Protein AF-A0A0V0R277-F1 (afdb_monomer_lite)

Foldseek 3Di:
DVVLVVCVVQVQPVLLLQLQLLVVLLVVLVVVCPDPDDPSVVVVSLVRLVVSLVSLVVLLVCVVVVVDFLVNSLVSLVNSLVVLVVVLVVCVVVVPVVSNVVSVVSNVRSVVLSVQCVVVPRNSSVVSNVSSVVVCVVNSPVVVCVLVVQQVVLLPDFLLSVLLLLLLLLVLLVLLLVQCCVAPCPPCVVVNVLSVVLNVVSVVQLVVCLVPVSDGCSCSDRPRSDDCDLCNLAVHDPVVVVVVLVVLLVLLVQQLVLLVVVLVVQLAFDDDPPDRSNVVSVVQNVQSVVVNVVSVCCVVQSQWDDFDKDKDQFDKDFTHWPPPVADAQKKKKDWFFKPQDQQAWKKKWKWKAAPNDIDIDMFGIDHSRRTGRDIDMDRRADPVGRGDPPQVIWMKMWMWTDDPVDTHTQFIWIGGSVQPPRYQKDWDWTWTDGDPGIMITTMMIGHTHDDDDRIDGGMDMDRPGTRDRRDSCVCSVVSSVVSSVVRDPVSSVVVVVVVVVVCVVCVVVVVVVCVVCVVPPVPPPPPLQAADDFQDPVDPLLVLLVVCQVPADPPDHNCCLNPVPQCVLQLDLQLLVRCLVNLVVCLVPDDDPVRNVVSVVSNLRSLVSNPPSVVCPVVVVQDLVNVLVSLVSLLVSLVRSLVVCVVSVSVNSNSNSVSSSVSSVVRSVVSVVVVVVVVVVVVVVVVPPPDDPDDDDDDDDDDDDDDDDDDDDDDDDDDPDDLAQPAQDAADDDQDPPDPLNVLLVPDDPVLAPPLDDSCCLRCVLQCVLQLDLQLLVVCLVRLVVQLVVCSVVVNVVSNVVSVVSNVRSVVSNVVVVVCVVVVVPDPVVVLVSLVSLLVSLVRSLVSCSVSVNSVSNSNSNNSNVSSVVVSVVSPD

Organism: Pseudocohnilembus persalinus (NCBI:txid266149)

Secondary structure (DSSP, 8-state):
-HHHHHHHHH--GGGT--HHHHHHHHHHHHHHHTS---HHHHHHHHHHHHHHHHHHHHHHHHHHTT-S-HHHHHHHHHHHHHHHHHHHHHHHHTT-HHHHHHHHHHHHHHHHHHHHHHHHHHHHHHHHHHHHHHHHHS-TTGGGGHHHHHHHHHHTS-HHHHHHHHHHHHHHHHHHHHHHHHH-TTTTHHHHHHHHHHHHHHHHHHHHHTT-TT---HHIIIIIS----HHHHHTS-HHHHHHHHHHHHHHHHHHHHHHHHHHHHHTTBPPBTTB-HHHHHHHHHHHHHHHHHHHHTTTTSTTSPPPEEEEEEEEEEEPPBS-TTS-TTEEEEEEEEEES--SS-EEEEEEEEETTEEEEEEPPPP-TT-EEEEEEEEE--BTTB--TTGGG-EEEEEEEEPPSSSPEEEEEEEEESGGGSS-SEEEEEEEEEETTEEEEEEEEEEE------SEEEEEEEEEEE--PPP-TTTTHHHHHHHHHHTS-HHHHHHHHHHHHHHHHH-HHHHHHHHHHHTTTTT---------PPP-STTSHHHHHHHHHTTSPPTT--HHHHHTTT-TTT---HHHHHHHHHHHHHHHHH---HHHHHHHHHHHHHHHHHHHHHHHHHHHTSS-HHHHHHHHHHHHHHHHHHHHHHHHTT-HHHHHHHHHHHHHHHHHHHHHHHHHHHHHHHHHHHHHH-SS----------------------------TT--S-S-----PPP-STT-HHHHHHHT--TTTS-TT--HHHHH-TT-GGG---HHHHHHHHHHHHHHHHHHHHTT-HHHHHHHHHHHHHHHHHHHHHHHHHHHT-S-HHHHHHHHHHHHHHHHHHHHHHHHTT-HHHHHHHHHHHHHHHHHHHHTT-

Structure (mmCIF, N/CA/C/O backbone):
data_AF-A0A0V0R277-F1
#
_entry.id   AF-A0A0V0R277-F1
#
loop_
_atom_site.group_PDB
_atom_site.id
_atom_site.type_symbol
_atom_site.label_atom_id
_atom_site.label_alt_id
_atom_site.label_comp_id
_atom_site.label_asym_id
_atom_site.label_entity_id
_atom_site.label_seq_id
_atom_site.pdbx_PDB_ins_code
_atom_site.Cartn_x
_atom_site.Cartn_y
_atom_site.Cartn_z
_atom_site.occupancy
_atom_site.B_iso_or_equiv
_atom_site.auth_seq_id
_atom_site.auth_comp_id
_atom_site.auth_asym_id
_atom_site.auth_atom_id
_atom_site.pdbx_PDB_model_num
ATOM 1 N N . MET A 1 1 ? -3.916 4.217 14.833 1.00 52.09 1 MET A N 1
ATOM 2 C CA . MET A 1 1 ? -2.508 4.167 15.299 1.00 52.09 1 MET A CA 1
ATOM 3 C C . MET A 1 1 ? -2.153 5.301 16.259 1.00 52.09 1 MET A C 1
ATOM 5 O O . MET A 1 1 ? -1.410 5.050 17.200 1.00 52.09 1 MET A O 1
ATOM 9 N N . GLU A 1 2 ? -2.699 6.505 16.075 1.00 72.81 2 GLU A N 1
ATOM 10 C CA . GLU A 1 2 ? -2.365 7.698 16.870 1.00 72.81 2 GLU A CA 1
ATOM 11 C C . GLU A 1 2 ? -2.653 7.562 18.380 1.00 72.81 2 GLU A C 1
ATOM 13 O O . GLU A 1 2 ? -1.766 7.798 19.193 1.00 72.81 2 GLU A O 1
ATOM 18 N N . ILE A 1 3 ? -3.818 7.027 18.780 1.00 77.12 3 ILE A N 1
ATOM 19 C CA . ILE A 1 3 ? -4.150 6.785 20.204 1.00 77.12 3 ILE A CA 1
ATOM 20 C C . ILE A 1 3 ? -3.140 5.847 20.880 1.00 77.12 3 ILE A C 1
ATOM 22 O O . ILE A 1 3 ? -2.731 6.080 22.011 1.00 77.12 3 ILE A O 1
ATOM 26 N N . LEU A 1 4 ? -2.699 4.786 20.196 1.00 81.88 4 LEU A N 1
ATOM 27 C CA . LEU A 1 4 ? -1.713 3.860 20.758 1.00 81.88 4 LEU A CA 1
ATOM 28 C C . LEU A 1 4 ? -0.348 4.536 20.941 1.00 81.88 4 LEU A C 1
ATOM 30 O O . LEU A 1 4 ? 0.362 4.217 21.892 1.00 81.88 4 LEU A O 1
ATOM 34 N N . GLN A 1 5 ? 0.037 5.444 20.041 1.00 82.88 5 GLN A N 1
ATOM 35 C CA . GLN A 1 5 ? 1.266 6.223 20.189 1.00 82.88 5 GLN A CA 1
ATOM 36 C C . GLN A 1 5 ? 1.159 7.199 21.364 1.00 82.88 5 GLN A C 1
ATOM 38 O O . GLN A 1 5 ? 2.068 7.235 22.192 1.00 82.88 5 GLN A O 1
ATOM 43 N N . LEU A 1 6 ? 0.027 7.892 21.500 1.00 82.06 6 LEU A N 1
ATOM 44 C CA . LEU A 1 6 ? -0.243 8.773 22.636 1.00 82.06 6 LEU A CA 1
ATOM 45 C C . LEU A 1 6 ? -0.270 8.003 23.967 1.00 82.06 6 LEU A C 1
ATOM 47 O O . LEU A 1 6 ? 0.362 8.430 24.928 1.00 82.06 6 LEU A O 1
ATOM 51 N N . GLU A 1 7 ? -0.894 6.823 24.028 1.00 87.56 7 GLU A N 1
ATOM 52 C CA . GLU A 1 7 ? -0.848 5.960 25.217 1.00 87.56 7 GLU A CA 1
ATOM 53 C C . GLU A 1 7 ? 0.577 5.464 25.512 1.00 87.56 7 GLU A C 1
ATOM 55 O O . GLU A 1 7 ? 1.008 5.447 26.665 1.00 87.56 7 GLU A O 1
ATOM 60 N N . LYS A 1 8 ? 1.358 5.102 24.489 1.00 85.62 8 LYS A N 1
ATOM 61 C CA . LYS A 1 8 ? 2.770 4.730 24.674 1.00 85.62 8 LYS A CA 1
ATOM 62 C C . LYS A 1 8 ? 3.621 5.889 25.181 1.00 85.62 8 LYS A C 1
ATOM 64 O O . LYS A 1 8 ? 4.604 5.630 25.871 1.00 85.62 8 LYS A O 1
ATOM 69 N N . GLN A 1 9 ? 3.275 7.123 24.832 1.00 83.81 9 GLN A N 1
ATOM 70 C CA . GLN A 1 9 ? 3.996 8.318 25.255 1.00 83.81 9 GLN A CA 1
ATOM 71 C C . GLN A 1 9 ? 3.591 8.756 26.665 1.00 83.81 9 GLN A C 1
ATOM 73 O O . GLN A 1 9 ? 4.453 8.996 27.504 1.00 83.81 9 GLN A O 1
ATOM 78 N N . TYR A 1 10 ? 2.289 8.818 26.945 1.00 84.31 10 TYR A N 1
ATOM 79 C CA . TYR A 1 10 ? 1.754 9.466 28.142 1.00 84.31 10 TYR A CA 1
ATOM 80 C C . TYR A 1 10 ? 1.233 8.498 29.206 1.00 84.31 10 TYR A C 1
ATOM 82 O O . TYR A 1 10 ? 0.910 8.937 30.308 1.00 84.31 10 TYR A O 1
ATOM 90 N N . SER A 1 11 ? 1.175 7.189 28.946 1.00 83.00 11 SER A N 1
ATOM 91 C CA . SER A 1 11 ? 0.600 6.201 29.877 1.00 83.00 11 SER A CA 1
ATOM 92 C C . SER A 1 11 ? 1.568 5.130 30.362 1.00 83.00 11 SER A C 1
ATOM 94 O O . SER A 1 11 ? 1.128 4.093 30.858 1.00 83.00 11 SER A O 1
ATOM 96 N N . GLN A 1 12 ? 2.877 5.372 30.268 1.00 84.81 12 GLN A N 1
ATOM 97 C CA . GLN A 1 12 ? 3.870 4.444 30.807 1.00 84.81 12 GLN A CA 1
ATOM 98 C C . GLN A 1 12 ? 3.827 4.407 32.338 1.00 84.81 12 GLN A C 1
ATOM 100 O O . GLN A 1 12 ? 4.074 5.404 33.018 1.00 84.81 12 GLN A O 1
ATOM 105 N N . VAL A 1 13 ? 3.552 3.227 32.895 1.00 89.12 13 VAL A N 1
ATOM 106 C CA . VAL A 1 13 ? 3.408 3.052 34.351 1.00 89.12 13 VAL A CA 1
ATOM 107 C C . VAL A 1 13 ? 4.741 2.965 35.101 1.00 89.12 13 VAL A C 1
ATOM 109 O O . VAL A 1 13 ? 4.758 3.110 36.323 1.00 89.12 13 VAL A O 1
ATOM 112 N N . THR A 1 14 ? 5.867 2.781 34.398 1.00 85.38 14 THR A N 1
ATOM 113 C CA . THR A 1 14 ? 7.220 2.775 34.995 1.00 85.38 14 THR A CA 1
ATOM 114 C C . THR A 1 14 ? 7.564 4.082 35.705 1.00 85.38 14 THR A C 1
ATOM 116 O O . THR A 1 14 ? 8.361 4.083 36.642 1.00 85.38 14 THR A O 1
ATOM 119 N N . ASP A 1 15 ? 6.940 5.181 35.284 1.00 82.88 15 ASP A N 1
ATOM 120 C CA . ASP A 1 15 ? 7.271 6.541 35.709 1.00 82.88 15 ASP A CA 1
ATOM 121 C C . ASP A 1 15 ? 6.412 7.059 36.868 1.00 82.88 15 ASP A C 1
ATOM 123 O O . ASP A 1 15 ? 6.566 8.205 37.288 1.00 82.88 15 ASP A O 1
ATOM 127 N N . ILE A 1 16 ? 5.482 6.240 37.366 1.00 86.62 16 ILE A N 1
ATOM 128 C CA . ILE A 1 16 ? 4.481 6.670 38.346 1.00 86.62 16 ILE A CA 1
ATOM 129 C C . ILE A 1 16 ? 4.984 6.492 39.781 1.00 86.62 16 ILE A C 1
ATOM 131 O O . ILE A 1 16 ? 4.776 7.390 40.587 1.00 86.62 16 ILE A O 1
ATOM 135 N N . GLN A 1 17 ? 5.627 5.358 40.097 1.00 88.25 17 GLN A N 1
ATOM 136 C CA . GLN A 1 17 ? 6.194 4.951 41.408 1.00 88.25 17 GLN A CA 1
ATOM 137 C C . GLN A 1 17 ? 5.282 5.055 42.659 1.00 88.25 17 GLN A C 1
ATOM 139 O O . GLN A 1 17 ? 5.582 4.456 43.685 1.00 88.25 17 GLN A O 1
ATOM 144 N N . SER A 1 18 ? 4.141 5.737 42.578 1.00 95.44 18 SER A N 1
ATOM 145 C CA . SER A 1 18 ? 3.111 5.893 43.603 1.00 95.44 18 SER A CA 1
ATOM 146 C C . SER A 1 18 ? 2.145 4.724 43.585 1.00 95.44 18 SER A C 1
ATOM 148 O O . SER A 1 18 ? 1.441 4.503 42.600 1.00 95.44 18 SER A O 1
ATOM 150 N N . VAL A 1 19 ? 2.058 3.990 44.692 1.00 93.38 19 VAL A N 1
ATOM 151 C CA . VAL A 1 19 ? 1.104 2.883 44.839 1.00 93.38 19 VAL A CA 1
ATOM 152 C C . VAL A 1 19 ? -0.340 3.386 44.765 1.00 93.38 19 VAL A C 1
ATOM 154 O O . VAL A 1 19 ? -1.174 2.720 44.146 1.00 93.38 19 VAL A O 1
ATOM 157 N N . MET A 1 20 ? -0.650 4.566 45.322 1.00 92.75 20 MET A N 1
ATOM 158 C CA . MET A 1 20 ? -1.994 5.149 45.226 1.00 92.75 20 MET A CA 1
ATOM 159 C C . MET A 1 20 ? -2.373 5.460 43.777 1.00 92.75 20 MET A C 1
ATOM 161 O O . MET A 1 20 ? -3.494 5.157 43.360 1.00 92.75 20 MET A O 1
ATOM 165 N N . GLN A 1 21 ? -1.453 6.020 42.989 1.00 94.81 21 GLN A N 1
ATOM 166 C CA . GLN A 1 21 ? -1.716 6.288 41.580 1.00 94.81 21 GLN A CA 1
ATOM 167 C C . GLN A 1 21 ? -1.745 5.002 40.751 1.00 94.81 21 GLN A C 1
ATOM 169 O O . GLN A 1 21 ? -2.619 4.853 39.901 1.00 94.81 21 GLN A O 1
ATOM 174 N N . LEU A 1 22 ? -0.861 4.037 41.011 1.00 93.38 22 LEU A N 1
ATOM 175 C CA . LEU A 1 22 ? -0.894 2.746 40.323 1.00 93.38 22 LEU A CA 1
ATOM 176 C C . LEU A 1 22 ? -2.225 2.009 40.566 1.00 93.38 22 LEU A C 1
ATOM 178 O O . LEU A 1 22 ? -2.752 1.392 39.645 1.00 93.38 22 LEU A O 1
ATOM 182 N N . LYS A 1 23 ? -2.831 2.134 41.758 1.00 91.38 23 LYS A N 1
ATOM 183 C CA . LYS A 1 23 ? -4.195 1.641 42.030 1.00 91.38 23 LYS A CA 1
ATOM 184 C C . LYS A 1 23 ? -5.236 2.271 41.099 1.00 91.38 23 LYS A C 1
ATOM 186 O O . LYS A 1 23 ? -6.112 1.577 40.587 1.00 91.38 23 LYS A O 1
ATOM 191 N N . GLN A 1 24 ? -5.151 3.585 40.893 1.00 89.50 24 GLN A N 1
ATOM 192 C CA . GLN A 1 24 ? -6.051 4.315 39.998 1.00 89.50 24 GLN A CA 1
ATOM 193 C C . GLN A 1 24 ? -5.841 3.901 38.537 1.00 89.50 24 GLN A C 1
ATOM 195 O O . GLN A 1 24 ? -6.821 3.715 37.818 1.00 89.50 24 GLN A O 1
ATOM 200 N N . GLU A 1 25 ? -4.592 3.685 38.112 1.00 89.81 25 GLU A N 1
ATOM 201 C CA . GLU A 1 25 ? -4.280 3.180 36.769 1.00 89.81 25 GLU A CA 1
ATOM 202 C C . GLU A 1 25 ? -4.846 1.778 36.534 1.00 89.81 25 GLU A C 1
ATOM 204 O O . GLU A 1 25 ? -5.411 1.536 35.474 1.00 89.81 25 GLU A O 1
ATOM 209 N N . VAL A 1 26 ? -4.789 0.874 37.520 1.00 87.00 26 VAL A N 1
ATOM 210 C CA . VAL A 1 26 ? -5.454 -0.439 37.418 1.00 87.00 26 VAL A CA 1
ATOM 211 C C . VAL A 1 26 ? -6.958 -0.268 37.181 1.00 87.00 26 VAL A C 1
ATOM 213 O O . VAL A 1 26 ? -7.513 -0.899 36.284 1.00 87.00 26 VAL A O 1
ATOM 216 N N . GLY A 1 27 ? -7.620 0.620 37.931 1.00 81.75 27 GLY A N 1
ATOM 217 C CA . GLY A 1 27 ? -9.045 0.912 37.743 1.00 81.75 27 GLY A CA 1
ATOM 218 C C . GLY A 1 27 ? -9.365 1.488 36.359 1.00 81.75 27 GLY A C 1
ATOM 219 O O . GLY A 1 27 ? -10.316 1.050 35.710 1.00 81.75 27 GLY A O 1
ATOM 220 N N . PHE A 1 28 ? -8.546 2.430 35.884 1.00 84.88 28 PHE A N 1
ATOM 221 C CA . PHE A 1 28 ? -8.669 3.013 34.548 1.00 84.88 28 PHE A CA 1
ATOM 222 C C . PHE A 1 28 ? -8.488 1.961 33.449 1.00 84.88 28 PHE A C 1
ATOM 224 O O . PHE A 1 28 ? -9.344 1.834 32.573 1.00 84.88 28 PHE A O 1
ATOM 231 N N . ILE A 1 29 ? -7.408 1.178 33.517 1.00 84.69 29 ILE A N 1
ATOM 232 C CA . ILE A 1 29 ? -7.090 0.151 32.524 1.00 84.69 29 ILE A CA 1
ATOM 233 C C . ILE A 1 29 ? -8.197 -0.905 32.476 1.00 84.69 29 ILE A C 1
ATOM 235 O O . ILE A 1 29 ? -8.657 -1.255 31.391 1.00 84.69 29 ILE A O 1
ATOM 239 N N . ASN A 1 30 ? -8.683 -1.367 33.629 1.00 77.12 30 ASN A N 1
ATOM 240 C CA . ASN A 1 30 ? -9.765 -2.348 33.681 1.00 77.12 30 ASN A CA 1
ATOM 241 C C . ASN A 1 30 ? -11.058 -1.807 33.059 1.00 77.12 30 ASN A C 1
ATOM 243 O O . ASN A 1 30 ? -11.704 -2.515 32.289 1.00 77.12 30 ASN A O 1
ATOM 247 N N . LYS A 1 31 ? -11.408 -0.539 33.314 1.00 75.06 31 LYS A N 1
ATOM 248 C CA . LYS A 1 31 ? -12.548 0.113 32.649 1.00 75.06 31 LYS A CA 1
ATOM 249 C C . LYS A 1 31 ? -12.344 0.189 31.131 1.00 75.06 31 LYS A C 1
ATOM 251 O O . LYS A 1 31 ? -13.284 -0.055 30.380 1.00 75.06 31 LYS A O 1
ATOM 256 N N . GLY A 1 32 ? -11.119 0.474 30.687 1.00 72.12 32 GLY A N 1
ATOM 257 C CA . GLY A 1 32 ? -10.739 0.477 29.275 1.00 72.12 32 GLY A CA 1
ATOM 258 C C . GLY A 1 32 ? -10.902 -0.898 28.618 1.00 72.12 32 GLY A C 1
ATOM 259 O O . GLY A 1 32 ? -11.546 -1.012 27.580 1.00 72.12 32 GLY A O 1
ATOM 260 N N . LEU A 1 33 ? -10.391 -1.960 29.243 1.00 67.88 33 LEU A N 1
ATOM 261 C CA . LEU A 1 33 ? -10.469 -3.335 28.727 1.00 67.88 33 LEU A CA 1
ATOM 262 C C . LEU A 1 33 ? -11.906 -3.874 28.611 1.00 67.88 33 LEU A C 1
ATOM 264 O O . LEU A 1 33 ? -12.151 -4.760 27.795 1.00 67.88 33 LEU A O 1
ATOM 268 N N . LEU A 1 34 ? -12.852 -3.331 29.384 1.00 51.47 34 LEU A N 1
ATOM 269 C CA . LEU A 1 34 ? -14.283 -3.647 29.279 1.00 51.47 34 LEU A CA 1
ATOM 270 C C . LEU A 1 34 ? -14.985 -2.938 28.107 1.00 51.47 34 LEU A C 1
ATOM 272 O O . LEU A 1 34 ? -16.117 -3.282 27.771 1.00 51.47 34 LEU A O 1
ATOM 276 N N . SER A 1 35 ? -14.338 -1.956 27.479 1.00 63.50 35 SER A N 1
ATOM 277 C CA . SER A 1 35 ? -14.875 -1.235 26.322 1.00 63.50 35 SER A CA 1
ATOM 278 C C . SER A 1 35 ? -14.398 -1.842 24.993 1.00 63.50 35 SER A C 1
ATOM 280 O O . SER A 1 35 ? -13.467 -2.651 24.951 1.00 63.50 35 SER A O 1
ATOM 282 N N . LYS A 1 36 ? -15.042 -1.474 23.876 1.00 67.88 36 LYS A N 1
ATOM 283 C CA . LYS A 1 36 ? -14.669 -1.943 22.528 1.00 67.88 36 LYS A CA 1
ATOM 284 C C . LYS A 1 36 ? -13.386 -1.252 22.042 1.00 67.88 36 LYS A C 1
ATOM 286 O O . LYS A 1 36 ? -13.434 -0.389 21.172 1.00 67.88 36 LYS A O 1
ATOM 291 N N . LEU A 1 37 ? -12.240 -1.621 22.613 1.00 75.94 37 LEU A N 1
ATOM 292 C CA . LEU A 1 37 ? -10.929 -1.132 22.179 1.00 75.94 37 LEU A CA 1
ATOM 293 C C . LEU A 1 37 ? -10.356 -1.973 21.024 1.00 75.94 37 LEU A C 1
ATOM 295 O O . LEU A 1 37 ? -10.608 -3.180 20.971 1.00 75.94 37 LEU A O 1
ATOM 299 N N . PRO A 1 38 ? -9.528 -1.382 20.145 1.00 75.00 38 PRO A N 1
ATOM 300 C CA . PRO A 1 38 ? -8.703 -2.137 19.204 1.00 75.00 38 PRO A CA 1
ATOM 301 C C . PRO A 1 38 ? -7.784 -3.138 19.925 1.00 75.00 38 PRO A C 1
ATOM 303 O O . PRO A 1 38 ? -7.270 -2.842 21.006 1.00 75.00 38 PRO A O 1
ATOM 306 N N . GLU A 1 39 ? -7.524 -4.300 19.317 1.00 70.94 39 GLU A N 1
ATOM 307 C CA . GLU A 1 39 ? -6.701 -5.369 19.919 1.00 70.94 39 GLU A CA 1
ATOM 308 C C . GLU A 1 39 ? -5.289 -4.907 20.306 1.00 70.94 39 GLU A C 1
ATOM 310 O O . GLU A 1 39 ? -4.777 -5.265 21.363 1.00 70.94 39 GLU A O 1
ATOM 315 N N . GLU A 1 40 ? -4.675 -4.036 19.506 1.00 72.75 40 GLU A N 1
ATOM 316 C CA . GLU A 1 40 ? -3.347 -3.476 19.789 1.00 72.75 40 GLU A CA 1
ATOM 317 C C . GLU A 1 40 ? -3.329 -2.650 21.084 1.00 72.75 40 GLU A C 1
ATOM 319 O O . GLU A 1 40 ? -2.364 -2.681 21.851 1.00 72.75 40 GLU A O 1
ATOM 324 N N . LEU A 1 41 ? -4.423 -1.934 21.351 1.00 76.75 41 LEU A N 1
ATOM 325 C CA . LEU A 1 41 ? -4.586 -1.109 22.541 1.00 76.75 41 LEU A CA 1
ATOM 326 C C . LEU A 1 41 ? -4.905 -1.969 23.768 1.00 76.75 41 LEU A C 1
ATOM 328 O O . LEU A 1 41 ? -4.366 -1.724 24.847 1.00 76.75 41 LEU A O 1
ATOM 332 N N . LYS A 1 42 ? -5.699 -3.037 23.594 1.00 77.69 42 LYS A N 1
ATOM 333 C CA . LYS A 1 42 ? -5.902 -4.056 24.636 1.00 77.69 42 LYS A CA 1
ATOM 334 C C . LYS A 1 42 ? -4.584 -4.724 25.018 1.00 77.69 42 LYS A C 1
ATOM 336 O O . LYS A 1 42 ? -4.275 -4.820 26.203 1.00 77.69 42 LYS A O 1
ATOM 341 N N . ALA A 1 43 ? -3.783 -5.134 24.034 1.00 72.38 43 ALA A N 1
ATOM 342 C CA . ALA A 1 43 ? -2.475 -5.739 24.264 1.00 72.38 43 ALA A CA 1
ATOM 343 C C . ALA A 1 43 ? -1.535 -4.784 25.016 1.00 72.38 43 ALA A C 1
ATOM 345 O O . ALA A 1 43 ? -0.873 -5.191 25.975 1.00 72.38 43 ALA A O 1
ATOM 346 N N . PHE A 1 44 ? -1.523 -3.500 24.641 1.00 83.31 44 PHE A N 1
ATOM 347 C CA . PHE A 1 44 ? -0.790 -2.472 25.378 1.00 83.31 44 PHE A CA 1
ATOM 348 C C . PHE A 1 44 ? -1.261 -2.371 26.835 1.00 83.31 44 PHE A C 1
ATOM 350 O O . PHE A 1 44 ? -0.440 -2.464 27.746 1.00 83.31 44 PHE A O 1
ATOM 357 N N . PHE A 1 45 ? -2.563 -2.270 27.087 1.00 84.31 45 PHE A N 1
ATOM 358 C CA . PHE A 1 45 ? -3.107 -2.179 28.442 1.00 84.31 45 PHE A CA 1
ATOM 359 C C . PHE A 1 45 ? -2.850 -3.422 29.304 1.00 84.31 45 PHE A C 1
ATOM 361 O O . PHE A 1 45 ? -2.478 -3.288 30.471 1.00 84.31 45 PHE A O 1
ATOM 368 N N . ILE A 1 46 ? -2.929 -4.622 28.727 1.00 78.88 46 ILE A N 1
ATOM 369 C CA . ILE A 1 46 ? -2.535 -5.868 29.401 1.00 78.88 46 ILE A CA 1
ATOM 370 C C . ILE A 1 46 ? -1.048 -5.823 29.783 1.00 78.88 46 ILE A C 1
ATOM 372 O O . ILE A 1 46 ? -0.676 -6.205 30.896 1.00 78.88 46 ILE A O 1
ATOM 376 N N . SER A 1 47 ? -0.187 -5.313 28.894 1.00 82.44 47 SER A N 1
ATOM 377 C CA . SER A 1 47 ? 1.240 -5.156 29.194 1.00 82.44 47 SER A CA 1
ATOM 378 C C . SER A 1 47 ? 1.486 -4.171 30.343 1.00 82.44 47 SER A C 1
ATOM 380 O O . SER A 1 47 ? 2.325 -4.444 31.203 1.00 82.44 47 SER A O 1
ATOM 382 N N . GLN A 1 48 ? 0.708 -3.082 30.419 1.00 88.31 48 GLN A N 1
ATOM 383 C CA . GLN A 1 48 ? 0.788 -2.128 31.524 1.00 88.31 48 GLN A CA 1
ATOM 384 C C . GLN A 1 48 ? 0.349 -2.770 32.847 1.00 88.31 48 GLN A C 1
ATOM 386 O O . GLN A 1 48 ? 1.075 -2.646 33.825 1.00 88.31 48 GLN A O 1
ATOM 391 N N . LEU A 1 49 ? -0.754 -3.534 32.894 1.00 84.62 49 LEU A N 1
ATOM 392 C CA . LEU A 1 49 ? -1.175 -4.250 34.115 1.00 84.62 49 LEU A CA 1
ATOM 393 C C . LEU A 1 49 ? -0.094 -5.201 34.640 1.00 84.62 49 LEU A C 1
ATOM 395 O O . LEU A 1 49 ? 0.181 -5.237 35.843 1.00 84.62 49 LEU A O 1
ATOM 399 N N . LYS A 1 50 ? 0.560 -5.939 33.735 1.00 82.00 50 LYS A N 1
ATOM 400 C CA . LYS A 1 50 ? 1.677 -6.822 34.091 1.00 82.00 50 LYS A CA 1
ATOM 401 C C . LYS A 1 50 ? 2.826 -6.035 34.720 1.00 82.00 50 LYS A C 1
ATOM 403 O O . LYS A 1 50 ? 3.380 -6.464 35.731 1.00 82.00 50 LYS A O 1
ATOM 408 N N . LEU A 1 51 ? 3.155 -4.879 34.151 1.00 86.81 51 LEU A N 1
ATOM 409 C CA . LEU A 1 51 ? 4.208 -4.010 34.659 1.00 86.81 51 LEU A CA 1
ATOM 410 C C . LEU A 1 51 ? 3.844 -3.400 36.023 1.00 86.81 51 LEU A C 1
ATOM 412 O O . LEU A 1 51 ? 4.685 -3.387 36.919 1.00 86.81 51 LEU A O 1
ATOM 416 N N . ILE A 1 52 ? 2.587 -2.984 36.230 1.00 90.00 52 ILE A N 1
ATOM 417 C CA . ILE A 1 52 ? 2.095 -2.533 37.544 1.00 90.00 52 ILE A CA 1
ATOM 418 C C . ILE A 1 52 ? 2.277 -3.643 38.591 1.00 90.00 52 ILE A C 1
ATOM 420 O O . ILE A 1 52 ? 2.815 -3.385 39.669 1.00 90.00 52 ILE A O 1
ATOM 424 N N . SER A 1 53 ? 1.881 -4.882 38.268 1.00 84.56 53 SER A N 1
ATOM 425 C CA . SER A 1 53 ? 2.036 -6.038 39.166 1.00 84.56 53 SER A CA 1
ATOM 426 C C . SER A 1 53 ? 3.507 -6.283 39.532 1.00 84.56 53 SER A C 1
ATOM 428 O O . SER A 1 53 ? 3.840 -6.479 40.704 1.00 84.56 53 SER A O 1
ATOM 430 N N . GLN A 1 54 ? 4.417 -6.183 38.556 1.00 86.56 54 GLN A N 1
ATOM 431 C CA . GLN A 1 54 ? 5.861 -6.306 38.783 1.00 86.56 54 GLN A CA 1
ATOM 432 C C . GLN A 1 54 ? 6.406 -5.205 39.702 1.00 86.56 54 GLN A C 1
ATOM 434 O O . GLN A 1 54 ? 7.143 -5.512 40.639 1.00 86.56 54 GLN A O 1
ATOM 439 N N . ILE A 1 55 ? 6.022 -3.944 39.476 1.00 90.75 55 ILE A N 1
ATOM 440 C CA . ILE A 1 55 ? 6.449 -2.804 40.304 1.00 90.75 55 ILE A CA 1
ATOM 441 C C . ILE A 1 55 ? 5.965 -2.981 41.747 1.00 90.75 55 ILE A C 1
ATOM 443 O O . ILE A 1 55 ? 6.755 -2.866 42.685 1.00 90.75 55 ILE A O 1
ATOM 447 N N . MET A 1 56 ? 4.689 -3.320 41.942 1.00 91.06 56 MET A N 1
ATOM 448 C CA . MET A 1 56 ? 4.140 -3.526 43.284 1.00 91.06 56 MET A CA 1
ATOM 449 C C . MET A 1 56 ? 4.794 -4.716 43.995 1.00 91.06 56 MET A C 1
ATOM 451 O O . MET A 1 56 ? 5.101 -4.623 45.183 1.00 91.06 56 MET A O 1
ATOM 455 N N . THR A 1 57 ? 5.070 -5.810 43.277 1.00 88.44 57 THR A N 1
ATOM 456 C CA . THR A 1 57 ? 5.730 -6.998 43.843 1.00 88.44 57 THR A CA 1
ATOM 457 C C . THR A 1 57 ? 7.147 -6.653 44.282 1.00 88.44 57 THR A C 1
ATOM 459 O O . THR A 1 57 ? 7.571 -7.022 45.376 1.00 88.44 57 THR A O 1
ATOM 462 N N . LEU A 1 58 ? 7.863 -5.877 43.464 1.00 91.69 58 LEU A N 1
ATOM 463 C CA . LEU A 1 58 ? 9.190 -5.378 43.797 1.00 91.69 58 LEU A CA 1
ATOM 464 C C . LEU A 1 58 ? 9.170 -4.532 45.078 1.00 91.69 58 LEU A C 1
ATOM 466 O O . LEU A 1 58 ? 10.040 -4.710 45.928 1.00 91.69 58 LEU A O 1
ATOM 470 N N . TYR A 1 59 ? 8.187 -3.644 45.246 1.00 93.12 59 TYR A N 1
ATOM 471 C CA . TYR A 1 59 ? 8.057 -2.841 46.467 1.00 93.12 59 TYR A CA 1
ATOM 472 C C . TYR A 1 59 ? 7.753 -3.686 47.701 1.00 93.12 59 TYR A C 1
ATOM 474 O O . TYR A 1 59 ? 8.382 -3.476 48.736 1.00 93.12 59 TYR A O 1
ATOM 482 N N . ILE A 1 60 ? 6.861 -4.674 47.594 1.00 90.69 60 ILE A N 1
ATOM 483 C CA . ILE A 1 60 ? 6.564 -5.598 48.697 1.00 90.69 60 ILE A CA 1
ATOM 484 C C . ILE A 1 60 ? 7.818 -6.380 49.095 1.00 90.69 60 ILE A C 1
ATOM 486 O O . ILE A 1 60 ? 8.149 -6.431 50.279 1.00 90.69 60 ILE A O 1
ATOM 490 N N . ASN A 1 61 ? 8.540 -6.938 48.122 1.00 88.75 61 ASN A N 1
ATOM 491 C CA . ASN A 1 61 ? 9.737 -7.736 48.379 1.00 88.75 61 ASN A CA 1
ATOM 492 C C . ASN A 1 61 ? 10.848 -6.887 49.004 1.00 88.75 61 ASN A C 1
ATOM 494 O O . ASN A 1 61 ? 11.417 -7.283 50.018 1.00 88.75 61 ASN A O 1
ATOM 498 N N . LYS A 1 62 ? 11.114 -5.690 48.461 1.00 93.81 62 LYS A N 1
ATOM 499 C CA . LYS A 1 62 ? 12.120 -4.778 49.026 1.00 93.81 62 LYS A CA 1
ATOM 500 C C . LYS A 1 62 ? 11.733 -4.250 50.405 1.00 93.81 62 LYS A C 1
ATOM 502 O O . LYS A 1 62 ? 12.610 -3.975 51.219 1.00 93.81 62 LYS A O 1
ATOM 507 N N . TYR A 1 63 ? 10.441 -4.091 50.682 1.00 93.31 63 TYR A N 1
ATOM 508 C CA . TYR A 1 63 ? 9.962 -3.761 52.022 1.00 93.31 63 TYR A CA 1
ATOM 509 C C . TYR A 1 63 ? 10.217 -4.918 53.000 1.00 93.31 63 TYR A C 1
ATOM 511 O O . TYR A 1 63 ? 10.753 -4.702 54.085 1.00 93.31 63 TYR A O 1
ATOM 519 N N . GLN A 1 64 ? 9.902 -6.155 52.601 1.00 90.12 64 GLN A N 1
ATOM 520 C CA . GLN A 1 64 ? 10.128 -7.359 53.410 1.00 90.12 64 GLN A CA 1
ATOM 521 C C . GLN A 1 64 ? 11.617 -7.628 53.669 1.00 90.12 64 GLN A C 1
ATOM 523 O O . GLN A 1 64 ? 11.978 -7.991 54.788 1.00 90.12 64 GLN A O 1
ATOM 528 N N . SER A 1 65 ? 12.484 -7.395 52.678 1.00 90.75 65 SER A N 1
ATOM 529 C CA . SER A 1 65 ? 13.942 -7.508 52.830 1.00 90.75 65 SER A CA 1
ATOM 530 C C . SER A 1 65 ? 14.589 -6.302 53.522 1.00 90.75 65 SER A C 1
ATOM 532 O O . SER A 1 65 ? 15.798 -6.302 53.742 1.00 90.75 65 SER A O 1
ATOM 534 N N . LYS A 1 66 ? 13.802 -5.281 53.902 1.00 92.62 66 LYS A N 1
ATOM 535 C CA . LYS A 1 66 ? 14.250 -3.999 54.484 1.00 92.62 66 LYS A CA 1
ATOM 536 C C . LYS A 1 66 ? 15.153 -3.154 53.568 1.00 92.62 66 LYS A C 1
ATOM 538 O O . LYS A 1 66 ? 15.748 -2.177 54.017 1.00 92.62 66 LYS A O 1
ATOM 543 N N . GLU A 1 67 ? 15.234 -3.474 52.279 1.00 93.31 67 GLU A N 1
ATOM 544 C CA . GLU A 1 67 ? 15.976 -2.690 51.284 1.00 93.31 67 GLU A CA 1
ATOM 545 C C . GLU A 1 67 ? 15.293 -1.357 50.944 1.00 93.31 67 GLU A C 1
ATOM 547 O O . GLU A 1 67 ? 15.976 -0.354 50.692 1.00 93.31 67 GLU A O 1
ATOM 552 N N . LEU A 1 68 ? 13.955 -1.344 50.945 1.00 95.56 68 LEU A N 1
ATOM 553 C CA . LEU A 1 68 ? 13.124 -0.162 50.724 1.00 95.56 68 LEU A CA 1
ATOM 554 C C . LEU A 1 68 ? 12.593 0.353 52.066 1.00 95.56 68 LEU A C 1
ATOM 556 O O . LEU A 1 68 ? 11.669 -0.212 52.648 1.00 95.56 68 LEU A O 1
ATOM 560 N N . THR A 1 69 ? 13.190 1.443 52.541 1.00 93.06 69 THR A N 1
ATOM 561 C CA . THR A 1 69 ? 12.742 2.184 53.724 1.00 93.06 69 THR A CA 1
ATOM 562 C C . THR A 1 69 ? 11.768 3.294 53.333 1.00 93.06 69 THR A C 1
ATOM 564 O O . THR A 1 69 ? 11.681 3.672 52.162 1.00 93.06 69 THR A O 1
ATOM 567 N N . TRP A 1 70 ? 11.076 3.849 54.331 1.00 91.31 70 TRP A N 1
ATOM 568 C CA . TRP A 1 70 ? 10.209 5.017 54.169 1.00 91.31 70 TRP A CA 1
ATOM 569 C C . TRP A 1 70 ? 10.926 6.161 53.434 1.00 91.31 70 TRP A C 1
ATOM 571 O O . TRP A 1 70 ? 10.435 6.606 52.404 1.00 91.31 70 TRP A O 1
ATOM 581 N N . ASP A 1 71 ? 12.125 6.557 53.872 1.00 89.88 71 ASP A N 1
ATOM 582 C CA . ASP A 1 71 ? 12.857 7.679 53.262 1.00 89.88 71 ASP A CA 1
ATOM 583 C C . ASP A 1 71 ? 13.219 7.426 51.795 1.00 89.88 71 ASP A C 1
ATOM 585 O O . ASP A 1 71 ? 13.111 8.320 50.953 1.00 89.88 71 ASP A O 1
ATOM 589 N N . LYS A 1 72 ? 13.600 6.185 51.460 1.00 93.88 72 LYS A N 1
ATOM 590 C CA . LYS A 1 72 ? 13.903 5.794 50.077 1.00 93.88 72 LYS A CA 1
ATOM 591 C C . LYS A 1 72 ? 12.651 5.823 49.203 1.00 93.88 72 LYS A C 1
ATOM 593 O O . LYS A 1 72 ? 12.716 6.291 48.068 1.00 93.88 72 LYS A O 1
ATOM 598 N N . TYR A 1 73 ? 11.518 5.354 49.724 1.00 95.31 73 TYR A N 1
ATOM 599 C CA . TYR A 1 73 ? 10.246 5.415 49.011 1.00 95.31 73 TYR A CA 1
ATOM 600 C C . TYR A 1 73 ? 9.765 6.866 48.844 1.00 95.31 73 TYR A C 1
ATOM 602 O O . TYR A 1 73 ? 9.425 7.273 47.736 1.00 95.31 73 TYR A O 1
ATOM 610 N N . ALA A 1 74 ? 9.844 7.687 49.894 1.00 91.69 74 ALA A N 1
ATOM 611 C CA . ALA A 1 74 ? 9.514 9.111 49.858 1.00 91.69 74 ALA A CA 1
ATOM 612 C C . ALA A 1 74 ? 10.348 9.878 48.822 1.00 91.69 74 ALA A C 1
ATOM 614 O O . ALA A 1 74 ? 9.816 10.701 48.076 1.00 91.69 74 ALA A O 1
ATOM 615 N N . LEU A 1 75 ? 11.654 9.595 48.753 1.00 92.31 75 LEU A N 1
ATOM 616 C CA . LEU A 1 75 ? 12.546 10.178 47.753 1.00 92.31 75 LEU A CA 1
ATOM 617 C C . LEU A 1 75 ? 12.129 9.777 46.332 1.00 92.31 75 LEU A C 1
ATOM 619 O O . LEU A 1 75 ? 12.064 10.635 45.453 1.00 92.31 75 LEU A O 1
ATOM 623 N N . SER A 1 76 ? 11.787 8.503 46.127 1.00 93.44 76 SER A N 1
ATOM 624 C CA . SER A 1 76 ? 11.309 7.996 44.836 1.00 93.44 76 SER A CA 1
ATOM 625 C C . SER A 1 76 ? 9.995 8.668 44.398 1.00 93.44 76 SER A C 1
ATOM 627 O O . SER A 1 76 ? 9.873 9.117 43.261 1.00 93.44 76 SER A O 1
ATOM 629 N N . LEU A 1 77 ? 9.061 8.901 45.332 1.00 94.69 77 LEU A N 1
ATOM 630 C CA . LEU A 1 77 ? 7.817 9.630 45.060 1.00 94.69 77 LEU A CA 1
ATOM 631 C C . LEU A 1 77 ? 8.056 11.089 44.668 1.00 94.69 77 LEU A C 1
ATOM 633 O O . LEU A 1 77 ? 7.388 11.587 43.767 1.00 94.69 77 LEU A O 1
ATOM 637 N N . LYS A 1 78 ? 9.010 11.780 45.306 1.00 93.31 78 LYS A N 1
ATOM 638 C CA . LYS A 1 78 ? 9.369 13.159 44.927 1.00 93.31 78 LYS A CA 1
ATOM 639 C C . LYS A 1 78 ? 9.933 13.225 43.507 1.00 93.31 78 LYS A C 1
ATOM 641 O O . LYS A 1 78 ? 9.583 14.130 42.754 1.00 93.31 78 LYS A O 1
ATOM 646 N N . GLN A 1 79 ? 10.767 12.256 43.127 1.00 93.25 79 GLN A N 1
ATOM 647 C CA . GLN A 1 79 ? 11.294 12.149 41.763 1.00 93.25 79 GLN A CA 1
ATOM 648 C C . GLN A 1 79 ? 10.176 11.869 40.750 1.00 93.25 79 GLN A C 1
ATOM 650 O O . GLN A 1 79 ? 10.123 12.506 39.698 1.00 93.25 79 GLN A O 1
ATOM 655 N N . ALA A 1 80 ? 9.252 10.966 41.084 1.00 92.56 80 ALA A N 1
ATOM 656 C CA . ALA A 1 80 ? 8.092 10.680 40.250 1.00 92.56 80 ALA A CA 1
ATOM 657 C C . ALA A 1 80 ? 7.166 11.898 40.109 1.00 92.56 80 ALA A C 1
ATOM 659 O O . ALA A 1 80 ? 6.731 12.199 38.999 1.00 92.56 80 ALA A O 1
ATOM 660 N N . LEU A 1 81 ? 6.924 12.645 41.192 1.00 95.38 81 LEU A N 1
ATOM 661 C CA . LEU A 1 81 ? 6.137 13.879 41.164 1.00 95.38 81 LEU A CA 1
ATOM 662 C C . LEU A 1 81 ? 6.738 14.897 40.191 1.00 95.38 81 LEU A C 1
ATOM 664 O O . LEU A 1 81 ? 6.027 15.381 39.314 1.00 95.38 81 LEU A O 1
ATOM 668 N N . GLN A 1 82 ? 8.045 15.159 40.298 1.00 93.94 82 GLN A N 1
ATOM 669 C CA . GLN A 1 82 ? 8.739 16.081 39.397 1.00 93.94 82 GLN A CA 1
ATOM 670 C C . GLN A 1 82 ? 8.607 15.639 37.934 1.00 93.94 82 GLN A C 1
ATOM 672 O O . GLN A 1 82 ? 8.336 16.451 37.052 1.00 93.94 82 GLN A O 1
ATOM 677 N N . LYS A 1 83 ? 8.754 14.336 37.664 1.00 92.50 83 LYS A N 1
ATOM 678 C CA . LYS A 1 83 ? 8.618 13.796 36.308 1.00 92.50 83 LYS A CA 1
ATOM 679 C C . LYS A 1 83 ? 7.197 13.972 35.758 1.00 92.50 83 LYS A C 1
ATOM 681 O O . LYS A 1 83 ? 7.043 14.391 34.614 1.00 92.50 83 LYS A O 1
ATOM 686 N N . GLN A 1 84 ? 6.163 13.713 36.562 1.00 93.38 84 GLN A N 1
ATOM 687 C CA . GLN A 1 84 ? 4.769 13.913 36.142 1.00 93.38 84 GLN A CA 1
ATOM 688 C C . GLN A 1 84 ? 4.413 15.399 35.972 1.00 93.38 84 GLN A C 1
ATOM 690 O O . GLN A 1 84 ? 3.641 15.730 35.078 1.00 93.38 84 GLN A O 1
ATOM 695 N N . GLN A 1 85 ? 5.004 16.302 36.759 1.00 94.44 85 GLN A N 1
ATOM 696 C CA . GLN A 1 85 ? 4.864 17.750 36.558 1.00 94.44 85 GLN A CA 1
ATOM 697 C C . GLN A 1 85 ? 5.491 18.206 35.233 1.00 94.44 85 GLN A C 1
ATOM 699 O O . GLN A 1 85 ? 4.875 18.981 34.505 1.00 94.44 85 GLN A O 1
ATOM 704 N N . ASN A 1 86 ? 6.661 17.672 34.872 1.00 92.38 86 ASN A N 1
ATOM 705 C CA . ASN A 1 86 ? 7.276 17.950 33.572 1.00 92.38 86 ASN A CA 1
ATOM 706 C C . ASN A 1 86 ? 6.395 17.435 32.416 1.00 92.38 86 ASN A C 1
ATOM 708 O O . ASN A 1 86 ? 6.195 18.140 31.430 1.00 92.38 86 ASN A O 1
ATOM 712 N N . PHE A 1 87 ? 5.805 16.239 32.551 1.00 90.62 87 PHE A N 1
ATOM 713 C CA . PHE A 1 87 ? 4.857 15.727 31.553 1.00 90.62 87 PHE A CA 1
ATOM 714 C C . PHE A 1 87 ? 3.586 16.569 31.454 1.00 90.62 87 PHE A C 1
ATOM 716 O O . PHE A 1 87 ? 3.083 16.789 30.356 1.00 90.62 87 PHE A O 1
ATOM 723 N N . LEU A 1 88 ? 3.072 17.072 32.577 1.00 92.94 88 LEU A N 1
ATOM 724 C CA . LEU A 1 88 ? 1.914 17.959 32.578 1.00 92.94 88 LEU A CA 1
ATOM 725 C C . LEU A 1 88 ? 2.201 19.240 31.785 1.00 92.94 88 LEU A C 1
ATOM 727 O O . LEU A 1 88 ? 1.361 19.661 30.992 1.00 92.94 88 LEU A O 1
ATOM 731 N N . GLN A 1 89 ? 3.389 19.829 31.956 1.00 91.38 89 GLN A N 1
ATOM 732 C CA . GLN A 1 89 ? 3.820 21.000 31.188 1.00 91.38 89 GLN A CA 1
ATOM 733 C C . GLN A 1 89 ? 3.902 20.693 29.687 1.00 91.38 89 GLN A C 1
ATOM 735 O O . GLN A 1 89 ? 3.364 21.451 28.882 1.00 91.38 89 GLN A O 1
ATOM 740 N N . GLU A 1 90 ? 4.500 19.559 29.309 1.00 90.69 90 GLU A N 1
ATOM 741 C CA . GLU A 1 90 ? 4.603 19.134 27.906 1.00 90.69 90 GLU A CA 1
ATOM 742 C C . GLU A 1 90 ? 3.221 18.951 27.258 1.00 90.69 90 GLU A C 1
ATOM 744 O O . GLU A 1 90 ? 2.973 19.425 26.149 1.00 90.69 90 GLU A O 1
ATOM 749 N N . VAL A 1 91 ? 2.299 18.281 27.953 1.00 89.12 91 VAL A N 1
ATOM 750 C CA . VAL A 1 91 ? 0.952 18.000 27.438 1.00 89.12 91 VAL A CA 1
ATOM 751 C C . VAL A 1 91 ? 0.089 19.258 27.375 1.00 89.12 91 VAL A C 1
ATOM 753 O O . VAL A 1 91 ? -0.681 19.420 26.428 1.00 89.12 91 VAL A O 1
ATOM 756 N N . THR A 1 92 ? 0.270 20.177 28.326 1.00 87.25 92 THR A N 1
ATOM 757 C CA . THR A 1 92 ? -0.376 21.498 28.309 1.00 87.25 92 THR A CA 1
ATOM 758 C C . THR A 1 92 ? 0.110 22.323 27.116 1.00 87.25 92 THR A C 1
ATOM 760 O O . THR A 1 92 ? -0.706 22.884 26.390 1.00 87.25 92 THR A O 1
ATOM 763 N N . ALA A 1 93 ? 1.420 22.330 26.839 1.00 83.94 93 ALA A N 1
ATOM 764 C CA . ALA A 1 93 ? 1.987 23.019 25.676 1.00 83.94 93 ALA A CA 1
ATOM 765 C C . ALA A 1 93 ? 1.462 22.458 24.341 1.00 83.94 93 ALA A C 1
ATOM 767 O O . ALA A 1 93 ? 1.283 23.201 23.379 1.00 83.94 93 ALA A O 1
ATOM 768 N N . LYS A 1 94 ? 1.163 21.155 24.298 1.00 85.56 94 LYS A N 1
ATOM 769 C CA . LYS A 1 94 ? 0.596 20.458 23.132 1.00 85.56 94 LYS A CA 1
ATOM 770 C C . LYS A 1 94 ? -0.935 20.516 23.041 1.00 85.56 94 LYS A C 1
ATOM 772 O O . LYS A 1 94 ? -1.492 19.903 22.137 1.00 85.56 94 LYS A O 1
ATOM 777 N N . LYS A 1 95 ? -1.617 21.212 23.962 1.00 86.06 95 LYS A N 1
ATOM 778 C CA . LYS A 1 95 ? -3.087 21.360 24.016 1.00 86.06 95 LYS A CA 1
ATOM 779 C C . LYS A 1 95 ? -3.867 20.031 23.976 1.00 86.06 95 LYS A C 1
ATOM 781 O O . LYS A 1 95 ? -4.986 19.978 23.476 1.00 86.06 95 LYS A O 1
ATOM 786 N N . ASN A 1 96 ? -3.310 18.947 24.525 1.00 82.56 96 ASN A N 1
ATOM 787 C CA . ASN A 1 96 ? -3.998 17.654 24.555 1.00 82.56 96 ASN A CA 1
ATOM 788 C C . ASN A 1 96 ? -4.792 17.475 25.863 1.00 82.56 96 ASN A C 1
ATOM 790 O O . ASN A 1 96 ? -4.293 16.935 26.855 1.00 82.56 96 ASN A O 1
ATOM 794 N N . GLN A 1 97 ? -6.044 17.938 25.850 1.00 79.81 97 GLN A N 1
ATOM 795 C CA . GLN A 1 97 ? -6.892 18.075 27.038 1.00 79.81 97 GLN A CA 1
ATOM 796 C C . GLN A 1 97 ? -7.149 16.745 27.773 1.00 79.81 97 GLN A C 1
ATOM 798 O O . GLN A 1 97 ? -7.082 16.693 29.002 1.00 79.81 97 GLN A O 1
ATOM 803 N N . ALA A 1 98 ? -7.363 15.642 27.047 1.00 75.88 98 ALA A N 1
ATOM 804 C CA . ALA A 1 98 ? -7.644 14.336 27.652 1.00 75.88 98 ALA A CA 1
ATOM 805 C C . ALA A 1 98 ? -6.462 13.806 28.488 1.00 75.88 98 ALA A C 1
ATOM 807 O O . ALA A 1 98 ? -6.644 13.316 29.610 1.00 75.88 98 ALA A O 1
ATOM 808 N N . TYR A 1 99 ? -5.233 13.939 27.977 1.00 87.94 99 TYR A N 1
ATOM 809 C CA . TYR A 1 99 ? -4.032 13.544 28.719 1.00 87.94 99 TYR A CA 1
ATOM 810 C C . TYR A 1 99 ? -3.655 14.570 29.785 1.00 87.94 99 TYR A C 1
ATOM 812 O O . TYR A 1 99 ? -3.151 14.173 30.837 1.00 87.94 99 TYR A O 1
ATOM 820 N N . GLN A 1 100 ? -3.959 15.854 29.573 1.00 89.00 100 GLN A N 1
ATOM 821 C CA . GLN A 1 100 ? -3.752 16.896 30.575 1.00 89.00 100 GLN A CA 1
ATOM 822 C C . GLN A 1 100 ? -4.524 16.562 31.854 1.00 89.00 100 GLN A C 1
ATOM 824 O O . GLN A 1 100 ? -3.920 16.473 32.920 1.00 89.00 100 GLN A O 1
ATOM 829 N N . THR A 1 101 ? -5.825 16.263 31.756 1.00 87.88 101 THR A N 1
ATOM 830 C CA . THR A 1 101 ? -6.647 15.873 32.915 1.00 87.88 101 THR A CA 1
ATOM 831 C C . THR A 1 101 ? -6.118 14.610 33.599 1.00 87.88 101 THR A C 1
ATOM 833 O O . THR A 1 101 ? -6.075 14.527 34.829 1.00 87.88 101 THR A O 1
ATOM 836 N N . ARG A 1 102 ? -5.677 13.611 32.824 1.00 89.56 102 ARG A N 1
ATOM 837 C CA . ARG A 1 102 ? -5.143 12.357 33.377 1.00 89.56 102 ARG A CA 1
ATOM 838 C C . ARG A 1 102 ? -3.836 12.577 34.138 1.00 89.56 102 ARG A C 1
ATOM 840 O O . ARG A 1 102 ? -3.693 12.062 35.247 1.00 89.56 102 ARG A O 1
ATOM 847 N N . ILE A 1 103 ? -2.895 13.333 33.572 1.00 92.25 103 ILE A N 1
ATOM 848 C CA . ILE A 1 103 ? -1.598 13.619 34.202 1.00 92.25 103 ILE A CA 1
ATOM 849 C C . ILE A 1 103 ? -1.779 14.557 35.399 1.00 92.25 103 ILE A C 1
ATOM 851 O O . ILE A 1 103 ? -1.176 14.320 36.443 1.00 92.25 103 ILE A O 1
ATOM 855 N N . GLN A 1 104 ? -2.677 15.539 35.311 1.00 93.00 104 GLN A N 1
ATOM 856 C CA . GLN A 1 104 ? -3.061 16.387 36.441 1.00 93.00 104 GLN A CA 1
ATOM 857 C C . GLN A 1 104 ? -3.514 15.532 37.635 1.00 93.00 104 GLN A C 1
ATOM 859 O O . GLN A 1 104 ? -2.991 15.661 38.743 1.00 93.00 104 GLN A O 1
ATOM 864 N N . LYS A 1 105 ? -4.397 14.556 37.394 1.00 92.81 105 LYS A N 1
ATOM 865 C CA . LYS A 1 105 ? -4.858 13.624 38.431 1.00 92.81 105 LYS A CA 1
ATOM 866 C C . LYS A 1 105 ? -3.729 12.750 39.001 1.00 92.81 105 LYS A C 1
ATOM 868 O O . LYS A 1 105 ? -3.756 12.421 40.187 1.00 92.81 105 LYS A O 1
ATOM 873 N N . ARG A 1 106 ? -2.719 12.389 38.195 1.00 94.31 106 ARG A N 1
ATOM 874 C CA . ARG A 1 106 ? -1.505 11.697 38.682 1.00 94.31 106 ARG A CA 1
ATOM 875 C C . ARG A 1 106 ? -0.724 12.568 39.651 1.00 94.31 106 ARG A C 1
ATOM 877 O O . ARG A 1 106 ? -0.396 12.104 40.739 1.00 94.31 106 ARG A O 1
ATOM 884 N N . VAL A 1 107 ? -0.454 13.814 39.265 1.00 95.00 107 VAL A N 1
ATOM 885 C CA . VAL A 1 107 ? 0.255 14.798 40.096 1.00 95.00 107 VAL A CA 1
ATOM 886 C C . VAL A 1 107 ? -0.470 14.979 41.431 1.00 95.00 107 VAL A C 1
ATOM 888 O O . VAL A 1 107 ? 0.160 14.905 42.486 1.00 95.00 107 VAL A O 1
ATOM 891 N N . GLU A 1 108 ? -1.796 15.114 41.410 1.00 94.25 108 GLU A N 1
ATOM 892 C CA . GLU A 1 108 ? -2.614 15.219 42.623 1.00 94.25 108 GLU A CA 1
ATOM 893 C C . GLU A 1 108 ? -2.510 13.983 43.523 1.00 94.25 108 GLU A C 1
ATOM 895 O O . GLU A 1 108 ? -2.317 14.113 44.732 1.00 94.25 108 GLU A O 1
ATOM 900 N N . ASN A 1 109 ? -2.615 12.777 42.963 1.00 94.44 109 ASN A N 1
ATOM 901 C CA . ASN A 1 109 ? -2.570 11.545 43.753 1.00 94.44 109 ASN A CA 1
ATOM 902 C C . ASN A 1 109 ? -1.181 11.271 44.339 1.00 94.44 109 ASN A C 1
ATOM 904 O O . ASN A 1 109 ? -1.089 10.869 45.498 1.00 94.44 109 ASN A O 1
ATOM 908 N N . ILE A 1 110 ? -0.112 11.540 43.582 1.00 95.94 110 ILE A N 1
ATOM 909 C CA . ILE A 1 110 ? 1.264 11.440 44.087 1.00 95.94 110 ILE A CA 1
ATOM 910 C C . ILE A 1 110 ? 1.475 12.458 45.215 1.00 95.94 110 ILE A C 1
ATOM 912 O O . ILE A 1 110 ? 2.026 12.115 46.259 1.00 95.94 110 ILE A O 1
ATOM 916 N N . THR A 1 111 ? 0.980 13.689 45.049 1.00 95.19 111 THR A N 1
ATOM 917 C CA . THR A 1 111 ? 1.053 14.736 46.080 1.00 95.19 111 THR A CA 1
ATOM 918 C C . THR A 1 111 ? 0.322 14.314 47.356 1.00 95.19 111 THR A C 1
ATOM 920 O O . THR A 1 111 ? 0.881 14.431 48.446 1.00 95.19 111 THR A O 1
ATOM 923 N N . LYS A 1 112 ? -0.889 13.753 47.233 1.00 94.69 112 LYS A N 1
ATOM 924 C CA . LYS A 1 112 ? -1.658 13.219 48.370 1.00 94.69 112 LYS A CA 1
ATOM 925 C C . LYS A 1 112 ? -0.923 12.083 49.076 1.00 94.69 112 LYS A C 1
ATOM 927 O O . LYS A 1 112 ? -0.909 12.048 50.303 1.00 94.69 112 LYS A O 1
ATOM 932 N N . GLU A 1 113 ? -0.294 11.176 48.329 1.00 95.81 113 GLU A N 1
ATOM 933 C CA . GLU A 1 113 ? 0.491 10.084 48.910 1.00 95.81 113 GLU A CA 1
ATOM 934 C C . GLU A 1 113 ? 1.725 10.613 49.661 1.00 95.81 113 GLU A C 1
ATOM 936 O O . GLU A 1 113 ? 1.988 10.186 50.785 1.00 95.81 113 GLU A O 1
ATOM 941 N N . ILE A 1 114 ? 2.433 11.604 49.107 1.00 94.06 114 ILE A N 1
ATOM 942 C CA . ILE A 1 114 ? 3.554 12.273 49.787 1.00 94.06 114 ILE A CA 1
ATOM 943 C C . ILE A 1 114 ? 3.088 12.937 51.087 1.00 94.06 114 ILE A C 1
ATOM 945 O O . ILE A 1 114 ? 3.714 12.729 52.125 1.00 94.06 114 ILE A O 1
ATOM 949 N N . GLN A 1 115 ? 1.992 13.701 51.057 1.00 93.00 115 GLN A N 1
ATOM 950 C CA . GLN A 1 115 ? 1.435 14.368 52.241 1.00 93.00 115 GLN A CA 1
ATOM 951 C C . GLN A 1 115 ? 1.003 13.360 53.312 1.00 93.00 115 GLN A C 1
ATOM 953 O O . GLN A 1 115 ? 1.306 13.527 54.495 1.00 93.00 115 GLN A O 1
ATOM 958 N N . PHE A 1 116 ? 0.327 12.286 52.895 1.00 91.75 116 PHE A N 1
ATOM 959 C CA . PHE A 1 116 ? -0.086 11.198 53.774 1.00 91.75 116 PHE A CA 1
ATOM 960 C C . PHE A 1 116 ? 1.115 10.579 54.488 1.00 91.75 116 PHE A C 1
ATOM 962 O O . PHE A 1 116 ? 1.108 10.401 55.708 1.00 91.75 116 PHE A O 1
ATOM 969 N N . LEU A 1 117 ? 2.181 10.312 53.741 1.00 91.56 117 LEU A N 1
ATOM 970 C CA . LEU A 1 117 ? 3.356 9.691 54.308 1.00 91.56 117 LEU A CA 1
ATOM 971 C C . LEU A 1 117 ? 4.239 10.667 55.107 1.00 91.56 117 LEU A C 1
ATOM 973 O O . LEU A 1 117 ? 4.883 10.250 56.060 1.00 91.56 117 LEU A O 1
ATOM 977 N N . GLN A 1 118 ? 4.238 11.968 54.811 1.00 91.00 118 GLN A N 1
ATOM 978 C CA . GLN A 1 118 ? 4.865 12.974 55.683 1.00 91.00 118 GLN A CA 1
ATOM 979 C C . GLN A 1 118 ? 4.196 13.021 57.062 1.00 91.00 118 GLN A C 1
ATOM 981 O O . GLN A 1 118 ? 4.884 13.171 58.072 1.00 91.00 118 GLN A O 1
ATOM 986 N N . LYS A 1 119 ? 2.868 12.861 57.102 1.00 90.81 119 LYS A N 1
ATOM 987 C CA . LYS A 1 119 ? 2.081 12.863 58.339 1.00 90.81 119 LYS A CA 1
ATOM 988 C C . LYS A 1 119 ? 2.265 11.585 59.160 1.00 90.81 119 LYS A C 1
ATOM 990 O O . LYS A 1 119 ? 2.394 11.664 60.376 1.00 90.81 119 LYS A O 1
ATOM 995 N N . GLU A 1 120 ? 2.253 10.418 58.517 1.00 87.88 120 GLU A N 1
ATOM 996 C CA . GLU A 1 120 ? 2.247 9.118 59.212 1.00 87.88 120 GLU A CA 1
ATOM 997 C C . GLU A 1 120 ? 3.585 8.353 59.162 1.00 87.88 120 GLU A C 1
ATOM 999 O O . GLU A 1 120 ? 3.728 7.304 59.794 1.00 87.88 120 GLU A O 1
ATOM 1004 N N . GLN A 1 121 ? 4.566 8.855 58.408 1.00 89.88 121 GLN A N 1
ATOM 1005 C CA . GLN A 1 121 ? 5.926 8.324 58.260 1.00 89.88 121 GLN A CA 1
ATOM 1006 C C . GLN A 1 121 ? 5.953 6.797 58.063 1.00 89.88 121 GLN A C 1
ATOM 1008 O O . GLN A 1 121 ? 5.395 6.267 57.100 1.00 89.88 121 GLN A O 1
ATOM 1013 N N . VAL A 1 122 ? 6.578 6.068 58.993 1.00 86.06 122 VAL A N 1
ATOM 1014 C CA . VAL A 1 122 ? 6.734 4.608 58.949 1.00 86.06 122 VAL A CA 1
ATOM 1015 C C . VAL A 1 122 ? 5.380 3.885 58.962 1.00 86.06 122 VAL A C 1
ATOM 1017 O O . VAL A 1 122 ? 5.218 2.891 58.251 1.00 86.06 122 VAL A O 1
ATOM 1020 N N . GLN A 1 123 ? 4.392 4.382 59.717 1.00 85.50 123 GLN A N 1
ATOM 1021 C CA . GLN A 1 123 ? 3.049 3.789 59.757 1.00 85.50 123 GLN A CA 1
ATOM 1022 C C . GLN A 1 123 ? 2.304 4.010 58.437 1.00 85.50 123 GLN A C 1
ATOM 1024 O O . GLN A 1 123 ? 1.682 3.082 57.916 1.00 85.50 123 GLN A O 1
ATOM 1029 N N . GLY A 1 124 ? 2.428 5.207 57.859 1.00 87.00 124 GLY A N 1
ATOM 1030 C CA . GLY A 1 124 ? 1.879 5.517 56.540 1.00 87.00 124 GLY A CA 1
ATOM 1031 C C . GLY A 1 124 ? 2.485 4.623 55.462 1.00 87.00 124 GLY A C 1
ATOM 1032 O O . GLY A 1 124 ? 1.769 4.054 54.639 1.00 87.00 124 GLY A O 1
ATOM 1033 N N . PHE A 1 125 ? 3.805 4.428 55.503 1.00 92.69 125 PHE A N 1
ATOM 1034 C CA . PHE A 1 125 ? 4.502 3.582 54.540 1.00 92.69 125 PHE A CA 1
ATOM 1035 C C . PHE A 1 125 ? 4.056 2.119 54.636 1.00 92.69 125 PHE A C 1
ATOM 1037 O O . PHE A 1 125 ? 3.768 1.496 53.615 1.00 92.69 125 PHE A O 1
ATOM 1044 N N . ALA A 1 126 ? 3.893 1.585 55.851 1.00 88.62 126 ALA A N 1
ATOM 1045 C CA . ALA A 1 126 ? 3.341 0.245 56.048 1.00 88.62 126 ALA A CA 1
ATOM 1046 C C . ALA A 1 126 ? 1.920 0.108 55.465 1.00 88.62 126 ALA A C 1
ATOM 1048 O O . ALA A 1 126 ? 1.623 -0.897 54.816 1.00 88.62 126 ALA A O 1
ATOM 1049 N N . LYS A 1 127 ? 1.060 1.127 55.624 1.00 92.12 127 LYS A N 1
ATOM 1050 C CA . LYS A 1 127 ? -0.290 1.157 55.027 1.00 92.12 127 LYS A CA 1
ATOM 1051 C C . LYS A 1 127 ? -0.252 1.203 53.498 1.00 92.12 127 LYS A C 1
ATOM 1053 O O . LYS A 1 127 ? -1.042 0.516 52.855 1.00 92.12 127 LYS A O 1
ATOM 1058 N N . VAL A 1 128 ? 0.677 1.956 52.908 1.00 91.38 128 VAL A N 1
ATOM 1059 C CA . VAL A 1 128 ? 0.890 1.980 51.452 1.00 91.38 128 VAL A CA 1
ATOM 1060 C C . VAL A 1 128 ? 1.337 0.612 50.933 1.00 91.38 128 VAL A C 1
ATOM 1062 O O . VAL A 1 128 ? 0.802 0.122 49.940 1.00 91.38 128 VAL A O 1
ATOM 1065 N N . ILE A 1 129 ? 2.260 -0.058 51.623 1.00 94.81 129 ILE A N 1
ATOM 1066 C CA . ILE A 1 129 ? 2.675 -1.415 51.247 1.00 94.81 129 ILE A CA 1
ATOM 1067 C C . ILE A 1 129 ? 1.530 -2.419 51.426 1.00 94.81 129 ILE A C 1
ATOM 1069 O O . ILE A 1 129 ? 1.369 -3.318 50.601 1.00 94.81 129 ILE A O 1
ATOM 1073 N N . GLU A 1 130 ? 0.692 -2.269 52.453 1.00 89.69 130 GLU A N 1
ATOM 1074 C CA . GLU A 1 130 ? -0.506 -3.100 52.593 1.00 89.69 130 GLU A CA 1
ATOM 1075 C C . GLU A 1 130 ? -1.513 -2.838 51.465 1.00 89.69 130 GLU A C 1
ATOM 1077 O O . GLU A 1 130 ? -2.104 -3.785 50.953 1.00 89.69 130 GLU A O 1
ATOM 1082 N N . MET A 1 131 ? -1.636 -1.597 50.983 1.00 89.94 131 MET A N 1
ATOM 1083 C CA . MET A 1 131 ? -2.411 -1.282 49.780 1.00 89.94 131 MET A CA 1
ATOM 1084 C C . MET A 1 131 ? -1.839 -1.987 48.543 1.00 89.94 131 MET A C 1
ATOM 1086 O O . MET A 1 131 ? -2.597 -2.599 47.793 1.00 89.94 131 MET A O 1
ATOM 1090 N N . ALA A 1 132 ? -0.515 -1.983 48.355 1.00 88.81 132 ALA A N 1
ATOM 1091 C CA . ALA A 1 132 ? 0.136 -2.727 47.273 1.00 88.81 132 ALA A CA 1
ATOM 1092 C C . ALA A 1 132 ? -0.134 -4.239 47.380 1.00 88.81 132 ALA A C 1
ATOM 1094 O O . ALA A 1 132 ? -0.464 -4.880 46.383 1.00 88.81 132 ALA A O 1
ATOM 1095 N N . LYS A 1 133 ? -0.079 -4.812 48.592 1.00 87.44 133 LYS A N 1
ATOM 1096 C CA . LYS A 1 133 ? -0.449 -6.217 48.833 1.00 87.44 133 LYS A CA 1
ATOM 1097 C C . LYS A 1 133 ? -1.918 -6.480 48.552 1.00 87.44 133 LYS A C 1
ATOM 1099 O O . LYS A 1 133 ? -2.221 -7.532 48.015 1.00 87.44 133 LYS A O 1
ATOM 1104 N N . GLN A 1 134 ? -2.836 -5.584 48.907 1.00 84.81 134 GLN A N 1
ATOM 1105 C CA . GLN A 1 134 ? -4.259 -5.741 48.591 1.00 84.81 134 GLN A CA 1
ATOM 1106 C C . GLN A 1 134 ? -4.490 -5.731 47.081 1.00 84.81 134 GLN A C 1
ATOM 1108 O O . GLN A 1 134 ? -5.244 -6.562 46.579 1.00 84.81 134 GLN A O 1
ATOM 1113 N N . ILE A 1 135 ? -3.795 -4.857 46.352 1.00 79.56 135 ILE A N 1
ATOM 1114 C CA . ILE A 1 135 ? -3.845 -4.816 44.889 1.00 79.56 135 ILE A CA 1
ATOM 1115 C C . ILE A 1 135 ? -3.270 -6.114 44.306 1.00 79.56 135 ILE A C 1
ATOM 1117 O O . ILE A 1 135 ? -3.912 -6.710 43.459 1.00 79.56 135 ILE A O 1
ATOM 1121 N N . ILE A 1 136 ? -2.144 -6.625 44.821 1.00 76.06 136 ILE A N 1
ATOM 1122 C CA . ILE A 1 136 ? -1.552 -7.913 44.401 1.00 76.06 136 ILE A CA 1
ATOM 1123 C C . ILE A 1 136 ? -2.355 -9.140 44.847 1.00 76.06 136 ILE A C 1
ATOM 1125 O O . ILE A 1 136 ? -2.364 -10.142 44.147 1.00 76.06 136 ILE A O 1
ATOM 1129 N N . ARG A 1 137 ? -3.063 -9.098 45.977 1.00 74.00 137 ARG A N 1
ATOM 1130 C CA . ARG A 1 137 ? -3.955 -10.182 46.432 1.00 74.00 137 ARG A CA 1
ATOM 1131 C C . ARG A 1 137 ? -5.252 -10.220 45.628 1.00 74.00 137 ARG A C 1
ATOM 1133 O O . ARG A 1 137 ? -5.759 -11.304 45.365 1.00 74.00 137 ARG A O 1
ATOM 1140 N N . SER A 1 138 ? -5.746 -9.050 45.215 1.00 63.25 138 SER A N 1
ATOM 1141 C CA . SER A 1 138 ? -6.750 -8.925 44.145 1.00 63.25 138 SER A CA 1
ATOM 1142 C C . SER A 1 138 ? -6.159 -9.177 42.746 1.00 63.25 138 SER A C 1
ATOM 1144 O O . SER A 1 138 ? -6.898 -9.218 41.770 1.00 63.25 138 SER A O 1
ATOM 1146 N N . ASP A 1 139 ? -4.846 -9.419 42.706 1.00 52.50 139 ASP A N 1
ATOM 1147 C CA . ASP A 1 139 ? -3.998 -9.953 41.649 1.00 52.50 139 ASP A CA 1
ATOM 1148 C C . ASP A 1 139 ? -4.246 -9.335 40.262 1.00 52.50 139 ASP A C 1
ATOM 1150 O O . ASP A 1 139 ? -5.025 -9.855 39.460 1.00 52.50 139 ASP A O 1
ATOM 1154 N N . PRO A 1 140 ? -3.512 -8.255 39.918 1.00 47.16 140 PRO A N 1
ATOM 1155 C CA . PRO A 1 140 ? -3.579 -7.616 38.610 1.00 47.16 140 PRO A CA 1
ATOM 1156 C C . PRO A 1 140 ? -3.112 -8.562 37.494 1.00 47.16 140 PRO A C 1
ATOM 1158 O O . PRO A 1 140 ? -3.378 -8.305 36.326 1.00 47.16 140 PRO A O 1
ATOM 1161 N N . SER A 1 141 ? -2.418 -9.656 37.843 1.00 40.81 141 SER A N 1
ATOM 1162 C CA . SER A 1 141 ? -1.944 -10.718 36.947 1.00 40.81 141 SER A CA 1
ATOM 1163 C C . SER A 1 141 ? -2.830 -11.974 36.926 1.00 40.81 141 SER A C 1
ATOM 1165 O O . SER A 1 141 ? -2.799 -12.693 35.929 1.00 40.81 141 SER A O 1
ATOM 1167 N N . LYS A 1 142 ? -3.709 -12.197 37.915 1.00 43.94 142 LYS A N 1
ATOM 1168 C CA . LYS A 1 142 ? -4.890 -13.077 37.776 1.00 43.94 142 LYS A CA 1
ATOM 1169 C C . LYS A 1 142 ? -5.991 -12.441 36.945 1.00 43.94 142 LYS A C 1
ATOM 1171 O O . LYS A 1 142 ? -6.999 -13.094 36.740 1.00 43.94 142 LYS A O 1
ATOM 1176 N N . TYR A 1 143 ? -5.768 -11.270 36.347 1.00 44.06 143 TYR A N 1
ATOM 1177 C CA . TYR A 1 143 ? -6.418 -10.882 35.089 1.00 44.06 143 TYR A CA 1
ATOM 1178 C C . TYR A 1 143 ? -5.886 -11.664 33.864 1.00 44.06 143 TYR A C 1
ATOM 1180 O O . TYR A 1 143 ? -6.184 -11.315 32.725 1.00 44.06 143 TYR A O 1
ATOM 1188 N N . SER A 1 144 ? -5.201 -12.800 34.064 1.00 40.81 144 SER A N 1
ATOM 1189 C CA . SER A 1 144 ? -5.397 -13.965 33.182 1.00 40.81 144 SER A CA 1
ATOM 1190 C C . SER A 1 144 ? -6.856 -14.466 33.205 1.00 40.81 144 SER A C 1
ATOM 1192 O O . SER A 1 144 ? -7.295 -15.127 32.268 1.00 40.81 144 SER A O 1
ATOM 1194 N N . SER A 1 145 ? -7.657 -14.032 34.188 1.00 42.97 145 SER A N 1
ATOM 1195 C CA . SER A 1 145 ? -9.119 -13.975 34.146 1.00 42.97 145 SER A CA 1
ATOM 1196 C C . SER A 1 145 ? -9.664 -12.983 33.119 1.00 42.97 145 SER A C 1
ATOM 1198 O O . SER A 1 145 ? -10.845 -12.675 33.169 1.00 42.97 145 SER A O 1
ATOM 1200 N N . SER A 1 146 ? -8.897 -12.510 32.131 1.00 45.09 146 SER A N 1
ATOM 1201 C CA . SER A 1 146 ? -9.557 -12.040 30.911 1.00 45.09 146 SER A CA 1
ATOM 1202 C C . SER A 1 146 ? -10.466 -13.154 30.388 1.00 45.09 146 SER A C 1
ATOM 1204 O O . SER A 1 146 ? -11.602 -12.872 30.042 1.00 45.09 146 SER A O 1
ATOM 1206 N N . GLN A 1 147 ? -10.046 -14.424 30.476 1.00 44.31 147 GLN A N 1
ATOM 1207 C CA . GLN A 1 147 ? -10.907 -15.555 30.150 1.00 44.31 147 GLN A CA 1
ATOM 1208 C C . GLN A 1 147 ? -11.982 -15.798 31.215 1.00 44.31 147 GLN A C 1
ATOM 1210 O O . GLN A 1 147 ? -13.143 -15.739 30.861 1.00 44.31 147 GLN A O 1
ATOM 1215 N N . SER A 1 148 ? -11.658 -15.969 32.503 1.00 45.31 148 SER A N 1
ATOM 1216 C CA . SER A 1 148 ? -12.678 -16.220 33.550 1.00 45.31 148 SER A CA 1
ATOM 1217 C C . SER A 1 148 ? -13.688 -15.071 33.740 1.00 45.31 148 SER A C 1
ATOM 1219 O O . SER A 1 148 ? -14.877 -15.342 33.850 1.00 45.31 148 SER A O 1
ATOM 1221 N N . ASN A 1 149 ? -13.276 -13.801 33.676 1.00 54.62 149 ASN A N 1
ATOM 1222 C CA . ASN A 1 149 ? -14.210 -12.672 33.661 1.00 54.62 149 ASN A CA 1
ATOM 1223 C C . ASN A 1 149 ? -14.980 -12.598 32.337 1.00 54.62 149 ASN A C 1
ATOM 1225 O O . ASN A 1 149 ? -16.143 -12.222 32.366 1.00 54.62 149 ASN A O 1
ATOM 1229 N N . MET A 1 150 ? -14.397 -12.945 31.178 1.00 57.19 150 MET A N 1
ATOM 1230 C CA . MET A 1 150 ? -15.170 -13.020 29.925 1.00 57.19 150 MET A CA 1
ATOM 1231 C C . MET A 1 150 ? -16.150 -14.196 29.914 1.00 57.19 150 MET A C 1
ATOM 1233 O O . MET A 1 150 ? -17.237 -14.047 29.363 1.00 57.19 150 MET A O 1
ATOM 1237 N N . ILE A 1 151 ? -15.798 -15.323 30.535 1.00 74.62 151 ILE A N 1
ATOM 1238 C CA . ILE A 1 151 ? -16.675 -16.475 30.752 1.00 74.62 151 ILE A CA 1
ATOM 1239 C C . ILE A 1 151 ? -17.854 -16.018 31.607 1.00 74.62 151 ILE A C 1
ATOM 1241 O O . ILE A 1 151 ? -18.984 -16.076 31.136 1.00 74.62 151 ILE A O 1
ATOM 1245 N N . ASP A 1 152 ? -17.587 -15.424 32.774 1.00 71.12 152 ASP A N 1
ATOM 1246 C CA . ASP A 1 152 ? -18.617 -14.879 33.662 1.00 71.12 152 ASP A CA 1
ATOM 1247 C C . ASP A 1 152 ? -19.471 -13.799 32.985 1.00 71.12 152 ASP A C 1
ATOM 1249 O O . ASP A 1 152 ? -20.680 -13.740 33.198 1.00 71.12 152 ASP A O 1
ATOM 1253 N N . VAL A 1 153 ? -18.867 -12.920 32.180 1.00 73.12 153 VAL A N 1
ATOM 1254 C CA . VAL A 1 153 ? -19.588 -11.874 31.440 1.00 73.12 153 VAL A CA 1
ATOM 1255 C C . VAL A 1 153 ? -20.516 -12.497 30.404 1.00 73.12 153 VAL A C 1
ATOM 1257 O O . VAL A 1 153 ? -21.671 -12.088 30.327 1.00 73.12 153 VAL A O 1
ATOM 1260 N N . ILE A 1 154 ? -20.045 -13.482 29.634 1.00 78.00 154 ILE A N 1
ATOM 1261 C CA . ILE A 1 154 ? -20.858 -14.197 28.642 1.00 78.00 154 ILE A CA 1
ATOM 1262 C C . ILE A 1 154 ? -21.972 -14.993 29.330 1.00 78.00 154 ILE A C 1
ATOM 1264 O O . ILE A 1 154 ? -23.112 -14.981 28.869 1.00 78.00 154 ILE A O 1
ATOM 1268 N N . ASP A 1 155 ? -21.674 -15.632 30.455 1.00 86.94 155 ASP A N 1
ATOM 1269 C CA . ASP A 1 155 ? -22.632 -16.447 31.201 1.00 86.94 155 ASP A CA 1
ATOM 1270 C C . ASP A 1 155 ? -23.692 -15.613 31.924 1.00 86.94 155 ASP A C 1
ATOM 1272 O O . ASP A 1 155 ? -24.780 -16.113 32.210 1.00 86.94 155 ASP A O 1
ATOM 1276 N N . LYS A 1 156 ? -23.420 -14.323 32.142 1.00 82.44 156 LYS A N 1
ATOM 1277 C CA . LYS A 1 156 ? -24.373 -13.331 32.656 1.00 82.44 156 LYS A CA 1
ATOM 1278 C C . LYS A 1 156 ? -25.143 -12.591 31.555 1.00 82.44 156 LYS A C 1
ATOM 1280 O O . LYS A 1 156 ? -25.910 -11.683 31.881 1.00 82.44 156 LYS A O 1
ATOM 1285 N N . LEU A 1 157 ? -24.957 -12.914 30.275 1.00 83.06 157 LEU A N 1
ATOM 1286 C CA . LEU A 1 157 ? -25.783 -12.352 29.200 1.00 83.06 157 LEU A CA 1
ATOM 1287 C C . LEU A 1 157 ? -27.207 -12.913 29.238 1.00 83.06 157 LEU A C 1
ATOM 1289 O O . LEU A 1 157 ? -27.439 -13.972 29.816 1.00 83.06 157 LEU A O 1
ATOM 1293 N N . LEU A 1 158 ? -28.144 -12.205 28.603 1.00 86.19 158 LEU A N 1
ATOM 1294 C CA . LEU A 1 158 ? -29.500 -12.716 28.403 1.00 86.19 158 LEU A CA 1
ATOM 1295 C C . LEU A 1 158 ? -29.475 -13.954 27.506 1.00 86.19 158 LEU A C 1
ATOM 1297 O O . LEU A 1 158 ? -28.595 -14.085 26.647 1.00 86.19 158 LEU A O 1
ATOM 1301 N N . VAL A 1 159 ? -30.465 -14.838 27.649 1.00 88.25 159 VAL A N 1
ATOM 1302 C CA . VAL A 1 159 ? -30.552 -16.061 26.836 1.00 88.25 159 VAL A CA 1
ATOM 1303 C C . VAL A 1 159 ? -30.511 -15.765 25.329 1.00 88.25 159 VAL A C 1
ATOM 1305 O O . VAL A 1 159 ? -29.834 -16.465 24.576 1.00 88.25 159 VAL A O 1
ATOM 1308 N N . THR A 1 160 ? -31.140 -14.675 24.882 1.00 87.56 160 THR A N 1
ATOM 1309 C CA . THR A 1 160 ? -31.141 -14.228 23.478 1.00 87.56 160 THR A CA 1
ATOM 1310 C C . THR A 1 160 ? -29.745 -13.838 22.984 1.00 87.56 160 THR A C 1
ATOM 1312 O O . THR A 1 160 ? -29.339 -14.223 21.885 1.00 87.56 160 THR A O 1
ATOM 1315 N N . ASP A 1 161 ? -28.967 -13.134 23.803 1.00 88.19 161 ASP A N 1
ATOM 1316 C CA . ASP A 1 161 ? -27.590 -12.739 23.490 1.00 88.19 161 ASP A CA 1
ATOM 1317 C C . ASP A 1 161 ? -26.644 -13.945 23.494 1.00 88.19 161 ASP A C 1
ATOM 1319 O O . ASP A 1 161 ? -25.772 -14.068 22.626 1.00 88.19 161 ASP A O 1
ATOM 1323 N N . LYS A 1 162 ? -26.839 -14.869 24.444 1.00 91.56 162 LYS A N 1
ATOM 1324 C CA . LYS A 1 162 ? -26.110 -16.141 24.505 1.00 91.56 162 LYS A CA 1
ATOM 1325 C C . LYS A 1 162 ? -26.343 -16.962 23.242 1.00 91.56 162 LYS A C 1
ATOM 1327 O O . LYS A 1 162 ? -25.378 -17.346 22.581 1.00 91.56 162 LYS A O 1
ATOM 1332 N N . VAL A 1 163 ? -27.607 -17.167 22.863 1.00 91.31 163 VAL A N 1
ATOM 1333 C CA . VAL A 1 163 ? -27.982 -17.883 21.634 1.00 91.31 163 VAL A CA 1
ATOM 1334 C C . VAL A 1 163 ? -27.421 -17.176 20.404 1.00 91.31 163 VAL A C 1
ATOM 1336 O O . VAL A 1 163 ? -26.851 -17.841 19.544 1.00 91.31 163 VAL A O 1
ATOM 1339 N N . THR A 1 164 ? -27.477 -15.844 20.344 1.00 91.31 164 THR A N 1
ATOM 1340 C CA . THR A 1 164 ? -26.894 -15.063 19.241 1.00 91.31 164 THR A CA 1
ATOM 1341 C C . THR A 1 164 ? -25.395 -15.318 19.089 1.00 91.31 164 THR A C 1
ATOM 1343 O O . THR A 1 164 ? -24.927 -15.643 17.993 1.00 91.31 164 THR A O 1
ATOM 1346 N N . LYS A 1 165 ? -24.625 -15.215 20.181 1.00 92.06 165 LYS A N 1
ATOM 1347 C CA . LYS A 1 165 ? -23.174 -15.467 20.165 1.00 92.06 165 LYS A CA 1
ATOM 1348 C C . LYS A 1 165 ? -22.849 -16.904 19.772 1.00 92.06 165 LYS A C 1
ATOM 1350 O O . LYS A 1 165 ? -21.938 -17.132 18.976 1.00 92.06 165 LYS A O 1
ATOM 1355 N N . LEU A 1 166 ? -23.601 -17.862 20.304 1.00 94.44 166 LEU A N 1
ATOM 1356 C CA . LEU A 1 166 ? -23.360 -19.282 20.089 1.00 94.44 166 LEU A CA 1
ATOM 1357 C C . LEU A 1 166 ? -23.732 -19.718 18.666 1.00 94.44 166 LEU A C 1
ATOM 1359 O O . LEU A 1 166 ? -22.944 -20.394 18.010 1.00 94.44 166 LEU A O 1
ATOM 1363 N N . ALA A 1 167 ? -24.869 -19.251 18.144 1.00 93.88 167 ALA A N 1
ATOM 1364 C CA . ALA A 1 167 ? -25.296 -19.478 16.764 1.00 93.88 167 ALA A CA 1
ATOM 1365 C C . ALA A 1 167 ? -24.348 -18.813 15.754 1.00 93.88 167 ALA A C 1
ATOM 1367 O O . ALA A 1 167 ? -23.993 -19.433 14.750 1.00 93.88 167 ALA A O 1
ATOM 1368 N N . THR A 1 168 ? -23.872 -17.597 16.051 1.00 94.62 168 THR A N 1
ATOM 1369 C CA . THR A 1 168 ? -22.840 -16.917 15.250 1.00 94.62 168 THR A CA 1
ATOM 1370 C C . THR A 1 168 ? -21.579 -17.768 15.170 1.00 94.62 168 THR A C 1
ATOM 1372 O O . THR A 1 168 ? -21.131 -18.113 14.076 1.00 94.62 168 THR A O 1
ATOM 1375 N N . ARG A 1 169 ? -21.029 -18.171 16.324 1.00 95.25 169 ARG A N 1
ATOM 1376 C CA . ARG A 1 169 ? -19.786 -18.945 16.375 1.00 95.25 169 ARG A CA 1
ATOM 1377 C C . ARG A 1 169 ? -19.942 -20.317 15.718 1.00 95.25 169 ARG A C 1
ATOM 1379 O O . ARG A 1 169 ? -19.065 -20.722 14.958 1.00 95.25 169 ARG A O 1
ATOM 1386 N N . TYR A 1 170 ? -21.071 -20.994 15.935 1.00 96.44 170 TYR A N 1
ATOM 1387 C CA . TYR A 1 170 ? -21.405 -22.241 15.248 1.00 96.44 170 TYR A CA 1
ATOM 1388 C C . TYR A 1 170 ? -21.354 -22.071 13.728 1.00 96.44 170 TYR A C 1
ATOM 1390 O O . TYR A 1 170 ? -20.679 -22.840 13.045 1.00 96.44 170 TYR A O 1
ATOM 1398 N N . LYS A 1 171 ? -22.047 -21.062 13.187 1.00 97.38 171 LYS A N 1
ATOM 1399 C CA . LYS A 1 171 ? -22.154 -20.867 11.738 1.00 97.38 171 LYS A CA 1
ATOM 1400 C C . LYS A 1 171 ? -20.804 -20.508 11.115 1.00 97.38 171 LYS A C 1
ATOM 1402 O O . LYS A 1 171 ? -20.457 -21.072 10.083 1.00 97.38 171 LYS A O 1
ATOM 1407 N N . GLN A 1 172 ? -20.004 -19.685 11.788 1.00 96.44 172 GLN A N 1
ATOM 1408 C CA . GLN A 1 172 ? -18.632 -19.367 11.383 1.00 96.44 172 GLN A CA 1
ATOM 1409 C C . GLN A 1 172 ? -17.742 -20.622 11.295 1.00 96.44 172 GLN A C 1
ATOM 1411 O O . GLN A 1 172 ? -17.076 -20.852 10.285 1.00 96.44 172 GLN A O 1
ATOM 1416 N N . TYR A 1 173 ? -17.768 -21.481 12.320 1.00 97.12 173 TYR A N 1
ATOM 1417 C CA . TYR A 1 173 ? -17.030 -22.748 12.309 1.00 97.12 173 TYR A CA 1
ATOM 1418 C C . TYR A 1 173 ? -17.567 -23.738 11.272 1.00 97.12 173 TYR A C 1
ATOM 1420 O O . TYR A 1 173 ? -16.789 -24.447 10.636 1.00 97.12 173 TYR A O 1
ATOM 1428 N N . TYR A 1 174 ? -18.883 -23.775 11.065 1.00 97.25 174 TYR A N 1
ATOM 1429 C CA . TYR A 1 174 ? -19.503 -24.598 10.033 1.00 97.25 174 TYR A CA 1
ATOM 1430 C C . TYR A 1 174 ? -19.030 -24.177 8.640 1.00 97.25 174 TYR A C 1
ATOM 1432 O O . TYR A 1 174 ? -18.572 -25.023 7.873 1.00 97.25 174 TYR A O 1
ATOM 1440 N N . ASN A 1 175 ? -19.063 -22.875 8.343 1.00 96.94 175 ASN A N 1
ATOM 1441 C CA . ASN A 1 175 ? -18.552 -22.328 7.090 1.00 96.94 175 ASN A CA 1
ATOM 1442 C C . ASN A 1 175 ? -17.072 -22.695 6.912 1.00 96.94 175 ASN A C 1
ATOM 1444 O O . ASN A 1 175 ? -16.681 -23.155 5.842 1.00 96.94 175 ASN A O 1
ATOM 1448 N N . LEU A 1 176 ? -16.261 -22.581 7.972 1.00 96.12 176 LEU A N 1
ATOM 1449 C CA . LEU A 1 176 ? -14.842 -22.939 7.925 1.00 96.12 176 LEU A CA 1
ATOM 1450 C C . LEU A 1 176 ? -14.622 -24.434 7.630 1.00 96.12 176 LEU A C 1
ATOM 1452 O O . LEU A 1 176 ? -13.767 -24.786 6.817 1.00 96.12 176 LEU A O 1
ATOM 1456 N N . ALA A 1 177 ? -15.400 -25.326 8.249 1.00 96.25 177 ALA A N 1
ATOM 1457 C CA . ALA A 1 177 ? -15.322 -26.764 7.989 1.00 96.25 177 ALA A CA 1
ATOM 1458 C C . ALA A 1 177 ? -15.722 -27.114 6.549 1.00 96.25 177 ALA A C 1
ATOM 1460 O O . ALA A 1 177 ? -15.042 -27.913 5.903 1.00 96.25 177 ALA A O 1
ATOM 1461 N N . VAL A 1 178 ? -16.796 -26.504 6.033 1.00 96.31 178 VAL A N 1
ATOM 1462 C CA . VAL A 1 178 ? -17.234 -26.669 4.637 1.00 96.31 178 VAL A CA 1
ATOM 1463 C C . VAL A 1 178 ? -16.156 -26.164 3.682 1.00 96.31 178 VAL A C 1
ATOM 1465 O O . VAL A 1 178 ? -15.780 -26.872 2.747 1.00 96.31 178 VAL A O 1
ATOM 1468 N N . TYR A 1 179 ? -15.594 -24.988 3.959 1.00 96.44 179 TYR A N 1
ATOM 1469 C CA . TYR A 1 179 ? -14.509 -24.418 3.173 1.00 96.44 179 TYR A CA 1
ATOM 1470 C C . TYR A 1 179 ? -13.296 -25.355 3.124 1.00 96.44 179 TYR A C 1
ATOM 1472 O O . TYR A 1 179 ? -12.791 -25.647 2.038 1.00 96.44 179 TYR A O 1
ATOM 1480 N N . PHE A 1 180 ? -12.851 -25.883 4.269 1.00 95.19 180 PHE A N 1
ATOM 1481 C CA . PHE A 1 180 ? -11.737 -26.831 4.312 1.00 95.19 180 PHE A CA 1
ATOM 1482 C C . PHE A 1 180 ? -12.030 -28.132 3.591 1.00 95.19 180 PHE A C 1
ATOM 1484 O O . PHE A 1 180 ? -11.178 -28.617 2.852 1.00 95.19 180 PHE A O 1
ATOM 1491 N N . ARG A 1 181 ? -13.230 -28.682 3.758 1.00 94.94 181 ARG A N 1
ATOM 1492 C CA . ARG A 1 181 ? -13.627 -29.916 3.084 1.00 94.94 181 ARG A CA 1
ATOM 1493 C C . ARG A 1 181 ? -13.625 -29.764 1.562 1.00 94.94 181 ARG A C 1
ATOM 1495 O O . ARG A 1 181 ? -13.196 -30.682 0.872 1.00 94.94 181 ARG A O 1
ATOM 1502 N N . ASN A 1 182 ? -14.065 -28.616 1.054 1.00 94.50 182 ASN A N 1
ATOM 1503 C CA . ASN A 1 182 ? -14.168 -28.371 -0.384 1.00 94.50 182 ASN A CA 1
ATOM 1504 C C . ASN A 1 182 ? -12.818 -27.997 -1.016 1.00 94.50 182 ASN A C 1
ATOM 1506 O O . ASN A 1 182 ? -12.542 -28.371 -2.153 1.00 94.50 182 ASN A O 1
ATOM 1510 N N . ASN A 1 183 ? -11.964 -27.270 -0.288 1.00 94.00 183 ASN A N 1
ATOM 1511 C CA . ASN A 1 183 ? -10.748 -26.687 -0.857 1.00 94.00 183 ASN A CA 1
ATOM 1512 C C . ASN A 1 183 ? -9.455 -27.395 -0.424 1.00 94.00 183 ASN A C 1
ATOM 1514 O O . ASN A 1 183 ? -8.484 -27.397 -1.178 1.00 94.00 183 ASN A O 1
ATOM 1518 N N . MET A 1 184 ? -9.411 -27.998 0.766 1.00 92.69 184 MET A N 1
ATOM 1519 C CA . MET A 1 184 ? -8.199 -28.584 1.361 1.00 92.69 184 MET A CA 1
ATOM 1520 C C . MET A 1 184 ? -8.471 -29.861 2.186 1.00 92.69 184 MET A C 1
ATOM 1522 O O . MET A 1 184 ? -7.997 -29.950 3.324 1.00 92.69 184 MET A O 1
ATOM 1526 N N . PRO A 1 185 ? -9.206 -30.857 1.652 1.00 89.62 185 PRO A N 1
ATOM 1527 C CA . PRO A 1 185 ? -9.677 -31.999 2.440 1.00 89.62 185 PRO A CA 1
ATOM 1528 C C . PRO A 1 185 ? -8.535 -32.767 3.119 1.00 89.62 185 PRO A C 1
ATOM 1530 O O . PRO A 1 185 ? -8.618 -33.056 4.311 1.00 89.62 185 PRO A O 1
ATOM 1533 N N . ASP A 1 186 ? -7.434 -33.011 2.404 1.00 90.50 186 ASP A N 1
ATOM 1534 C CA . ASP A 1 186 ? -6.319 -33.805 2.932 1.00 90.50 186 ASP A CA 1
ATOM 1535 C C . ASP A 1 186 ? -5.472 -33.010 3.934 1.00 90.50 186 ASP A C 1
ATOM 1537 O O . ASP A 1 186 ? -5.161 -33.489 5.026 1.00 90.50 186 ASP A O 1
ATOM 1541 N N . LYS A 1 187 ? -5.150 -31.753 3.594 1.00 89.25 187 LYS A N 1
ATOM 1542 C CA . LYS A 1 187 ? -4.270 -30.881 4.393 1.00 89.25 187 LYS A CA 1
ATOM 1543 C C . LYS A 1 187 ? -4.909 -30.411 5.702 1.00 89.25 187 LYS A C 1
ATOM 1545 O O . LYS A 1 187 ? -4.181 -30.065 6.626 1.00 89.25 187 LYS A O 1
ATOM 1550 N N . GLN A 1 188 ? -6.241 -30.366 5.780 1.00 92.75 188 GLN A N 1
ATOM 1551 C CA . GLN A 1 188 ? -6.982 -29.845 6.938 1.00 92.75 188 GLN A CA 1
ATOM 1552 C C . GLN A 1 188 ? -7.870 -30.899 7.618 1.00 92.75 188 GLN A C 1
ATOM 1554 O O . GLN A 1 188 ? -8.655 -30.552 8.497 1.00 92.75 188 GLN A O 1
ATOM 1559 N N . SER A 1 189 ? -7.738 -32.181 7.266 1.00 90.69 189 SER A N 1
ATOM 1560 C CA . SER A 1 189 ? -8.548 -33.291 7.799 1.00 90.69 189 SER A CA 1
ATOM 1561 C C . SER A 1 189 ? -8.637 -33.321 9.334 1.00 90.69 189 SER A C 1
ATOM 1563 O O . SER A 1 189 ? -9.736 -33.362 9.891 1.00 90.69 189 SER A O 1
ATOM 1565 N N . ALA A 1 190 ? -7.503 -33.207 10.033 1.00 92.56 190 ALA A N 1
ATOM 1566 C CA . ALA A 1 190 ? -7.463 -33.165 11.498 1.00 92.56 190 ALA A CA 1
ATOM 1567 C C . ALA A 1 190 ? -8.241 -31.966 12.065 1.00 92.56 190 ALA A C 1
ATOM 1569 O O . ALA A 1 190 ? -9.016 -32.098 13.011 1.00 92.56 190 ALA A O 1
ATOM 1570 N N . ARG A 1 191 ? -8.091 -30.798 11.436 1.00 92.69 191 ARG A N 1
ATOM 1571 C CA . ARG A 1 191 ? -8.756 -29.563 11.853 1.00 92.69 191 ARG A CA 1
ATOM 1572 C C . ARG A 1 191 ? -10.258 -29.612 11.587 1.00 92.69 191 ARG A C 1
ATOM 1574 O O . ARG A 1 191 ? -11.027 -29.180 12.436 1.00 92.69 191 ARG A O 1
ATOM 1581 N N . ILE A 1 192 ? -10.681 -30.188 10.460 1.00 93.62 192 ILE A N 1
ATOM 1582 C CA . ILE A 1 192 ? -12.094 -30.475 10.177 1.00 93.62 192 ILE A CA 1
ATOM 1583 C C . ILE A 1 192 ? -12.667 -31.353 11.294 1.00 93.62 192 ILE A C 1
ATOM 1585 O O . ILE A 1 192 ? -13.716 -31.022 11.837 1.00 93.62 192 ILE A O 1
ATOM 1589 N N . SER A 1 193 ? -11.963 -32.419 11.692 1.00 93.56 193 SER A N 1
ATOM 1590 C CA . SER A 1 193 ? -12.400 -33.297 12.785 1.00 93.56 193 SER A CA 1
ATOM 1591 C C . SER A 1 193 ? -12.578 -32.540 14.108 1.00 93.56 193 SER A C 1
ATOM 1593 O O . SER A 1 193 ? -13.606 -32.696 14.765 1.00 93.56 193 SER A O 1
ATOM 1595 N N . THR A 1 194 ? -11.628 -31.679 14.487 1.00 94.00 194 THR A N 1
ATOM 1596 C CA . THR A 1 194 ? -11.746 -30.831 15.687 1.00 94.00 194 THR A CA 1
ATOM 1597 C C . THR A 1 194 ? -12.927 -29.864 15.590 1.00 94.00 194 THR A C 1
ATOM 1599 O O . THR A 1 194 ? -13.710 -29.746 16.530 1.00 94.00 194 THR A O 1
ATOM 1602 N N . ILE A 1 195 ? -13.119 -29.211 14.440 1.00 95.50 195 ILE A N 1
ATOM 1603 C CA . ILE A 1 195 ? -14.251 -28.300 14.235 1.00 95.50 195 ILE A CA 1
ATOM 1604 C C . ILE A 1 195 ? -15.581 -29.054 14.362 1.00 95.50 195 ILE A C 1
ATOM 1606 O O . ILE A 1 195 ? -16.504 -28.554 14.999 1.00 95.50 195 ILE A O 1
ATOM 1610 N N . MET A 1 196 ? -15.684 -30.273 13.827 1.00 94.75 196 MET A N 1
ATOM 1611 C CA . MET A 1 196 ? -16.893 -31.092 13.959 1.00 94.75 196 MET A CA 1
ATOM 1612 C C . MET A 1 196 ? -17.233 -31.415 15.422 1.00 94.75 196 MET A C 1
ATOM 1614 O O . MET A 1 196 ? -18.413 -31.442 15.771 1.00 94.75 196 MET A O 1
ATOM 1618 N N . GLN A 1 197 ? -16.230 -31.591 16.290 1.00 95.69 197 GLN A N 1
ATOM 1619 C CA . GLN A 1 197 ? -16.443 -31.753 17.734 1.00 95.69 197 GLN A CA 1
ATOM 1620 C C . GLN A 1 197 ? -17.005 -30.471 18.366 1.00 95.69 197 GLN A C 1
ATOM 1622 O O . GLN A 1 197 ? -17.965 -30.539 19.133 1.00 95.69 197 GLN A O 1
ATOM 1627 N N . TYR A 1 198 ? -16.479 -29.296 17.997 1.00 95.00 198 TYR A N 1
ATOM 1628 C CA . TYR A 1 198 ? -17.025 -28.012 18.455 1.00 95.00 198 TYR A CA 1
ATOM 1629 C C . TYR A 1 198 ? -18.464 -27.800 17.979 1.00 95.00 198 TYR A C 1
ATOM 1631 O O . TYR A 1 198 ? -19.321 -27.400 18.762 1.00 95.00 198 TYR A O 1
ATOM 1639 N N . LEU A 1 199 ? -18.766 -28.130 16.720 1.00 96.12 199 LEU A N 1
ATOM 1640 C CA . LEU A 1 199 ? -20.120 -28.035 16.167 1.00 96.12 199 LEU A CA 1
ATOM 1641 C C . LEU A 1 199 ? -21.119 -28.933 16.910 1.00 96.12 199 LEU A C 1
ATOM 1643 O O . LEU A 1 199 ? -22.266 -28.527 17.098 1.00 96.12 199 LEU A O 1
ATOM 1647 N N . ALA A 1 200 ? -20.702 -30.119 17.361 1.00 94.56 200 ALA A N 1
ATOM 1648 C CA . ALA A 1 200 ? -21.535 -30.977 18.202 1.00 94.56 200 ALA A CA 1
ATOM 1649 C C . ALA A 1 200 ? -21.820 -30.326 19.569 1.00 94.56 200 ALA A C 1
ATOM 1651 O O . ALA A 1 200 ? -22.988 -30.185 19.937 1.00 94.56 200 ALA A O 1
ATOM 1652 N N . LYS A 1 201 ? -20.781 -29.829 20.256 1.00 95.31 201 LYS A N 1
ATOM 1653 C CA . LYS A 1 201 ? -20.910 -29.126 21.548 1.00 95.31 201 LYS A CA 1
ATOM 1654 C C . LYS A 1 201 ? -21.778 -27.872 21.461 1.00 95.31 201 LYS A C 1
ATOM 1656 O O . LYS A 1 201 ? -22.559 -27.585 22.365 1.00 95.31 201 LYS A O 1
ATOM 1661 N N . PHE A 1 202 ? -21.684 -27.128 20.361 1.00 95.25 202 PHE A N 1
ATOM 1662 C CA . PHE A 1 202 ? -22.540 -25.970 20.123 1.00 95.25 202 PHE A CA 1
ATOM 1663 C C . PHE A 1 202 ? -24.017 -26.361 20.002 1.00 95.25 202 PHE A C 1
ATOM 1665 O O . PHE A 1 202 ? -24.859 -25.721 20.624 1.00 95.25 202 PHE A O 1
ATOM 1672 N N . LYS A 1 203 ? -24.354 -27.417 19.249 1.00 92.06 203 LYS A N 1
ATOM 1673 C CA . LYS A 1 203 ? -25.747 -27.896 19.140 1.00 92.06 203 LYS A CA 1
ATOM 1674 C C . LYS A 1 203 ? -26.312 -28.333 20.488 1.00 92.06 203 LYS A C 1
ATOM 1676 O O . LYS A 1 203 ? -27.460 -28.021 20.803 1.00 92.06 203 LYS A O 1
ATOM 1681 N N . GLU A 1 204 ? -25.500 -29.030 21.276 1.00 93.62 204 GLU A N 1
ATOM 1682 C CA . GLU A 1 204 ? -25.848 -29.423 22.640 1.00 93.62 204 GLU A CA 1
ATOM 1683 C C . GLU A 1 204 ? -26.098 -28.186 23.515 1.00 93.62 204 GLU A C 1
ATOM 1685 O O . GLU A 1 204 ? -27.164 -28.061 24.109 1.00 93.62 204 GLU A O 1
ATOM 1690 N N . SER A 1 205 ? -25.199 -27.200 23.471 1.00 93.81 205 SER A N 1
ATOM 1691 C CA . SER A 1 205 ? -25.317 -25.954 24.241 1.00 93.81 205 SER A CA 1
ATOM 1692 C C . SER A 1 205 ? -26.545 -25.116 23.859 1.00 93.81 205 SER A C 1
ATOM 1694 O O . SER A 1 205 ? -27.186 -24.547 24.737 1.00 93.81 205 SER A O 1
ATOM 1696 N N . VAL A 1 206 ? -26.922 -25.053 22.572 1.00 88.81 206 VAL A N 1
ATOM 1697 C CA . VAL A 1 206 ? -28.194 -24.425 22.150 1.00 88.81 206 VAL A CA 1
ATOM 1698 C C . VAL A 1 206 ? -29.386 -25.174 22.747 1.00 88.81 206 VAL A C 1
ATOM 1700 O O . VAL A 1 206 ? -30.334 -24.549 23.218 1.00 88.81 206 VAL A O 1
ATOM 1703 N N . THR A 1 207 ? -29.356 -26.508 22.713 1.00 88.31 207 THR A N 1
ATOM 1704 C CA . THR A 1 207 ? -30.450 -27.348 23.224 1.00 88.31 207 THR A CA 1
ATOM 1705 C C . THR A 1 207 ? -30.619 -27.180 24.732 1.00 88.31 207 THR A C 1
ATOM 1707 O O . THR A 1 207 ? -31.748 -27.104 25.213 1.00 88.31 207 THR A O 1
ATOM 1710 N N . GLU A 1 208 ? -29.516 -27.063 25.469 1.00 91.94 208 GLU A N 1
ATOM 1711 C CA . GLU A 1 208 ? -29.533 -26.824 26.911 1.00 91.94 208 GLU A CA 1
ATOM 1712 C C . GLU A 1 208 ? -29.947 -25.392 27.262 1.00 91.94 208 GLU A C 1
ATOM 1714 O O . GLU A 1 208 ? -30.773 -25.215 28.153 1.00 91.94 208 GLU A O 1
ATOM 1719 N N . LEU A 1 209 ? -29.507 -24.373 26.512 1.00 88.75 209 LEU A N 1
ATOM 1720 C CA . LEU A 1 209 ? -29.970 -22.989 26.704 1.00 88.75 209 LEU A CA 1
ATOM 1721 C C . LEU A 1 209 ? -31.484 -22.827 26.510 1.00 88.75 209 LEU A C 1
ATOM 1723 O O . LEU A 1 209 ? -32.102 -22.012 27.190 1.00 88.75 209 LEU A O 1
ATOM 1727 N N . LYS A 1 210 ? -32.092 -23.619 25.616 1.00 84.44 210 LYS A N 1
ATOM 1728 C CA . LYS A 1 210 ? -33.552 -23.644 25.420 1.00 84.44 210 LYS A CA 1
ATOM 1729 C C . LYS A 1 210 ? -34.314 -24.217 26.619 1.00 84.44 210 LYS A C 1
ATOM 1731 O O . LYS A 1 210 ? -35.499 -23.944 26.749 1.00 84.44 210 LYS A O 1
ATOM 1736 N N . LYS A 1 211 ? -33.667 -25.015 27.475 1.00 86.81 211 LYS A N 1
ATOM 1737 C CA . LYS A 1 211 ? -34.269 -25.603 28.687 1.00 86.81 211 LYS A CA 1
ATOM 1738 C C . LYS A 1 211 ? -33.883 -24.841 29.956 1.00 86.81 211 LYS A C 1
ATOM 1740 O O . LYS A 1 211 ? -34.665 -24.775 30.897 1.00 86.81 211 LYS A O 1
ATOM 1745 N N . ASN A 1 212 ? -32.667 -24.303 29.990 1.00 87.50 212 ASN A N 1
ATOM 1746 C CA . ASN A 1 212 ? -32.066 -23.627 31.127 1.00 87.50 212 ASN A CA 1
ATOM 1747 C C . ASN A 1 212 ? -31.368 -22.332 30.657 1.00 87.50 212 ASN A C 1
ATOM 1749 O O . ASN A 1 212 ? -30.243 -22.391 30.153 1.00 87.50 212 ASN A O 1
ATOM 1753 N N . PRO A 1 213 ? -31.968 -21.148 30.874 1.00 85.06 213 PRO A N 1
ATOM 1754 C CA . PRO A 1 213 ? -31.403 -19.878 30.408 1.00 85.06 213 PRO A CA 1
ATOM 1755 C C . PRO A 1 213 ? -30.091 -19.512 31.136 1.00 85.06 213 PRO A C 1
ATOM 1757 O O . PRO A 1 213 ? -29.259 -18.758 30.622 1.00 85.06 213 PRO A O 1
ATOM 1760 N N . ASN A 1 214 ? -29.844 -20.121 32.302 1.00 85.94 214 ASN A N 1
ATOM 1761 C CA . ASN A 1 214 ? -28.617 -19.957 33.080 1.00 85.94 214 ASN A CA 1
ATOM 1762 C C . ASN A 1 214 ? -27.494 -20.921 32.665 1.00 85.94 214 ASN A C 1
ATOM 1764 O O . ASN A 1 214 ? -26.444 -20.924 33.303 1.00 85.94 214 ASN A O 1
ATOM 1768 N N . PHE A 1 215 ? -27.678 -21.733 31.616 1.00 91.00 215 PHE A N 1
ATOM 1769 C CA . PHE A 1 215 ? -26.618 -22.605 31.114 1.00 91.00 215 PHE A CA 1
ATOM 1770 C C . PHE A 1 215 ? -25.368 -21.784 30.743 1.00 91.00 215 PHE A C 1
ATOM 1772 O O . PHE A 1 215 ? -25.462 -20.704 30.140 1.00 91.00 215 PHE A O 1
ATOM 1779 N N . SER A 1 216 ? -24.203 -22.283 31.161 1.00 91.06 216 SER A N 1
ATOM 1780 C CA . SER A 1 216 ? -22.904 -21.646 30.933 1.00 91.06 216 SER A CA 1
ATOM 1781 C C . SER A 1 216 ? -22.385 -22.014 29.548 1.00 91.06 216 SER A C 1
ATOM 1783 O O . SER A 1 216 ? -22.354 -23.181 29.164 1.00 91.06 216 SER A O 1
ATOM 1785 N N . ILE A 1 217 ? -21.984 -21.003 28.787 1.00 92.56 217 ILE A N 1
ATOM 1786 C CA . ILE A 1 217 ? -21.424 -21.137 27.439 1.00 92.56 217 ILE A CA 1
ATOM 1787 C C . ILE A 1 217 ? -20.104 -20.383 27.271 1.00 92.56 217 ILE A C 1
ATOM 1789 O O . ILE A 1 217 ? -19.442 -20.507 26.237 1.00 92.56 217 ILE A O 1
ATOM 1793 N N . GLY A 1 218 ? -19.719 -19.582 28.265 1.00 86.31 218 GLY A N 1
ATOM 1794 C CA . GLY A 1 218 ? -18.513 -18.776 28.246 1.00 86.31 218 GLY A CA 1
ATOM 1795 C C . GLY A 1 218 ? -17.276 -19.637 28.037 1.00 86.31 218 GLY A C 1
ATOM 1796 O O . GLY A 1 218 ? -16.455 -19.312 27.181 1.00 86.31 218 GLY A O 1
ATOM 1797 N N . GLN A 1 219 ? -17.173 -20.768 28.743 1.00 86.88 219 GLN A N 1
ATOM 1798 C CA . GLN A 1 219 ? -16.018 -21.660 28.628 1.00 86.88 219 GLN A CA 1
ATOM 1799 C C . GLN A 1 219 ? -15.855 -22.196 27.198 1.00 86.88 219 GLN A C 1
ATOM 1801 O O . GLN A 1 219 ? -14.776 -22.097 26.609 1.00 86.88 219 GLN A O 1
ATOM 1806 N N . LEU A 1 220 ? -16.952 -22.659 26.591 1.00 91.25 220 LEU A N 1
ATOM 1807 C CA . LEU A 1 220 ? -16.963 -23.132 25.208 1.00 91.25 220 LEU A CA 1
ATOM 1808 C C . LEU A 1 220 ? -16.519 -22.035 24.226 1.00 91.25 220 LEU A C 1
ATOM 1810 O O . LEU A 1 220 ? -15.724 -22.303 23.329 1.00 91.25 220 LEU A O 1
ATOM 1814 N N . LEU A 1 221 ? -17.001 -20.798 24.385 1.00 87.50 221 LEU A N 1
ATOM 1815 C CA . LEU A 1 221 ? -16.723 -19.701 23.446 1.00 87.50 221 LEU A CA 1
ATOM 1816 C C . LEU A 1 221 ? -15.343 -19.046 23.608 1.00 87.50 221 LEU A C 1
ATOM 1818 O O . LEU A 1 221 ? -14.855 -18.425 22.655 1.00 87.50 221 LEU A O 1
ATOM 1822 N N . ILE A 1 222 ? -14.743 -19.140 24.796 1.00 82.44 222 ILE A N 1
ATOM 1823 C CA . ILE A 1 222 ? -13.501 -18.442 25.159 1.00 82.44 222 ILE A CA 1
ATOM 1824 C C . ILE A 1 222 ? -12.291 -19.379 25.207 1.00 82.44 222 ILE A C 1
ATOM 1826 O O . ILE A 1 222 ? -11.192 -18.973 24.814 1.00 82.44 222 ILE A O 1
ATOM 1830 N N . GLU A 1 223 ? -12.462 -20.613 25.681 1.00 80.38 223 GLU A N 1
ATOM 1831 C CA . GLU A 1 223 ? -11.353 -21.552 25.883 1.00 80.38 223 GLU A CA 1
ATOM 1832 C C . GLU A 1 223 ? -11.250 -22.574 24.753 1.00 80.38 223 GLU A C 1
ATOM 1834 O O . GLU A 1 223 ? -10.153 -22.798 24.237 1.00 80.38 223 GLU A O 1
ATOM 1839 N N . GLU A 1 224 ? -12.379 -23.148 24.334 1.00 85.94 224 GLU A N 1
ATOM 1840 C CA . GLU A 1 224 ? -12.393 -24.246 23.365 1.00 85.94 224 GLU A CA 1
ATOM 1841 C C . GLU A 1 224 ? -12.523 -23.760 21.914 1.00 85.94 224 GLU A C 1
ATOM 1843 O O . GLU A 1 224 ? -11.611 -23.904 21.098 1.00 85.94 224 GLU A O 1
ATOM 1848 N N . ALA A 1 225 ? -13.663 -23.155 21.583 1.00 89.00 225 ALA A N 1
ATOM 1849 C CA . ALA A 1 225 ? -14.044 -22.767 20.233 1.00 89.00 225 ALA A CA 1
ATOM 1850 C C . ALA A 1 225 ? -13.914 -21.249 20.064 1.00 89.00 225 ALA A C 1
ATOM 1852 O O . ALA A 1 225 ? -14.902 -20.514 19.935 1.00 89.00 225 ALA A O 1
ATOM 1853 N N . LYS A 1 226 ? -12.655 -20.799 20.109 1.00 86.12 226 LYS A N 1
ATOM 1854 C CA . LYS A 1 226 ? -12.230 -19.395 20.049 1.00 86.12 226 LYS A CA 1
ATOM 1855 C C . LYS A 1 226 ? -12.734 -18.668 18.803 1.00 86.12 226 LYS A C 1
ATOM 1857 O O . LYS A 1 226 ? -13.230 -19.250 17.843 1.00 86.12 226 LYS A O 1
ATOM 1862 N N . GLU A 1 227 ? -12.633 -17.346 18.827 1.00 87.44 227 GLU A N 1
ATOM 1863 C CA . GLU A 1 227 ? -12.968 -16.542 17.657 1.00 87.44 227 GLU A CA 1
ATOM 1864 C C . GLU A 1 227 ? -12.013 -16.846 16.502 1.00 87.44 227 GLU A C 1
ATOM 1866 O O . GLU A 1 227 ? -10.798 -16.916 16.694 1.00 87.44 227 GLU A O 1
ATOM 1871 N N . ILE A 1 228 ? -12.562 -17.026 15.299 1.00 91.56 228 ILE A N 1
ATOM 1872 C CA . ILE A 1 228 ? -11.773 -17.299 14.098 1.00 91.56 228 ILE A CA 1
ATOM 1873 C C . ILE A 1 228 ? -11.148 -15.982 13.638 1.00 91.56 228 ILE A C 1
ATOM 1875 O O . ILE A 1 228 ? -11.700 -15.263 12.813 1.00 91.56 228 ILE A O 1
ATOM 1879 N N . THR A 1 229 ? -9.993 -15.660 14.208 1.00 88.62 229 THR A N 1
ATOM 1880 C CA . THR A 1 229 ? -9.151 -14.544 13.767 1.00 88.62 229 THR A CA 1
ATOM 1881 C C . THR A 1 229 ? -8.322 -14.940 12.544 1.00 88.62 229 THR A C 1
ATOM 1883 O O . THR A 1 229 ? -8.186 -16.121 12.224 1.00 88.62 229 THR A O 1
ATOM 1886 N N . VAL A 1 230 ? -7.681 -13.967 11.889 1.00 83.31 230 VAL A N 1
ATOM 1887 C CA . VAL A 1 230 ? -6.697 -14.216 10.815 1.00 83.31 230 VAL A CA 1
ATOM 1888 C C . VAL A 1 230 ? -5.589 -15.165 11.289 1.00 83.31 230 VAL A C 1
ATOM 1890 O O . VAL A 1 230 ? -5.172 -16.060 10.554 1.00 83.31 230 VAL A O 1
ATOM 1893 N N . GLN A 1 231 ? -5.152 -15.013 12.543 1.00 86.19 231 GLN A N 1
ATOM 1894 C CA . GLN A 1 231 ? -4.139 -15.877 13.139 1.00 86.19 231 GLN A CA 1
ATOM 1895 C C . GLN A 1 231 ? -4.640 -17.309 13.324 1.00 86.19 231 GLN A C 1
ATOM 1897 O O . GLN A 1 231 ? -3.929 -18.248 12.970 1.00 86.19 231 GLN A O 1
ATOM 1902 N N . GLU A 1 232 ? -5.858 -17.486 13.837 1.00 87.44 232 GLU A N 1
ATOM 1903 C CA . GLU A 1 232 ? -6.475 -18.809 13.971 1.00 87.44 232 GLU A CA 1
ATOM 1904 C C . GLU A 1 232 ? -6.716 -19.448 12.598 1.00 87.44 232 GLU A C 1
ATOM 1906 O O . GLU A 1 232 ? -6.438 -20.629 12.396 1.00 87.44 232 GLU A O 1
ATOM 1911 N N . PHE A 1 233 ? -7.179 -18.676 11.612 1.00 92.00 233 PHE A N 1
ATOM 1912 C CA . PHE A 1 233 ? -7.427 -19.145 10.249 1.00 92.00 233 PHE A CA 1
ATOM 1913 C C . PHE A 1 233 ? -6.150 -19.689 9.592 1.00 92.00 233 PHE A C 1
ATOM 1915 O O . PHE A 1 233 ? -6.136 -20.844 9.156 1.00 92.00 233 PHE A O 1
ATOM 1922 N N . HIS A 1 234 ? -5.061 -18.914 9.611 1.00 89.19 234 HIS A N 1
ATOM 1923 C CA . HIS A 1 234 ? -3.789 -19.263 8.963 1.00 89.19 234 HIS A CA 1
ATOM 1924 C C . HIS A 1 234 ? -2.817 -20.080 9.818 1.00 89.19 234 HIS A C 1
ATOM 1926 O O . HIS A 1 234 ? -1.815 -20.561 9.289 1.00 89.19 234 HIS A O 1
ATOM 1932 N N . GLN A 1 235 ? -3.076 -20.216 11.122 1.00 89.19 235 GLN A N 1
ATOM 1933 C CA . GLN A 1 235 ? -2.148 -20.789 12.109 1.00 89.19 235 GLN A CA 1
ATOM 1934 C C . GLN A 1 235 ? -0.779 -20.084 12.134 1.00 89.19 235 GLN A C 1
ATOM 1936 O O . GLN A 1 235 ? 0.263 -20.703 12.349 1.00 89.19 235 GLN A O 1
ATOM 1941 N N . MET A 1 236 ? -0.769 -18.770 11.902 1.00 89.56 236 MET A N 1
ATOM 1942 C CA . MET A 1 236 ? 0.434 -17.937 11.950 1.00 89.56 236 MET A CA 1
ATOM 1943 C C . MET A 1 236 ? 0.096 -16.532 12.435 1.00 89.56 236 MET A C 1
ATOM 1945 O O . MET A 1 236 ? -1.013 -16.047 12.241 1.00 89.56 236 MET A O 1
ATOM 1949 N N . THR A 1 237 ? 1.053 -15.852 13.055 1.00 85.81 237 THR A N 1
ATOM 1950 C CA . THR A 1 237 ? 0.871 -14.457 13.479 1.00 85.81 237 THR A CA 1
ATOM 1951 C C . THR A 1 237 ? 0.668 -13.533 12.272 1.00 85.81 237 THR A C 1
ATOM 1953 O O . THR A 1 237 ? 1.148 -13.819 11.174 1.00 85.81 237 THR A O 1
ATOM 1956 N N . GLN A 1 238 ? 0.026 -12.377 12.471 1.00 80.44 238 GLN A N 1
ATOM 1957 C CA . GLN A 1 238 ? -0.154 -11.378 11.406 1.00 80.44 238 GLN A CA 1
ATOM 1958 C C . GLN A 1 238 ? 1.183 -10.941 10.787 1.00 80.44 238 GLN A C 1
ATOM 1960 O O . GLN A 1 238 ? 1.286 -10.795 9.572 1.00 80.44 238 GLN A O 1
ATOM 1965 N N . LYS A 1 239 ? 2.236 -10.803 11.604 1.00 83.50 239 LYS A N 1
ATOM 1966 C CA . LYS A 1 239 ? 3.587 -10.509 11.112 1.00 83.50 239 LYS A CA 1
ATOM 1967 C C . LYS A 1 239 ? 4.101 -11.613 10.183 1.00 83.50 239 LYS A C 1
ATOM 1969 O O . LYS A 1 239 ? 4.532 -11.313 9.079 1.00 83.50 239 LYS A O 1
ATOM 1974 N N . GLN A 1 240 ? 3.999 -12.882 10.590 1.00 88.19 240 GLN A N 1
ATOM 1975 C CA . GLN A 1 240 ? 4.407 -14.019 9.752 1.00 88.19 240 GLN A CA 1
ATOM 1976 C C . GLN A 1 240 ? 3.610 -14.091 8.444 1.00 88.19 240 GLN A C 1
ATOM 1978 O O . GLN A 1 240 ? 4.182 -14.397 7.400 1.00 88.19 240 GLN A O 1
ATOM 1983 N N . TYR A 1 241 ? 2.311 -13.785 8.489 1.00 86.06 241 TYR A N 1
ATOM 1984 C CA . TYR A 1 241 ? 1.456 -13.708 7.306 1.00 86.06 241 TYR A CA 1
ATOM 1985 C C . TYR A 1 241 ? 1.969 -12.654 6.312 1.00 86.06 241 TYR A C 1
ATOM 1987 O O . TYR A 1 241 ? 2.238 -12.969 5.151 1.00 86.06 241 TYR A O 1
ATOM 1995 N N . LEU A 1 242 ? 2.198 -11.423 6.777 1.00 85.38 242 LEU A N 1
ATOM 1996 C CA . LEU A 1 242 ? 2.715 -10.333 5.943 1.00 85.38 242 LEU A CA 1
ATOM 1997 C C . LEU A 1 242 ? 4.137 -10.609 5.428 1.00 85.38 242 LEU A C 1
ATOM 1999 O O . LEU A 1 242 ? 4.419 -10.397 4.247 1.00 85.38 242 LEU A O 1
ATOM 2003 N N . ASP A 1 243 ? 5.019 -11.147 6.275 1.00 87.44 243 ASP A N 1
ATOM 2004 C CA . ASP A 1 243 ? 6.384 -11.525 5.893 1.00 87.44 243 ASP A CA 1
ATOM 2005 C C . ASP A 1 243 ? 6.377 -12.603 4.796 1.00 87.44 243 ASP A C 1
ATOM 2007 O O . ASP A 1 243 ? 7.184 -12.557 3.864 1.00 87.44 243 ASP A O 1
ATOM 2011 N N . ARG A 1 244 ? 5.425 -13.544 4.841 1.00 91.50 244 ARG A N 1
ATOM 2012 C CA . ARG A 1 244 ? 5.263 -14.582 3.816 1.00 91.50 244 ARG A CA 1
ATOM 2013 C C . ARG A 1 244 ? 4.783 -14.013 2.478 1.00 91.50 244 ARG A C 1
ATOM 2015 O O . ARG A 1 244 ? 5.314 -14.412 1.440 1.00 91.50 244 ARG A O 1
ATOM 2022 N N . ILE A 1 245 ? 3.854 -13.050 2.487 1.00 89.50 245 ILE A N 1
ATOM 2023 C CA . ILE A 1 245 ? 3.454 -12.296 1.280 1.00 89.50 245 ILE A CA 1
ATOM 2024 C C . ILE A 1 245 ? 4.668 -11.576 0.685 1.00 89.50 245 ILE A C 1
ATOM 2026 O O . ILE A 1 245 ? 4.920 -11.662 -0.521 1.00 89.50 245 ILE A O 1
ATOM 2030 N N . LYS A 1 246 ? 5.449 -10.887 1.525 1.00 89.12 246 LYS A N 1
ATOM 2031 C CA . LYS A 1 246 ? 6.652 -10.160 1.103 1.00 89.12 246 LYS A CA 1
ATOM 2032 C C . LYS A 1 246 ? 7.696 -11.099 0.496 1.00 89.12 246 LYS A C 1
ATOM 2034 O O . LYS A 1 246 ? 8.241 -10.801 -0.564 1.00 89.12 246 LYS A O 1
ATOM 2039 N N . MET A 1 247 ? 7.926 -12.252 1.123 1.00 94.88 247 MET A N 1
ATOM 2040 C CA . MET A 1 247 ? 8.837 -13.282 0.624 1.00 94.88 247 MET A CA 1
ATOM 2041 C C . MET A 1 247 ? 8.419 -13.791 -0.764 1.00 94.88 247 MET A C 1
ATOM 2043 O O . MET A 1 247 ? 9.263 -13.865 -1.654 1.00 94.88 247 MET A O 1
ATOM 2047 N N . TYR A 1 248 ? 7.144 -14.139 -0.980 1.00 94.25 248 TYR A N 1
ATOM 2048 C CA . TYR A 1 248 ? 6.696 -14.602 -2.300 1.00 94.25 248 TYR A CA 1
ATOM 2049 C C . TYR A 1 248 ? 6.800 -13.502 -3.359 1.00 94.25 248 TYR A C 1
ATOM 2051 O O . TYR A 1 248 ? 7.326 -13.761 -4.437 1.00 94.25 248 TYR A O 1
ATOM 2059 N N . ASN A 1 249 ? 6.394 -12.270 -3.035 1.00 90.50 249 ASN A N 1
ATOM 2060 C CA . ASN A 1 249 ? 6.574 -11.119 -3.922 1.00 90.50 249 ASN A CA 1
ATOM 2061 C C . ASN A 1 249 ? 8.036 -10.941 -4.352 1.00 90.50 249 ASN A C 1
ATOM 2063 O O . ASN A 1 249 ? 8.300 -10.673 -5.523 1.00 90.50 249 ASN A O 1
ATOM 2067 N N . GLN A 1 250 ? 8.983 -11.109 -3.424 1.00 91.81 250 GLN A N 1
ATOM 2068 C CA . GLN A 1 250 ? 10.406 -11.034 -3.743 1.00 91.81 250 GLN A CA 1
ATOM 2069 C C . GLN A 1 250 ? 10.830 -12.154 -4.699 1.00 91.81 250 GLN A C 1
ATOM 2071 O O . GLN A 1 250 ? 11.456 -11.869 -5.713 1.00 91.81 250 GLN A O 1
ATOM 2076 N N . LYS A 1 251 ? 10.403 -13.401 -4.463 1.00 94.06 251 LYS A N 1
ATOM 2077 C CA . LYS A 1 251 ? 10.708 -14.521 -5.371 1.00 94.06 251 LYS A CA 1
ATOM 2078 C C . LYS A 1 251 ? 10.171 -14.306 -6.788 1.00 94.06 251 LYS A C 1
ATOM 2080 O O . LYS A 1 251 ? 10.873 -14.609 -7.747 1.00 94.06 251 LYS A O 1
ATOM 2085 N N . PHE A 1 252 ? 8.959 -13.763 -6.934 1.00 94.75 252 PHE A N 1
ATOM 2086 C CA . PHE A 1 252 ? 8.414 -13.401 -8.250 1.00 94.75 252 PHE A CA 1
ATOM 2087 C C . PHE A 1 252 ? 9.254 -12.324 -8.944 1.00 94.75 252 PHE A C 1
ATOM 2089 O O . PHE A 1 252 ? 9.525 -12.445 -10.137 1.00 94.75 252 PHE A O 1
ATOM 2096 N N . LYS A 1 253 ? 9.718 -11.302 -8.208 1.00 91.12 253 LYS A N 1
ATOM 2097 C CA . LYS A 1 253 ? 10.638 -10.289 -8.752 1.00 91.12 253 LYS A CA 1
ATOM 2098 C C . LYS A 1 253 ? 11.963 -10.900 -9.205 1.00 91.12 253 LYS A C 1
ATOM 2100 O O . LYS A 1 253 ? 12.426 -10.576 -10.294 1.00 91.12 253 LYS A O 1
ATOM 2105 N N . ASP A 1 254 ? 12.541 -11.786 -8.400 1.00 90.38 254 ASP A N 1
ATOM 2106 C CA . ASP A 1 254 ? 13.821 -12.427 -8.704 1.00 90.38 254 ASP A CA 1
ATOM 2107 C C . ASP A 1 254 ? 13.709 -13.319 -9.955 1.00 90.38 254 ASP A C 1
ATOM 2109 O O . ASP A 1 254 ? 14.528 -13.203 -10.869 1.00 90.38 254 ASP A O 1
ATOM 2113 N N . CYS A 1 255 ? 12.643 -14.125 -10.057 1.00 93.12 255 CYS A N 1
ATOM 2114 C CA . CYS A 1 255 ? 12.363 -14.938 -11.247 1.00 93.12 255 CYS A CA 1
ATOM 2115 C C . CYS A 1 255 ? 12.139 -14.067 -12.487 1.00 93.12 255 CYS A C 1
ATOM 2117 O O . CYS A 1 255 ? 12.676 -14.358 -13.550 1.00 93.12 255 CYS A O 1
ATOM 2119 N N . MET A 1 256 ? 11.386 -12.972 -12.361 1.00 92.69 256 MET A N 1
ATOM 2120 C CA . MET A 1 256 ? 11.152 -12.037 -13.461 1.00 92.69 256 MET A CA 1
ATOM 2121 C C . MET A 1 256 ? 12.445 -11.374 -13.943 1.00 92.69 256 MET A C 1
ATOM 2123 O O . MET A 1 256 ? 12.651 -11.267 -15.148 1.00 92.69 256 MET A O 1
ATOM 2127 N N . LYS A 1 257 ? 13.339 -10.974 -13.030 1.00 89.75 257 LYS A N 1
ATOM 2128 C CA . LYS A 1 257 ? 14.649 -10.419 -13.391 1.00 89.75 257 LYS A CA 1
ATOM 2129 C C . LYS A 1 257 ? 15.477 -11.432 -14.187 1.00 89.75 257 LYS A C 1
ATOM 2131 O O . LYS A 1 257 ? 15.970 -11.100 -15.262 1.00 89.75 257 LYS A O 1
ATOM 2136 N N . LYS A 1 258 ? 15.574 -12.674 -13.701 1.00 89.19 258 LYS A N 1
ATOM 2137 C CA . LYS A 1 258 ? 16.287 -13.758 -14.400 1.00 89.19 258 LYS A CA 1
ATOM 2138 C C . LYS A 1 258 ? 15.656 -14.094 -15.753 1.00 89.19 258 LYS A C 1
ATOM 2140 O O . LYS A 1 258 ? 16.364 -14.354 -16.719 1.00 89.19 258 LYS A O 1
ATOM 2145 N N . GLU A 1 259 ? 14.331 -14.031 -15.851 1.00 92.25 259 GLU A N 1
ATOM 2146 C CA . GLU A 1 259 ? 13.604 -14.245 -17.104 1.00 92.25 259 GLU A CA 1
ATOM 2147 C C . GLU A 1 259 ? 13.839 -13.102 -18.107 1.00 92.25 259 GLU A C 1
ATOM 2149 O O . GLU A 1 259 ? 13.989 -13.359 -19.297 1.00 92.25 259 GLU A O 1
ATOM 2154 N N . MET A 1 260 ? 13.950 -11.847 -17.652 1.00 86.06 260 MET A N 1
ATOM 2155 C CA . MET A 1 260 ? 14.344 -10.714 -18.502 1.00 86.06 260 MET A CA 1
ATOM 2156 C C . MET A 1 260 ? 15.785 -10.846 -19.004 1.00 86.06 260 MET A C 1
ATOM 2158 O O . MET A 1 260 ? 16.057 -10.551 -20.168 1.00 86.06 260 MET A O 1
ATOM 2162 N N . GLU A 1 261 ? 16.708 -11.296 -18.151 1.00 84.44 261 GLU A N 1
ATOM 2163 C CA . GLU A 1 261 ? 18.089 -11.599 -18.545 1.00 84.44 261 GLU A CA 1
ATOM 2164 C C . GLU A 1 261 ? 18.122 -12.716 -19.597 1.00 84.44 261 GLU A C 1
ATOM 2166 O O . GLU A 1 261 ? 18.748 -12.552 -20.643 1.00 84.44 261 GLU A O 1
ATOM 2171 N N . PHE A 1 262 ? 17.368 -13.801 -19.389 1.00 86.12 262 PHE A N 1
ATOM 2172 C CA . PHE A 1 262 ? 17.230 -14.874 -20.374 1.00 86.12 262 PHE A CA 1
ATOM 2173 C C . PHE A 1 262 ? 16.600 -14.379 -21.684 1.00 86.12 262 PHE A C 1
ATOM 2175 O O . PHE A 1 262 ? 17.114 -14.682 -22.759 1.00 86.12 262 PHE A O 1
ATOM 2182 N N . LYS A 1 263 ? 15.554 -13.543 -21.623 1.00 85.56 263 LYS A N 1
ATOM 2183 C CA . LYS A 1 263 ? 14.927 -12.941 -22.809 1.00 85.56 263 LYS A CA 1
ATOM 2184 C C . LYS A 1 263 ? 15.958 -12.202 -23.660 1.00 85.56 263 LYS A C 1
ATOM 2186 O O . LYS A 1 263 ? 15.979 -12.412 -24.871 1.00 85.56 263 LYS A O 1
ATOM 2191 N N . LYS A 1 264 ? 16.831 -11.387 -23.053 1.00 79.12 264 LYS A N 1
ATOM 2192 C CA . LYS A 1 264 ? 17.893 -10.658 -23.775 1.00 79.12 264 LYS A CA 1
ATOM 2193 C C . LYS A 1 264 ? 18.805 -11.604 -24.560 1.00 79.12 264 LYS A C 1
ATOM 2195 O O . LYS A 1 264 ? 19.145 -11.299 -25.695 1.00 79.12 264 LYS A O 1
ATOM 2200 N N . LEU A 1 265 ? 19.113 -12.772 -23.996 1.00 75.56 265 LEU A N 1
ATOM 2201 C CA . LEU A 1 265 ? 19.918 -13.811 -24.649 1.00 75.56 265 LEU A CA 1
ATOM 2202 C C . LEU A 1 265 ? 19.162 -14.551 -25.768 1.00 75.56 265 LEU A C 1
ATOM 2204 O O . LEU A 1 265 ? 19.776 -15.183 -26.620 1.00 75.56 265 LEU A O 1
ATOM 2208 N N . THR A 1 266 ? 17.827 -14.495 -25.784 1.00 74.62 266 THR A N 1
ATOM 2209 C CA . THR A 1 266 ? 16.997 -15.173 -26.797 1.00 74.62 266 THR A CA 1
ATOM 2210 C C . THR A 1 266 ? 16.643 -14.321 -28.012 1.00 74.62 266 THR A C 1
ATOM 2212 O O . THR A 1 266 ? 16.132 -14.877 -28.983 1.00 74.62 266 THR A O 1
ATOM 2215 N N . ILE A 1 267 ? 16.891 -13.003 -27.986 1.00 66.94 267 ILE A N 1
ATOM 2216 C CA . ILE A 1 267 ? 16.528 -12.078 -29.082 1.00 66.94 267 ILE A CA 1
ATOM 2217 C C . ILE A 1 267 ? 17.112 -12.557 -30.421 1.00 66.94 267 ILE A C 1
ATOM 2219 O O . ILE A 1 267 ? 16.434 -12.507 -31.443 1.00 66.94 267 ILE A O 1
ATOM 2223 N N . ASN A 1 268 ? 18.314 -13.131 -30.375 1.00 60.97 268 ASN A N 1
ATOM 2224 C CA . ASN A 1 268 ? 19.071 -13.604 -31.531 1.00 60.97 268 ASN A CA 1
ATOM 2225 C C . ASN A 1 268 ? 19.060 -15.139 -31.699 1.00 60.97 268 ASN A C 1
ATOM 2227 O O . ASN A 1 268 ? 19.709 -15.690 -32.593 1.00 60.97 268 ASN A O 1
ATOM 2231 N N . ALA A 1 269 ? 18.321 -15.864 -30.852 1.00 63.56 269 ALA A N 1
ATOM 2232 C CA . ALA A 1 269 ? 18.263 -17.320 -30.901 1.00 63.56 269 ALA A CA 1
ATOM 2233 C C . ALA A 1 269 ? 17.426 -17.824 -32.090 1.00 63.56 269 ALA A C 1
ATOM 2235 O O . ALA A 1 269 ? 16.473 -17.192 -32.553 1.00 63.56 269 ALA A O 1
ATOM 2236 N N . LYS A 1 270 ? 17.751 -19.021 -32.589 1.00 61.53 270 LYS A N 1
ATOM 2237 C CA . LYS A 1 270 ? 17.021 -19.641 -33.697 1.00 61.53 270 LYS A CA 1
ATOM 2238 C C . LYS A 1 270 ? 15.595 -19.967 -33.263 1.00 61.53 270 LYS A C 1
ATOM 2240 O O . LYS A 1 270 ? 15.401 -20.732 -32.321 1.00 61.53 270 LYS A O 1
ATOM 2245 N N . LYS A 1 271 ? 14.599 -19.460 -34.001 1.00 59.72 271 LYS A N 1
ATOM 2246 C CA . LYS A 1 271 ? 13.208 -19.926 -33.885 1.00 59.72 271 LYS A CA 1
ATOM 2247 C C . LYS A 1 271 ? 13.175 -21.448 -34.062 1.00 59.72 271 LYS A C 1
ATOM 2249 O O . LYS A 1 271 ? 13.640 -21.967 -35.079 1.00 59.72 271 LYS A O 1
ATOM 2254 N N . GLN A 1 272 ? 12.653 -22.159 -33.067 1.00 52.03 272 GLN A N 1
ATOM 2255 C CA . GLN A 1 272 ? 12.461 -23.606 -33.121 1.00 52.03 272 GLN A CA 1
ATOM 2256 C C . GLN A 1 272 ? 11.008 -23.884 -33.522 1.00 52.03 272 GLN A C 1
ATOM 2258 O O . GLN A 1 272 ? 10.094 -23.755 -32.709 1.00 52.03 272 GLN A O 1
ATOM 2263 N N . GLY A 1 273 ? 10.767 -24.222 -34.791 1.00 58.94 273 GLY A N 1
ATOM 2264 C CA . GLY A 1 273 ? 9.401 -24.411 -35.297 1.00 58.94 273 GLY A CA 1
ATOM 2265 C C . GLY A 1 273 ? 8.572 -23.117 -35.231 1.00 58.94 273 GLY A C 1
ATOM 2266 O O . GLY A 1 273 ? 9.032 -22.074 -35.690 1.00 58.94 273 GLY A O 1
ATOM 2267 N N . MET A 1 274 ? 7.361 -23.173 -34.658 1.00 50.69 274 MET A N 1
ATOM 2268 C CA . MET A 1 274 ? 6.489 -21.998 -34.446 1.00 50.69 274 MET A CA 1
ATOM 2269 C C . MET A 1 274 ? 6.761 -21.240 -33.135 1.00 50.69 274 MET A C 1
ATOM 2271 O O . MET A 1 274 ? 6.122 -20.225 -32.864 1.00 50.69 274 MET A O 1
ATOM 2275 N N . ILE A 1 275 ? 7.690 -21.713 -32.302 1.00 58.84 275 ILE A N 1
ATOM 2276 C CA . ILE A 1 275 ? 7.894 -21.179 -30.957 1.00 58.84 275 ILE A CA 1
ATOM 2277 C C . ILE A 1 275 ? 9.031 -20.154 -30.978 1.00 58.84 275 ILE A C 1
ATOM 2279 O O . ILE A 1 275 ? 10.180 -20.478 -31.285 1.00 58.84 275 ILE A O 1
ATOM 2283 N N . ASN A 1 276 ? 8.702 -18.907 -30.638 1.00 73.31 276 ASN A N 1
ATOM 2284 C CA . ASN A 1 276 ? 9.663 -17.831 -30.415 1.00 73.31 276 ASN A CA 1
ATOM 2285 C C . ASN A 1 276 ? 10.057 -17.810 -28.921 1.00 73.31 276 ASN A C 1
ATOM 2287 O O . ASN A 1 276 ? 9.214 -17.444 -28.099 1.00 73.31 276 ASN A O 1
ATOM 2291 N N . PRO A 1 277 ? 11.300 -18.173 -28.544 1.00 74.44 277 PRO A N 1
ATOM 2292 C CA . PRO A 1 277 ? 11.720 -18.203 -27.139 1.00 74.44 277 PRO A CA 1
ATOM 2293 C C . PRO A 1 277 ? 11.582 -16.844 -26.437 1.00 74.44 277 PRO A C 1
ATOM 2295 O O . PRO A 1 277 ? 11.183 -16.794 -25.277 1.00 74.44 277 PRO A O 1
ATOM 2298 N N . SER A 1 278 ? 11.804 -15.740 -27.160 1.00 78.88 278 SER A N 1
ATOM 2299 C CA . SER A 1 278 ? 11.610 -14.382 -26.633 1.00 78.88 278 SER A CA 1
ATOM 2300 C C . SER A 1 278 ? 10.141 -14.102 -26.292 1.00 78.88 278 SER A C 1
ATOM 2302 O O . SER A 1 278 ? 9.847 -13.491 -25.262 1.00 78.88 278 SER A O 1
ATOM 2304 N N . GLN A 1 279 ? 9.204 -14.615 -27.101 1.00 82.19 279 GLN A N 1
ATOM 2305 C CA . GLN A 1 279 ? 7.770 -14.518 -26.810 1.00 82.19 279 GLN A CA 1
ATOM 2306 C C . GLN A 1 279 ? 7.396 -15.356 -25.584 1.00 82.19 279 GLN A C 1
ATOM 2308 O O . GLN A 1 279 ? 6.700 -14.862 -24.707 1.00 82.19 279 GLN A O 1
ATOM 2313 N N . GLN A 1 280 ? 7.918 -16.582 -25.465 1.00 86.00 280 GLN A N 1
ATOM 2314 C CA . GLN A 1 280 ? 7.668 -17.417 -24.284 1.00 86.00 280 GLN A CA 1
ATOM 2315 C C . GLN A 1 280 ? 8.159 -16.758 -22.991 1.00 86.00 280 GLN A C 1
ATOM 2317 O O . GLN A 1 280 ? 7.476 -16.820 -21.969 1.00 86.00 280 GLN A O 1
ATOM 2322 N N . SER A 1 281 ? 9.326 -16.112 -23.027 1.00 89.19 281 SER A N 1
ATOM 2323 C CA . SER A 1 281 ? 9.823 -15.346 -21.885 1.00 89.19 281 SER A CA 1
ATOM 2324 C C . SER A 1 281 ? 8.941 -14.143 -21.567 1.00 89.19 281 SER A C 1
ATOM 2326 O O . SER A 1 281 ? 8.671 -13.893 -20.395 1.00 89.19 281 SER A O 1
ATOM 2328 N N . MET A 1 282 ? 8.429 -13.433 -22.579 1.00 87.75 282 MET A N 1
ATOM 2329 C CA . MET A 1 282 ? 7.448 -12.361 -22.365 1.00 87.75 282 MET A CA 1
ATOM 2330 C C . MET A 1 282 ? 6.158 -12.872 -21.728 1.00 87.75 282 MET A C 1
ATOM 2332 O O . MET A 1 282 ? 5.686 -12.275 -20.763 1.00 87.75 282 MET A O 1
ATOM 2336 N N . ASP A 1 283 ? 5.621 -13.994 -22.199 1.00 89.44 283 ASP A N 1
ATOM 2337 C CA . ASP A 1 283 ? 4.409 -14.592 -21.637 1.00 89.44 283 ASP A CA 1
ATOM 2338 C C . ASP A 1 283 ? 4.629 -14.998 -20.168 1.00 89.44 283 ASP A C 1
ATOM 2340 O O . ASP A 1 283 ? 3.773 -14.749 -19.315 1.00 89.44 283 ASP A O 1
ATOM 2344 N N . ARG A 1 284 ? 5.810 -15.544 -19.833 1.00 92.75 284 ARG A N 1
ATOM 2345 C CA . ARG A 1 284 ? 6.195 -15.856 -18.445 1.00 92.75 284 ARG A CA 1
ATOM 2346 C C . ARG A 1 284 ? 6.338 -14.604 -17.581 1.00 92.75 284 ARG A C 1
ATOM 2348 O O . ARG A 1 284 ? 5.823 -14.596 -16.469 1.00 92.75 284 ARG A O 1
ATOM 2355 N N . ILE A 1 285 ? 6.980 -13.543 -18.074 1.00 91.62 285 ILE A N 1
ATOM 2356 C CA . ILE A 1 285 ? 7.102 -12.259 -17.358 1.00 91.62 285 ILE A CA 1
ATOM 2357 C C . ILE A 1 285 ? 5.714 -11.674 -17.071 1.00 91.62 285 ILE A C 1
ATOM 2359 O O . ILE A 1 285 ? 5.424 -11.293 -15.936 1.00 91.62 285 ILE A O 1
ATOM 2363 N N . THR A 1 286 ? 4.833 -11.659 -18.074 1.00 91.50 286 THR A N 1
ATOM 2364 C CA . THR A 1 286 ? 3.439 -11.224 -17.922 1.00 91.50 286 THR A CA 1
ATOM 2365 C C . THR A 1 286 ? 2.723 -12.060 -16.865 1.00 91.50 286 THR A C 1
ATOM 2367 O O . THR A 1 286 ? 2.084 -11.509 -15.968 1.00 91.50 286 THR A O 1
ATOM 2370 N N . LYS A 1 287 ? 2.892 -13.387 -16.900 1.00 93.75 287 LYS A N 1
ATOM 2371 C CA . LYS A 1 287 ? 2.305 -14.292 -15.909 1.00 93.75 287 LYS A CA 1
ATOM 2372 C C . LYS A 1 287 ? 2.851 -14.056 -14.497 1.00 93.75 287 LYS A C 1
ATOM 2374 O O . LYS A 1 287 ? 2.069 -14.023 -13.550 1.00 93.75 287 LYS A O 1
ATOM 2379 N N . TYR A 1 288 ? 4.156 -13.827 -14.337 1.00 95.06 288 TYR A N 1
ATOM 2380 C CA . TYR A 1 288 ? 4.759 -13.485 -13.045 1.00 95.06 288 TYR A CA 1
ATOM 2381 C C . TYR A 1 288 ? 4.203 -12.176 -12.484 1.00 95.06 288 TYR A C 1
ATOM 2383 O O . TYR A 1 288 ? 3.940 -12.099 -11.286 1.00 95.06 288 TYR A O 1
ATOM 2391 N N . ASN A 1 289 ? 3.987 -11.165 -13.329 1.00 90.56 289 ASN A N 1
ATOM 2392 C CA . ASN A 1 289 ? 3.366 -9.911 -12.905 1.00 90.56 289 ASN A CA 1
ATOM 2393 C C . ASN A 1 289 ? 1.916 -10.115 -12.457 1.00 90.56 289 ASN A C 1
ATOM 2395 O O . ASN A 1 289 ? 1.556 -9.650 -11.380 1.00 90.56 289 ASN A O 1
ATOM 2399 N N . GLN A 1 290 ? 1.117 -10.869 -13.215 1.00 91.94 290 GLN A N 1
ATOM 2400 C CA . GLN A 1 290 ? -0.259 -11.206 -12.832 1.00 91.94 290 GLN A CA 1
ATOM 2401 C C . GLN A 1 290 ? -0.316 -11.955 -11.491 1.00 91.94 290 GLN A C 1
ATOM 2403 O O . GLN A 1 290 ? -1.080 -11.581 -10.602 1.00 91.94 290 GLN A O 1
ATOM 2408 N N . ASP A 1 291 ? 0.522 -12.981 -11.315 1.00 93.88 291 ASP A N 1
ATOM 2409 C CA . ASP A 1 291 ? 0.581 -13.778 -10.083 1.00 93.88 291 ASP A CA 1
ATOM 2410 C C . ASP A 1 291 ? 1.067 -12.945 -8.886 1.00 93.88 291 ASP A C 1
ATOM 2412 O O . ASP A 1 291 ? 0.588 -13.105 -7.760 1.00 93.88 291 ASP A O 1
ATOM 2416 N N . ARG A 1 292 ? 1.984 -12.004 -9.126 1.00 93.31 292 ARG A N 1
ATOM 2417 C CA . ARG A 1 292 ? 2.444 -11.045 -8.121 1.00 93.31 292 ARG A CA 1
ATOM 2418 C C . ARG A 1 292 ? 1.332 -10.075 -7.715 1.00 93.31 292 ARG A C 1
ATOM 2420 O O . ARG A 1 292 ? 1.132 -9.879 -6.519 1.00 93.31 292 ARG A O 1
ATOM 2427 N N . SER A 1 293 ? 0.598 -9.502 -8.670 1.00 90.19 293 SER A N 1
ATOM 2428 C CA . SER A 1 293 ? -0.553 -8.632 -8.391 1.00 90.19 293 SER A CA 1
ATOM 2429 C C . SER A 1 293 ? -1.631 -9.372 -7.601 1.00 90.19 293 SER A C 1
ATOM 2431 O O . SER A 1 293 ? -2.121 -8.850 -6.605 1.00 90.19 293 SER A O 1
ATOM 2433 N N . TYR A 1 294 ? -1.916 -10.631 -7.948 1.00 90.25 294 TYR A N 1
ATOM 2434 C CA . TYR A 1 294 ? -2.814 -11.487 -7.170 1.00 90.25 294 TYR A CA 1
ATOM 2435 C C . TYR A 1 294 ? -2.373 -11.617 -5.700 1.00 90.25 294 TYR A C 1
ATOM 2437 O O . TYR A 1 294 ? -3.195 -11.478 -4.798 1.00 90.25 294 TYR A O 1
ATOM 2445 N N . LEU A 1 295 ? -1.075 -11.807 -5.426 1.00 89.44 295 LEU A N 1
ATOM 2446 C CA . LEU A 1 295 ? -0.548 -11.863 -4.053 1.00 89.44 295 LEU A CA 1
ATOM 2447 C C . LEU A 1 295 ? -0.633 -10.527 -3.297 1.00 89.44 295 LEU A C 1
ATOM 2449 O O . LEU A 1 295 ? -0.647 -10.529 -2.066 1.00 89.44 295 LEU A O 1
ATOM 2453 N N . GLN A 1 296 ? -0.666 -9.392 -3.996 1.00 87.44 296 GLN A N 1
ATOM 2454 C CA . GLN A 1 296 ? -0.783 -8.066 -3.378 1.00 87.44 296 GLN A CA 1
ATOM 2455 C C . GLN A 1 296 ? -2.201 -7.759 -2.878 1.00 87.44 296 GLN A C 1
ATOM 2457 O O . GLN A 1 296 ? -2.354 -6.885 -2.030 1.00 87.44 296 GLN A O 1
ATOM 2462 N N . GLU A 1 297 ? -3.214 -8.506 -3.323 1.00 88.50 297 GLU A N 1
ATOM 2463 C CA . GLU A 1 297 ? -4.608 -8.370 -2.871 1.00 88.50 297 GLU A CA 1
ATOM 2464 C C . GLU A 1 297 ? -4.890 -9.108 -1.543 1.00 88.50 297 GLU A C 1
ATOM 2466 O O . GLU A 1 297 ? -5.888 -8.854 -0.868 1.00 88.50 297 GLU A O 1
ATOM 2471 N N . PHE A 1 298 ? -3.986 -9.992 -1.106 1.00 86.00 298 PHE A N 1
ATOM 2472 C CA . PHE A 1 298 ? -4.133 -10.798 0.117 1.00 86.00 298 PHE A CA 1
ATOM 2473 C C . PHE A 1 298 ? -4.302 -10.000 1.423 1.00 86.00 298 PHE A C 1
ATOM 2475 O O . PHE A 1 298 ? -5.003 -10.484 2.315 1.00 86.00 298 PHE A O 1
ATOM 2482 N N . PRO A 1 299 ? -3.697 -8.808 1.600 1.00 82.94 299 PRO A N 1
ATOM 2483 C CA . PRO A 1 299 ? -3.973 -7.958 2.755 1.00 82.94 299 PRO A CA 1
ATOM 2484 C C . PRO A 1 299 ? -5.413 -7.428 2.796 1.00 82.94 299 PRO A C 1
ATOM 2486 O O . PRO A 1 299 ? -5.922 -7.200 3.889 1.00 82.94 299 PRO A O 1
ATOM 2489 N N . LYS A 1 300 ? -6.078 -7.263 1.639 1.00 84.06 300 LYS A N 1
ATOM 2490 C CA . LYS A 1 300 ? -7.480 -6.813 1.567 1.00 84.06 300 LYS A CA 1
ATOM 2491 C C . LYS A 1 300 ? -8.455 -7.931 1.938 1.00 84.06 300 LYS A C 1
ATOM 2493 O O . LYS A 1 300 ? -9.483 -7.670 2.550 1.00 84.06 300 LYS A O 1
ATOM 2498 N N . ASN A 1 301 ? -8.094 -9.177 1.623 1.00 85.94 301 ASN A N 1
ATOM 2499 C CA . ASN A 1 301 ? -8.886 -10.375 1.910 1.00 85.94 301 ASN A CA 1
ATOM 2500 C C . ASN A 1 301 ? -8.115 -11.337 2.830 1.00 85.94 301 ASN A C 1
ATOM 2502 O O . ASN A 1 301 ? -7.648 -12.389 2.376 1.00 85.94 301 ASN A O 1
ATOM 2506 N N . PRO A 1 302 ? -7.980 -11.015 4.132 1.00 83.50 302 PRO A N 1
ATOM 2507 C CA . PRO A 1 302 ? -7.092 -11.733 5.044 1.00 83.50 302 PRO A CA 1
ATOM 2508 C C . PRO A 1 302 ? -7.530 -13.177 5.326 1.00 83.50 302 PRO A C 1
ATOM 2510 O O . PRO A 1 302 ? -6.736 -13.960 5.836 1.00 83.50 302 PRO A O 1
ATOM 2513 N N . TYR A 1 303 ? -8.754 -13.561 4.960 1.00 91.31 303 TYR A N 1
ATOM 2514 C CA . TYR A 1 303 ? -9.263 -14.932 5.031 1.00 91.31 303 TYR A CA 1
ATOM 2515 C C . TYR A 1 303 ? -9.114 -15.678 3.693 1.00 91.31 303 TYR A C 1
ATOM 2517 O O . TYR A 1 303 ? -9.986 -16.426 3.271 1.00 91.31 303 TYR A O 1
ATOM 2525 N N . THR A 1 304 ? -7.994 -15.492 2.996 1.00 91.06 304 THR A N 1
ATOM 2526 C CA . THR A 1 304 ? -7.680 -16.238 1.767 1.00 91.06 304 THR A CA 1
ATOM 2527 C C . THR A 1 304 ? -6.402 -17.024 1.975 1.00 91.06 304 THR A C 1
ATOM 2529 O O . THR A 1 304 ? -5.367 -16.442 2.293 1.00 91.06 304 THR A O 1
ATOM 2532 N N . PHE A 1 305 ? -6.443 -18.349 1.817 1.00 90.44 305 PHE A N 1
ATOM 2533 C CA . PHE A 1 305 ? -5.237 -19.162 1.966 1.00 90.44 305 PHE A CA 1
ATOM 2534 C C . PHE A 1 305 ? -4.194 -18.846 0.905 1.00 90.44 305 PHE A C 1
ATOM 2536 O O . PHE A 1 305 ? -4.516 -18.642 -0.267 1.00 90.44 305 PHE A O 1
ATOM 2543 N N . PHE A 1 306 ? -2.925 -18.888 1.318 1.00 91.38 306 PHE A N 1
ATOM 2544 C CA . PHE A 1 306 ? -1.808 -18.779 0.389 1.00 91.38 306 PHE A CA 1
ATOM 2545 C C . PHE A 1 306 ? -1.927 -19.808 -0.734 1.00 91.38 306 PHE A C 1
ATOM 2547 O O . PHE A 1 306 ? -2.206 -20.976 -0.448 1.00 91.38 306 PHE A O 1
ATOM 2554 N N . PRO A 1 307 ? -1.672 -19.404 -1.989 1.00 93.38 307 PRO A N 1
ATOM 2555 C CA . PRO A 1 307 ? -1.677 -20.335 -3.100 1.00 93.38 307 PRO A CA 1
ATOM 2556 C C . PRO A 1 307 ? -0.590 -21.396 -2.924 1.00 93.38 307 PRO A C 1
ATOM 2558 O O . PRO A 1 307 ? 0.445 -21.177 -2.284 1.00 93.38 307 PRO A O 1
ATOM 2561 N N . GLU A 1 308 ? -0.802 -22.549 -3.545 1.00 93.56 308 GLU A N 1
ATOM 2562 C CA . GLU A 1 308 ? 0.245 -23.554 -3.668 1.00 93.56 308 GLU A CA 1
ATOM 2563 C C . GLU A 1 308 ? 1.235 -23.086 -4.726 1.00 93.56 308 GLU A C 1
ATOM 2565 O O . GLU A 1 308 ? 0.888 -22.951 -5.897 1.00 93.56 308 GLU A O 1
ATOM 2570 N N . ILE A 1 309 ? 2.462 -22.798 -4.301 1.00 94.31 309 ILE A N 1
ATOM 2571 C CA . ILE A 1 309 ? 3.509 -22.260 -5.165 1.00 94.31 309 ILE A CA 1
ATOM 2572 C C . ILE A 1 309 ? 4.591 -23.318 -5.341 1.00 94.31 309 ILE A C 1
ATOM 2574 O O . ILE A 1 309 ? 5.149 -23.807 -4.357 1.00 94.31 309 ILE A O 1
ATOM 2578 N N . GLN A 1 310 ? 4.922 -23.615 -6.594 1.00 95.19 310 GLN A N 1
ATOM 2579 C CA . GLN A 1 310 ? 6.129 -24.351 -6.950 1.00 95.19 310 GLN A CA 1
ATOM 2580 C C . GLN A 1 310 ? 7.207 -23.348 -7.344 1.00 95.19 310 GLN A C 1
ATOM 2582 O O . GLN A 1 310 ? 6.962 -22.455 -8.153 1.00 95.19 310 GLN A O 1
ATOM 2587 N N . TYR A 1 311 ? 8.389 -23.509 -6.765 1.00 94.81 311 TYR A N 1
ATOM 2588 C CA . TYR A 1 311 ? 9.566 -22.722 -7.092 1.00 94.81 311 TYR A CA 1
ATOM 2589 C C . TYR A 1 311 ? 10.684 -23.680 -7.476 1.00 94.81 311 TYR A C 1
ATOM 2591 O O . TYR A 1 311 ? 11.045 -24.547 -6.680 1.00 94.81 311 TYR A O 1
ATOM 2599 N N . ASP A 1 312 ? 11.175 -23.528 -8.696 1.00 93.38 312 ASP A N 1
ATOM 2600 C CA . ASP A 1 312 ? 12.261 -24.305 -9.265 1.00 93.38 312 ASP A CA 1
ATOM 2601 C C . ASP A 1 312 ? 13.487 -23.400 -9.400 1.00 93.38 312 ASP A C 1
ATOM 2603 O O . ASP A 1 312 ? 13.449 -22.372 -10.081 1.00 93.38 312 ASP A O 1
ATOM 2607 N N . LYS A 1 313 ? 14.552 -23.751 -8.679 1.00 90.12 313 LYS A N 1
ATOM 2608 C CA . LYS A 1 313 ? 15.803 -22.984 -8.660 1.00 90.12 313 LYS A CA 1
ATOM 2609 C C . LYS A 1 313 ? 16.771 -23.400 -9.762 1.00 90.12 313 LYS A C 1
ATOM 2611 O O . LYS A 1 313 ? 17.688 -22.641 -10.063 1.00 90.12 313 LYS A O 1
ATOM 2616 N N . ASP A 1 314 ? 16.568 -24.587 -10.327 1.00 86.88 314 ASP A N 1
ATOM 2617 C CA . ASP A 1 314 ? 17.553 -25.282 -11.149 1.00 86.88 314 ASP A CA 1
ATOM 2618 C C . ASP A 1 314 ? 16.976 -25.617 -12.537 1.00 86.88 314 ASP A C 1
ATOM 2620 O O . ASP A 1 314 ? 17.394 -26.582 -13.180 1.00 86.88 314 ASP A O 1
ATOM 2624 N N . GLU A 1 315 ? 16.015 -24.822 -13.028 1.00 90.06 315 GLU A N 1
ATOM 2625 C CA . GLU A 1 315 ? 15.484 -24.984 -14.383 1.00 90.06 315 GLU A CA 1
ATOM 2626 C C . GLU A 1 315 ? 16.604 -24.665 -15.384 1.00 90.06 315 GLU A C 1
ATOM 2628 O O . GLU A 1 315 ? 17.108 -23.547 -15.463 1.00 90.06 315 GLU A O 1
ATOM 2633 N N . ILE A 1 316 ? 17.013 -25.657 -16.173 1.00 86.62 316 ILE A N 1
ATOM 2634 C CA . ILE A 1 316 ? 18.019 -25.475 -17.221 1.00 86.62 316 ILE A CA 1
ATOM 2635 C C . ILE A 1 316 ? 17.302 -25.319 -18.556 1.00 86.62 316 ILE A C 1
ATOM 2637 O O . ILE A 1 316 ? 16.571 -26.216 -18.979 1.00 86.62 316 ILE A O 1
ATOM 2641 N N . ARG A 1 317 ? 17.555 -24.208 -19.252 1.00 84.81 317 ARG A N 1
ATOM 2642 C CA . ARG A 1 317 ? 17.043 -23.979 -20.609 1.00 84.81 317 ARG A CA 1
ATOM 2643 C C . ARG A 1 317 ? 18.163 -23.994 -21.635 1.00 84.81 317 ARG A C 1
ATOM 2645 O O . ARG A 1 317 ? 19.252 -23.478 -21.387 1.00 84.81 317 ARG A O 1
ATOM 2652 N N . GLU A 1 318 ? 17.879 -24.584 -22.793 1.00 78.94 318 GLU A N 1
ATOM 2653 C CA . GLU A 1 318 ? 18.830 -24.672 -23.898 1.00 78.94 318 GLU A CA 1
ATOM 2654 C C . GLU A 1 318 ? 18.572 -23.598 -24.960 1.00 78.94 318 GLU A C 1
ATOM 2656 O O . GLU A 1 318 ? 17.446 -23.435 -25.433 1.00 78.94 318 GLU A O 1
ATOM 2661 N N . LEU A 1 319 ? 19.627 -22.882 -25.360 1.00 74.62 319 LEU A N 1
ATOM 2662 C CA . LEU A 1 319 ? 19.591 -21.963 -26.500 1.00 74.62 319 LEU A CA 1
ATOM 2663 C C . LEU A 1 319 ? 20.098 -22.664 -27.759 1.00 74.62 319 LEU A C 1
ATOM 2665 O O . LEU A 1 319 ? 21.210 -23.197 -27.789 1.00 74.62 319 LEU A O 1
ATOM 2669 N N . ILE A 1 320 ? 19.312 -22.597 -28.834 1.00 73.50 320 ILE A N 1
ATOM 2670 C CA . ILE A 1 320 ? 19.775 -22.977 -30.171 1.00 73.50 320 ILE A CA 1
ATOM 2671 C C . ILE A 1 320 ? 20.195 -21.709 -30.907 1.00 73.50 320 ILE A C 1
ATOM 2673 O O . ILE A 1 320 ? 19.375 -20.833 -31.167 1.00 73.50 320 ILE A O 1
ATOM 2677 N N . LEU A 1 321 ? 21.477 -21.626 -31.254 1.00 72.25 321 LEU A N 1
ATOM 2678 C CA . LEU A 1 321 ? 22.052 -20.496 -31.983 1.00 72.25 321 LEU A CA 1
ATOM 2679 C C . LEU A 1 321 ? 21.747 -20.588 -33.491 1.00 72.25 321 LEU A C 1
ATOM 2681 O O . LEU A 1 321 ? 21.591 -21.682 -34.046 1.00 72.25 321 LEU A O 1
ATOM 2685 N N . GLN A 1 322 ? 21.648 -19.433 -34.155 1.00 73.31 322 GLN A N 1
ATOM 2686 C CA . GLN A 1 322 ? 21.607 -19.327 -35.621 1.00 73.31 322 GLN A CA 1
ATOM 2687 C C . GLN A 1 322 ? 23.025 -19.315 -36.217 1.00 73.31 322 GLN A C 1
ATOM 2689 O O . GLN A 1 322 ? 23.988 -19.017 -35.517 1.00 73.31 322 GLN A O 1
ATOM 2694 N N . ASN A 1 323 ? 23.135 -19.632 -37.516 1.00 83.50 323 ASN A N 1
ATOM 2695 C CA . ASN A 1 323 ? 24.375 -19.549 -38.305 1.00 83.50 323 ASN A CA 1
ATOM 2696 C C . ASN A 1 323 ? 25.557 -20.328 -37.708 1.00 83.50 323 ASN A C 1
ATOM 2698 O O . ASN A 1 323 ? 26.656 -19.806 -37.564 1.00 83.50 323 ASN A O 1
ATOM 2702 N N . ASN A 1 324 ? 25.336 -21.600 -37.360 1.00 80.38 324 ASN A N 1
ATOM 2703 C CA . ASN A 1 324 ? 26.404 -22.475 -36.855 1.00 80.38 324 ASN A CA 1
ATOM 2704 C C . ASN A 1 324 ? 27.531 -22.712 -37.881 1.00 80.38 324 ASN A C 1
ATOM 2706 O O . ASN A 1 324 ? 28.582 -23.212 -37.498 1.00 80.38 324 ASN A O 1
ATOM 2710 N N . ASP A 1 325 ? 27.307 -22.384 -39.159 1.00 82.50 325 ASP A N 1
ATOM 2711 C CA . ASP A 1 325 ? 28.308 -22.387 -40.231 1.00 82.50 325 ASP A CA 1
ATOM 2712 C C . ASP A 1 325 ? 29.214 -21.140 -40.233 1.00 82.50 325 ASP A C 1
ATOM 2714 O O . ASP A 1 325 ? 30.162 -21.079 -41.011 1.00 82.50 325 ASP A O 1
ATOM 2718 N N . VAL A 1 326 ? 28.934 -20.152 -39.377 1.00 87.38 326 VAL A N 1
ATOM 2719 C CA . VAL A 1 326 ? 29.753 -18.954 -39.158 1.00 87.38 326 VAL A CA 1
ATOM 2720 C C . VAL A 1 326 ? 30.398 -19.064 -37.777 1.00 87.38 326 VAL A C 1
ATOM 2722 O O . VAL A 1 326 ? 29.713 -19.349 -36.794 1.00 87.38 326 VAL A O 1
ATOM 2725 N N . GLU A 1 327 ? 31.711 -18.857 -37.6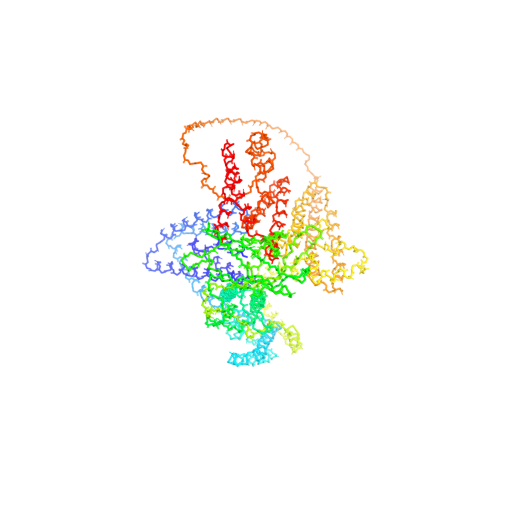61 1.00 87.12 327 GLU A N 1
ATOM 2726 C CA . GLU A 1 327 ? 32.362 -18.865 -36.345 1.00 87.12 327 GLU A CA 1
ATOM 2727 C C . GLU A 1 327 ? 32.064 -17.565 -35.570 1.00 87.12 327 GLU A C 1
ATOM 2729 O O . GLU A 1 327 ? 31.772 -16.526 -36.172 1.00 87.12 327 GLU A O 1
ATOM 2734 N N . PRO A 1 328 ? 32.129 -17.573 -34.225 1.00 84.81 328 PRO A N 1
ATOM 2735 C CA . PRO A 1 328 ? 32.015 -16.353 -33.431 1.00 84.81 328 PRO A CA 1
ATOM 2736 C C . PRO A 1 328 ? 33.008 -15.275 -33.891 1.00 84.81 328 PRO A C 1
ATOM 2738 O O . PRO A 1 328 ? 34.151 -15.576 -34.233 1.00 84.81 328 PRO A O 1
ATOM 2741 N N . PHE A 1 329 ? 32.590 -14.007 -33.836 1.00 86.00 329 PHE A N 1
ATOM 2742 C CA . PHE A 1 329 ? 33.386 -12.858 -34.304 1.00 86.00 329 PHE A CA 1
ATOM 2743 C C . PHE A 1 329 ? 33.699 -12.881 -35.808 1.00 86.00 329 PHE A C 1
ATOM 2745 O O . PHE A 1 329 ? 34.713 -12.326 -36.244 1.00 86.00 329 PHE A O 1
ATOM 2752 N N . GLN A 1 330 ? 32.828 -13.507 -36.602 1.00 90.88 330 GLN A N 1
ATOM 2753 C CA . GLN A 1 330 ? 32.863 -13.428 -38.055 1.00 90.88 330 GLN A CA 1
ATOM 2754 C C . GLN A 1 330 ? 31.578 -12.826 -38.629 1.00 90.88 330 GLN A C 1
ATOM 2756 O O . GLN A 1 330 ? 30.484 -13.030 -38.101 1.00 90.88 330 GLN A O 1
ATOM 2761 N N . LEU A 1 331 ? 31.728 -12.104 -39.739 1.00 92.62 331 LEU A N 1
ATOM 2762 C CA . LEU A 1 331 ? 30.638 -11.635 -40.588 1.00 92.62 331 LEU A CA 1
ATOM 2763 C C . LEU A 1 331 ? 30.774 -12.283 -41.963 1.00 92.62 331 LEU A C 1
ATOM 2765 O O . LEU A 1 331 ? 31.730 -12.033 -42.695 1.00 92.62 331 LEU A O 1
ATOM 2769 N N . LYS A 1 332 ? 29.793 -13.095 -42.326 1.00 96.00 332 LYS A N 1
ATOM 2770 C CA . LYS A 1 332 ? 29.660 -13.710 -43.640 1.00 96.00 332 LYS A CA 1
ATOM 2771 C C . LYS A 1 332 ? 28.787 -12.825 -44.523 1.00 96.00 332 LYS A C 1
ATOM 2773 O O . LYS A 1 332 ? 27.615 -12.602 -44.234 1.00 96.00 332 LYS A O 1
ATOM 2778 N N . ILE A 1 333 ? 29.374 -12.322 -45.600 1.00 96.88 333 ILE A N 1
ATOM 2779 C CA . ILE A 1 333 ? 28.737 -11.453 -46.588 1.00 96.88 333 ILE A CA 1
ATOM 2780 C C . ILE A 1 333 ? 28.452 -12.283 -47.834 1.00 96.88 333 ILE A C 1
ATOM 2782 O O . ILE A 1 333 ? 29.349 -12.949 -48.358 1.00 96.88 333 ILE A O 1
ATOM 2786 N N . LYS A 1 334 ? 27.216 -12.217 -48.325 1.00 97.56 334 LYS A N 1
ATOM 2787 C CA . LYS A 1 334 ? 26.798 -12.816 -49.589 1.00 97.56 334 LYS A CA 1
ATOM 2788 C C . LYS A 1 334 ? 26.266 -11.766 -50.545 1.00 97.56 334 LYS A C 1
ATOM 2790 O O . LYS A 1 334 ? 25.463 -10.922 -50.155 1.00 97.56 334 LYS A O 1
ATOM 2795 N N . PHE A 1 335 ? 26.653 -11.881 -51.810 1.00 97.62 335 PHE A N 1
ATOM 2796 C CA . PHE A 1 335 ? 25.988 -11.189 -52.911 1.00 97.62 335 PHE A CA 1
ATOM 2797 C C . PHE A 1 335 ? 25.352 -12.242 -53.808 1.00 97.62 335 PHE A C 1
ATOM 2799 O O . PHE A 1 335 ? 26.044 -13.113 -54.338 1.00 97.62 335 PHE A O 1
ATOM 2806 N N . PHE A 1 336 ? 24.029 -12.182 -53.944 1.00 96.31 336 PHE A N 1
ATOM 2807 C CA . PHE A 1 336 ? 23.260 -13.198 -54.652 1.00 96.31 336 PHE A CA 1
ATOM 2808 C C . PHE A 1 336 ? 23.215 -12.892 -56.144 1.00 96.31 336 PHE A C 1
ATOM 2810 O O . PHE A 1 336 ? 23.810 -13.612 -56.946 1.00 96.31 336 PHE A O 1
ATOM 2817 N N . ARG A 1 337 ? 22.547 -11.799 -56.524 1.00 96.31 337 ARG A N 1
ATOM 2818 C CA . ARG A 1 337 ? 22.334 -11.420 -57.926 1.00 96.31 337 ARG A CA 1
ATOM 2819 C C . ARG A 1 337 ? 22.047 -9.932 -58.093 1.00 96.31 337 ARG A C 1
ATOM 2821 O O . ARG A 1 337 ? 21.701 -9.241 -57.135 1.00 96.31 337 ARG A O 1
ATOM 2828 N N . LEU A 1 338 ? 22.149 -9.465 -59.333 1.00 96.81 338 LEU A N 1
ATOM 2829 C CA . LEU A 1 338 ? 21.788 -8.112 -59.744 1.00 96.81 338 LEU A CA 1
ATOM 2830 C C . LEU A 1 338 ? 20.471 -8.114 -60.532 1.00 96.81 338 LEU A C 1
ATOM 2832 O O . LEU A 1 338 ? 20.379 -8.695 -61.612 1.00 96.81 338 LEU A O 1
ATOM 2836 N N . VAL A 1 339 ? 19.458 -7.420 -60.021 1.00 95.19 339 VAL A N 1
ATOM 2837 C CA . VAL A 1 339 ? 18.140 -7.275 -60.654 1.00 95.19 339 VAL A CA 1
ATOM 2838 C C . VAL A 1 339 ? 18.056 -5.941 -61.399 1.00 95.19 339 VAL A C 1
ATOM 2840 O O . VAL A 1 339 ? 18.578 -4.923 -60.942 1.00 95.19 339 VAL A O 1
ATOM 2843 N N . GLY A 1 340 ? 17.391 -5.942 -62.559 1.00 90.81 340 GLY A N 1
ATOM 2844 C CA . GLY A 1 340 ? 17.255 -4.759 -63.423 1.00 90.81 340 GLY A CA 1
ATOM 2845 C C . GLY A 1 340 ? 18.457 -4.509 -64.340 1.00 90.81 340 GLY A C 1
ATOM 2846 O O . GLY A 1 340 ? 18.509 -3.489 -65.024 1.00 90.81 340 GLY A O 1
ATOM 2847 N N . ALA A 1 341 ? 19.418 -5.435 -64.371 1.00 91.00 341 ALA A N 1
ATOM 2848 C CA . ALA A 1 341 ? 20.550 -5.411 -65.285 1.00 91.00 341 ALA A CA 1
ATOM 2849 C C . ALA A 1 341 ? 20.230 -6.094 -66.622 1.00 91.00 341 ALA A C 1
ATOM 2851 O O . ALA A 1 341 ? 19.397 -6.997 -66.689 1.00 91.00 341 ALA A O 1
ATOM 2852 N N . LYS A 1 342 ? 20.912 -5.674 -67.694 1.00 90.31 342 LYS A N 1
ATOM 2853 C CA . LYS A 1 342 ? 20.897 -6.417 -68.963 1.00 90.31 342 LYS A CA 1
ATOM 2854 C C . LYS A 1 342 ? 21.654 -7.733 -68.768 1.00 90.31 342 LYS A C 1
ATOM 2856 O O . LYS A 1 342 ? 22.495 -7.810 -67.885 1.00 90.31 342 LYS A O 1
ATOM 2861 N N . SER A 1 343 ? 21.378 -8.743 -69.590 1.00 89.31 343 SER A N 1
ATOM 2862 C CA . SER A 1 343 ? 22.128 -10.010 -69.584 1.00 89.31 343 SER A CA 1
ATOM 2863 C C . SER A 1 343 ? 23.574 -9.773 -70.042 1.00 89.31 343 SER A C 1
ATOM 2865 O O . SER A 1 343 ? 23.880 -9.889 -71.228 1.00 89.31 343 SER A O 1
ATOM 2867 N N . ASP A 1 344 ? 24.446 -9.411 -69.105 1.00 90.06 344 ASP A N 1
ATOM 2868 C CA . ASP A 1 344 ? 25.854 -9.072 -69.319 1.00 90.06 344 ASP A CA 1
ATOM 2869 C C . ASP A 1 344 ? 26.689 -9.452 -68.079 1.00 90.06 344 ASP A C 1
ATOM 2871 O O . ASP A 1 344 ? 26.166 -9.951 -67.081 1.00 90.06 344 ASP A O 1
ATOM 2875 N N . LYS A 1 345 ? 28.005 -9.244 -68.142 1.00 94.62 345 LYS A N 1
ATOM 2876 C CA . LYS A 1 345 ? 28.952 -9.577 -67.078 1.00 94.62 345 LYS A CA 1
ATOM 2877 C C . LYS A 1 345 ? 29.213 -8.374 -66.181 1.00 94.62 345 LYS A C 1
ATOM 2879 O O . LYS A 1 345 ? 29.820 -7.386 -66.605 1.00 94.62 345 LYS A O 1
ATOM 2884 N N . TYR A 1 346 ? 28.841 -8.505 -64.914 1.00 96.69 346 TYR A N 1
ATOM 2885 C CA . TYR A 1 346 ? 29.034 -7.486 -63.887 1.00 96.69 346 TYR A CA 1
ATOM 2886 C C . TYR A 1 346 ? 29.986 -7.961 -62.797 1.00 96.69 346 TYR A C 1
ATOM 2888 O O . TYR A 1 346 ? 30.075 -9.149 -62.525 1.00 96.69 346 TYR A O 1
ATOM 2896 N N . GLN A 1 347 ? 30.688 -7.036 -62.155 1.00 97.50 347 GLN A N 1
ATOM 2897 C CA . GLN A 1 347 ? 31.577 -7.308 -61.029 1.00 97.50 347 GLN A CA 1
ATOM 2898 C C . GLN A 1 347 ? 31.321 -6.283 -59.927 1.00 97.50 347 GLN A C 1
ATOM 2900 O O . GLN A 1 347 ? 31.131 -5.102 -60.214 1.00 97.50 347 GLN A O 1
ATOM 2905 N N . ILE A 1 348 ? 31.348 -6.717 -58.671 1.00 97.94 348 ILE A N 1
ATOM 2906 C CA . ILE A 1 348 ? 31.275 -5.826 -57.514 1.00 97.94 348 ILE A CA 1
ATOM 2907 C C . ILE A 1 348 ? 32.664 -5.697 -56.906 1.00 97.94 348 ILE A C 1
ATOM 2909 O O . ILE A 1 348 ? 33.320 -6.700 -56.627 1.00 97.94 348 ILE A O 1
ATOM 2913 N N . HIS A 1 349 ? 33.110 -4.465 -56.683 1.00 98.06 349 HIS A N 1
ATOM 2914 C CA . HIS A 1 349 ? 34.203 -4.163 -55.761 1.00 98.06 349 HIS A CA 1
ATOM 2915 C C . HIS A 1 349 ? 33.580 -3.622 -54.491 1.00 98.06 349 HIS A C 1
ATOM 2917 O O . HIS A 1 349 ? 32.660 -2.809 -54.552 1.00 98.06 349 HIS A O 1
ATOM 2923 N N . TRP A 1 350 ? 34.059 -4.071 -53.343 1.00 98.00 350 TRP A N 1
ATOM 2924 C CA . TRP A 1 350 ? 33.538 -3.599 -52.075 1.00 98.00 350 TRP A CA 1
ATOM 2925 C C . TRP A 1 350 ? 34.643 -3.427 -51.051 1.00 98.00 350 TRP A C 1
ATOM 2927 O O . TRP A 1 350 ? 35.672 -4.103 -51.105 1.00 98.00 350 TRP A O 1
ATOM 2937 N N . ASN A 1 351 ? 34.430 -2.505 -50.120 1.00 97.06 351 ASN A N 1
ATOM 2938 C CA . ASN A 1 351 ? 35.326 -2.317 -48.996 1.00 97.06 351 ASN A CA 1
ATOM 2939 C C . ASN A 1 351 ? 34.575 -1.988 -47.707 1.00 97.06 351 ASN A C 1
ATOM 2941 O O . ASN A 1 351 ? 33.453 -1.484 -47.726 1.00 97.06 351 ASN A O 1
ATOM 2945 N N . ILE A 1 352 ? 35.205 -2.309 -46.583 1.00 95.81 352 ILE A N 1
ATOM 2946 C CA . ILE A 1 352 ? 34.719 -2.007 -45.240 1.00 95.81 352 ILE A CA 1
ATOM 2947 C C . ILE A 1 352 ? 35.900 -1.592 -44.369 1.00 95.81 352 ILE A C 1
ATOM 2949 O O . ILE A 1 352 ? 36.985 -2.169 -44.458 1.00 95.81 352 ILE A O 1
ATOM 2953 N N . LYS A 1 353 ? 35.686 -0.590 -43.517 1.00 90.75 353 LYS A N 1
ATOM 2954 C CA . LYS A 1 353 ? 36.658 -0.185 -42.503 1.00 90.75 353 LYS A CA 1
ATOM 2955 C C . LYS A 1 353 ? 36.354 -0.913 -41.193 1.00 90.75 353 LYS A C 1
ATOM 2957 O O . LYS A 1 353 ? 35.260 -0.763 -40.667 1.00 90.75 353 LYS A O 1
ATOM 2962 N N . LEU A 1 354 ? 37.308 -1.679 -40.668 1.00 87.81 354 LEU A N 1
ATOM 2963 C CA . LEU A 1 354 ? 37.211 -2.386 -39.386 1.00 87.81 354 LEU A CA 1
ATOM 2964 C C . LEU A 1 354 ? 38.485 -2.136 -38.575 1.00 87.81 354 LEU A C 1
ATOM 2966 O O . LEU A 1 354 ? 39.577 -2.358 -39.078 1.00 87.81 354 LEU A O 1
ATOM 2970 N N . ASN A 1 355 ? 38.367 -1.697 -37.318 1.00 78.81 355 ASN A N 1
ATOM 2971 C CA . ASN A 1 355 ? 39.507 -1.523 -36.396 1.00 78.81 355 ASN A CA 1
ATOM 2972 C C . ASN A 1 355 ? 40.705 -0.737 -36.986 1.00 78.81 355 ASN A C 1
ATOM 2974 O O . ASN A 1 355 ? 41.854 -1.064 -36.710 1.00 78.81 355 ASN A O 1
ATOM 2978 N N . ASN A 1 356 ? 40.424 0.316 -37.766 1.00 79.56 356 ASN A N 1
ATOM 2979 C CA . ASN A 1 356 ? 41.374 1.141 -38.538 1.00 79.56 356 ASN A CA 1
ATOM 2980 C C . ASN A 1 356 ? 41.953 0.526 -39.823 1.00 79.56 356 ASN A C 1
ATOM 2982 O O . ASN A 1 356 ? 42.571 1.265 -40.588 1.00 79.56 356 ASN A O 1
ATOM 2986 N N . ASP A 1 357 ? 41.666 -0.736 -40.126 1.00 85.38 357 ASP A N 1
ATOM 2987 C CA . ASP A 1 357 ? 42.035 -1.373 -41.389 1.00 85.38 357 ASP A CA 1
ATOM 2988 C C . ASP A 1 357 ? 40.911 -1.234 -42.423 1.00 85.38 357 ASP A C 1
ATOM 2990 O O . ASP A 1 357 ? 39.726 -1.295 -42.090 1.00 85.38 357 ASP A O 1
ATOM 2994 N N . VAL A 1 358 ? 41.269 -1.049 -43.696 1.00 92.12 358 VAL A N 1
ATOM 2995 C CA . VAL A 1 358 ? 40.315 -1.058 -44.817 1.00 92.12 358 VAL A CA 1
ATOM 2996 C C . VAL A 1 358 ? 40.461 -2.375 -45.563 1.00 92.12 358 VAL A C 1
ATOM 2998 O O . VAL A 1 358 ? 41.445 -2.605 -46.264 1.00 92.12 358 VAL A O 1
ATOM 3001 N N . ILE A 1 359 ? 39.462 -3.240 -45.431 1.00 93.88 359 ILE A N 1
ATOM 3002 C CA . ILE A 1 359 ? 39.403 -4.511 -46.148 1.00 93.88 359 ILE A CA 1
ATOM 3003 C C . ILE A 1 359 ? 38.723 -4.252 -47.484 1.00 93.88 359 ILE A C 1
ATOM 3005 O O . ILE A 1 359 ? 37.603 -3.753 -47.504 1.00 93.88 359 ILE A O 1
ATOM 3009 N N . SER A 1 360 ? 39.389 -4.589 -48.589 1.00 96.00 360 SER A N 1
ATOM 3010 C CA . SER A 1 360 ? 38.861 -4.424 -49.949 1.00 96.00 360 SER A CA 1
ATOM 3011 C C . SER A 1 360 ? 38.858 -5.756 -50.688 1.00 96.00 360 SER A C 1
ATOM 3013 O O . SER A 1 360 ? 39.853 -6.477 -50.675 1.00 96.00 360 SER A O 1
ATOM 3015 N N . GLN A 1 361 ? 37.745 -6.077 -51.339 1.00 97.56 361 GLN A N 1
ATOM 3016 C CA . GLN A 1 361 ? 37.527 -7.336 -52.048 1.00 97.56 361 GLN A CA 1
ATOM 3017 C C . GLN A 1 361 ? 36.777 -7.092 -53.362 1.00 97.56 361 GLN A C 1
ATOM 3019 O O . GLN A 1 361 ? 36.178 -6.036 -53.581 1.00 97.56 361 GLN A O 1
ATOM 3024 N N . LYS A 1 362 ? 36.799 -8.087 -54.251 1.00 96.62 362 LYS A N 1
ATOM 3025 C CA . LYS A 1 362 ? 36.035 -8.073 -55.503 1.00 96.62 362 LYS A CA 1
ATOM 3026 C C . LYS A 1 362 ? 35.403 -9.432 -55.771 1.00 96.62 362 LYS A C 1
ATOM 3028 O O . LYS A 1 362 ? 35.988 -10.458 -55.438 1.00 96.62 362 LYS A O 1
ATOM 3033 N N . THR A 1 363 ? 34.231 -9.432 -56.391 1.00 97.50 363 THR A N 1
ATOM 3034 C CA . THR A 1 363 ? 33.582 -10.658 -56.868 1.00 97.50 363 THR A CA 1
ATOM 3035 C C . THR A 1 363 ? 34.216 -11.120 -58.177 1.00 97.50 363 THR A C 1
ATOM 3037 O O . THR A 1 363 ? 34.882 -10.341 -58.865 1.00 97.50 363 THR A O 1
ATOM 3040 N N . ASP A 1 364 ? 33.947 -12.354 -58.588 1.00 96.00 364 ASP A N 1
ATOM 3041 C CA . ASP A 1 364 ? 34.077 -12.712 -59.999 1.00 96.00 364 ASP A CA 1
ATOM 3042 C C . ASP A 1 364 ? 33.010 -11.994 -60.838 1.00 96.00 364 ASP A C 1
ATOM 3044 O O . ASP A 1 364 ? 32.090 -11.352 -60.312 1.00 96.00 364 ASP A O 1
ATOM 3048 N N . PHE A 1 365 ? 33.163 -12.060 -62.160 1.00 95.62 365 PHE A N 1
ATOM 3049 C CA . PHE A 1 365 ? 32.127 -11.581 -63.064 1.00 95.62 365 PHE A CA 1
ATOM 3050 C C . PHE A 1 365 ? 30.904 -12.497 -63.015 1.00 95.62 365 PHE A C 1
ATOM 3052 O O . PHE A 1 365 ? 31.059 -13.718 -63.042 1.00 95.62 365 PHE A O 1
ATOM 3059 N N . THR A 1 366 ? 29.708 -11.911 -63.029 1.00 95.44 366 THR A N 1
ATOM 3060 C CA . THR A 1 366 ? 28.454 -12.664 -63.124 1.00 95.44 366 THR A CA 1
ATOM 3061 C C . THR A 1 366 ? 28.385 -13.504 -64.395 1.00 95.44 366 THR A C 1
ATOM 3063 O O . THR A 1 366 ? 29.011 -13.200 -65.421 1.00 95.44 366 THR A O 1
ATOM 3066 N N . ASP A 1 367 ? 27.555 -14.541 -64.346 1.00 91.38 367 ASP A N 1
ATOM 3067 C CA . ASP A 1 367 ? 27.071 -15.209 -65.548 1.00 91.38 367 ASP A CA 1
ATOM 3068 C C . ASP A 1 367 ? 26.045 -14.340 -66.310 1.00 91.38 367 ASP A C 1
ATOM 3070 O O . ASP A 1 367 ? 25.736 -13.209 -65.924 1.00 91.38 367 ASP A O 1
ATOM 3074 N N . SER A 1 368 ? 25.508 -14.867 -67.415 1.00 87.88 368 SER A N 1
ATOM 3075 C CA . SER A 1 368 ? 24.477 -14.192 -68.219 1.00 87.88 368 SER A CA 1
ATOM 3076 C C . SER A 1 368 ? 23.149 -13.986 -67.479 1.00 87.88 368 SER A C 1
ATOM 3078 O O . SER A 1 368 ? 22.297 -13.246 -67.957 1.00 87.88 368 SER A O 1
ATOM 3080 N N . THR A 1 369 ? 22.954 -14.626 -66.324 1.00 91.50 369 THR A N 1
ATOM 3081 C CA . THR A 1 369 ? 21.770 -14.454 -65.471 1.00 91.50 369 THR A CA 1
ATOM 3082 C C . THR A 1 369 ? 21.979 -13.412 -64.370 1.00 91.50 369 THR A C 1
ATOM 3084 O O . THR A 1 369 ? 21.095 -13.212 -63.537 1.00 91.50 369 THR A O 1
ATOM 3087 N N . CYS A 1 370 ? 23.120 -12.710 -64.386 1.00 94.12 370 CYS A N 1
ATOM 3088 C CA . CYS A 1 370 ? 23.488 -11.675 -63.419 1.00 94.12 370 CYS A CA 1
ATOM 3089 C C . CYS A 1 370 ? 23.607 -12.195 -61.974 1.00 94.12 370 CYS A C 1
ATOM 3091 O O . CYS A 1 370 ? 23.419 -11.434 -61.020 1.00 94.12 370 CYS A O 1
ATOM 3093 N N . VAL A 1 371 ? 23.925 -13.480 -61.799 1.00 95.62 371 VAL A N 1
ATOM 3094 C CA . VAL A 1 371 ? 24.146 -14.113 -60.492 1.00 95.62 371 VAL A CA 1
ATOM 3095 C C . VAL A 1 371 ? 25.630 -14.032 -60.124 1.00 95.62 371 VAL A C 1
ATOM 3097 O O . VAL A 1 371 ? 26.495 -14.326 -60.948 1.00 95.62 371 VAL A O 1
ATOM 3100 N N . PHE A 1 372 ? 25.930 -13.619 -58.888 1.00 93.56 372 PHE A N 1
ATOM 3101 C CA . PHE A 1 372 ? 27.302 -13.535 -58.367 1.00 93.56 372 PHE A CA 1
ATOM 3102 C C . PHE A 1 372 ? 27.723 -14.805 -57.624 1.00 93.56 372 PHE A C 1
ATOM 3104 O O . PHE A 1 372 ? 28.896 -15.161 -57.680 1.00 93.56 372 PHE A O 1
ATOM 3111 N N . ASN A 1 373 ? 26.796 -15.453 -56.900 1.00 85.31 373 ASN A N 1
ATOM 3112 C CA . ASN A 1 373 ? 27.081 -16.564 -55.972 1.00 85.31 373 ASN A CA 1
ATOM 3113 C C . ASN A 1 373 ? 28.306 -16.306 -55.075 1.00 85.31 373 ASN A C 1
ATOM 3115 O O . ASN A 1 373 ? 29.076 -17.211 -54.760 1.00 85.31 373 ASN A O 1
ATOM 3119 N N . TYR A 1 374 ? 28.499 -15.049 -54.682 1.00 96.25 374 TYR A N 1
ATOM 3120 C CA . TYR A 1 374 ? 29.672 -14.637 -53.935 1.00 96.25 374 TYR A CA 1
ATOM 3121 C C . TYR A 1 374 ? 29.433 -14.829 -52.444 1.00 96.25 374 TYR A C 1
ATOM 3123 O O . TYR A 1 374 ? 28.391 -14.433 -51.919 1.00 96.25 374 TYR A O 1
ATOM 3131 N N . GLU A 1 375 ? 30.431 -15.376 -51.761 1.00 96.38 375 GLU A N 1
ATOM 3132 C CA . GLU A 1 375 ? 30.454 -15.535 -50.316 1.00 96.38 375 GLU A CA 1
ATOM 3133 C C . GLU A 1 375 ? 31.836 -15.146 -49.792 1.00 96.38 375 GLU A C 1
ATOM 3135 O O . GLU A 1 375 ? 32.860 -15.566 -50.331 1.00 96.38 375 GLU A O 1
ATOM 3140 N N . HIS A 1 376 ? 31.868 -14.349 -48.728 1.00 96.38 376 HIS A N 1
ATOM 3141 C CA . HIS A 1 376 ? 33.108 -13.995 -48.057 1.00 96.38 376 HIS A CA 1
ATOM 3142 C C . HIS A 1 376 ? 32.908 -13.910 -46.553 1.00 96.38 376 HIS A C 1
ATOM 3144 O O . HIS A 1 376 ? 31.939 -13.315 -46.088 1.00 96.38 376 HIS A O 1
ATOM 3150 N N . VAL A 1 377 ? 33.839 -14.481 -45.795 1.00 95.12 377 VAL A N 1
ATOM 3151 C CA . VAL A 1 377 ? 33.808 -14.484 -44.332 1.00 95.12 377 VAL A CA 1
ATOM 3152 C C . VAL A 1 377 ? 34.891 -13.546 -43.818 1.00 95.12 377 VAL A C 1
ATOM 3154 O O . VAL A 1 377 ? 36.078 -13.762 -44.048 1.00 95.12 377 VAL A O 1
ATOM 3157 N N . LEU A 1 378 ? 34.468 -12.495 -43.125 1.00 92.44 378 LEU A N 1
ATOM 3158 C CA . LEU A 1 378 ? 35.337 -11.518 -42.488 1.00 92.44 378 LEU A CA 1
ATOM 3159 C C . LEU A 1 378 ? 35.505 -11.840 -41.013 1.00 92.44 378 LEU A C 1
ATOM 3161 O O . LEU A 1 378 ? 34.515 -11.975 -40.301 1.00 92.44 378 LEU A O 1
ATOM 3165 N N . THR A 1 379 ? 36.742 -11.853 -40.529 1.00 90.50 379 THR A N 1
ATOM 3166 C CA . THR A 1 379 ? 37.014 -11.834 -39.089 1.00 90.50 379 THR A CA 1
ATOM 3167 C C . THR A 1 379 ? 36.821 -10.413 -38.574 1.00 90.50 379 THR A C 1
ATOM 3169 O O . THR A 1 379 ? 37.581 -9.513 -38.928 1.00 90.50 379 THR A O 1
ATOM 3172 N N . THR A 1 380 ? 35.808 -10.199 -37.740 1.00 87.44 380 THR A N 1
ATOM 3173 C CA . THR A 1 380 ? 35.486 -8.878 -37.185 1.00 87.44 380 THR A CA 1
ATOM 3174 C C . THR A 1 380 ? 36.194 -8.638 -35.856 1.00 87.44 380 THR A C 1
ATOM 3176 O O . THR A 1 380 ? 36.462 -7.496 -35.506 1.00 87.44 380 THR A O 1
ATOM 3179 N N . GLY A 1 381 ? 36.597 -9.688 -35.138 1.00 84.62 381 GLY A N 1
ATOM 3180 C CA . GLY A 1 381 ? 37.385 -9.568 -33.912 1.00 84.62 381 GLY A CA 1
ATOM 3181 C C . GLY A 1 381 ? 37.806 -10.921 -33.348 1.00 84.62 381 GLY A C 1
ATOM 3182 O O . GLY A 1 381 ? 37.861 -11.920 -34.059 1.00 84.62 381 GLY A O 1
ATOM 3183 N N . ASN A 1 382 ? 38.114 -10.964 -32.053 1.00 83.25 382 ASN A N 1
ATOM 3184 C CA . ASN A 1 382 ? 38.337 -12.213 -31.322 1.00 83.25 382 ASN A CA 1
ATOM 3185 C C . ASN A 1 382 ? 37.891 -12.090 -29.858 1.00 83.25 382 ASN A C 1
ATOM 3187 O O . ASN A 1 382 ? 37.566 -11.004 -29.388 1.00 83.25 382 ASN A O 1
ATOM 3191 N N . LYS A 1 383 ? 37.954 -13.192 -29.101 1.00 76.50 383 LYS A N 1
ATOM 3192 C CA . LYS A 1 383 ? 37.531 -13.242 -27.689 1.00 76.50 383 LYS A CA 1
ATOM 3193 C C . LYS A 1 383 ? 38.234 -12.220 -26.776 1.00 76.50 383 LYS A C 1
ATOM 3195 O O . LYS A 1 383 ? 37.655 -11.821 -25.774 1.00 76.50 383 LYS A O 1
ATOM 3200 N N . LYS A 1 384 ? 39.467 -11.800 -27.095 1.00 78.94 384 LYS A N 1
ATOM 3201 C CA . LYS A 1 384 ? 40.229 -10.795 -26.323 1.00 78.94 384 LYS A CA 1
ATOM 3202 C C . LYS A 1 384 ? 39.959 -9.356 -26.780 1.00 78.94 384 LYS A C 1
ATOM 3204 O O . LYS A 1 384 ? 40.117 -8.436 -25.986 1.00 78.94 384 LYS A O 1
ATOM 3209 N N . LYS A 1 385 ? 39.614 -9.161 -28.055 1.00 78.50 385 LYS A N 1
ATOM 3210 C CA . LYS A 1 385 ? 39.329 -7.867 -28.691 1.00 78.50 385 LYS A CA 1
ATOM 3211 C C . LYS A 1 385 ? 38.140 -8.017 -29.652 1.00 78.50 385 LYS A C 1
ATOM 3213 O O . LYS A 1 385 ? 38.349 -8.140 -30.863 1.00 78.50 385 LYS A O 1
ATOM 3218 N N . PRO A 1 386 ? 36.903 -8.093 -29.141 1.00 75.06 386 PRO A N 1
ATOM 3219 C CA . PRO A 1 386 ? 35.722 -8.118 -29.995 1.00 75.06 386 PRO A CA 1
ATOM 3220 C C . PRO A 1 386 ? 35.520 -6.741 -30.644 1.00 75.06 386 PRO A C 1
ATOM 3222 O O . PRO A 1 386 ? 35.817 -5.712 -30.036 1.00 75.06 386 PRO A O 1
ATOM 3225 N N . CYS A 1 387 ? 35.025 -6.709 -31.883 1.00 76.88 387 CYS A N 1
ATOM 3226 C CA . CYS A 1 387 ? 34.635 -5.458 -32.533 1.00 76.88 387 CYS A CA 1
ATOM 3227 C C . CYS A 1 387 ? 33.247 -5.050 -32.038 1.00 76.88 387 CYS A C 1
ATOM 3229 O O . CYS A 1 387 ? 32.221 -5.506 -32.544 1.00 76.88 387 CYS A O 1
ATOM 3231 N N . TYR A 1 388 ? 33.235 -4.219 -30.999 1.00 72.50 388 TYR A N 1
ATOM 3232 C CA . TYR A 1 388 ? 32.036 -3.513 -30.567 1.00 72.50 388 TYR A CA 1
ATOM 3233 C C . TYR A 1 388 ? 31.647 -2.490 -31.648 1.00 72.50 388 TYR A C 1
ATOM 3235 O O . TYR A 1 388 ? 32.520 -1.827 -32.202 1.00 72.50 388 TYR A O 1
ATOM 3243 N N . GLY A 1 389 ? 30.356 -2.393 -31.980 1.00 79.38 389 GLY A N 1
ATOM 3244 C CA . GLY A 1 389 ? 29.867 -1.418 -32.966 1.00 79.38 389 GLY A CA 1
ATOM 3245 C C . GLY A 1 389 ? 29.985 -1.840 -34.436 1.00 79.38 389 GLY A C 1
ATOM 3246 O O . GLY A 1 389 ? 29.938 -0.991 -35.318 1.00 79.38 389 GLY A O 1
ATOM 3247 N N . LEU A 1 390 ? 30.099 -3.138 -34.760 1.00 86.94 390 LEU A N 1
ATOM 3248 C CA . LEU A 1 390 ? 30.119 -3.596 -36.164 1.00 86.94 390 LEU A CA 1
ATOM 3249 C C . LEU A 1 390 ? 28.947 -3.026 -36.991 1.00 86.94 390 LEU A C 1
ATOM 3251 O O . LEU A 1 390 ? 29.149 -2.619 -38.132 1.00 86.94 390 LEU A O 1
ATOM 3255 N N . HIS A 1 391 ? 27.756 -2.949 -36.392 1.00 87.62 391 HIS A N 1
ATOM 3256 C CA . HIS A 1 391 ? 26.527 -2.432 -37.003 1.00 87.62 391 HIS A CA 1
ATOM 3257 C C . HIS A 1 391 ? 26.563 -0.928 -37.340 1.00 87.62 391 HIS A C 1
ATOM 3259 O O . HIS A 1 391 ? 25.735 -0.463 -38.120 1.00 87.62 391 HIS A O 1
ATOM 3265 N N . GLU A 1 392 ? 27.510 -0.175 -36.775 1.00 89.75 392 GLU A N 1
ATOM 3266 C CA . GLU A 1 392 ? 27.735 1.247 -37.068 1.00 89.75 392 GLU A CA 1
ATOM 3267 C C . GLU A 1 392 ? 28.552 1.443 -38.355 1.00 89.75 392 GLU A C 1
ATOM 3269 O O . GLU A 1 392 ? 28.591 2.536 -38.920 1.00 89.75 392 GLU A O 1
ATOM 3274 N N . ASN A 1 393 ? 29.195 0.379 -38.850 1.00 91.88 393 ASN A N 1
ATOM 3275 C CA . ASN A 1 393 ? 29.944 0.417 -40.097 1.00 91.88 393 ASN A CA 1
ATOM 3276 C C . ASN A 1 393 ? 29.026 0.245 -41.314 1.00 91.88 393 ASN A C 1
ATOM 3278 O O . ASN A 1 393 ? 27.857 -0.143 -41.235 1.00 91.88 393 ASN A O 1
ATOM 3282 N N . SER A 1 394 ? 29.591 0.512 -42.487 1.00 95.56 394 SER A N 1
ATOM 3283 C CA . SER A 1 394 ? 28.938 0.261 -43.765 1.00 95.56 394 SER A CA 1
ATOM 3284 C C . SER A 1 394 ? 29.915 -0.342 -44.763 1.00 95.56 394 SER A C 1
ATOM 3286 O O . SER A 1 394 ? 31.121 -0.095 -44.702 1.00 95.56 394 SER A O 1
ATOM 3288 N N . ILE A 1 395 ? 29.384 -1.144 -45.682 1.00 97.38 395 ILE A N 1
ATOM 3289 C CA . ILE A 1 395 ? 30.142 -1.692 -46.800 1.00 97.38 395 ILE A CA 1
ATOM 3290 C C . ILE A 1 395 ? 29.952 -0.751 -47.989 1.00 97.38 395 ILE A C 1
ATOM 3292 O O . ILE A 1 395 ? 28.833 -0.552 -48.466 1.00 97.38 395 ILE A O 1
ATOM 3296 N N . GLN A 1 396 ? 31.044 -0.168 -48.470 1.00 97.88 396 GLN A N 1
ATOM 3297 C CA . GLN A 1 396 ? 31.053 0.612 -49.703 1.00 97.88 396 GLN A CA 1
ATOM 3298 C C . GLN A 1 396 ? 31.078 -0.350 -50.882 1.00 97.88 396 GLN A C 1
ATOM 3300 O O . GLN A 1 396 ? 31.915 -1.249 -50.918 1.00 97.88 396 GLN A O 1
ATOM 3305 N N . ILE A 1 397 ? 30.169 -0.177 -51.835 1.00 98.06 397 ILE A N 1
ATOM 3306 C CA . ILE A 1 397 ? 29.985 -1.063 -52.985 1.00 98.06 397 ILE A CA 1
ATOM 3307 C C . ILE A 1 397 ? 30.124 -0.246 -54.261 1.00 98.06 397 ILE A C 1
ATOM 3309 O O . ILE A 1 397 ? 29.476 0.785 -54.417 1.00 98.06 397 ILE A O 1
ATOM 3313 N N . GLN A 1 398 ? 30.921 -0.741 -55.201 1.00 97.75 398 GLN A N 1
ATOM 3314 C CA . GLN A 1 398 ? 31.066 -0.199 -56.543 1.00 97.75 398 GLN A CA 1
ATOM 3315 C C . GLN A 1 398 ? 30.802 -1.296 -57.574 1.00 97.75 398 GLN A C 1
ATOM 3317 O O . GLN A 1 398 ? 31.405 -2.368 -57.548 1.00 97.75 398 GLN A O 1
ATOM 3322 N N . LEU A 1 399 ? 29.879 -1.023 -58.490 1.00 97.56 399 LEU A N 1
ATOM 3323 C CA . LEU A 1 399 ? 29.462 -1.943 -59.537 1.00 97.56 399 LEU A CA 1
ATOM 3324 C C . LEU A 1 399 ? 30.184 -1.619 -60.844 1.00 97.56 399 LEU A C 1
ATOM 3326 O O . LEU A 1 399 ? 30.167 -0.478 -61.303 1.00 97.56 399 LEU A O 1
ATOM 3330 N N . PHE A 1 400 ? 30.739 -2.640 -61.487 1.00 97.00 400 PHE A N 1
ATOM 3331 C CA . PHE A 1 400 ? 31.416 -2.554 -62.773 1.00 97.00 400 PHE A CA 1
ATOM 3332 C C . PHE A 1 400 ? 30.728 -3.437 -63.809 1.00 97.00 400 PHE A C 1
ATOM 3334 O O . PHE A 1 400 ? 30.279 -4.537 -63.499 1.00 97.00 400 PHE A O 1
ATOM 3341 N N . SER A 1 401 ? 30.692 -2.969 -65.052 1.00 94.94 401 SER A N 1
ATOM 3342 C CA . SER A 1 401 ? 30.351 -3.776 -66.227 1.00 94.94 401 SER A CA 1
ATOM 3343 C C . SER A 1 401 ? 31.618 -4.123 -67.002 1.00 94.94 401 SER A C 1
ATOM 3345 O O . SER A 1 401 ? 32.570 -3.331 -67.045 1.00 94.94 401 SER A O 1
ATOM 3347 N N . LYS A 1 402 ? 31.655 -5.316 -67.597 1.00 94.25 402 LYS A N 1
ATOM 3348 C CA . LYS A 1 402 ? 32.801 -5.770 -68.383 1.00 94.25 402 LYS A CA 1
ATOM 3349 C C . LYS A 1 402 ? 32.870 -5.017 -69.714 1.00 94.25 402 LYS A C 1
ATOM 3351 O O . LYS A 1 402 ? 31.982 -5.148 -70.546 1.00 94.25 402 LYS A O 1
ATOM 3356 N N . GLY A 1 403 ? 33.944 -4.264 -69.937 1.00 88.06 403 GLY A N 1
ATOM 3357 C CA . GLY A 1 403 ? 34.230 -3.647 -71.235 1.00 88.06 403 GLY A CA 1
ATOM 3358 C C . GLY A 1 403 ? 35.302 -4.403 -72.020 1.00 88.06 403 GLY A C 1
ATOM 3359 O O . GLY A 1 403 ? 35.947 -5.315 -71.504 1.00 88.06 403 GLY A O 1
ATOM 3360 N N . PHE A 1 404 ? 35.495 -4.017 -73.284 1.00 84.44 404 PHE A N 1
ATOM 3361 C CA . PHE A 1 404 ? 36.470 -4.650 -74.182 1.00 84.44 404 PHE A CA 1
ATOM 3362 C C . PHE A 1 404 ? 37.927 -4.285 -73.839 1.00 84.44 404 PHE A C 1
ATOM 3364 O O . PHE A 1 404 ? 38.804 -5.138 -73.919 1.00 84.44 404 PHE A O 1
ATOM 3371 N N . PHE A 1 405 ? 38.177 -3.040 -73.410 1.00 84.38 405 PHE A N 1
ATOM 3372 C CA . PHE A 1 405 ? 39.513 -2.553 -73.022 1.00 84.38 405 PHE A CA 1
ATOM 3373 C C . PHE A 1 405 ? 39.641 -2.233 -71.527 1.00 84.38 405 PHE A C 1
ATOM 3375 O O . PHE A 1 405 ? 40.725 -2.348 -70.961 1.00 84.38 405 PHE A O 1
ATOM 3382 N N . SER A 1 406 ? 38.549 -1.837 -70.871 1.00 86.56 406 SER A N 1
ATOM 3383 C CA . SER A 1 406 ? 38.513 -1.550 -69.436 1.00 86.56 406 SER A CA 1
ATOM 3384 C C . SER A 1 406 ? 37.106 -1.752 -68.876 1.00 86.56 406 SER A C 1
ATOM 3386 O O . SER A 1 406 ? 36.110 -1.651 -69.595 1.00 86.56 406 SER A O 1
ATOM 3388 N N . ASN A 1 407 ? 37.014 -2.059 -67.583 1.00 92.00 407 ASN A N 1
ATOM 3389 C CA . ASN A 1 407 ? 35.728 -2.190 -66.905 1.00 92.00 407 ASN A CA 1
ATOM 3390 C C . ASN A 1 407 ? 35.105 -0.808 -66.708 1.00 92.00 407 ASN A C 1
ATOM 3392 O O . ASN A 1 407 ? 35.753 0.105 -66.199 1.00 92.00 407 ASN A O 1
ATOM 3396 N N . SER A 1 408 ? 33.836 -0.665 -67.077 1.00 92.19 408 SER A N 1
ATOM 3397 C CA . SER A 1 408 ? 33.114 0.597 -66.917 1.00 92.19 408 SER A CA 1
ATOM 3398 C C . SER A 1 408 ? 32.404 0.619 -65.568 1.00 92.19 408 SER A C 1
ATOM 3400 O O . SER A 1 408 ? 31.551 -0.234 -65.305 1.00 92.19 408 SER A O 1
ATOM 3402 N N . SER A 1 409 ? 32.752 1.589 -64.717 1.00 93.88 409 SER A N 1
ATOM 3403 C CA . SER A 1 409 ? 32.061 1.834 -63.446 1.00 93.88 409 SER A CA 1
ATOM 3404 C C . SER A 1 409 ? 30.618 2.250 -63.725 1.00 93.88 409 SER A C 1
ATOM 3406 O O . SER A 1 409 ? 30.374 3.258 -64.383 1.00 93.88 409 SER A O 1
ATOM 3408 N N . ILE A 1 410 ? 29.669 1.467 -63.222 1.00 93.94 410 ILE A N 1
ATOM 3409 C CA . ILE A 1 410 ? 28.234 1.709 -63.359 1.00 93.94 410 ILE A CA 1
ATOM 3410 C C . ILE A 1 410 ? 27.755 2.621 -62.234 1.00 93.94 410 ILE A C 1
ATOM 3412 O O . ILE A 1 410 ? 27.113 3.631 -62.484 1.00 93.94 410 ILE A O 1
ATOM 3416 N N . GLY A 1 411 ? 28.077 2.312 -60.985 1.00 94.31 411 GLY A N 1
ATOM 3417 C CA . GLY A 1 411 ? 27.597 3.113 -59.867 1.00 94.31 411 GLY A CA 1
ATOM 3418 C C . GLY A 1 411 ? 28.172 2.655 -58.544 1.00 94.31 411 GLY A C 1
ATOM 3419 O O . GLY A 1 411 ? 28.853 1.633 -58.474 1.00 94.31 411 GLY A O 1
ATOM 3420 N N . GLN A 1 412 ? 27.876 3.426 -57.507 1.00 96.56 412 GLN A N 1
ATOM 3421 C CA . GLN A 1 412 ? 28.283 3.146 -56.139 1.00 96.56 412 GLN A CA 1
ATOM 3422 C C . GLN A 1 412 ? 27.075 3.191 -55.208 1.00 96.56 412 GLN A C 1
ATOM 3424 O O . GLN A 1 412 ? 26.115 3.922 -55.466 1.00 96.56 412 GLN A O 1
ATOM 3429 N N . ALA A 1 413 ? 27.128 2.409 -54.140 1.00 97.38 413 ALA A N 1
ATOM 3430 C CA . ALA A 1 413 ? 26.127 2.392 -53.091 1.00 97.38 413 ALA A CA 1
ATOM 3431 C C . ALA A 1 413 ? 26.768 2.032 -51.749 1.00 97.38 413 ALA A C 1
ATOM 3433 O O . ALA A 1 413 ? 27.835 1.423 -51.694 1.00 97.38 413 ALA A O 1
ATOM 3434 N N . THR A 1 414 ? 26.079 2.388 -50.672 1.00 97.25 414 THR A N 1
ATOM 3435 C CA . THR A 1 414 ? 26.506 2.097 -49.305 1.00 97.25 414 THR A CA 1
ATOM 3436 C C . THR A 1 414 ? 25.537 1.099 -48.700 1.00 97.25 414 THR A C 1
ATOM 3438 O O . THR A 1 414 ? 24.351 1.394 -48.570 1.00 97.25 414 THR A O 1
ATOM 3441 N N . LEU A 1 415 ? 26.041 -0.071 -48.322 1.00 97.00 415 LEU A N 1
ATOM 3442 C CA . LEU A 1 415 ? 25.290 -1.089 -47.603 1.00 97.00 415 LEU A CA 1
ATOM 3443 C C . LEU A 1 415 ? 25.444 -0.864 -46.087 1.00 97.00 415 LEU A C 1
ATOM 3445 O O . LEU A 1 415 ? 26.529 -1.118 -45.555 1.00 97.00 415 LEU A O 1
ATOM 3449 N N . PRO A 1 416 ? 24.409 -0.380 -45.375 1.00 93.62 416 PRO A N 1
ATOM 3450 C CA . PRO A 1 416 ? 24.474 -0.233 -43.925 1.00 93.62 416 PRO A CA 1
ATOM 3451 C C . PRO A 1 416 ? 24.464 -1.600 -43.230 1.00 93.62 416 PRO A C 1
ATOM 3453 O O . PRO A 1 416 ? 23.745 -2.509 -43.641 1.00 93.62 416 PRO A O 1
ATOM 3456 N N . LEU A 1 417 ? 25.217 -1.728 -42.134 1.00 93.25 417 LEU A N 1
ATOM 3457 C CA . LEU A 1 417 ? 25.202 -2.922 -41.280 1.00 93.25 417 LEU A CA 1
ATOM 3458 C C . LEU A 1 417 ? 24.213 -2.808 -40.109 1.00 93.25 417 LEU A C 1
ATOM 3460 O O . LEU A 1 417 ? 24.224 -3.628 -39.196 1.00 93.25 417 LEU A O 1
ATOM 3464 N N . THR A 1 418 ? 23.310 -1.830 -40.122 1.00 87.88 418 THR A N 1
ATOM 3465 C CA . THR A 1 418 ? 22.324 -1.643 -39.045 1.00 87.88 418 THR A CA 1
ATOM 3466 C C . THR A 1 418 ? 21.382 -2.840 -38.893 1.00 87.88 418 THR A C 1
ATOM 3468 O O . THR A 1 418 ? 20.972 -3.158 -37.781 1.00 87.88 418 THR A O 1
ATOM 3471 N N . GLY A 1 419 ? 21.095 -3.563 -39.984 1.00 82.75 419 GLY A N 1
ATOM 3472 C CA . GLY A 1 419 ? 20.225 -4.745 -39.977 1.00 82.75 419 GLY A CA 1
ATOM 3473 C C . GLY A 1 419 ? 20.739 -5.918 -39.132 1.00 82.75 419 GLY A C 1
ATOM 3474 O O . GLY A 1 419 ? 19.932 -6.726 -38.671 1.00 82.75 419 GLY A O 1
ATOM 3475 N N . ILE A 1 420 ? 22.053 -5.986 -38.878 1.00 85.38 420 ILE A N 1
ATOM 3476 C CA . ILE A 1 420 ? 22.679 -7.007 -38.020 1.00 85.38 420 ILE A CA 1
ATOM 3477 C C . ILE A 1 420 ? 22.861 -6.540 -36.565 1.00 85.38 420 ILE A C 1
ATOM 3479 O O . ILE A 1 420 ? 23.502 -7.229 -35.779 1.00 85.38 420 ILE A O 1
ATOM 3483 N N . LYS A 1 421 ? 22.317 -5.379 -36.172 1.00 82.25 421 LYS A N 1
ATOM 3484 C CA . LYS A 1 421 ? 22.318 -4.943 -34.765 1.00 82.25 421 LYS A CA 1
ATOM 3485 C C . LYS A 1 421 ? 21.512 -5.906 -33.886 1.00 82.25 421 LYS A C 1
ATOM 3487 O O . LYS A 1 421 ? 22.001 -6.344 -32.851 1.00 82.25 421 LYS A O 1
ATOM 3492 N N . ASP A 1 422 ? 20.321 -6.261 -34.363 1.00 71.44 422 ASP A N 1
ATOM 3493 C CA . ASP A 1 422 ? 19.325 -7.042 -33.618 1.00 71.44 422 ASP A CA 1
ATOM 3494 C C . ASP A 1 422 ? 19.011 -8.396 -34.285 1.00 71.44 422 ASP A C 1
ATOM 3496 O O . ASP A 1 422 ? 18.045 -9.058 -33.918 1.00 71.44 422 ASP A O 1
ATOM 3500 N N . ASN A 1 423 ? 19.786 -8.792 -35.305 1.00 77.69 423 ASN A N 1
ATOM 3501 C CA . ASN A 1 423 ? 19.596 -10.051 -36.027 1.00 77.69 423 ASN A CA 1
ATOM 3502 C C . ASN A 1 423 ? 20.935 -10.746 -36.307 1.00 77.69 423 ASN A C 1
ATOM 3504 O O . ASN A 1 423 ? 21.921 -10.118 -36.701 1.00 77.69 423 ASN A O 1
ATOM 3508 N N . CYS A 1 424 ? 20.955 -12.077 -36.198 1.00 81.88 424 CYS A N 1
ATOM 3509 C CA . CYS A 1 424 ? 22.083 -12.887 -36.667 1.00 81.88 424 CYS A CA 1
ATOM 3510 C C . CYS A 1 424 ? 22.119 -13.023 -38.194 1.00 81.88 424 CYS A C 1
ATOM 3512 O O . CYS A 1 424 ? 23.190 -13.239 -38.754 1.00 81.88 424 CYS A O 1
ATOM 3514 N N . SER A 1 425 ? 20.978 -12.882 -38.869 1.00 87.31 425 SER A N 1
ATOM 3515 C CA . SER A 1 425 ? 20.860 -13.006 -40.323 1.00 87.31 425 SER A CA 1
ATOM 3516 C C . SER A 1 425 ? 20.018 -11.871 -40.879 1.00 87.31 425 SER A C 1
ATOM 3518 O O . SER A 1 425 ? 18.934 -11.599 -40.367 1.00 87.31 425 SER A O 1
ATOM 3520 N N . TYR A 1 426 ? 20.492 -11.239 -41.944 1.00 90.75 426 TYR A N 1
ATOM 3521 C CA . TYR A 1 426 ? 19.778 -10.173 -42.628 1.00 90.75 426 TYR A CA 1
ATOM 3522 C C . TYR A 1 426 ? 19.939 -10.323 -44.139 1.00 90.75 426 TYR A C 1
ATOM 3524 O O . TYR A 1 426 ? 21.057 -10.335 -44.645 1.00 90.75 426 TYR A O 1
ATOM 3532 N N . GLU A 1 427 ? 18.829 -10.422 -44.861 1.00 93.94 427 GLU A N 1
ATOM 3533 C CA . GLU A 1 427 ? 18.801 -10.470 -46.324 1.00 93.94 427 GLU A CA 1
ATOM 3534 C C . GLU A 1 427 ? 18.021 -9.268 -46.851 1.00 93.94 427 GLU A C 1
ATOM 3536 O O . GLU A 1 427 ? 16.986 -8.896 -46.296 1.00 93.94 427 GLU A O 1
ATOM 3541 N N . GLY A 1 428 ? 18.525 -8.639 -47.910 1.00 94.50 428 GLY A N 1
ATOM 3542 C CA . GLY A 1 428 ? 17.955 -7.393 -48.404 1.00 94.50 428 GLY A CA 1
ATOM 3543 C C . GLY A 1 428 ? 18.326 -7.067 -49.843 1.00 94.50 428 GLY A C 1
ATOM 3544 O O . GLY A 1 428 ? 18.996 -7.831 -50.541 1.00 94.50 428 GLY A O 1
ATOM 3545 N N . GLN A 1 429 ? 17.863 -5.898 -50.286 1.00 96.31 429 GLN A N 1
ATOM 3546 C CA . GLN A 1 429 ? 18.161 -5.332 -51.598 1.00 96.31 429 GLN A CA 1
ATOM 3547 C C . GLN A 1 429 ? 18.809 -3.957 -51.443 1.00 96.31 429 GLN A C 1
ATOM 3549 O O . GLN A 1 429 ? 18.345 -3.134 -50.656 1.00 96.31 429 GLN A O 1
ATOM 3554 N N . LEU A 1 430 ? 19.881 -3.709 -52.193 1.00 97.12 430 LEU A N 1
ATOM 3555 C CA . LEU A 1 430 ? 20.578 -2.428 -52.244 1.00 97.12 430 LEU A CA 1
ATOM 3556 C C . LEU A 1 430 ? 20.409 -1.799 -53.624 1.00 97.12 430 LEU A C 1
ATOM 3558 O O . LEU A 1 430 ? 20.747 -2.411 -54.637 1.00 97.12 430 LEU A O 1
ATOM 3562 N N . GLU A 1 431 ? 19.915 -0.566 -53.670 1.00 97.31 431 GLU A N 1
ATOM 3563 C CA . GLU A 1 431 ? 19.754 0.167 -54.924 1.00 97.31 431 GLU A CA 1
ATOM 3564 C C . GLU A 1 431 ? 21.060 0.846 -55.353 1.00 97.31 431 GLU A C 1
ATOM 3566 O O . GLU A 1 431 ? 21.659 1.614 -54.602 1.00 97.31 431 GLU A O 1
ATOM 3571 N N . ILE A 1 432 ? 21.476 0.603 -56.596 1.00 96.94 432 ILE A N 1
ATOM 3572 C CA . ILE A 1 432 ? 22.645 1.216 -57.231 1.00 96.94 432 ILE A CA 1
ATOM 3573 C C . ILE A 1 432 ? 22.150 2.022 -58.432 1.00 96.94 432 ILE A C 1
ATOM 3575 O O . ILE A 1 432 ? 21.582 1.468 -59.375 1.00 96.94 432 ILE A O 1
ATOM 3579 N N . LYS A 1 433 ? 22.348 3.342 -58.411 1.00 92.56 433 LYS A N 1
ATOM 3580 C CA . LYS A 1 433 ? 21.861 4.247 -59.464 1.00 92.56 433 LYS A CA 1
ATOM 3581 C C . LYS A 1 433 ? 22.963 4.559 -60.478 1.00 92.56 433 LYS A C 1
ATOM 3583 O O . LYS A 1 433 ? 24.084 4.882 -60.097 1.00 92.56 433 LYS A O 1
ATOM 3588 N N . HIS A 1 434 ? 22.625 4.508 -61.766 1.00 90.94 434 HIS A N 1
ATOM 3589 C CA . HIS A 1 434 ? 23.483 4.942 -62.872 1.00 90.94 434 HIS A CA 1
ATOM 3590 C C . HIS A 1 434 ? 22.643 5.657 -63.928 1.00 90.94 434 HIS A C 1
ATOM 3592 O O . HIS A 1 434 ? 21.809 5.038 -64.597 1.00 90.94 434 HIS A O 1
ATOM 3598 N N . LYS A 1 435 ? 22.886 6.958 -64.120 1.00 89.75 435 LYS A N 1
ATOM 3599 C CA . LYS A 1 435 ? 22.069 7.801 -65.008 1.00 89.75 435 LYS A CA 1
ATOM 3600 C C . LYS A 1 435 ? 20.580 7.654 -64.638 1.00 89.75 435 LYS A C 1
ATOM 3602 O O . LYS A 1 435 ? 20.224 7.843 -63.482 1.00 89.75 435 LYS A O 1
ATOM 3607 N N . SER A 1 436 ? 19.729 7.283 -65.594 1.00 87.88 436 SER A N 1
ATOM 3608 C CA . SER A 1 436 ? 18.291 7.048 -65.409 1.00 87.88 436 SER A CA 1
ATOM 3609 C C . SER A 1 436 ? 17.917 5.628 -64.958 1.00 87.88 436 SER A C 1
ATOM 3611 O O . SER A 1 436 ? 16.733 5.336 -64.831 1.00 87.88 436 SER A O 1
ATOM 3613 N N . HIS A 1 437 ? 18.885 4.729 -64.747 1.00 91.44 437 HIS A N 1
ATOM 3614 C CA . HIS A 1 437 ? 18.624 3.326 -64.409 1.00 91.44 437 HIS A CA 1
ATOM 3615 C C . HIS A 1 437 ? 18.948 3.038 -62.937 1.00 91.44 437 HIS A C 1
ATOM 3617 O O . HIS A 1 437 ? 19.910 3.571 -62.377 1.00 91.44 437 HIS A O 1
ATOM 3623 N N . THR A 1 438 ? 18.158 2.164 -62.313 1.00 94.69 438 THR A N 1
ATOM 3624 C CA . THR A 1 438 ? 18.377 1.667 -60.948 1.00 94.69 438 THR A CA 1
ATOM 3625 C C . THR A 1 438 ? 18.528 0.153 -60.982 1.00 94.69 438 THR A C 1
ATOM 3627 O O . THR A 1 438 ? 17.634 -0.552 -61.443 1.00 94.69 438 THR A O 1
ATOM 3630 N N . TYR A 1 439 ? 19.663 -0.333 -60.493 1.00 95.62 439 TYR A N 1
ATOM 3631 C CA . TYR A 1 439 ? 19.940 -1.753 -60.302 1.00 95.62 439 TYR A CA 1
ATOM 3632 C C . TYR A 1 439 ? 19.678 -2.119 -58.845 1.00 95.62 439 TYR A C 1
ATOM 3634 O O . TYR A 1 439 ? 19.945 -1.309 -57.959 1.00 95.62 439 TYR A O 1
ATOM 3642 N N . LYS A 1 440 ? 19.192 -3.332 -58.582 1.00 97.31 440 LYS A N 1
ATOM 3643 C CA . LYS A 1 440 ? 18.993 -3.832 -57.215 1.00 97.31 440 LYS A CA 1
ATOM 3644 C C . LYS A 1 440 ? 19.911 -5.016 -56.961 1.00 97.31 440 LYS A C 1
ATOM 3646 O O . LYS A 1 440 ? 19.767 -6.056 -57.597 1.00 97.31 440 LYS A O 1
ATOM 3651 N N . LEU A 1 441 ? 20.864 -4.852 -56.055 1.00 97.50 441 LEU A N 1
ATOM 3652 C CA . LEU A 1 441 ? 21.745 -5.917 -55.599 1.00 97.50 441 LEU A CA 1
ATOM 3653 C C . LEU A 1 441 ? 21.077 -6.665 -54.446 1.00 97.50 441 LEU A C 1
ATOM 3655 O O . LEU A 1 441 ? 20.859 -6.080 -53.390 1.00 97.50 441 LEU A O 1
ATOM 3659 N N . GLU A 1 442 ? 20.773 -7.944 -54.638 1.00 97.44 442 GLU A N 1
ATOM 3660 C CA . GLU A 1 442 ? 20.325 -8.826 -53.558 1.00 97.44 442 GLU A CA 1
ATOM 3661 C C . GLU A 1 442 ? 21.538 -9.313 -52.752 1.00 97.44 442 GLU A C 1
ATOM 3663 O O . GLU A 1 442 ? 22.510 -9.818 -53.324 1.00 97.44 442 GLU A O 1
ATOM 3668 N N . TYR A 1 443 ? 21.489 -9.168 -51.427 1.00 97.12 443 TYR A N 1
ATOM 3669 C CA . TYR A 1 443 ? 22.597 -9.497 -50.527 1.00 97.12 443 TYR A CA 1
ATOM 3670 C C . TYR A 1 443 ? 22.126 -10.170 -49.234 1.00 97.12 443 TYR A C 1
ATOM 3672 O O . TYR A 1 443 ? 20.963 -10.056 -48.847 1.00 97.12 443 TYR A O 1
ATOM 3680 N N . GLY A 1 444 ? 23.057 -10.845 -48.559 1.00 95.88 444 GLY A N 1
ATOM 3681 C CA . GLY A 1 444 ? 22.863 -11.465 -47.252 1.00 95.88 444 GLY A CA 1
ATOM 3682 C C . GLY A 1 444 ? 24.030 -11.171 -46.311 1.00 95.88 444 GLY A C 1
ATOM 3683 O O . GLY A 1 444 ? 25.189 -11.177 -46.725 1.00 95.88 444 GLY A O 1
ATOM 3684 N N . LEU A 1 445 ? 23.727 -10.911 -45.046 1.00 95.00 445 LEU A N 1
ATOM 3685 C CA . LEU A 1 445 ? 24.673 -10.692 -43.958 1.00 95.00 445 LEU A CA 1
ATOM 3686 C C . LEU A 1 445 ? 24.372 -11.710 -42.861 1.00 95.00 445 LEU A C 1
ATOM 3688 O O . LEU A 1 445 ? 23.254 -11.751 -42.351 1.00 95.00 445 LEU A O 1
ATOM 3692 N N . TYR A 1 446 ? 25.360 -12.520 -42.495 1.00 92.56 446 TYR A N 1
ATOM 3693 C CA . TYR A 1 446 ? 25.205 -13.571 -41.493 1.00 92.56 446 TYR A CA 1
ATOM 3694 C C . TYR A 1 446 ? 26.329 -13.477 -40.473 1.00 92.56 446 TYR A C 1
ATOM 3696 O O . TYR A 1 446 ? 27.506 -13.496 -40.824 1.00 92.56 446 TYR A O 1
ATOM 3704 N N . GLN A 1 447 ? 25.973 -13.400 -39.204 1.00 89.19 447 GLN A N 1
ATOM 3705 C CA . GLN A 1 447 ? 26.904 -13.438 -38.088 1.00 89.19 447 GLN A CA 1
ATOM 3706 C C . GLN A 1 447 ? 26.434 -14.470 -37.070 1.00 89.19 447 GLN A C 1
ATOM 3708 O O . GLN A 1 447 ? 25.248 -14.810 -37.002 1.00 89.19 447 GLN A O 1
ATOM 3713 N N . ARG A 1 448 ? 27.370 -14.952 -36.259 1.00 81.44 448 ARG A N 1
ATOM 3714 C CA . ARG A 1 448 ? 27.070 -15.776 -35.094 1.00 81.44 448 ARG A CA 1
ATOM 3715 C C . ARG A 1 448 ? 27.339 -14.971 -33.833 1.00 81.44 448 ARG A C 1
ATOM 3717 O O . ARG A 1 448 ? 28.363 -14.297 -33.723 1.00 81.44 448 ARG A O 1
ATOM 3724 N N . GLU A 1 449 ? 26.417 -15.056 -32.883 1.00 69.88 449 GLU A N 1
ATOM 3725 C CA . GLU A 1 449 ? 26.607 -14.468 -31.561 1.00 69.88 449 GLU A CA 1
ATOM 3726 C C . GLU A 1 449 ? 27.823 -15.083 -30.851 1.00 69.88 449 GLU A C 1
ATOM 3728 O O . GLU A 1 449 ? 28.179 -16.246 -31.077 1.00 69.88 449 GLU A O 1
ATOM 3733 N N . ALA A 1 450 ? 28.479 -14.299 -29.991 1.00 64.19 450 ALA A N 1
ATOM 3734 C CA . ALA A 1 450 ? 29.588 -14.792 -29.180 1.00 64.19 450 ALA A CA 1
ATOM 3735 C C . ALA A 1 450 ? 29.150 -16.020 -28.357 1.00 64.19 450 ALA A C 1
ATOM 3737 O O . ALA A 1 450 ? 27.979 -16.153 -28.017 1.00 64.19 450 ALA A O 1
ATOM 3738 N N . GLU A 1 451 ? 30.073 -16.940 -28.057 1.00 64.12 451 GLU A N 1
ATOM 3739 C CA . GLU A 1 451 ? 29.756 -18.194 -27.359 1.00 64.12 451 GLU A CA 1
ATOM 3740 C C . GLU A 1 451 ? 29.015 -17.954 -26.031 1.00 64.12 451 GLU A C 1
ATOM 3742 O O . GLU A 1 451 ? 29.632 -17.665 -25.004 1.00 64.12 451 GLU A O 1
ATOM 3747 N N . PHE A 1 452 ? 27.694 -18.129 -26.032 1.00 65.25 452 PHE A N 1
ATOM 3748 C CA . PHE A 1 452 ? 26.910 -18.252 -24.811 1.00 65.25 452 PHE A CA 1
ATOM 3749 C C . PHE A 1 452 ? 26.935 -19.698 -24.310 1.00 65.25 452 PHE A C 1
ATOM 3751 O O . PHE A 1 452 ? 27.027 -20.639 -25.111 1.00 65.25 452 PHE A O 1
ATOM 3758 N N . PRO A 1 453 ? 26.829 -19.918 -22.988 1.00 66.75 453 PRO A N 1
ATOM 3759 C CA . PRO A 1 453 ? 26.612 -21.256 -22.467 1.00 66.75 453 PRO A CA 1
ATOM 3760 C C . PRO A 1 453 ? 25.316 -21.821 -23.063 1.00 66.75 453 PRO A C 1
ATOM 3762 O O . PRO A 1 453 ? 24.243 -21.246 -22.900 1.00 66.75 453 PRO A O 1
ATOM 3765 N N . LYS A 1 454 ? 25.412 -22.969 -23.751 1.00 69.62 454 LYS A N 1
ATOM 3766 C CA . LYS A 1 454 ? 24.256 -23.650 -24.372 1.00 69.62 454 LYS A CA 1
ATOM 3767 C C . LYS A 1 454 ? 23.139 -23.948 -23.374 1.00 69.62 454 LYS A C 1
ATOM 3769 O O . LYS A 1 454 ? 21.990 -24.034 -23.779 1.00 69.62 454 LYS A O 1
ATOM 3774 N N . LYS A 1 455 ? 23.496 -24.125 -22.100 1.00 80.38 455 LYS A N 1
ATOM 3775 C CA . LYS A 1 455 ? 22.604 -24.386 -20.972 1.00 80.38 455 LYS A CA 1
ATOM 3776 C C . LYS A 1 455 ? 22.632 -23.184 -20.043 1.00 80.38 455 LYS A C 1
ATOM 3778 O O . LYS A 1 455 ? 23.669 -22.913 -19.439 1.00 80.38 455 LYS A O 1
ATOM 3783 N N . ILE A 1 456 ? 21.508 -22.489 -19.932 1.00 82.69 456 ILE A N 1
ATOM 3784 C CA . ILE A 1 456 ? 21.363 -21.340 -19.045 1.00 82.69 456 ILE A CA 1
ATOM 3785 C C . ILE A 1 456 ? 20.517 -21.765 -17.847 1.00 82.69 456 ILE A C 1
ATOM 3787 O O . ILE A 1 456 ? 19.383 -22.213 -18.046 1.00 82.69 456 ILE A O 1
ATOM 3791 N N . PRO A 1 457 ? 21.044 -21.641 -16.618 1.00 83.44 457 PRO A N 1
ATOM 3792 C CA . PRO A 1 457 ? 20.235 -21.804 -15.426 1.00 83.44 457 PRO A CA 1
ATOM 3793 C C . PRO A 1 457 ? 19.281 -20.615 -15.306 1.00 83.44 457 PRO A C 1
ATOM 3795 O O . PRO A 1 457 ? 19.697 -19.455 -15.322 1.00 83.44 457 PRO A O 1
ATOM 3798 N N . VAL A 1 458 ? 17.999 -20.910 -15.170 1.00 88.69 458 VAL A N 1
ATOM 3799 C CA . VAL A 1 458 ? 16.947 -19.944 -14.878 1.00 88.69 458 VAL A CA 1
ATOM 3800 C C . VAL A 1 458 ? 16.187 -20.403 -13.644 1.00 88.69 458 VAL A C 1
ATOM 3802 O O . VAL A 1 458 ? 16.217 -21.569 -13.260 1.00 88.69 458 VAL A O 1
ATOM 3805 N N . GLU A 1 459 ? 15.505 -19.464 -13.005 1.00 92.31 459 GLU A N 1
ATOM 3806 C CA . GLU A 1 459 ? 14.583 -19.789 -11.925 1.00 92.31 459 GLU A CA 1
ATOM 3807 C C . GLU A 1 459 ? 13.161 -19.593 -12.422 1.00 92.31 459 GLU A C 1
ATOM 3809 O O . GLU A 1 459 ? 12.869 -18.618 -13.124 1.00 92.31 459 GLU A O 1
ATOM 3814 N N . SER A 1 460 ? 12.266 -20.491 -12.027 1.00 93.25 460 SER A N 1
ATOM 3815 C CA . SER A 1 460 ? 10.844 -20.313 -12.275 1.00 93.25 460 SER A CA 1
ATOM 3816 C C . SER A 1 460 ? 10.016 -20.490 -11.027 1.00 93.25 460 SER A C 1
ATOM 3818 O O . SER A 1 460 ? 10.317 -21.245 -10.104 1.00 93.25 460 SER A O 1
ATOM 3820 N N . ILE A 1 461 ? 8.920 -19.752 -11.012 1.00 95.81 461 ILE A N 1
ATOM 3821 C CA . ILE A 1 461 ? 7.931 -19.784 -9.955 1.00 95.81 461 ILE A CA 1
ATOM 3822 C C . ILE A 1 461 ? 6.559 -19.856 -10.605 1.00 95.81 461 ILE A C 1
ATOM 3824 O O . ILE A 1 461 ? 6.285 -19.159 -11.577 1.00 95.81 461 ILE A O 1
ATOM 3828 N N . LYS A 1 462 ? 5.688 -20.719 -10.094 1.00 94.00 462 LYS A N 1
ATOM 3829 C CA . LYS A 1 462 ? 4.317 -20.830 -10.594 1.00 94.00 462 LYS A CA 1
ATOM 3830 C C . LYS A 1 462 ? 3.341 -21.067 -9.460 1.00 94.00 462 LYS A C 1
ATOM 3832 O O . LYS A 1 462 ? 3.614 -21.846 -8.542 1.00 94.00 462 LYS A O 1
ATOM 3837 N N . ILE A 1 463 ? 2.184 -20.423 -9.560 1.00 95.25 463 ILE A N 1
ATOM 3838 C CA . ILE A 1 463 ? 1.020 -20.769 -8.753 1.00 95.25 463 ILE A CA 1
ATOM 3839 C C . ILE A 1 463 ? 0.396 -22.031 -9.354 1.00 95.25 463 ILE A C 1
ATOM 3841 O O . ILE A 1 463 ? -0.112 -22.015 -10.471 1.00 95.25 463 ILE A O 1
ATOM 3845 N N . LEU A 1 464 ? 0.461 -23.137 -8.616 1.00 93.19 464 LEU A N 1
ATOM 3846 C CA . LEU A 1 464 ? -0.165 -24.408 -8.979 1.00 93.19 4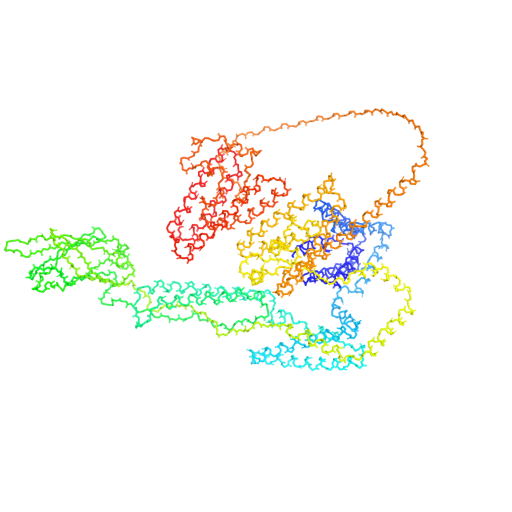64 LEU A CA 1
ATOM 3847 C C . LEU A 1 464 ? -1.667 -24.393 -8.708 1.00 93.19 464 LEU A C 1
ATOM 3849 O O . LEU A 1 464 ? -2.446 -24.949 -9.477 1.00 93.19 464 LEU A O 1
ATOM 3853 N N . ARG A 1 465 ? -2.063 -23.788 -7.586 1.00 92.94 465 ARG A N 1
ATOM 3854 C CA . ARG A 1 465 ? -3.446 -23.777 -7.118 1.00 92.94 465 ARG A CA 1
ATOM 3855 C C . ARG A 1 465 ? -3.731 -22.510 -6.327 1.00 92.94 465 ARG A C 1
ATOM 3857 O O . ARG A 1 465 ? -2.966 -22.157 -5.430 1.00 92.94 465 ARG A O 1
ATOM 3864 N N . THR A 1 466 ? -4.844 -21.862 -6.642 1.00 92.75 466 THR A N 1
ATOM 3865 C CA . THR A 1 466 ? -5.419 -20.761 -5.864 1.00 92.75 466 THR A CA 1
ATOM 3866 C C . THR A 1 466 ? -6.578 -21.264 -5.010 1.00 92.75 466 THR A C 1
ATOM 3868 O O . THR A 1 466 ? -7.113 -22.353 -5.234 1.00 92.75 466 THR A O 1
ATOM 3871 N N . PHE A 1 467 ? -6.955 -20.468 -4.014 1.00 92.56 467 PHE A N 1
ATOM 3872 C CA . PHE A 1 467 ? -8.075 -20.761 -3.131 1.00 92.56 467 PHE A CA 1
ATOM 3873 C C . PHE A 1 467 ? -9.046 -19.581 -3.147 1.00 92.56 467 PHE A C 1
ATOM 3875 O O . PHE A 1 467 ? -8.584 -18.439 -3.145 1.00 92.56 467 PHE A O 1
ATOM 3882 N N . PRO A 1 468 ? -10.366 -19.829 -3.179 1.00 92.44 468 PRO A N 1
ATOM 3883 C CA . PRO A 1 468 ? -11.343 -18.750 -3.138 1.00 92.44 468 PRO A CA 1
ATOM 3884 C C . PRO A 1 468 ? -11.277 -18.017 -1.786 1.00 92.44 468 PRO A C 1
ATOM 3886 O O . PRO A 1 468 ? -10.909 -18.643 -0.783 1.00 92.44 468 PRO A O 1
ATOM 3889 N N . PRO A 1 469 ? -11.638 -16.724 -1.720 1.00 91.12 469 PRO A N 1
ATOM 3890 C CA . PRO A 1 469 ? -11.780 -16.014 -0.451 1.00 91.12 469 PRO A CA 1
ATOM 3891 C C . PRO A 1 469 ? -12.781 -16.726 0.468 1.00 91.12 469 PRO A C 1
ATOM 3893 O O . PRO A 1 469 ? -13.815 -17.209 0.008 1.00 91.12 469 PRO A O 1
ATOM 3896 N N . PHE A 1 470 ? -12.473 -16.814 1.762 1.00 94.44 470 PHE A N 1
ATOM 3897 C CA . PHE A 1 470 ? -13.401 -17.328 2.766 1.00 94.44 470 PHE A CA 1
ATOM 3898 C C . PHE A 1 470 ? -14.190 -16.172 3.386 1.00 94.44 470 PHE A C 1
ATOM 3900 O O . PHE A 1 470 ? -13.604 -15.295 4.023 1.00 94.44 470 PHE A O 1
ATOM 3907 N N . ASP A 1 471 ? -15.515 -16.192 3.237 1.00 92.94 471 ASP A N 1
ATOM 3908 C CA . ASP A 1 471 ? -16.399 -15.287 3.968 1.00 92.94 471 ASP A CA 1
ATOM 3909 C C . ASP A 1 471 ? -16.803 -15.915 5.308 1.00 92.94 471 ASP A C 1
ATOM 3911 O O . ASP A 1 471 ? -17.587 -16.864 5.396 1.00 92.94 471 ASP A O 1
ATOM 3915 N N . LEU A 1 472 ? -16.255 -15.349 6.381 1.00 91.81 472 LEU A N 1
ATOM 3916 C CA . LEU A 1 472 ? -16.540 -15.768 7.745 1.00 91.81 472 LEU A CA 1
ATOM 3917 C C . LEU A 1 472 ? -18.030 -15.617 8.097 1.00 91.81 472 LEU A C 1
ATOM 3919 O O . LEU A 1 472 ? -18.555 -16.423 8.866 1.00 91.81 472 LEU A O 1
ATOM 3923 N N . ASN A 1 473 ? -18.709 -14.604 7.553 1.00 93.69 473 ASN A N 1
ATOM 3924 C CA . ASN A 1 473 ? -20.049 -14.199 7.977 1.00 93.69 473 ASN A CA 1
ATOM 3925 C C . ASN A 1 473 ? -21.165 -14.630 7.016 1.00 93.69 473 ASN A C 1
ATOM 3927 O O . ASN A 1 473 ? -22.328 -14.280 7.239 1.00 93.69 473 ASN A O 1
ATOM 3931 N N . GLU A 1 474 ? -20.838 -15.437 6.006 1.00 93.81 474 GLU A N 1
ATOM 3932 C CA . GLU A 1 474 ? -21.798 -15.962 5.038 1.00 93.81 474 GLU A CA 1
ATOM 3933 C C . GLU A 1 474 ? -22.958 -16.695 5.740 1.00 93.81 474 GLU A C 1
ATOM 3935 O O . GLU A 1 474 ? -22.776 -17.706 6.433 1.00 93.81 474 GLU A O 1
ATOM 3940 N N . GLY A 1 475 ? -24.179 -16.183 5.578 1.00 94.00 475 GLY A N 1
ATOM 3941 C CA . GLY A 1 475 ? -25.389 -16.787 6.138 1.00 94.00 475 GLY A CA 1
ATOM 3942 C C . GLY A 1 475 ? -25.502 -16.729 7.670 1.00 94.00 475 GLY A C 1
ATOM 3943 O O . GLY A 1 475 ? -26.297 -17.476 8.247 1.00 94.00 475 GLY A O 1
ATOM 3944 N N . VAL A 1 476 ? -24.670 -15.936 8.363 1.00 94.06 476 VAL A N 1
ATOM 3945 C CA . VAL A 1 476 ? -24.688 -15.841 9.837 1.00 94.06 476 VAL A CA 1
ATOM 3946 C C . VAL A 1 476 ? -25.968 -15.181 10.341 1.00 94.06 476 VAL A C 1
ATOM 3948 O O . VAL A 1 476 ? -26.564 -15.678 11.297 1.00 94.06 476 VAL A O 1
ATOM 3951 N N . LYS A 1 477 ? -26.414 -14.090 9.708 1.00 92.56 477 LYS A N 1
ATOM 3952 C CA . LYS A 1 477 ? -27.589 -13.325 10.161 1.00 92.56 477 LYS A CA 1
ATOM 3953 C C . LYS A 1 477 ? -28.863 -14.164 10.091 1.00 92.56 477 LYS A C 1
ATOM 3955 O O . LYS A 1 477 ? -29.595 -14.250 11.074 1.00 92.56 477 LYS A O 1
ATOM 3960 N N . GLU A 1 478 ? -29.077 -14.840 8.968 1.00 94.38 478 GLU A N 1
ATOM 3961 C CA . GLU A 1 478 ? -30.215 -15.724 8.717 1.00 94.38 478 GLU A CA 1
ATOM 3962 C C . GLU A 1 478 ? -30.213 -16.897 9.704 1.00 94.38 478 GLU A C 1
ATOM 3964 O O . GLU A 1 478 ? -31.249 -17.257 10.267 1.00 94.38 478 GLU A O 1
ATOM 3969 N N . TYR A 1 479 ? -29.031 -17.470 9.964 1.00 94.44 479 TYR A N 1
ATOM 3970 C CA . TYR A 1 479 ? -28.877 -18.576 10.905 1.00 94.44 479 TYR A CA 1
ATOM 3971 C C . TYR A 1 479 ? -29.198 -18.162 12.348 1.00 94.44 479 TYR A C 1
ATOM 3973 O O . TYR A 1 479 ? -29.924 -18.880 13.042 1.00 94.44 479 TYR A O 1
ATOM 3981 N N . VAL A 1 480 ? -28.696 -17.002 12.788 1.00 92.25 480 VAL A N 1
ATOM 3982 C CA . VAL A 1 480 ? -28.991 -16.420 14.107 1.00 92.25 480 VAL A CA 1
ATOM 3983 C C . VAL A 1 480 ? -30.486 -16.146 14.246 1.00 92.25 480 VAL A C 1
ATOM 3985 O O . VAL A 1 480 ? -31.090 -16.575 15.226 1.00 92.25 480 VAL A O 1
ATOM 3988 N N . GLN A 1 481 ? -31.101 -15.493 13.257 1.00 90.50 481 GLN A N 1
ATOM 3989 C CA . GLN A 1 481 ? -32.518 -15.136 13.305 1.00 90.50 481 GLN A CA 1
ATOM 3990 C C . GLN A 1 481 ? -33.418 -16.370 13.410 1.00 90.50 481 GLN A C 1
ATOM 3992 O O . GLN A 1 481 ? -34.334 -16.386 14.232 1.00 90.50 481 GLN A O 1
ATOM 3997 N N . LYS A 1 482 ? -33.108 -17.434 12.659 1.00 93.06 482 LYS A N 1
ATOM 3998 C CA . LYS A 1 482 ? -33.803 -18.720 12.777 1.00 93.06 482 LYS A CA 1
ATOM 3999 C C . LYS A 1 482 ? -33.732 -19.283 14.201 1.00 93.06 482 LYS A C 1
ATOM 4001 O O . LYS A 1 482 ? -34.742 -19.717 14.735 1.00 93.06 482 LYS A O 1
ATOM 4006 N N . HIS A 1 483 ? -32.558 -19.258 14.833 1.00 90.31 483 HIS A N 1
ATOM 4007 C CA . HIS A 1 483 ? -32.382 -19.835 16.172 1.00 90.31 483 HIS A CA 1
ATOM 4008 C C . HIS A 1 483 ? -33.000 -18.978 17.280 1.00 90.31 483 HIS A C 1
ATOM 4010 O O . HIS A 1 483 ? -33.430 -19.524 18.292 1.00 90.31 483 HIS A O 1
ATOM 4016 N N . LEU A 1 484 ? -33.081 -17.659 17.089 1.00 89.19 484 LEU A N 1
ATOM 4017 C CA . LEU A 1 484 ? -33.792 -16.765 18.003 1.00 89.19 484 LEU A CA 1
ATOM 4018 C C . LEU A 1 484 ? -35.309 -17.003 17.984 1.00 89.19 484 LEU A C 1
ATOM 4020 O O . LEU A 1 484 ? -35.932 -16.960 19.038 1.00 89.19 484 LEU A O 1
ATOM 4024 N N . GLN A 1 485 ? -35.894 -17.305 16.818 1.00 88.88 485 GLN A N 1
ATOM 4025 C CA . GLN A 1 485 ? -37.322 -17.643 16.689 1.00 88.88 485 GLN A CA 1
ATOM 4026 C C . GLN A 1 485 ? -37.701 -18.961 17.383 1.00 88.88 485 GLN A C 1
ATOM 4028 O O . GLN A 1 485 ? -38.868 -19.186 17.682 1.00 88.88 485 GLN A O 1
ATOM 4033 N N . GLU A 1 486 ? -36.724 -19.831 17.638 1.00 87.62 486 GLU A N 1
ATOM 4034 C CA . GLU A 1 486 ? -36.923 -21.118 18.309 1.00 87.62 486 GLU A CA 1
ATOM 4035 C C . GLU A 1 486 ? -36.805 -21.028 19.847 1.00 87.62 486 GLU A C 1
ATOM 4037 O O . GLU A 1 486 ? -36.880 -22.061 20.516 1.00 87.62 486 GLU A O 1
ATOM 4042 N N . ILE A 1 487 ? -36.567 -19.837 20.415 1.00 87.12 487 ILE A N 1
ATOM 4043 C CA . ILE A 1 487 ? -36.554 -19.619 21.870 1.00 87.12 487 ILE A CA 1
ATOM 4044 C C . ILE A 1 487 ? -37.996 -19.435 22.350 1.00 87.12 487 ILE A C 1
ATOM 4046 O O . ILE A 1 487 ? -38.724 -18.599 21.819 1.00 87.12 487 ILE A O 1
ATOM 4050 N N . ASP A 1 488 ? -38.394 -20.187 23.377 1.00 85.69 488 ASP A N 1
ATOM 4051 C CA . ASP A 1 488 ? -39.712 -20.047 23.996 1.00 85.69 488 ASP A CA 1
ATOM 4052 C C . ASP A 1 488 ? -39.880 -18.633 24.601 1.00 85.69 488 ASP A C 1
ATOM 4054 O O . ASP A 1 488 ? -39.090 -18.237 25.468 1.00 85.69 488 ASP A O 1
ATOM 4058 N N . PRO A 1 489 ? -40.901 -17.856 24.190 1.00 82.56 489 PRO A N 1
ATOM 4059 C CA . PRO A 1 489 ? -41.183 -16.542 24.762 1.00 82.56 489 PRO A CA 1
ATOM 4060 C C . PRO A 1 489 ? -41.357 -16.552 26.289 1.00 82.56 489 PRO A C 1
ATOM 4062 O O . PRO A 1 489 ? -41.003 -15.569 26.947 1.00 82.56 489 PRO A O 1
ATOM 4065 N N . ALA A 1 490 ? -41.856 -17.651 26.868 1.00 80.56 490 ALA A N 1
ATOM 4066 C CA . ALA A 1 490 ? -42.046 -17.781 28.313 1.00 80.56 490 ALA A CA 1
ATOM 4067 C C . ALA A 1 490 ? -40.711 -17.760 29.079 1.00 80.56 490 ALA A C 1
ATOM 4069 O O . ALA A 1 490 ? -40.622 -17.166 30.153 1.00 80.56 490 ALA A O 1
ATOM 4070 N N . LEU A 1 491 ? -39.651 -18.333 28.499 1.00 79.75 491 LEU A N 1
ATOM 4071 C CA . LEU A 1 491 ? -38.300 -18.327 29.071 1.00 79.75 491 LEU A CA 1
ATOM 4072 C C . LEU A 1 491 ? -37.709 -16.913 29.133 1.00 79.75 491 LEU A C 1
ATOM 4074 O O . LEU A 1 491 ? -37.083 -16.545 30.127 1.00 79.75 491 LEU A O 1
ATOM 4078 N N . ILE A 1 492 ? -37.952 -16.106 28.097 1.00 77.25 492 ILE A N 1
ATOM 4079 C CA . ILE A 1 492 ? -37.494 -14.711 28.033 1.00 77.25 492 ILE A CA 1
ATOM 4080 C C . ILE A 1 492 ? -38.180 -13.883 29.129 1.00 77.25 492 ILE A C 1
ATOM 4082 O O . ILE A 1 492 ? -37.519 -13.131 29.847 1.00 77.25 492 ILE A O 1
ATOM 4086 N N . GLN A 1 493 ? -39.494 -14.061 29.305 1.00 76.94 493 GLN A N 1
ATOM 4087 C CA . GLN A 1 493 ? -40.259 -13.379 30.353 1.00 76.94 493 GLN A CA 1
ATOM 4088 C C . GLN A 1 493 ? -39.846 -13.825 31.761 1.00 76.94 493 GLN A C 1
ATOM 4090 O O . GLN A 1 493 ? -39.750 -13.000 32.670 1.00 76.94 493 GLN A O 1
ATOM 4095 N N . GLN A 1 494 ? -39.556 -15.113 31.954 1.00 76.25 494 GLN A N 1
ATOM 4096 C CA . GLN A 1 494 ? -39.131 -15.653 33.244 1.00 76.25 494 GLN A CA 1
ATOM 4097 C C . GLN A 1 494 ? -37.757 -15.110 33.673 1.00 76.25 494 GLN A C 1
ATOM 4099 O O . GLN A 1 494 ? -37.582 -14.751 34.839 1.00 76.25 494 GLN A O 1
ATOM 4104 N N . GLU A 1 495 ? -36.803 -14.992 32.743 1.00 75.56 495 GLU A N 1
ATOM 4105 C CA . GLU A 1 495 ? -35.480 -14.404 33.003 1.00 75.56 495 GLU A CA 1
ATOM 4106 C C . GLU A 1 495 ? -35.579 -12.902 33.335 1.00 75.56 495 GLU A C 1
ATOM 4108 O O . GLU A 1 495 ? -34.930 -12.417 34.269 1.00 75.56 495 GLU A O 1
ATOM 4113 N N . GLN A 1 496 ? -36.445 -12.167 32.625 1.00 72.31 496 GLN A N 1
ATOM 4114 C CA . GLN A 1 496 ? -36.730 -10.759 32.917 1.00 72.31 496 GLN A CA 1
ATOM 4115 C C . GLN A 1 496 ? -37.352 -10.585 34.310 1.00 72.31 496 GLN A C 1
ATOM 4117 O O . GLN A 1 496 ? -36.856 -9.782 35.102 1.00 72.31 496 GLN A O 1
ATOM 4122 N N . ALA A 1 497 ? -38.349 -11.403 34.659 1.00 75.81 497 ALA A N 1
ATOM 4123 C CA . ALA A 1 497 ? -39.004 -11.370 35.965 1.00 75.81 497 ALA A CA 1
ATOM 4124 C C . ALA A 1 497 ? -38.053 -11.734 37.124 1.00 75.81 497 ALA A C 1
ATOM 4126 O O . ALA A 1 497 ? -38.121 -11.141 38.203 1.00 75.81 497 ALA A O 1
ATOM 4127 N N . GLN A 1 498 ? -37.127 -12.681 36.922 1.00 71.50 498 GLN A N 1
ATOM 4128 C CA . GLN A 1 498 ? -36.104 -13.023 37.920 1.00 71.50 498 GLN A CA 1
ATOM 4129 C C . GLN A 1 498 ? -35.123 -11.871 38.159 1.00 71.50 498 GLN A C 1
ATOM 4131 O O . GLN A 1 498 ? -34.773 -11.586 39.307 1.00 71.50 498 GLN A O 1
ATOM 4136 N N . ARG A 1 499 ? -34.704 -11.172 37.096 1.00 65.50 499 ARG A N 1
ATOM 4137 C CA . ARG A 1 499 ? -33.858 -9.980 37.232 1.00 65.50 499 ARG A CA 1
ATOM 4138 C C . ARG A 1 499 ? -34.594 -8.831 37.903 1.00 65.50 499 ARG A C 1
ATOM 4140 O O . ARG A 1 499 ? -33.983 -8.133 38.703 1.00 65.50 499 ARG A O 1
ATOM 4147 N N . GLU A 1 500 ? -35.878 -8.637 37.623 1.00 68.12 500 GLU A N 1
ATOM 4148 C CA . GLU A 1 500 ? -36.692 -7.624 38.304 1.00 68.12 500 GLU A CA 1
ATOM 4149 C C . GLU A 1 500 ? -36.869 -7.918 39.798 1.00 68.12 500 GLU A C 1
ATOM 4151 O O . GLU A 1 500 ? -36.741 -7.001 40.608 1.00 68.12 500 GLU A O 1
ATOM 4156 N N . LYS A 1 501 ? -37.034 -9.186 40.194 1.00 68.56 501 LYS A N 1
ATOM 4157 C CA . LYS A 1 501 ? -37.014 -9.577 41.616 1.00 68.56 501 LYS A CA 1
ATOM 4158 C C . LYS A 1 501 ? -35.672 -9.280 42.292 1.00 68.56 501 LYS A C 1
ATOM 4160 O O . LYS A 1 501 ? -35.652 -8.691 43.367 1.00 68.56 501 LYS A O 1
ATOM 4165 N N . LEU A 1 502 ? -34.554 -9.587 41.632 1.00 58.28 502 LEU A N 1
ATOM 4166 C CA . LEU A 1 502 ? -33.211 -9.239 42.123 1.00 58.28 502 LEU A CA 1
ATOM 4167 C C . LEU A 1 502 ? -32.981 -7.717 42.224 1.00 58.28 502 LEU A C 1
ATOM 4169 O O . LEU A 1 502 ? -32.227 -7.273 43.088 1.00 58.28 502 LEU A O 1
ATOM 4173 N N . LYS A 1 503 ? -33.645 -6.904 41.386 1.00 53.50 503 LYS A N 1
ATOM 4174 C CA . LYS A 1 503 ? -33.638 -5.432 41.507 1.00 53.50 503 LYS A CA 1
ATOM 4175 C C . LYS A 1 503 ? -34.424 -4.936 42.722 1.00 53.50 503 LYS A C 1
ATOM 4177 O O . LYS A 1 503 ? -34.045 -3.922 43.301 1.00 53.50 503 LYS A O 1
ATOM 4182 N N . GLN A 1 504 ? -35.498 -5.626 43.108 1.00 51.72 504 GLN A N 1
ATOM 4183 C CA . GLN A 1 504 ? -36.319 -5.253 44.266 1.00 51.72 504 GLN A CA 1
ATOM 4184 C C . GLN A 1 504 ? -35.657 -5.603 45.607 1.00 51.72 504 GLN A C 1
ATOM 4186 O O . GLN A 1 504 ? -35.877 -4.899 46.589 1.00 51.72 504 GLN A O 1
ATOM 4191 N N . GLU A 1 505 ? -34.804 -6.629 45.655 1.00 52.22 505 GLU A N 1
ATOM 4192 C CA . GLU A 1 505 ? -34.140 -7.067 46.893 1.00 52.22 505 GLU A CA 1
ATOM 4193 C C . GLU A 1 505 ? -32.877 -6.261 47.258 1.00 52.22 505 GLU A C 1
ATOM 4195 O O . GLU A 1 505 ? -32.405 -6.363 48.389 1.00 52.22 505 GLU A O 1
ATOM 4200 N N . ASN A 1 506 ? -32.332 -5.425 46.357 1.00 48.59 506 ASN A N 1
ATOM 4201 C CA . ASN A 1 506 ? -31.113 -4.643 46.637 1.00 48.59 506 ASN A CA 1
ATOM 4202 C C . ASN A 1 506 ? -31.135 -3.198 46.066 1.00 48.59 506 ASN A C 1
ATOM 4204 O O . ASN A 1 506 ? -30.328 -2.842 45.198 1.00 48.59 506 ASN A O 1
ATOM 4208 N N . PRO A 1 507 ? -32.038 -2.316 46.548 1.00 48.50 507 PRO A N 1
ATOM 4209 C CA . PRO A 1 507 ? -32.293 -1.006 45.932 1.00 48.50 507 PRO A CA 1
ATOM 4210 C C . PRO A 1 507 ? -31.113 -0.022 46.036 1.00 48.50 507 PRO A C 1
ATOM 4212 O O . PRO A 1 507 ? -30.888 0.783 45.131 1.00 48.50 507 PRO A O 1
ATOM 4215 N N . GLN A 1 508 ? -30.323 -0.094 47.116 1.00 45.72 508 GLN A N 1
ATOM 4216 C CA . GLN A 1 508 ? -29.234 0.859 47.387 1.00 45.72 508 GLN A CA 1
ATOM 4217 C C . GLN A 1 508 ? -28.022 0.693 46.459 1.00 45.72 508 GLN A C 1
ATOM 4219 O O . GLN A 1 508 ? -27.328 1.668 46.177 1.00 45.72 508 GLN A O 1
ATOM 4224 N N . GLN A 1 509 ? -27.789 -0.507 45.921 1.00 46.59 509 GLN A N 1
ATOM 4225 C CA . GLN A 1 509 ? -26.727 -0.732 44.936 1.00 46.59 509 GLN A CA 1
ATOM 4226 C C . GLN A 1 509 ? -27.191 -0.379 43.510 1.00 46.59 509 GLN A C 1
ATOM 4228 O O . GLN A 1 509 ? -26.378 -0.010 42.661 1.00 46.59 509 GLN A O 1
ATOM 4233 N N . TYR A 1 510 ? -28.508 -0.417 43.265 1.00 41.97 510 TYR A N 1
ATOM 4234 C CA . TYR A 1 510 ? -29.116 -0.104 41.971 1.00 41.97 510 TYR A CA 1
ATOM 4235 C C . TYR A 1 510 ? -29.240 1.409 41.716 1.00 41.97 510 TYR A C 1
ATOM 4237 O O . TYR A 1 510 ? -29.026 1.851 40.588 1.00 41.97 510 TYR A O 1
ATOM 4245 N N . GLN A 1 511 ? -29.474 2.228 42.751 1.00 43.53 511 GLN A N 1
ATOM 4246 C CA . GLN A 1 511 ? -29.523 3.695 42.616 1.00 43.53 511 GLN A CA 1
ATOM 4247 C C . GLN A 1 511 ? -28.160 4.329 42.280 1.00 43.53 511 GLN A C 1
ATOM 4249 O O . GLN A 1 511 ? -28.105 5.267 41.485 1.00 43.53 511 GLN A O 1
ATOM 4254 N N . GLN A 1 512 ? -27.043 3.785 42.784 1.00 46.53 512 GLN A N 1
ATOM 4255 C CA . GLN A 1 512 ? -25.702 4.252 42.389 1.00 46.53 512 GLN A CA 1
ATOM 4256 C C . GLN A 1 512 ? -25.293 3.808 40.974 1.00 46.53 512 GLN A C 1
ATOM 4258 O O . GLN A 1 512 ? -24.495 4.491 40.335 1.00 46.53 512 GLN A O 1
ATOM 4263 N N . GLN A 1 513 ? -25.859 2.715 40.445 1.00 46.03 513 GLN A N 1
ATOM 4264 C CA . GLN A 1 513 ? -25.655 2.313 39.047 1.00 46.03 513 GLN A CA 1
ATOM 4265 C C . GLN A 1 513 ? -26.591 3.040 38.069 1.00 46.03 513 GLN A C 1
ATOM 4267 O O . GLN A 1 513 ? -26.168 3.349 36.956 1.00 46.03 513 GLN A O 1
ATOM 4272 N N . GLN A 1 514 ? -27.820 3.388 38.471 1.00 39.94 514 GLN A N 1
ATOM 4273 C CA . GLN A 1 514 ? -28.755 4.131 37.616 1.00 39.94 514 GLN A CA 1
ATOM 4274 C C . GLN A 1 514 ? -28.364 5.598 37.417 1.00 39.94 514 GLN A C 1
ATOM 4276 O O . GLN A 1 514 ? -28.511 6.091 36.301 1.00 39.94 514 GLN A O 1
ATOM 4281 N N . ALA A 1 515 ? -27.754 6.260 38.407 1.00 43.69 515 ALA A N 1
ATOM 4282 C CA . ALA A 1 515 ? -27.211 7.610 38.214 1.00 43.69 515 ALA A CA 1
ATOM 4283 C C . ALA A 1 515 ? -26.035 7.653 37.209 1.00 43.69 515 ALA A C 1
ATOM 4285 O O . ALA A 1 515 ? -25.775 8.690 36.609 1.00 43.69 515 ALA A O 1
ATOM 4286 N N . GLN A 1 516 ? -25.350 6.524 36.968 1.00 42.91 516 GLN A N 1
ATOM 4287 C CA . GLN A 1 516 ? -24.326 6.403 35.917 1.00 42.91 516 GLN A CA 1
ATOM 4288 C C . GLN A 1 516 ? -24.843 5.815 34.593 1.00 42.91 516 GLN A C 1
ATOM 4290 O O . GLN A 1 516 ? -24.176 5.982 33.575 1.00 42.91 516 GLN A O 1
ATOM 4295 N N . GLN A 1 517 ? -26.016 5.169 34.565 1.00 39.66 517 GLN A N 1
ATOM 4296 C CA . GLN A 1 517 ? -26.609 4.624 33.333 1.00 39.66 517 GLN A CA 1
ATOM 4297 C C . GLN A 1 517 ? -27.684 5.517 32.702 1.00 39.66 517 GLN A C 1
ATOM 4299 O O . GLN A 1 517 ? -27.897 5.420 31.494 1.00 39.66 517 GLN A O 1
ATOM 4304 N N . GLN A 1 518 ? -28.310 6.434 33.448 1.00 36.75 518 GLN A N 1
ATOM 4305 C CA . GLN A 1 518 ? -29.252 7.400 32.864 1.00 36.75 518 GLN A CA 1
ATOM 4306 C C . GLN A 1 518 ? -28.568 8.462 31.988 1.00 36.75 518 GLN A C 1
ATOM 4308 O O . GLN A 1 518 ? -29.211 8.997 31.094 1.00 36.75 518 GLN A O 1
ATOM 4313 N N . ALA A 1 519 ? -27.251 8.657 32.115 1.00 42.47 519 ALA A N 1
ATOM 4314 C CA . ALA A 1 519 ? -26.465 9.427 31.145 1.00 42.47 519 ALA A CA 1
ATOM 4315 C C . ALA A 1 519 ? -26.102 8.637 29.862 1.00 42.47 519 ALA A C 1
ATOM 4317 O O . ALA A 1 519 ? -25.474 9.190 28.966 1.00 42.47 519 ALA A O 1
ATOM 4318 N N . GLN A 1 520 ? -26.465 7.349 29.749 1.00 37.56 520 GLN A N 1
ATOM 4319 C CA . GLN A 1 520 ? -26.117 6.498 28.596 1.00 37.56 520 GLN A CA 1
ATOM 4320 C C . GLN A 1 520 ? -27.311 5.861 27.867 1.00 37.56 520 GLN A C 1
ATOM 4322 O O . GLN A 1 520 ? -27.104 5.208 26.846 1.00 37.56 520 GLN A O 1
ATOM 4327 N N . GLN A 1 521 ? -28.557 6.055 28.312 1.00 30.91 521 GLN A N 1
ATOM 4328 C CA . GLN A 1 521 ? -29.732 5.430 27.676 1.00 30.91 521 GLN A CA 1
ATOM 4329 C C . GLN A 1 521 ? -30.542 6.327 26.725 1.00 30.91 521 GLN A C 1
ATOM 4331 O O . GLN A 1 521 ? -31.636 5.942 26.325 1.00 30.91 521 GLN A O 1
ATOM 4336 N N . GLN A 1 522 ? -29.981 7.447 26.256 1.00 34.38 522 GLN A N 1
ATOM 4337 C CA . GLN A 1 522 ? -30.501 8.144 25.064 1.00 34.38 522 GLN A CA 1
ATOM 4338 C C . GLN A 1 522 ? -29.750 7.829 23.757 1.00 34.38 522 GLN A C 1
ATOM 4340 O O . GLN A 1 522 ? -30.127 8.333 22.707 1.00 34.38 522 GLN A O 1
ATOM 4345 N N . GLN A 1 523 ? -28.759 6.931 23.757 1.00 35.28 523 GLN A N 1
ATOM 4346 C CA . GLN A 1 523 ? -28.089 6.493 22.524 1.00 35.28 523 GLN A CA 1
ATOM 4347 C C . GLN A 1 523 ? -28.289 4.995 22.271 1.00 35.28 523 GLN A C 1
ATOM 4349 O O . GLN A 1 523 ? -27.368 4.188 22.343 1.00 35.28 523 GLN A O 1
ATOM 4354 N N . THR A 1 524 ? -29.512 4.614 21.903 1.00 31.89 524 THR A N 1
ATOM 4355 C CA . THR A 1 524 ? -29.691 3.538 20.913 1.00 31.89 524 THR A CA 1
ATOM 4356 C C . THR A 1 524 ? -29.841 4.171 19.533 1.00 31.89 524 THR A C 1
ATOM 4358 O O . THR A 1 524 ? -30.793 3.910 18.808 1.00 31.89 524 THR A O 1
ATOM 4361 N N . SER A 1 525 ? -28.892 5.031 19.151 1.00 38.09 525 SER A N 1
ATOM 4362 C CA . SER A 1 525 ? -28.728 5.352 17.743 1.00 38.09 525 SER A CA 1
ATOM 4363 C C . SER A 1 525 ? -28.028 4.169 17.085 1.00 38.09 525 SER A C 1
ATOM 4365 O O . SER A 1 525 ? -26.956 3.718 17.493 1.00 38.09 525 SER A O 1
ATOM 4367 N N . THR A 1 526 ? -28.678 3.611 16.070 1.00 43.00 526 THR A N 1
ATOM 4368 C CA . THR A 1 526 ? -28.007 2.963 14.942 1.00 43.00 526 THR A CA 1
ATOM 4369 C C . THR A 1 526 ? -26.670 3.661 14.701 1.00 43.00 526 THR A C 1
ATOM 4371 O O . THR A 1 526 ? -26.650 4.848 14.391 1.00 43.00 526 THR A O 1
ATOM 4374 N N . ASN A 1 527 ? -25.564 2.951 14.935 1.00 46.47 527 ASN A N 1
ATOM 4375 C CA . ASN A 1 527 ? -24.218 3.512 14.859 1.00 46.47 527 ASN A CA 1
ATOM 4376 C C . ASN A 1 527 ? -23.870 3.751 13.383 1.00 46.47 527 ASN A C 1
ATOM 4378 O O . ASN A 1 527 ? -23.231 2.916 12.739 1.00 46.47 527 ASN A O 1
ATOM 4382 N N . TYR A 1 528 ? -24.397 4.838 12.822 1.00 65.75 528 TYR A N 1
ATOM 4383 C CA . TYR A 1 528 ? -24.103 5.275 11.470 1.00 65.75 528 TYR A CA 1
ATOM 4384 C C . TYR A 1 528 ? -22.683 5.834 11.467 1.00 65.75 528 TYR A C 1
ATOM 4386 O O . TYR A 1 528 ? -22.417 6.915 11.985 1.00 65.75 528 TYR A O 1
ATOM 4394 N N . LYS A 1 529 ? -21.749 5.055 10.923 1.00 80.31 529 LYS A N 1
ATOM 4395 C CA . LYS A 1 529 ? -20.372 5.495 10.725 1.00 80.31 529 LYS A CA 1
ATOM 4396 C C . LYS A 1 529 ? -20.310 6.280 9.415 1.00 80.31 529 LYS A C 1
ATOM 4398 O O . LYS A 1 529 ? -20.705 5.739 8.385 1.00 80.31 529 LYS A O 1
ATOM 4403 N N . LEU A 1 530 ? -19.797 7.512 9.451 1.00 88.75 530 LEU A N 1
ATOM 4404 C CA . LEU A 1 530 ? -19.440 8.244 8.232 1.00 88.75 530 LEU A CA 1
ATOM 4405 C C . LEU A 1 530 ? -18.443 7.409 7.411 1.00 88.75 530 LEU A C 1
ATOM 4407 O O . LEU A 1 530 ? -17.499 6.826 7.954 1.00 88.75 530 LEU A O 1
ATOM 4411 N N . VAL A 1 531 ? -18.673 7.341 6.105 1.00 91.25 531 VAL A N 1
ATOM 4412 C CA . VAL A 1 531 ? -17.826 6.636 5.136 1.00 91.25 531 VAL A CA 1
ATOM 4413 C C . VAL A 1 531 ? -17.360 7.618 4.073 1.00 91.25 531 VAL A C 1
ATOM 4415 O O . VAL A 1 531 ? -18.044 8.596 3.802 1.00 91.25 531 VAL A O 1
ATOM 4418 N N . TYR A 1 532 ? -16.202 7.365 3.476 1.00 92.75 532 TYR A N 1
ATOM 4419 C CA . TYR A 1 532 ? -15.763 8.106 2.299 1.00 92.75 532 TYR A CA 1
ATOM 4420 C C . TYR A 1 532 ? -16.616 7.719 1.081 1.00 92.75 532 TYR A C 1
ATOM 4422 O O . TYR A 1 532 ? -16.908 6.534 0.903 1.00 92.75 532 TYR A O 1
ATOM 4430 N N . ILE A 1 533 ? -16.982 8.689 0.240 1.00 92.06 533 ILE A N 1
ATOM 4431 C CA . ILE A 1 533 ? -17.685 8.449 -1.024 1.00 92.06 533 ILE A CA 1
ATOM 4432 C C . ILE A 1 533 ? -16.713 8.588 -2.198 1.00 92.06 533 ILE A C 1
ATOM 4434 O O . ILE A 1 533 ? -16.019 9.588 -2.303 1.00 92.06 533 ILE A O 1
ATOM 4438 N N . TRP A 1 534 ? -16.720 7.628 -3.124 1.00 91.06 534 TRP A N 1
ATOM 4439 C CA . TRP A 1 534 ? -15.958 7.721 -4.373 1.00 91.06 534 TRP A CA 1
ATOM 4440 C C . TRP A 1 534 ? -16.647 8.614 -5.422 1.00 91.06 534 TRP A C 1
ATOM 4442 O O . TRP A 1 534 ? -17.872 8.562 -5.612 1.00 91.06 534 TRP A O 1
ATOM 4452 N N . HIS A 1 535 ? -15.843 9.407 -6.135 1.00 88.56 535 HIS A N 1
ATOM 4453 C CA . HIS A 1 535 ? -16.269 10.404 -7.126 1.00 88.56 535 HIS A CA 1
ATOM 4454 C C . HIS A 1 535 ? -15.837 10.072 -8.558 1.00 88.56 535 HIS A C 1
ATOM 4456 O O . HIS A 1 535 ? -16.194 10.782 -9.501 1.00 88.56 535 HIS A O 1
ATOM 4462 N N . THR A 1 536 ? -15.052 9.013 -8.752 1.00 87.44 536 THR A N 1
ATOM 4463 C CA . THR A 1 536 ? -14.571 8.606 -10.073 1.00 87.44 536 THR A CA 1
ATOM 4464 C C . THR A 1 536 ? -15.404 7.494 -10.706 1.00 87.44 536 THR A C 1
ATOM 4466 O O . THR A 1 536 ? -16.020 6.654 -10.059 1.00 87.44 536 THR A O 1
ATOM 4469 N N . GLU A 1 537 ? -15.354 7.441 -12.038 1.00 83.81 537 GLU A N 1
ATOM 4470 C CA . GLU A 1 537 ? -16.022 6.439 -12.881 1.00 83.81 537 GLU A CA 1
ATOM 4471 C C . GLU A 1 537 ? -15.554 4.992 -12.680 1.00 83.81 537 GLU A C 1
ATOM 4473 O O . GLU A 1 537 ? -16.134 4.077 -13.264 1.00 83.81 537 GLU A O 1
ATOM 4478 N N . LYS A 1 538 ? -14.509 4.776 -11.882 1.00 82.19 538 LYS A N 1
ATOM 4479 C CA . LYS A 1 538 ? -14.022 3.442 -11.529 1.00 82.19 538 LYS A CA 1
ATOM 4480 C C . LYS A 1 538 ? -14.887 2.767 -10.466 1.00 82.19 538 LYS A C 1
ATOM 4482 O O . LYS A 1 538 ? -14.832 1.546 -10.353 1.00 82.19 538 LYS A O 1
ATOM 4487 N N . ASP A 1 539 ? -15.655 3.543 -9.706 1.00 88.44 539 ASP A N 1
ATOM 4488 C CA . ASP A 1 539 ? -16.538 3.021 -8.673 1.00 88.44 539 ASP A CA 1
ATOM 4489 C C . ASP A 1 539 ? -17.880 2.548 -9.259 1.00 88.44 539 ASP A C 1
ATOM 4491 O O . ASP A 1 539 ? -18.532 3.238 -10.051 1.00 88.44 539 ASP A O 1
ATOM 4495 N N . GLU A 1 540 ? -18.291 1.340 -8.871 1.00 88.00 540 GLU A N 1
ATOM 4496 C CA . GLU A 1 540 ? -19.511 0.704 -9.375 1.00 88.00 540 GLU A CA 1
ATOM 4497 C C . GLU A 1 540 ? -20.773 1.445 -8.901 1.00 88.00 540 GLU A C 1
ATOM 4499 O O . GLU A 1 540 ? -21.717 1.605 -9.683 1.00 88.00 540 GLU A O 1
ATOM 4504 N N . GLU A 1 541 ? -20.782 1.973 -7.668 1.00 91.06 541 GLU A N 1
ATOM 4505 C CA . GLU A 1 541 ? -21.908 2.771 -7.171 1.00 91.06 541 GLU A CA 1
ATOM 4506 C C . GLU A 1 541 ? -22.014 4.105 -7.910 1.00 91.06 541 GLU A C 1
ATOM 4508 O O . GLU A 1 541 ? -23.124 4.528 -8.231 1.00 91.06 541 GLU A O 1
ATOM 4513 N N . PHE A 1 542 ? -20.892 4.749 -8.239 1.00 91.38 542 PHE A N 1
ATOM 4514 C CA . PHE A 1 542 ? -20.880 5.991 -9.012 1.00 91.38 542 PHE A CA 1
ATOM 4515 C C . PHE A 1 542 ? -21.393 5.795 -10.447 1.00 91.38 542 PHE A C 1
ATOM 4517 O O . PHE A 1 542 ? -22.165 6.610 -10.961 1.00 91.38 542 PHE A O 1
ATOM 4524 N N . GLN A 1 543 ? -21.038 4.683 -11.095 1.00 90.12 543 GLN A N 1
ATOM 4525 C CA . GLN A 1 543 ? -21.589 4.321 -12.406 1.00 90.12 543 GLN A CA 1
ATOM 4526 C C . GLN A 1 543 ? -23.093 4.049 -12.347 1.00 90.12 543 GLN A C 1
ATOM 4528 O O . GLN A 1 543 ? -23.849 4.447 -13.238 1.00 90.12 543 GLN A O 1
ATOM 4533 N N . ASN A 1 544 ? -23.544 3.376 -11.292 1.00 90.75 544 ASN A N 1
ATOM 4534 C CA . ASN A 1 544 ? -24.957 3.107 -11.076 1.00 90.75 544 ASN A CA 1
ATOM 4535 C C . ASN A 1 544 ? -25.745 4.397 -10.780 1.00 90.75 544 ASN A C 1
ATOM 4537 O O . ASN A 1 544 ? -26.821 4.609 -11.341 1.00 90.75 544 ASN A O 1
ATOM 4541 N N . LEU A 1 545 ? -25.166 5.317 -10.005 1.00 93.38 545 LEU A N 1
ATOM 4542 C CA . LEU A 1 545 ? -25.698 6.659 -9.787 1.00 93.38 545 LEU A CA 1
ATOM 4543 C C . LEU A 1 545 ? -25.892 7.401 -11.114 1.00 93.38 545 LEU A C 1
ATOM 4545 O O . LEU A 1 545 ? -26.997 7.870 -11.389 1.00 93.38 545 LEU A O 1
ATOM 4549 N N . LYS A 1 546 ? -24.863 7.441 -11.974 1.00 92.50 546 LYS A N 1
ATOM 4550 C CA . LYS A 1 546 ? -24.923 8.120 -13.281 1.00 92.50 546 LYS A CA 1
ATOM 4551 C C . LYS A 1 546 ? -26.076 7.640 -14.162 1.00 92.50 546 LYS A C 1
ATOM 4553 O O . LYS A 1 546 ? -26.731 8.458 -14.805 1.00 92.50 546 LYS A O 1
ATOM 4558 N N . LYS A 1 547 ? -26.364 6.335 -14.167 1.00 93.12 547 LYS A N 1
ATOM 4559 C CA . LYS A 1 547 ? -27.469 5.748 -14.951 1.00 93.12 547 LYS A CA 1
ATOM 4560 C C . LYS A 1 547 ? -28.854 6.208 -14.486 1.00 93.12 547 LYS A C 1
ATOM 4562 O O . LYS A 1 547 ? -29.795 6.165 -15.273 1.00 93.12 547 LYS A O 1
ATOM 4567 N N . ASN A 1 548 ? -28.977 6.655 -13.237 1.00 94.50 548 ASN A N 1
ATOM 4568 C CA . ASN A 1 548 ? -30.251 6.996 -12.606 1.00 94.50 548 ASN A CA 1
ATOM 4569 C C . ASN A 1 548 ? -30.457 8.511 -12.397 1.00 94.50 548 ASN A C 1
ATOM 4571 O O . ASN A 1 548 ? -31.488 8.912 -11.861 1.00 94.50 548 ASN A O 1
ATOM 4575 N N . LEU A 1 549 ? -29.540 9.368 -12.872 1.00 92.88 549 LEU A N 1
ATOM 4576 C CA . LEU A 1 549 ? -29.617 10.835 -12.721 1.00 92.88 549 LEU A CA 1
ATOM 4577 C C . LEU A 1 549 ? -30.821 11.495 -13.414 1.00 92.88 549 LEU A C 1
ATOM 4579 O O . LEU A 1 549 ? -31.129 12.650 -13.129 1.00 92.88 549 LEU A O 1
ATOM 4583 N N . ASN A 1 550 ? -31.502 10.787 -14.318 1.00 91.00 550 ASN A N 1
ATOM 4584 C CA . ASN A 1 550 ? -32.709 11.285 -14.985 1.00 91.00 550 ASN A CA 1
ATOM 4585 C C . ASN A 1 550 ? -33.988 11.080 -14.150 1.00 91.00 550 ASN A C 1
ATOM 4587 O O . ASN A 1 550 ? -35.023 11.641 -14.492 1.00 91.00 550 ASN A O 1
ATOM 4591 N N . ASN A 1 551 ? -33.921 10.300 -13.064 1.00 91.62 551 ASN A N 1
ATOM 4592 C CA . ASN A 1 551 ? -35.069 9.906 -12.240 1.00 91.62 551 ASN A CA 1
ATOM 4593 C C . ASN A 1 551 ? -34.924 10.401 -10.788 1.00 91.62 551 ASN A C 1
ATOM 4595 O O . ASN A 1 551 ? -35.120 9.638 -9.842 1.00 91.62 551 ASN A O 1
ATOM 4599 N N . LEU A 1 552 ? -34.531 11.663 -10.600 1.00 92.31 552 LEU A N 1
ATOM 4600 C CA . LEU A 1 552 ? -34.333 12.230 -9.264 1.00 92.31 552 LEU A CA 1
ATOM 4601 C C . LEU A 1 552 ? -35.672 12.563 -8.581 1.00 92.31 552 LEU A C 1
ATOM 4603 O O . LEU A 1 552 ? -36.575 13.092 -9.236 1.00 92.31 552 LEU A O 1
ATOM 4607 N N . PRO A 1 553 ? -35.813 12.307 -7.266 1.00 92.44 553 PRO A N 1
ATOM 4608 C CA . PRO A 1 553 ? -36.937 12.806 -6.483 1.00 92.44 553 PRO A CA 1
ATOM 4609 C C . PRO A 1 553 ? -37.083 14.327 -6.590 1.00 92.44 553 PRO A C 1
ATOM 4611 O O . PRO A 1 553 ? -36.094 15.061 -6.639 1.00 92.44 553 PRO A O 1
ATOM 4614 N N . GLN A 1 554 ? -38.326 14.812 -6.561 1.00 90.62 554 GLN A N 1
ATOM 4615 C CA . GLN A 1 554 ? -38.603 16.246 -6.554 1.00 90.62 554 GLN A CA 1
ATOM 4616 C C . GLN A 1 554 ? -37.908 16.917 -5.356 1.00 90.62 554 GLN A C 1
ATOM 4618 O O . GLN A 1 554 ? -38.104 16.510 -4.211 1.00 90.62 554 GLN A O 1
ATOM 4623 N N . GLY A 1 555 ? -37.107 17.950 -5.629 1.00 86.94 555 GLY A N 1
ATOM 4624 C CA . GLY A 1 555 ? -36.319 18.662 -4.617 1.00 86.94 555 GLY A CA 1
ATOM 4625 C C . GLY A 1 555 ? -34.848 18.242 -4.515 1.00 86.94 555 GLY A C 1
ATOM 4626 O O . GLY A 1 555 ? -34.142 18.816 -3.694 1.00 86.94 555 GLY A O 1
ATOM 4627 N N . LEU A 1 556 ? -34.378 17.293 -5.337 1.00 94.25 556 LEU A N 1
ATOM 4628 C CA . LEU A 1 556 ? -32.953 16.985 -5.506 1.00 94.25 556 LEU A CA 1
ATOM 4629 C C . LEU A 1 556 ? -32.450 17.406 -6.888 1.00 94.25 556 LEU A C 1
ATOM 4631 O O . LEU A 1 556 ? -33.102 17.158 -7.902 1.00 94.25 556 LEU A O 1
ATOM 4635 N N . THR A 1 557 ? -31.260 17.998 -6.930 1.00 94.00 557 THR A N 1
ATOM 4636 C CA . THR A 1 557 ? -30.521 18.261 -8.170 1.00 94.00 557 THR A CA 1
ATOM 4637 C C . THR A 1 557 ? -29.497 17.157 -8.445 1.00 94.00 557 THR A C 1
ATOM 4639 O O . THR A 1 557 ? -29.139 16.382 -7.557 1.00 94.00 557 THR A O 1
ATOM 4642 N N . GLN A 1 558 ? -28.995 17.079 -9.684 1.00 94.19 558 GLN A N 1
ATOM 4643 C CA . GLN A 1 558 ? -27.909 16.147 -10.027 1.00 94.19 558 GLN A CA 1
ATOM 4644 C C . GLN A 1 558 ? -26.656 16.409 -9.189 1.00 94.19 558 GLN A C 1
ATOM 4646 O O . GLN A 1 558 ? -25.985 15.472 -8.767 1.00 94.19 558 GLN A O 1
ATOM 4651 N N . GLU A 1 559 ? -26.359 17.677 -8.922 1.00 91.69 559 GLU A N 1
ATOM 4652 C CA . GLU A 1 559 ? -25.202 18.059 -8.126 1.00 91.69 559 GLU A CA 1
ATOM 4653 C C . GLU A 1 559 ? -25.333 17.589 -6.673 1.00 91.69 559 GLU A C 1
ATOM 4655 O O . GLU A 1 559 ? -24.356 17.098 -6.120 1.00 91.69 559 GLU A O 1
ATOM 4660 N N . ASP A 1 560 ? -26.536 17.644 -6.087 1.00 92.12 560 ASP A N 1
ATOM 4661 C CA . ASP A 1 560 ? -26.764 17.183 -4.710 1.00 92.12 560 ASP A CA 1
ATOM 4662 C C . ASP A 1 560 ? -26.463 15.690 -4.546 1.00 92.12 560 ASP A C 1
ATOM 4664 O O . ASP A 1 560 ? -25.945 15.273 -3.517 1.00 92.12 560 ASP A O 1
ATOM 4668 N N . VAL A 1 561 ? -26.761 14.870 -5.558 1.00 93.50 561 VAL A N 1
ATOM 4669 C CA . VAL A 1 561 ? -26.526 13.421 -5.478 1.00 93.50 561 VAL A CA 1
ATOM 4670 C C . VAL A 1 561 ? -25.114 13.011 -5.900 1.00 93.50 561 VAL A C 1
ATOM 4672 O O . VAL A 1 561 ? -24.594 12.030 -5.363 1.00 93.50 561 VAL A O 1
ATOM 4675 N N . ILE A 1 562 ? -24.485 13.732 -6.840 1.00 91.88 562 ILE A N 1
ATOM 4676 C CA . ILE A 1 562 ? -23.109 13.471 -7.306 1.00 91.88 562 ILE A CA 1
ATOM 4677 C C . ILE A 1 562 ? -22.100 13.926 -6.249 1.00 91.88 562 ILE A C 1
ATOM 4679 O O . ILE A 1 562 ? -21.250 13.129 -5.848 1.00 91.88 562 ILE A O 1
ATOM 4683 N N . ASN A 1 563 ? -22.253 15.149 -5.744 1.00 92.38 563 ASN A N 1
ATOM 4684 C CA . ASN A 1 563 ? -21.395 15.755 -4.727 1.00 92.38 563 ASN A CA 1
ATOM 4685 C C . ASN A 1 563 ? -22.135 15.767 -3.390 1.00 92.38 563 ASN A C 1
ATOM 4687 O O . ASN A 1 563 ? -22.355 16.809 -2.771 1.00 92.38 563 ASN A O 1
ATOM 4691 N N . ALA A 1 564 ? -22.576 14.579 -2.971 1.00 93.75 564 ALA A N 1
ATOM 4692 C CA . ALA A 1 564 ? -23.373 14.432 -1.764 1.00 93.75 564 ALA A CA 1
ATOM 4693 C C . ALA A 1 564 ? -22.646 14.966 -0.533 1.00 93.75 564 ALA A C 1
ATOM 4695 O O . ALA A 1 564 ? -23.329 15.351 0.404 1.00 93.75 564 ALA A O 1
ATOM 4696 N N . ASP A 1 565 ? -21.317 15.033 -0.539 1.00 93.69 565 ASP A N 1
ATOM 4697 C CA . ASP A 1 565 ? -20.440 15.484 0.535 1.00 93.69 565 ASP A CA 1
ATOM 4698 C C . ASP A 1 565 ? -19.912 16.923 0.389 1.00 93.69 565 ASP A C 1
ATOM 4700 O O . ASP A 1 565 ? -19.054 17.329 1.169 1.00 93.69 565 ASP A O 1
ATOM 4704 N N . ASP A 1 566 ? -20.470 17.718 -0.530 1.00 91.44 566 ASP A N 1
ATOM 4705 C CA . ASP A 1 566 ? -20.086 19.118 -0.746 1.00 91.44 566 ASP A CA 1
ATOM 4706 C C . ASP A 1 566 ? -20.220 19.963 0.545 1.00 91.44 566 ASP A C 1
ATOM 4708 O O . ASP A 1 566 ? -21.339 20.182 1.027 1.00 91.44 566 ASP A O 1
ATOM 4712 N N . PRO A 1 567 ? -19.117 20.473 1.118 1.00 85.56 567 PRO A N 1
ATOM 4713 C CA . PRO A 1 567 ? -19.135 21.215 2.375 1.00 85.56 567 PRO A CA 1
ATOM 4714 C C . PRO A 1 567 ? -19.788 22.598 2.264 1.00 85.56 567 PRO A C 1
ATOM 4716 O O . PRO A 1 567 ? -20.274 23.109 3.269 1.00 85.56 567 PRO A O 1
ATOM 4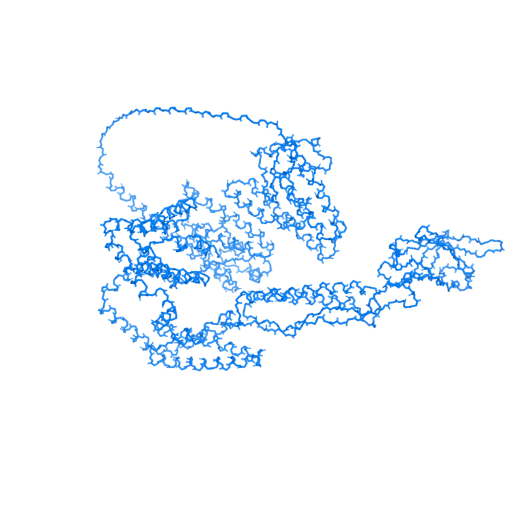719 N N . VAL A 1 568 ? -19.867 23.190 1.065 1.00 87.50 568 VAL A N 1
ATOM 4720 C CA . VAL A 1 568 ? -20.542 24.483 0.847 1.00 87.50 568 VAL A CA 1
ATOM 4721 C C . VAL A 1 568 ? -22.052 24.319 0.947 1.00 87.50 568 VAL A C 1
ATOM 4723 O O . VAL A 1 568 ? -22.744 25.172 1.495 1.00 87.50 568 VAL A O 1
ATOM 4726 N N . LYS A 1 569 ? -22.579 23.200 0.446 1.00 87.75 569 LYS A N 1
ATOM 4727 C CA . LYS A 1 569 ? -24.006 22.877 0.557 1.00 87.75 569 LYS A CA 1
ATOM 4728 C C . LYS A 1 569 ? -24.367 22.277 1.910 1.00 87.75 569 LYS A C 1
ATOM 4730 O O . LYS A 1 569 ? -25.528 22.364 2.308 1.00 87.75 569 LYS A O 1
ATOM 4735 N N . ASN A 1 570 ? -23.418 21.644 2.594 1.00 89.81 570 ASN A N 1
ATOM 4736 C CA . ASN A 1 570 ? -23.626 20.914 3.845 1.00 89.81 570 ASN A CA 1
ATOM 4737 C C . ASN A 1 570 ? -22.931 21.613 5.022 1.00 89.81 570 ASN A C 1
ATOM 4739 O O . ASN A 1 570 ? -22.100 21.015 5.706 1.00 89.81 570 ASN A O 1
ATOM 4743 N N . ARG A 1 571 ? -23.289 22.883 5.246 1.00 90.50 571 ARG A N 1
ATOM 4744 C CA . ARG A 1 571 ? -22.723 23.759 6.282 1.00 90.50 571 ARG A CA 1
ATOM 4745 C C . ARG A 1 571 ? -23.186 23.350 7.686 1.00 90.50 571 ARG A C 1
ATOM 4747 O O . ARG A 1 571 ? -24.076 23.961 8.259 1.00 90.50 571 ARG A O 1
ATOM 4754 N N . SER A 1 572 ? -22.601 22.281 8.209 1.00 94.19 572 SER A N 1
ATOM 4755 C CA . SER A 1 572 ? -22.774 21.809 9.586 1.00 94.19 572 SER A CA 1
ATOM 4756 C C . SER A 1 572 ? -21.398 21.666 10.214 1.00 94.19 572 SER A C 1
ATOM 4758 O O . SER A 1 572 ? -20.540 20.958 9.678 1.00 94.19 572 SER A O 1
ATOM 4760 N N . PHE A 1 573 ? -21.182 22.340 11.341 1.00 89.19 573 PHE A N 1
ATOM 4761 C CA . PHE A 1 573 ? -19.890 22.367 12.012 1.00 89.19 573 PHE A CA 1
ATOM 4762 C C . PHE A 1 573 ? -19.466 20.960 12.447 1.00 89.19 573 PHE A C 1
ATOM 4764 O O . PHE A 1 573 ? -18.364 20.514 12.119 1.00 89.19 573 PHE A O 1
ATOM 4771 N N . GLN A 1 574 ? -20.368 20.208 13.087 1.00 91.12 574 GLN A N 1
ATOM 4772 C CA . GLN A 1 574 ? -20.053 18.862 13.577 1.00 91.12 574 GLN A CA 1
ATOM 4773 C C . GLN A 1 574 ? -19.830 17.865 12.441 1.00 91.12 574 GLN A C 1
ATOM 4775 O O . GLN A 1 574 ? -18.981 16.980 12.556 1.00 91.12 574 GLN A O 1
ATOM 4780 N N . PHE A 1 575 ? -20.562 17.995 11.330 1.00 94.06 575 PHE A N 1
ATOM 4781 C CA . PHE A 1 575 ? -20.322 17.167 10.150 1.00 94.06 575 PHE A CA 1
ATOM 4782 C C . PHE A 1 575 ? -18.942 17.444 9.546 1.00 94.06 575 PHE A C 1
ATOM 4784 O O . PHE A 1 575 ? -18.200 16.495 9.288 1.00 94.06 575 PHE A O 1
ATOM 4791 N N . ILE A 1 576 ? -18.590 18.719 9.350 1.00 92.19 576 ILE A N 1
ATOM 4792 C CA . ILE A 1 576 ? -17.300 19.120 8.776 1.00 92.19 576 ILE A CA 1
ATOM 4793 C C . ILE A 1 576 ? -16.150 18.590 9.645 1.00 92.19 576 ILE A C 1
ATOM 4795 O O . ILE A 1 576 ? -15.262 17.910 9.126 1.00 92.19 576 ILE A O 1
ATOM 4799 N N . GLU A 1 577 ? -16.201 18.803 10.965 1.00 89.38 577 GLU A N 1
ATOM 4800 C CA . GLU A 1 577 ? -15.186 18.293 11.897 1.00 89.38 577 GLU A CA 1
ATOM 4801 C C . GLU A 1 577 ? -15.074 16.763 11.879 1.00 89.38 577 GLU A C 1
ATOM 4803 O O . GLU A 1 577 ? -13.971 16.216 11.931 1.00 89.38 577 GLU A O 1
ATOM 4808 N N . ALA A 1 578 ? -16.202 16.055 11.783 1.00 90.00 578 ALA A N 1
ATOM 4809 C CA . ALA A 1 578 ? -16.213 14.596 11.768 1.00 90.00 578 ALA A CA 1
ATOM 4810 C C . ALA A 1 578 ? -15.725 13.998 10.436 1.00 90.00 578 ALA A C 1
ATOM 4812 O O . ALA A 1 578 ? -15.217 12.872 10.425 1.00 90.00 578 ALA A O 1
ATOM 4813 N N . TYR A 1 579 ? -15.883 14.713 9.317 1.00 93.88 579 TYR A N 1
ATOM 4814 C CA . TYR A 1 579 ? -15.557 14.198 7.986 1.00 93.88 579 TYR A CA 1
ATOM 4815 C C . TYR A 1 579 ? -14.104 14.466 7.568 1.00 93.88 579 TYR A C 1
ATOM 4817 O O . TYR A 1 579 ? -13.505 13.601 6.926 1.00 93.88 579 TYR A O 1
ATOM 4825 N N . ILE A 1 580 ? -13.490 15.576 8.003 1.00 89.38 580 ILE A N 1
ATOM 4826 C CA . ILE A 1 580 ? -12.077 15.903 7.708 1.00 89.38 580 ILE A CA 1
ATOM 4827 C C . ILE A 1 580 ? -11.122 14.722 7.994 1.00 89.38 580 ILE A C 1
ATOM 4829 O O . ILE A 1 580 ? -10.384 14.337 7.086 1.00 89.38 580 ILE A O 1
ATOM 4833 N N . PRO A 1 581 ? -11.154 14.050 9.166 1.00 89.00 581 PRO A N 1
ATOM 4834 C CA . PRO A 1 581 ? -10.248 12.930 9.439 1.00 89.00 581 PRO A CA 1
ATOM 4835 C C . PRO A 1 581 ? -10.420 11.742 8.482 1.00 89.00 581 PRO A C 1
ATOM 4837 O O . PRO A 1 581 ? -9.466 11.011 8.222 1.00 89.00 581 PRO A O 1
ATOM 4840 N N . ILE A 1 582 ? -11.631 11.532 7.954 1.00 91.38 582 ILE A N 1
ATOM 4841 C CA . ILE A 1 582 ? -11.928 10.459 6.993 1.00 91.38 582 ILE A CA 1
ATOM 4842 C C . ILE A 1 582 ? -11.317 10.800 5.632 1.00 91.38 582 ILE A C 1
ATOM 4844 O O . ILE A 1 582 ? -10.704 9.940 4.999 1.00 91.38 582 ILE A O 1
ATOM 4848 N N . ILE A 1 583 ? -11.448 12.057 5.211 1.00 90.94 583 ILE A N 1
ATOM 4849 C CA . ILE A 1 583 ? -10.833 12.582 3.991 1.00 90.94 583 ILE A CA 1
ATOM 4850 C C . ILE A 1 583 ? -9.302 12.521 4.079 1.00 90.94 583 ILE A C 1
ATOM 4852 O O . ILE A 1 583 ? -8.646 12.054 3.146 1.00 90.94 583 ILE A O 1
ATOM 4856 N N . GLU A 1 584 ? -8.718 12.921 5.209 1.00 84.50 584 GLU A N 1
ATOM 4857 C CA . GLU A 1 584 ? -7.269 12.871 5.415 1.00 84.50 584 GLU A CA 1
ATOM 4858 C C . GLU A 1 584 ? -6.715 11.439 5.428 1.00 84.50 584 GLU A C 1
ATOM 4860 O O . GLU A 1 584 ? -5.673 11.186 4.817 1.00 84.50 584 GLU A O 1
ATOM 4865 N N . ASP A 1 585 ? -7.401 10.496 6.085 1.00 84.38 585 ASP A N 1
ATOM 4866 C CA . ASP A 1 585 ? -7.024 9.076 6.074 1.00 84.38 585 ASP A CA 1
ATOM 4867 C C . ASP A 1 585 ? -7.110 8.494 4.656 1.00 84.38 585 ASP A C 1
ATOM 4869 O O . ASP A 1 585 ? -6.213 7.771 4.211 1.00 84.38 585 ASP A O 1
ATOM 4873 N N . PHE A 1 586 ? -8.141 8.870 3.896 1.00 88.62 586 PHE A N 1
ATOM 4874 C CA . PHE A 1 586 ? -8.271 8.463 2.503 1.00 88.62 586 PHE A CA 1
ATOM 4875 C C . PHE A 1 586 ? -7.121 8.994 1.637 1.00 88.62 586 PHE A C 1
ATOM 4877 O O . PHE A 1 586 ? -6.514 8.223 0.893 1.00 88.62 586 PHE A O 1
ATOM 4884 N N . LEU A 1 587 ? -6.767 10.279 1.755 1.00 79.38 587 LEU A N 1
ATOM 4885 C CA . LEU A 1 587 ? -5.654 10.879 1.007 1.00 79.38 587 LEU A CA 1
ATOM 4886 C C . LEU A 1 587 ? -4.315 10.176 1.278 1.00 79.38 587 LEU A C 1
ATOM 4888 O O . LEU A 1 587 ? -3.519 9.999 0.352 1.00 79.38 587 LEU A O 1
ATOM 4892 N N . GLN A 1 588 ? -4.089 9.730 2.517 1.00 75.88 588 GLN A N 1
ATOM 4893 C CA . GLN A 1 588 ? -2.877 9.001 2.905 1.00 75.88 588 GLN A CA 1
ATOM 4894 C C . GLN A 1 588 ? -2.841 7.570 2.353 1.00 75.88 588 GLN A C 1
ATOM 4896 O O . GLN A 1 588 ? -1.780 7.092 1.951 1.00 75.88 588 GLN A O 1
ATOM 4901 N N . ASN A 1 589 ? -3.986 6.884 2.331 1.00 76.31 589 ASN A N 1
ATOM 4902 C CA . ASN A 1 589 ? -4.043 5.444 2.072 1.00 76.31 589 ASN A CA 1
ATOM 4903 C C . ASN A 1 589 ? -4.452 5.069 0.639 1.00 76.31 589 ASN A C 1
ATOM 4905 O O . ASN A 1 589 ? -4.245 3.924 0.229 1.00 76.31 589 ASN A O 1
ATOM 4909 N N . ASN A 1 590 ? -5.044 5.986 -0.129 1.00 77.62 590 ASN A N 1
ATOM 4910 C CA . ASN A 1 590 ? -5.489 5.682 -1.485 1.00 77.62 590 ASN A CA 1
ATOM 4911 C C . ASN A 1 590 ? -4.321 5.685 -2.490 1.00 77.62 590 ASN A C 1
ATOM 4913 O O . ASN A 1 590 ? -3.327 6.386 -2.309 1.00 77.62 590 ASN A O 1
ATOM 4917 N N . ALA A 1 591 ? -4.434 4.908 -3.567 1.00 75.44 591 ALA A N 1
ATOM 4918 C CA . ALA A 1 591 ? -3.464 4.875 -4.667 1.00 75.44 591 ALA A CA 1
ATOM 4919 C C . ALA A 1 591 ? -4.002 5.510 -5.966 1.00 75.44 591 ALA A C 1
ATOM 4921 O O . ALA A 1 591 ? -3.225 5.783 -6.879 1.00 75.44 591 ALA A O 1
ATOM 4922 N N . ASP A 1 592 ? -5.312 5.750 -6.068 1.00 83.31 592 ASP A N 1
ATOM 4923 C CA . ASP A 1 592 ? -5.948 6.363 -7.230 1.00 83.31 592 ASP A CA 1
ATOM 4924 C C . ASP A 1 592 ? -5.724 7.879 -7.248 1.00 83.31 592 ASP A C 1
ATOM 4926 O O . ASP A 1 592 ? -6.277 8.631 -6.444 1.00 83.31 592 ASP A O 1
ATOM 4930 N N . ARG A 1 593 ? -4.907 8.338 -8.199 1.00 76.69 593 ARG A N 1
ATOM 4931 C CA . ARG A 1 593 ? -4.519 9.748 -8.328 1.00 76.69 593 ARG A CA 1
ATOM 4932 C C . ARG A 1 593 ? -5.678 10.667 -8.716 1.00 76.69 593 ARG A C 1
ATOM 4934 O O . ARG A 1 593 ? -5.751 11.786 -8.211 1.00 76.69 593 ARG A O 1
ATOM 4941 N N . LYS A 1 594 ? -6.600 10.216 -9.580 1.00 80.31 594 LYS A N 1
ATOM 4942 C CA . LYS A 1 594 ? -7.747 11.043 -10.007 1.00 80.31 594 LYS A CA 1
ATOM 4943 C C . LYS A 1 594 ? -8.682 11.296 -8.830 1.00 80.31 594 LYS A C 1
ATOM 4945 O O . LYS A 1 594 ? -9.107 12.428 -8.617 1.00 80.31 594 LYS A O 1
ATOM 4950 N N . GLU A 1 595 ? -8.923 10.259 -8.036 1.00 89.00 595 GLU A N 1
ATOM 4951 C CA . GLU A 1 595 ? -9.711 10.364 -6.811 1.00 89.00 595 GLU A CA 1
ATOM 4952 C C . GLU A 1 595 ? -8.997 11.204 -5.742 1.00 89.00 595 GLU A C 1
ATOM 4954 O O . GLU A 1 595 ? -9.629 12.041 -5.100 1.00 89.00 595 GLU A O 1
ATOM 4959 N N . LYS A 1 596 ? -7.670 11.070 -5.590 1.00 82.44 596 LYS A N 1
ATOM 4960 C CA . LYS A 1 596 ? -6.887 11.942 -4.698 1.00 82.44 596 LYS A CA 1
ATOM 4961 C C . LYS A 1 596 ? -7.028 13.413 -5.059 1.00 82.44 596 LYS A C 1
ATOM 4963 O O . LYS A 1 596 ? -7.207 14.225 -4.160 1.00 82.44 596 LYS A O 1
ATOM 4968 N N . LYS A 1 597 ? -6.980 13.767 -6.346 1.00 82.06 597 LYS A N 1
ATOM 4969 C CA . LYS A 1 597 ? -7.124 15.162 -6.782 1.00 82.06 597 LYS A CA 1
ATOM 4970 C C . LYS A 1 597 ? -8.481 15.749 -6.385 1.00 82.06 597 LYS A C 1
ATOM 4972 O O . LYS A 1 597 ? -8.521 16.848 -5.841 1.00 82.06 597 LYS A O 1
ATOM 4977 N N . ILE A 1 598 ? -9.569 15.013 -6.618 1.00 85.88 598 ILE A N 1
ATOM 4978 C CA . ILE A 1 598 ? -10.927 15.427 -6.219 1.00 85.88 598 ILE A CA 1
ATOM 4979 C C . ILE A 1 598 ? -11.015 15.526 -4.691 1.00 85.88 598 ILE A C 1
ATOM 4981 O O . ILE A 1 598 ? -11.450 16.537 -4.150 1.00 85.88 598 ILE A O 1
ATOM 4985 N N . THR A 1 599 ? -10.503 14.518 -3.988 1.00 87.88 599 THR A N 1
ATOM 4986 C CA . THR A 1 599 ? -10.494 14.476 -2.522 1.00 87.88 599 THR A CA 1
ATOM 4987 C C . THR A 1 599 ? -9.675 15.608 -1.901 1.00 87.88 599 THR A C 1
ATOM 4989 O O . THR A 1 599 ? -10.077 16.147 -0.876 1.00 87.88 599 THR A O 1
ATOM 4992 N N . ARG A 1 600 ? -8.552 16.019 -2.508 1.00 83.75 600 ARG A N 1
ATOM 4993 C CA . ARG A 1 600 ? -7.778 17.191 -2.061 1.00 83.75 600 ARG A CA 1
ATOM 4994 C C . ARG A 1 600 ? -8.616 18.465 -2.172 1.00 83.75 600 ARG A C 1
ATOM 4996 O O . ARG A 1 600 ? -8.662 19.227 -1.218 1.00 83.75 600 ARG A O 1
ATOM 5003 N N . GLN A 1 601 ? -9.336 18.659 -3.282 1.00 84.38 601 GLN A N 1
ATOM 5004 C CA . GLN A 1 601 ? -10.239 19.808 -3.454 1.00 84.38 601 GLN A CA 1
ATOM 5005 C C . GLN A 1 601 ? -11.361 19.824 -2.413 1.00 84.38 601 GLN A C 1
ATOM 5007 O O . GLN A 1 601 ? -11.660 20.869 -1.843 1.00 84.38 601 GLN A O 1
ATOM 5012 N N . LEU A 1 602 ? -11.949 18.660 -2.144 1.00 90.62 602 LEU A N 1
ATOM 5013 C CA . LEU A 1 602 ? -12.955 18.494 -1.104 1.00 90.62 602 LEU A CA 1
ATOM 5014 C C . LEU A 1 602 ? -12.391 18.811 0.290 1.00 90.62 602 LEU A C 1
ATOM 5016 O O . LEU A 1 602 ? -13.021 19.537 1.053 1.00 90.62 602 LEU A O 1
ATOM 5020 N N . ASN A 1 603 ? -11.193 18.309 0.608 1.00 90.44 603 ASN A N 1
ATOM 5021 C CA . ASN A 1 603 ? -10.509 18.590 1.870 1.00 90.44 603 ASN A CA 1
ATOM 5022 C C . ASN A 1 603 ? -10.242 20.088 2.051 1.00 90.44 603 ASN A C 1
ATOM 5024 O O . ASN A 1 603 ? -10.426 20.623 3.140 1.00 90.44 603 ASN A O 1
ATOM 5028 N N . ASP A 1 604 ? -9.834 20.767 0.978 1.00 79.75 604 ASP A N 1
ATOM 5029 C CA . ASP A 1 604 ? -9.582 22.207 0.985 1.00 79.75 604 ASP A CA 1
ATOM 5030 C C . ASP A 1 604 ? -10.839 22.997 1.330 1.00 79.75 604 ASP A C 1
ATOM 5032 O O . ASP A 1 604 ? -10.790 23.910 2.156 1.00 79.75 604 ASP A O 1
ATOM 5036 N N . GLU A 1 605 ? -11.966 22.649 0.708 1.00 88.31 605 GLU A N 1
ATOM 5037 C CA . GLU A 1 605 ? -13.221 23.340 0.970 1.00 88.31 605 GLU A CA 1
ATOM 5038 C C . GLU A 1 605 ? -13.777 22.977 2.355 1.00 88.31 605 GLU A C 1
ATOM 5040 O O . GLU A 1 605 ? -14.281 23.858 3.041 1.00 88.31 605 GLU A O 1
ATOM 5045 N N . LEU A 1 606 ? -13.597 21.740 2.837 1.00 89.81 606 LEU A N 1
ATOM 5046 C CA . LEU A 1 606 ? -13.928 21.356 4.218 1.00 89.81 606 LEU A CA 1
ATOM 5047 C C . LEU A 1 606 ? -13.145 22.190 5.240 1.00 89.81 606 LEU A C 1
ATOM 5049 O O . LEU A 1 606 ? -13.745 22.782 6.133 1.00 89.81 606 LEU A O 1
ATOM 5053 N N . LEU A 1 607 ? -11.819 22.287 5.089 1.00 81.75 607 LEU A N 1
ATOM 5054 C CA . LEU A 1 607 ? -10.958 23.081 5.975 1.00 81.75 607 LEU A CA 1
ATOM 5055 C C . LEU A 1 607 ? -11.296 24.574 5.909 1.00 81.75 607 LEU A C 1
ATOM 5057 O O . LEU A 1 607 ? -11.276 25.269 6.922 1.00 81.75 607 LEU A O 1
ATOM 5061 N N . LYS A 1 608 ? -11.642 25.078 4.723 1.00 83.62 608 LYS A N 1
ATOM 5062 C CA . LYS A 1 608 ? -12.086 26.460 4.546 1.00 83.62 608 LYS A CA 1
ATOM 5063 C C . LYS A 1 608 ? -13.421 26.713 5.252 1.00 83.62 608 LYS A C 1
ATOM 5065 O O . LYS A 1 608 ? -13.533 27.694 5.985 1.00 83.62 608 LYS A O 1
ATOM 5070 N N . GLN A 1 609 ? -14.410 25.834 5.088 1.00 87.69 609 GLN A N 1
ATOM 5071 C CA . GLN A 1 609 ? -15.709 25.954 5.759 1.00 87.69 609 GLN A CA 1
ATOM 5072 C C . GLN A 1 609 ? -15.600 25.773 7.281 1.00 87.69 609 GLN A C 1
ATOM 5074 O O . GLN A 1 609 ? -16.312 26.457 8.010 1.00 87.69 609 GLN A O 1
ATOM 5079 N N . GLN A 1 610 ? -14.660 24.952 7.770 1.00 89.12 610 GLN A N 1
ATOM 5080 C CA . GLN A 1 610 ? -14.350 24.818 9.202 1.00 89.12 610 GLN A CA 1
ATOM 5081 C C . GLN A 1 610 ? -13.938 26.154 9.843 1.00 89.12 610 GLN A C 1
ATOM 5083 O O . GLN A 1 610 ? -14.166 26.358 11.031 1.00 89.12 610 GLN A O 1
ATOM 5088 N N . ILE A 1 611 ? -13.340 27.064 9.066 1.00 80.69 611 ILE A N 1
ATOM 5089 C CA . ILE A 1 611 ? -12.920 28.394 9.527 1.00 80.69 611 ILE A CA 1
ATOM 5090 C C . ILE A 1 611 ? -14.021 29.434 9.290 1.00 80.69 611 ILE A C 1
ATOM 5092 O O . ILE A 1 611 ? -14.302 30.239 10.174 1.00 80.69 611 ILE A O 1
ATOM 5096 N N . ILE A 1 612 ? -14.631 29.438 8.099 1.00 84.25 612 ILE A N 1
ATOM 5097 C CA . ILE A 1 612 ? -15.613 30.458 7.701 1.00 84.25 612 ILE A CA 1
ATOM 5098 C C . ILE A 1 612 ? -16.893 30.354 8.532 1.00 84.25 612 ILE A C 1
ATOM 5100 O O . ILE A 1 612 ? -17.366 31.368 9.030 1.00 84.25 612 ILE A O 1
ATOM 5104 N N . LEU A 1 613 ? -17.443 29.149 8.699 1.00 85.25 613 LEU A N 1
ATOM 5105 C CA . LEU A 1 613 ? -18.758 28.968 9.312 1.00 85.25 613 LEU A CA 1
ATOM 5106 C C . LEU A 1 613 ? -18.809 29.436 10.783 1.00 85.25 613 LEU A C 1
ATOM 5108 O O . LEU A 1 613 ? -19.697 30.222 11.099 1.00 85.25 613 LEU A O 1
ATOM 5112 N N . PRO A 1 614 ? -17.866 29.065 11.676 1.00 80.75 614 PRO A N 1
ATOM 5113 C CA . PRO A 1 614 ? -17.856 29.596 13.042 1.00 80.75 614 PRO A CA 1
ATOM 5114 C C . PRO A 1 614 ? -17.667 31.107 13.100 1.00 80.75 614 PRO A C 1
ATOM 5116 O O . PRO A 1 614 ? -18.215 31.752 13.987 1.00 80.75 614 PRO A O 1
ATOM 5119 N N . ARG A 1 615 ? -16.888 31.670 12.167 1.00 81.50 615 ARG A N 1
ATOM 5120 C CA . ARG A 1 615 ? -16.659 33.112 12.101 1.00 81.50 615 ARG A CA 1
ATOM 5121 C C . ARG A 1 615 ? -17.938 33.850 11.719 1.00 81.50 615 ARG A C 1
ATOM 5123 O O . ARG A 1 615 ? -18.279 34.796 12.407 1.00 81.50 615 ARG A O 1
ATOM 5130 N N . GLU A 1 616 ? -18.651 33.399 10.688 1.00 86.12 616 GLU A N 1
ATOM 5131 C CA . GLU A 1 616 ? -19.926 34.006 10.277 1.00 86.12 616 GLU A CA 1
ATOM 5132 C C . GLU A 1 616 ? -20.976 33.935 11.400 1.00 86.12 616 GLU A C 1
ATOM 5134 O O . GLU A 1 616 ? -21.690 34.904 11.628 1.00 86.12 616 GLU A O 1
ATOM 5139 N N . ILE A 1 617 ? -21.002 32.842 12.174 1.00 83.19 617 ILE A N 1
ATOM 5140 C CA . ILE A 1 617 ? -21.855 32.732 13.371 1.00 83.19 617 ILE A CA 1
ATOM 5141 C C . ILE A 1 617 ? -21.406 33.717 14.466 1.00 83.19 617 ILE A C 1
ATOM 5143 O O . ILE A 1 617 ? -22.224 34.397 15.075 1.00 83.19 617 ILE A O 1
ATOM 5147 N N . GLN A 1 618 ? -20.099 33.816 14.728 1.00 78.62 618 GLN A N 1
ATOM 5148 C CA . GLN A 1 618 ? -19.547 34.681 15.777 1.00 78.62 618 GLN A CA 1
ATOM 5149 C C . GLN A 1 618 ? -19.665 36.179 15.450 1.00 78.62 618 GLN A C 1
ATOM 5151 O O . GLN A 1 618 ? -19.839 36.993 16.355 1.00 78.62 618 GLN A O 1
ATOM 5156 N N . GLU A 1 619 ? -19.530 36.546 14.176 1.00 82.62 619 GLU A N 1
ATOM 5157 C CA . GLU A 1 619 ? -19.647 37.919 13.674 1.00 82.62 619 GLU A CA 1
ATOM 5158 C C . GLU A 1 619 ? -21.118 38.342 13.495 1.00 82.62 619 GLU A C 1
ATOM 5160 O O . GLU A 1 619 ? -21.388 39.530 13.327 1.00 82.62 619 GLU A O 1
ATOM 5165 N N . GLY A 1 620 ? -22.064 37.399 13.611 1.00 80.88 620 GLY A N 1
ATOM 5166 C CA . GLY A 1 620 ? -23.500 37.637 13.445 1.00 80.88 620 GLY A CA 1
ATOM 5167 C C . GLY A 1 620 ? -23.943 37.750 11.984 1.00 80.88 620 GLY A C 1
ATOM 5168 O O . GLY A 1 620 ? -25.048 38.215 11.725 1.00 80.88 620 GLY A O 1
ATOM 5169 N N . ASP A 1 621 ? -23.094 37.336 11.039 1.00 82.88 621 ASP A N 1
ATOM 5170 C CA . ASP A 1 621 ? -23.429 37.243 9.612 1.00 82.88 621 ASP A CA 1
ATOM 5171 C C . ASP A 1 621 ? -24.420 36.101 9.333 1.00 82.88 621 ASP A C 1
ATOM 5173 O O . ASP A 1 621 ? -25.145 36.151 8.343 1.00 82.88 621 ASP A O 1
ATOM 5177 N N . ILE A 1 622 ? -24.431 35.079 10.196 1.00 88.06 622 ILE A N 1
ATOM 5178 C CA . ILE A 1 622 ? -25.451 34.030 10.263 1.00 88.06 622 ILE A CA 1
ATOM 5179 C C . ILE A 1 622 ? -25.932 33.977 11.706 1.00 88.06 622 ILE A C 1
ATOM 5181 O O . ILE A 1 622 ? -25.172 33.597 12.601 1.00 88.06 622 ILE A O 1
ATOM 5185 N N . ASP A 1 623 ? -27.186 34.346 11.939 1.00 86.88 623 ASP A N 1
ATOM 5186 C CA . ASP A 1 623 ? -27.780 34.213 13.264 1.00 86.88 623 ASP A CA 1
ATOM 5187 C C . ASP A 1 623 ? -28.176 32.755 13.573 1.00 86.88 623 ASP A C 1
ATOM 5189 O O . ASP A 1 623 ? -28.105 31.849 12.733 1.00 86.88 623 ASP A O 1
ATOM 5193 N N . LEU A 1 624 ? -28.546 32.492 14.829 1.00 83.06 624 LEU A N 1
ATOM 5194 C CA . LEU A 1 624 ? -28.871 31.138 15.277 1.00 83.06 624 LEU A CA 1
ATOM 5195 C C . LEU A 1 624 ? -30.104 30.565 14.559 1.00 83.06 624 LEU A C 1
ATOM 5197 O O . LEU A 1 624 ? -30.154 29.358 14.318 1.00 83.06 624 LEU A O 1
ATOM 5201 N N . GLU A 1 625 ? -31.079 31.407 14.207 1.00 84.44 625 GLU A N 1
ATOM 5202 C CA . GLU A 1 625 ? -32.305 30.989 13.524 1.00 84.44 625 GLU A CA 1
ATOM 5203 C C . GLU A 1 625 ? -31.997 30.575 12.080 1.00 84.44 625 GLU A C 1
ATOM 5205 O O . GLU A 1 625 ? -32.344 29.463 11.672 1.00 84.44 625 GLU A O 1
ATOM 5210 N N . GLU A 1 626 ? -31.235 31.392 11.350 1.00 89.69 626 GLU A N 1
ATOM 5211 C CA . GLU A 1 626 ? -30.736 31.077 10.011 1.00 89.69 626 GLU A CA 1
ATOM 5212 C C . GLU A 1 626 ? -29.874 29.806 10.025 1.00 89.69 626 GLU A C 1
ATOM 5214 O O . GLU A 1 626 ? -30.033 28.921 9.176 1.00 89.69 626 GLU A O 1
ATOM 5219 N N . TYR A 1 627 ? -29.005 29.640 11.027 1.00 92.19 627 TYR A N 1
ATOM 5220 C CA . TYR A 1 627 ? -28.203 28.425 11.157 1.00 92.19 627 TYR A CA 1
ATOM 5221 C C . TYR A 1 627 ? -29.068 27.177 11.386 1.00 92.19 627 TYR A C 1
ATOM 5223 O O . TYR A 1 627 ? -28.857 26.132 10.760 1.00 92.19 627 TYR A O 1
ATOM 5231 N N . VAL A 1 628 ? -30.094 27.277 12.232 1.00 88.75 628 VAL A N 1
ATOM 5232 C CA . VAL A 1 628 ? -31.075 26.208 12.458 1.00 88.75 628 VAL A CA 1
ATOM 5233 C C . VAL A 1 628 ? -31.836 25.867 11.171 1.00 88.75 628 VAL A C 1
ATOM 5235 O O . VAL A 1 628 ? -32.065 24.683 10.888 1.00 88.75 628 VAL A O 1
ATOM 5238 N N . GLU A 1 629 ? -32.200 26.856 10.352 1.00 89.50 629 GLU A N 1
ATOM 5239 C CA . GLU A 1 629 ? -32.811 26.626 9.039 1.00 89.50 629 GLU A CA 1
ATOM 5240 C C . GLU A 1 629 ? -31.868 25.882 8.082 1.00 89.50 629 GLU A C 1
ATOM 5242 O O . GLU A 1 629 ? -32.295 24.926 7.421 1.00 89.50 629 GLU A O 1
ATOM 5247 N N . ILE A 1 630 ? -30.578 26.240 8.062 1.00 92.00 630 ILE A N 1
ATOM 5248 C CA . ILE A 1 630 ? -29.543 25.539 7.287 1.00 92.00 630 ILE A CA 1
ATOM 5249 C C . ILE A 1 630 ? -29.474 24.058 7.696 1.00 92.00 630 ILE A C 1
ATOM 5251 O O . ILE A 1 630 ? -29.563 23.175 6.832 1.00 92.00 630 ILE A O 1
ATOM 5255 N N . LEU A 1 631 ? -29.380 23.758 8.998 1.00 93.56 631 LEU A N 1
ATOM 5256 C CA . LEU A 1 631 ? -29.315 22.379 9.506 1.00 93.56 631 LEU A CA 1
ATOM 5257 C C . LEU A 1 631 ? -30.579 21.576 9.147 1.00 93.56 631 LEU A C 1
ATOM 5259 O O . LEU A 1 631 ? -30.493 20.434 8.679 1.00 93.56 631 LEU A O 1
ATOM 5263 N N . ASN A 1 632 ? -31.762 22.179 9.293 1.00 90.81 632 ASN A N 1
ATOM 5264 C CA . ASN A 1 632 ? -33.031 21.568 8.888 1.00 90.81 632 ASN A CA 1
ATOM 5265 C C . ASN A 1 632 ? -33.094 21.299 7.375 1.00 90.81 632 ASN A C 1
ATOM 5267 O O . ASN A 1 632 ? -33.582 20.244 6.944 1.00 90.81 632 ASN A O 1
ATOM 5271 N N . GLY A 1 633 ? -32.563 22.218 6.563 1.00 90.62 633 GLY A N 1
ATOM 5272 C CA . GLY A 1 633 ? -32.418 22.061 5.119 1.00 90.62 633 GLY A CA 1
ATOM 5273 C C . GLY A 1 633 ? -31.574 20.840 4.749 1.00 90.62 633 GLY A C 1
ATOM 5274 O O . GLY A 1 633 ? -31.992 20.034 3.909 1.00 90.62 633 GLY A O 1
ATOM 5275 N N . ILE A 1 634 ? -30.438 20.643 5.429 1.00 94.38 634 ILE A N 1
ATOM 5276 C CA . ILE A 1 634 ? -29.571 19.468 5.244 1.00 94.38 634 ILE A CA 1
ATOM 5277 C C . ILE A 1 634 ? -30.329 18.180 5.592 1.00 94.38 634 ILE A C 1
ATOM 5279 O O . ILE A 1 634 ? -30.360 17.259 4.777 1.00 94.38 634 ILE A O 1
ATOM 5283 N N . ILE A 1 635 ? -31.014 18.118 6.742 1.00 93.50 635 ILE A N 1
ATOM 5284 C CA . ILE A 1 635 ? -31.773 16.925 7.169 1.00 93.50 635 ILE A CA 1
ATOM 5285 C C . ILE A 1 635 ? -32.860 16.557 6.150 1.00 93.50 635 ILE A C 1
ATOM 5287 O O . ILE A 1 635 ? -33.035 15.381 5.807 1.00 93.50 635 ILE A O 1
ATOM 5291 N N . LYS 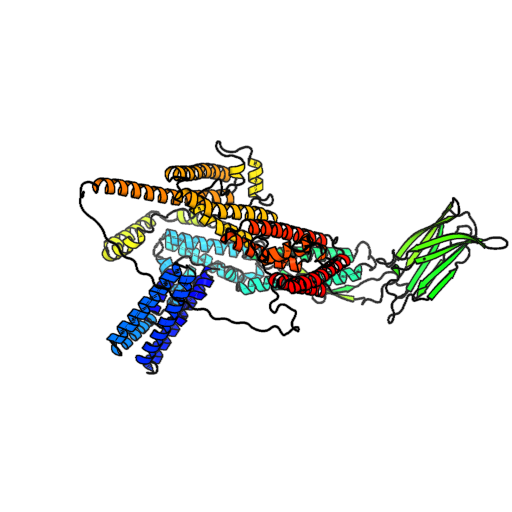A 1 636 ? -33.597 17.552 5.643 1.00 92.62 636 LYS A N 1
ATOM 5292 C CA . LYS A 1 636 ? -34.645 17.340 4.637 1.00 92.62 636 LYS A CA 1
ATOM 5293 C C . LYS A 1 636 ? -34.064 16.791 3.333 1.00 92.62 636 LYS A C 1
ATOM 5295 O O . LYS A 1 636 ? -34.626 15.847 2.771 1.00 92.62 636 LYS A O 1
ATOM 5300 N N . ARG A 1 637 ? -32.941 17.349 2.872 1.00 95.56 637 ARG A N 1
ATOM 5301 C CA . ARG A 1 637 ? -32.244 16.900 1.659 1.00 95.56 637 ARG A CA 1
ATOM 5302 C C . ARG A 1 637 ? -31.666 15.494 1.830 1.00 95.56 637 ARG A C 1
ATOM 5304 O O . ARG A 1 637 ? -31.872 14.651 0.960 1.00 95.56 637 ARG A O 1
ATOM 5311 N N . ASP A 1 638 ? -31.039 15.200 2.967 1.00 96.25 638 ASP A N 1
ATOM 5312 C CA . ASP A 1 638 ? -30.468 13.882 3.276 1.00 96.25 638 ASP A CA 1
ATOM 5313 C C . ASP A 1 638 ? -31.531 12.787 3.320 1.00 96.25 638 ASP A C 1
ATOM 5315 O O . ASP A 1 638 ? -31.295 11.686 2.828 1.00 96.25 638 ASP A O 1
ATOM 5319 N N . LYS A 1 639 ? -32.736 13.086 3.817 1.00 94.19 639 LYS A N 1
ATOM 5320 C CA . LYS A 1 639 ? -33.864 12.145 3.783 1.00 94.19 639 LYS A CA 1
ATOM 5321 C C . LYS A 1 639 ? -34.264 11.772 2.352 1.00 94.19 639 LYS A C 1
ATOM 5323 O O . LYS A 1 639 ? -34.524 10.599 2.081 1.00 94.19 639 LYS A O 1
ATOM 5328 N N . LEU A 1 640 ? -34.306 12.748 1.442 1.00 94.38 640 LEU A N 1
ATOM 5329 C CA . LEU A 1 640 ? -34.597 12.506 0.025 1.00 94.38 640 LEU A CA 1
ATOM 5330 C C . LEU A 1 640 ? -33.461 11.721 -0.646 1.00 94.38 640 LEU A C 1
ATOM 5332 O O . LEU A 1 640 ? -33.724 10.761 -1.371 1.00 94.38 640 LEU A O 1
ATOM 5336 N N . MET A 1 641 ? -32.203 12.083 -0.372 1.00 97.06 641 MET A N 1
ATOM 5337 C CA . MET A 1 641 ? -31.035 11.382 -0.918 1.00 97.06 641 MET A CA 1
ATOM 5338 C C . MET A 1 641 ? -30.945 9.943 -0.413 1.00 97.06 641 MET A C 1
ATOM 5340 O O . MET A 1 641 ? -30.675 9.042 -1.199 1.00 97.06 641 MET A O 1
ATOM 5344 N N . ALA A 1 642 ? -31.231 9.696 0.867 1.00 95.69 642 ALA A N 1
ATOM 5345 C CA . ALA A 1 642 ? -31.245 8.356 1.443 1.00 95.69 642 ALA A CA 1
ATOM 5346 C C . ALA A 1 642 ? -32.278 7.459 0.746 1.00 95.69 642 ALA A C 1
ATOM 5348 O O . ALA A 1 642 ? -31.954 6.341 0.349 1.00 95.69 642 ALA A O 1
ATOM 5349 N N . GLN A 1 643 ? -33.499 7.960 0.530 1.00 93.38 643 GLN A N 1
ATOM 5350 C CA . GLN A 1 643 ? -34.533 7.227 -0.208 1.00 93.38 643 GLN A CA 1
ATOM 5351 C C . GLN A 1 643 ? -34.087 6.906 -1.637 1.00 93.38 643 GLN A C 1
ATOM 5353 O O . GLN A 1 643 ? -34.232 5.768 -2.083 1.00 93.38 643 GLN A O 1
ATOM 5358 N N . PHE A 1 644 ? -33.504 7.884 -2.334 1.00 96.94 644 PHE A N 1
ATOM 5359 C CA . PHE A 1 644 ? -33.000 7.698 -3.691 1.00 96.94 644 PHE A CA 1
ATOM 5360 C C . PHE A 1 644 ? -31.861 6.671 -3.752 1.00 96.94 644 PHE A C 1
ATOM 5362 O O . PHE A 1 644 ? -31.964 5.689 -4.484 1.00 96.94 644 PHE A O 1
ATOM 5369 N N . PHE A 1 645 ? -30.808 6.836 -2.945 1.00 96.25 645 PHE A N 1
ATOM 5370 C CA . PHE A 1 645 ? -29.659 5.926 -2.920 1.00 96.25 645 PHE A CA 1
ATOM 5371 C C . PHE A 1 645 ? -30.044 4.501 -2.522 1.00 96.25 645 PHE A C 1
ATOM 5373 O O . PHE A 1 645 ? -29.495 3.547 -3.074 1.00 96.25 645 PHE A O 1
ATOM 5380 N N . GLN A 1 646 ? -31.024 4.341 -1.629 1.00 94.44 646 GLN A N 1
ATOM 5381 C CA . GLN A 1 646 ? -31.571 3.033 -1.282 1.00 94.44 646 GLN A CA 1
ATOM 5382 C C . GLN A 1 646 ? -32.292 2.377 -2.469 1.00 94.44 646 GLN A C 1
ATOM 5384 O O . GLN A 1 646 ? -32.104 1.187 -2.704 1.00 94.44 646 GLN A O 1
ATOM 5389 N N . GLN A 1 647 ? -33.086 3.133 -3.236 1.00 93.44 647 GLN A N 1
ATOM 5390 C CA . GLN A 1 647 ? -33.802 2.614 -4.411 1.00 93.44 647 GLN A CA 1
ATOM 5391 C C . GLN A 1 647 ? -32.857 2.154 -5.523 1.00 93.44 647 GLN A C 1
ATOM 5393 O O . GLN A 1 647 ? -33.128 1.151 -6.182 1.00 93.44 647 GLN A O 1
ATOM 5398 N N . ILE A 1 648 ? -31.749 2.870 -5.724 1.00 93.69 648 ILE A N 1
ATOM 5399 C CA . ILE A 1 648 ? -30.780 2.557 -6.779 1.00 93.69 648 ILE A CA 1
ATOM 5400 C C . ILE A 1 648 ? -29.630 1.665 -6.296 1.00 93.69 648 ILE A C 1
ATOM 5402 O O . ILE A 1 648 ? -28.719 1.411 -7.068 1.00 93.69 648 ILE A O 1
ATOM 5406 N N . ASN A 1 649 ? -29.663 1.148 -5.062 1.00 90.25 649 ASN A N 1
ATOM 5407 C CA . ASN A 1 649 ? -28.616 0.298 -4.471 1.00 90.25 649 ASN A CA 1
ATOM 5408 C C . ASN A 1 649 ? -27.212 0.948 -4.381 1.00 90.25 649 ASN A C 1
ATOM 5410 O O . ASN A 1 649 ? -26.202 0.255 -4.502 1.00 90.25 649 ASN A O 1
ATOM 5414 N N . CYS A 1 650 ? -27.124 2.258 -4.132 1.00 91.62 650 CYS A N 1
ATOM 5415 C CA . CYS A 1 650 ? -25.863 2.942 -3.801 1.00 91.62 650 CYS A CA 1
ATOM 5416 C C . CYS A 1 650 ? -25.642 2.912 -2.279 1.00 91.62 650 CYS A C 1
ATOM 5418 O O . CYS A 1 650 ? -26.038 3.825 -1.551 1.00 91.62 650 CYS A O 1
ATOM 5420 N N . THR A 1 651 ? -25.062 1.820 -1.783 1.00 90.38 651 THR A N 1
ATOM 5421 C CA . THR A 1 651 ? -24.988 1.506 -0.351 1.00 90.38 651 THR A CA 1
ATOM 5422 C C . THR A 1 651 ? -24.061 2.450 0.415 1.00 90.38 651 THR A C 1
ATOM 5424 O O . THR A 1 651 ? -24.423 2.876 1.513 1.00 90.38 651 THR A O 1
ATOM 5427 N N . GLN A 1 652 ? -22.897 2.811 -0.130 1.00 91.12 652 GLN A N 1
ATOM 5428 C CA . GLN A 1 652 ? -21.956 3.728 0.525 1.00 91.12 652 GLN A CA 1
ATOM 5429 C C . GLN A 1 652 ? -22.536 5.137 0.611 1.00 91.12 652 GLN A C 1
ATOM 5431 O O . GLN A 1 652 ? -22.533 5.738 1.685 1.00 91.12 652 GLN A O 1
ATOM 5436 N N . ARG A 1 653 ? -23.113 5.642 -0.487 1.00 94.31 653 ARG A N 1
ATOM 5437 C CA . ARG A 1 653 ? -23.759 6.967 -0.498 1.00 94.31 653 ARG A CA 1
ATOM 5438 C C . ARG A 1 653 ? -24.963 7.024 0.440 1.00 94.31 653 ARG A C 1
ATOM 5440 O O . ARG A 1 653 ? -25.116 8.004 1.163 1.00 94.31 653 ARG A O 1
ATOM 5447 N N . TYR A 1 654 ? -25.762 5.954 0.507 1.00 94.19 654 TYR A N 1
ATOM 5448 C CA . TYR A 1 654 ? -26.831 5.809 1.500 1.00 94.19 654 TYR A CA 1
ATOM 5449 C C . TYR A 1 654 ? -26.293 5.867 2.939 1.00 94.19 654 TYR A C 1
ATOM 5451 O O . TYR A 1 654 ? -26.797 6.630 3.760 1.00 94.19 654 TYR A O 1
ATOM 5459 N N . GLN A 1 655 ? -25.252 5.089 3.253 1.00 91.12 655 GLN A N 1
ATOM 5460 C CA . GLN A 1 655 ? -24.641 5.084 4.586 1.00 91.12 655 GLN A CA 1
ATOM 5461 C C . GLN A 1 655 ? -24.085 6.457 4.967 1.00 91.12 655 GLN A C 1
ATOM 5463 O O . GLN A 1 655 ? -24.286 6.896 6.099 1.00 91.12 655 GLN A O 1
ATOM 5468 N N . PHE A 1 656 ? -23.438 7.140 4.023 1.00 95.50 656 PHE A N 1
ATOM 5469 C CA . PHE A 1 656 ? -22.901 8.477 4.223 1.00 95.50 656 PHE A CA 1
ATOM 5470 C C . PHE A 1 656 ? -23.991 9.490 4.591 1.00 95.50 656 PHE A C 1
ATOM 5472 O O . PHE A 1 656 ? -23.881 10.129 5.636 1.00 95.50 656 PHE A O 1
ATOM 5479 N N . VAL A 1 657 ? -25.065 9.605 3.798 1.00 95.62 657 VAL A N 1
ATOM 5480 C CA . VAL A 1 657 ? -26.124 10.596 4.079 1.00 95.62 657 VAL A CA 1
ATOM 5481 C C . VAL A 1 657 ? -26.904 10.268 5.351 1.00 95.62 657 VAL A C 1
ATOM 5483 O O . VAL A 1 657 ? -27.317 11.174 6.066 1.00 95.62 657 VAL A O 1
ATOM 5486 N N . MET A 1 658 ? -27.051 8.985 5.699 1.00 93.31 658 MET A N 1
ATOM 5487 C CA . MET A 1 658 ? -27.650 8.584 6.977 1.00 93.31 658 MET A CA 1
ATOM 5488 C C . MET A 1 658 ? -26.760 8.958 8.169 1.00 93.31 658 MET A C 1
ATOM 5490 O O . MET A 1 658 ? -27.263 9.429 9.190 1.00 93.31 658 MET A O 1
ATOM 5494 N N . ALA A 1 659 ? -25.441 8.783 8.043 1.00 91.25 659 ALA A N 1
ATOM 5495 C CA . ALA A 1 659 ? -24.482 9.181 9.069 1.00 91.25 659 ALA A CA 1
ATOM 5496 C C . ALA A 1 659 ? -24.418 10.701 9.235 1.00 91.25 659 ALA A C 1
ATOM 5498 O O . ALA A 1 659 ? -24.494 11.184 10.364 1.00 91.25 659 ALA A O 1
ATOM 5499 N N . ARG A 1 660 ? -24.360 11.456 8.131 1.00 95.50 660 ARG A N 1
ATOM 5500 C CA . ARG A 1 660 ? -24.421 12.918 8.186 1.00 95.50 660 ARG A CA 1
ATOM 5501 C C . ARG A 1 660 ? -25.727 13.395 8.804 1.00 95.50 660 ARG A C 1
ATOM 5503 O O . ARG A 1 660 ? -25.674 14.179 9.742 1.00 95.50 660 ARG A O 1
ATOM 5510 N N . SER A 1 661 ? -26.877 12.906 8.338 1.00 94.56 661 SER A N 1
ATOM 5511 C CA . SER A 1 661 ? -28.176 13.315 8.878 1.00 94.56 661 SER A CA 1
ATOM 5512 C C . SER A 1 661 ? -28.255 13.097 10.391 1.00 94.56 661 SER A C 1
ATOM 5514 O O . SER A 1 661 ? -28.788 13.944 11.104 1.00 94.56 661 SER A O 1
ATOM 5516 N N . HIS A 1 662 ? -27.660 12.013 10.899 1.00 89.81 662 HIS A N 1
ATOM 5517 C CA . HIS A 1 662 ? -27.574 11.771 12.335 1.00 89.81 662 HIS A CA 1
ATOM 5518 C C . HIS A 1 662 ? -26.702 12.798 13.073 1.00 89.81 662 HIS A C 1
ATOM 5520 O O . HIS A 1 662 ? -27.111 13.280 14.126 1.00 89.81 662 HIS A O 1
ATOM 5526 N N . ILE A 1 663 ? -25.530 13.145 12.534 1.00 90.75 663 ILE A N 1
ATOM 5527 C CA . ILE A 1 663 ? -24.630 14.155 13.120 1.00 90.75 663 ILE A CA 1
ATOM 5528 C C . ILE A 1 663 ? -25.303 15.531 13.128 1.00 90.75 663 ILE A C 1
ATOM 5530 O O . ILE A 1 663 ? -25.359 16.184 14.163 1.00 90.75 663 ILE A O 1
ATOM 5534 N N . VAL A 1 664 ? -25.912 15.923 12.010 1.00 91.81 664 VAL A N 1
ATOM 5535 C CA . VAL A 1 664 ? -26.625 17.202 11.875 1.00 91.81 664 VAL A CA 1
ATOM 5536 C C . VAL A 1 664 ? -27.814 17.279 12.840 1.00 91.81 664 VAL A C 1
ATOM 5538 O O . VAL A 1 664 ? -28.067 18.327 13.420 1.00 91.81 664 VAL A O 1
ATOM 5541 N N . GLN A 1 665 ? -28.530 16.173 13.076 1.00 90.12 665 GLN A N 1
ATOM 5542 C CA . GLN A 1 665 ? -29.600 16.118 14.084 1.00 90.12 665 GLN A CA 1
ATOM 5543 C C . GLN A 1 665 ? -29.083 16.291 15.517 1.00 90.12 665 GLN A C 1
ATOM 5545 O O . GLN A 1 665 ? -29.775 16.889 16.340 1.00 90.12 665 GLN A O 1
ATOM 5550 N N . GLN A 1 666 ? -27.897 15.762 15.833 1.00 87.75 666 GLN A N 1
ATOM 5551 C CA . GLN A 1 666 ? -27.272 15.972 17.142 1.00 87.75 666 GLN A CA 1
ATOM 5552 C C . GLN A 1 666 ? -26.857 17.431 17.326 1.00 87.75 666 GLN A C 1
ATOM 5554 O O . GLN A 1 666 ? -27.081 17.985 18.399 1.00 87.75 666 GLN A O 1
ATOM 5559 N N . GLU A 1 667 ? -26.300 18.044 16.283 1.00 91.06 667 GLU A N 1
ATOM 5560 C CA . GLU A 1 667 ? -25.930 19.456 16.281 1.00 91.06 667 GLU A CA 1
ATOM 5561 C C . GLU A 1 667 ? -27.159 20.356 16.447 1.00 91.06 667 GLU A C 1
ATOM 5563 O O . GLU A 1 667 ? -27.199 21.178 17.357 1.00 91.06 667 GLU A O 1
ATOM 5568 N N . LEU A 1 668 ? -28.216 20.114 15.666 1.00 88.81 668 LEU A N 1
ATOM 5569 C CA . LEU A 1 668 ? -29.486 20.836 15.761 1.00 88.81 668 LEU A CA 1
ATOM 5570 C C . LEU A 1 668 ? -30.091 20.766 17.174 1.00 88.81 668 LEU A C 1
ATOM 5572 O O . LEU A 1 668 ? -30.589 21.764 17.692 1.00 88.81 668 LEU A O 1
ATOM 5576 N N . ALA A 1 669 ? -30.034 19.595 17.818 1.00 81.31 669 ALA A N 1
ATOM 5577 C CA . ALA A 1 669 ? -30.521 19.425 19.186 1.00 81.31 669 ALA A CA 1
ATOM 5578 C C . ALA A 1 669 ? -29.706 20.232 20.213 1.00 81.31 669 ALA A C 1
ATOM 5580 O O . ALA A 1 669 ? -30.266 20.678 21.212 1.00 81.31 669 ALA A O 1
ATOM 5581 N N . GLN A 1 670 ? -28.407 20.431 19.975 1.00 83.44 670 GLN A N 1
ATOM 5582 C CA . GLN A 1 670 ? -27.542 21.248 20.831 1.00 83.44 670 GLN A CA 1
ATOM 5583 C C . GLN A 1 670 ? -27.793 22.744 20.614 1.00 83.44 670 GLN A C 1
ATOM 5585 O O . GLN A 1 670 ? -27.899 23.484 21.590 1.00 83.44 670 GLN A O 1
ATOM 5590 N N . SER A 1 671 ? -27.982 23.176 19.363 1.00 78.19 671 SER A N 1
ATOM 5591 C CA . SER A 1 671 ? -28.341 24.561 19.029 1.00 78.19 671 SER A CA 1
ATOM 5592 C C . SER A 1 671 ? -29.685 24.974 19.641 1.00 78.19 671 SER A C 1
ATOM 5594 O O . SER A 1 671 ? -29.790 26.052 20.215 1.00 78.19 671 SER A O 1
ATOM 5596 N N . GLY A 1 672 ? -30.690 24.089 19.627 1.00 69.69 672 GLY A N 1
ATOM 5597 C CA . GLY A 1 672 ? -31.988 24.363 20.260 1.00 69.69 672 GLY A CA 1
ATOM 5598 C C . GLY A 1 672 ? -31.945 24.438 21.794 1.00 69.69 672 GLY A C 1
ATOM 5599 O O . GLY A 1 672 ? -32.752 25.140 22.398 1.00 69.69 672 GLY A O 1
ATOM 5600 N N . GLN A 1 673 ? -31.001 23.744 22.443 1.00 70.81 673 GLN A N 1
ATOM 5601 C CA . GLN A 1 673 ? -30.784 23.855 23.893 1.00 70.81 673 GLN A CA 1
ATOM 5602 C C . GLN A 1 673 ? -30.087 25.164 24.277 1.00 70.81 673 GLN A C 1
ATOM 5604 O O . GLN A 1 673 ? -30.385 25.709 25.337 1.00 70.81 673 GLN A O 1
ATOM 5609 N N . ALA A 1 674 ? -29.190 25.672 23.426 1.00 61.72 674 ALA A N 1
ATOM 5610 C CA . ALA A 1 674 ? -28.554 26.973 23.622 1.00 61.72 674 ALA A CA 1
ATOM 5611 C C . ALA A 1 674 ? -29.579 28.115 23.530 1.00 61.72 674 ALA A C 1
ATOM 5613 O O . ALA A 1 674 ? -29.602 28.976 24.402 1.00 61.72 674 ALA A O 1
ATOM 5614 N N . GLN A 1 675 ? -30.504 28.041 22.567 1.00 61.03 675 GLN A N 1
ATOM 5615 C CA . GLN A 1 675 ? -31.575 29.029 22.399 1.00 61.03 675 GLN A CA 1
ATOM 5616 C C . GLN A 1 675 ? -32.524 29.080 23.610 1.00 61.03 675 GLN A C 1
ATOM 5618 O O . GLN A 1 675 ? -32.848 30.153 24.100 1.00 61.03 675 GLN A O 1
ATOM 5623 N N . GLN A 1 676 ? -32.890 27.924 24.181 1.00 60.28 676 GLN A N 1
ATOM 5624 C CA . GLN A 1 676 ? -33.702 27.876 25.409 1.00 60.28 676 GLN A CA 1
ATOM 5625 C C . GLN A 1 676 ? -32.980 28.460 26.632 1.00 60.28 676 GLN A C 1
ATOM 5627 O O . GLN A 1 676 ? -33.628 29.021 27.509 1.00 60.28 676 GLN A O 1
ATOM 5632 N N . GLN A 1 677 ? -31.651 28.339 26.702 1.00 60.00 677 GLN A N 1
ATOM 5633 C CA . GLN A 1 677 ? -30.854 28.921 27.785 1.00 60.00 677 GLN A CA 1
ATOM 5634 C C . GLN A 1 677 ? -30.671 30.433 27.623 1.00 60.00 677 GLN A C 1
ATOM 5636 O O . GLN A 1 677 ? -30.671 31.139 28.631 1.00 60.00 677 GLN A O 1
ATOM 5641 N N . GLU A 1 678 ? -30.556 30.933 26.391 1.00 58.59 678 GLU A N 1
ATOM 5642 C CA . GLU A 1 678 ? -30.538 32.370 26.094 1.00 58.59 678 GLU A CA 1
ATOM 5643 C C . GLU A 1 678 ? -31.910 33.009 26.353 1.00 58.59 678 GLU A C 1
ATOM 5645 O O . GLU A 1 678 ? -31.974 34.014 27.059 1.00 58.59 678 GLU A O 1
ATOM 5650 N N . ASP A 1 679 ? -33.010 32.367 25.946 1.00 58.78 679 ASP A N 1
ATOM 5651 C CA . ASP A 1 679 ? -34.380 32.820 26.238 1.00 58.78 679 ASP A CA 1
ATOM 5652 C C . ASP A 1 679 ? -34.701 32.791 27.752 1.00 58.78 679 ASP A C 1
ATOM 5654 O O . ASP A 1 679 ? -35.428 33.647 28.271 1.00 58.78 679 ASP A O 1
ATOM 5658 N N . GLU A 1 680 ? -34.158 31.822 28.505 1.00 57.25 680 GLU A N 1
ATOM 5659 C CA . GLU A 1 680 ? -34.259 31.771 29.973 1.00 57.25 680 GLU A CA 1
ATOM 5660 C C . GLU A 1 680 ? -33.356 32.810 30.662 1.00 57.25 680 GLU A C 1
ATOM 5662 O O . GLU A 1 680 ? -33.716 33.327 31.724 1.00 57.25 680 GLU A O 1
ATOM 5667 N N . GLN A 1 681 ? -32.200 33.153 30.084 1.00 54.41 681 GLN A N 1
ATOM 5668 C CA . GLN A 1 681 ? -31.323 34.212 30.595 1.00 54.41 681 GLN A CA 1
ATOM 5669 C C . GLN A 1 681 ? -31.854 35.615 30.283 1.00 54.41 681 GLN A C 1
ATOM 5671 O O . GLN A 1 681 ? -31.778 36.479 31.157 1.00 54.41 681 GLN A O 1
ATOM 5676 N N . GLU A 1 682 ? -32.461 35.851 29.118 1.00 54.88 682 GLU A N 1
ATOM 5677 C CA . GLU A 1 682 ? -33.139 37.115 28.809 1.00 54.88 682 GLU A CA 1
ATOM 5678 C C . GLU A 1 682 ? -34.391 37.315 29.675 1.00 54.88 682 GLU A C 1
ATOM 5680 O O . GLU A 1 682 ? -34.599 38.412 30.200 1.00 54.88 682 GLU A O 1
ATOM 5685 N N . ASN A 1 683 ? -35.168 36.258 29.946 1.00 51.94 683 ASN A N 1
ATOM 5686 C CA . ASN A 1 683 ? -36.297 36.335 30.883 1.00 51.94 683 ASN A CA 1
ATOM 5687 C C . ASN A 1 683 ? -35.858 36.549 32.345 1.00 51.94 683 ASN A C 1
ATOM 5689 O O . ASN A 1 683 ? -36.526 37.277 33.083 1.00 51.94 683 ASN A O 1
ATOM 5693 N N . ASN A 1 684 ? -34.730 35.970 32.775 1.00 50.59 684 ASN A N 1
ATOM 5694 C CA . ASN A 1 684 ? -34.182 36.204 34.118 1.00 50.59 684 ASN A CA 1
ATOM 5695 C C . ASN A 1 684 ? -33.555 37.603 34.262 1.00 50.59 684 ASN A C 1
ATOM 5697 O O . ASN A 1 684 ? -33.727 38.245 35.300 1.00 50.59 684 ASN A O 1
ATOM 5701 N N . ASN A 1 685 ? -32.906 38.125 33.216 1.00 48.59 685 ASN A N 1
ATOM 5702 C CA . ASN A 1 685 ? -32.346 39.480 33.213 1.00 48.59 685 ASN A CA 1
ATOM 5703 C C . ASN A 1 685 ? -33.432 40.569 33.116 1.00 48.59 685 ASN A C 1
ATOM 5705 O O . ASN A 1 685 ? -33.253 41.657 33.665 1.00 48.59 685 ASN A O 1
ATOM 5709 N N . GLN A 1 686 ? -34.597 40.279 32.522 1.00 50.16 686 GLN A N 1
ATOM 5710 C CA . GLN A 1 686 ? -35.761 41.177 32.578 1.00 50.16 686 GLN A CA 1
ATOM 5711 C C . GLN A 1 686 ? -36.475 41.176 33.945 1.00 50.16 686 GLN A C 1
ATOM 5713 O O . GLN A 1 686 ? -37.159 42.148 34.263 1.00 50.16 686 GLN A O 1
ATOM 5718 N N . GLN A 1 687 ? -36.278 40.160 34.800 1.00 46.31 687 GLN A N 1
ATOM 5719 C CA . GLN A 1 687 ? -36.775 40.161 36.189 1.00 46.31 687 GLN A CA 1
ATOM 5720 C C . GLN A 1 687 ? -35.792 40.753 37.216 1.00 46.31 687 GLN A C 1
ATOM 5722 O O . GLN A 1 687 ? -36.208 41.041 38.338 1.00 46.31 687 GLN A O 1
ATOM 5727 N N . GLN A 1 688 ? -34.524 40.987 36.855 1.00 43.84 688 GLN A N 1
ATOM 5728 C CA . GLN A 1 688 ? -33.520 41.587 37.750 1.00 43.84 688 GLN A CA 1
ATOM 5729 C C . GLN A 1 688 ? -33.242 43.082 37.516 1.00 43.84 688 GLN A C 1
ATOM 5731 O O . GLN A 1 688 ? -32.573 43.691 38.342 1.00 43.84 688 GLN A O 1
ATOM 5736 N N . ASN A 1 689 ? -33.826 43.715 36.492 1.00 41.25 689 ASN A N 1
ATOM 5737 C CA . ASN A 1 689 ? -33.692 45.16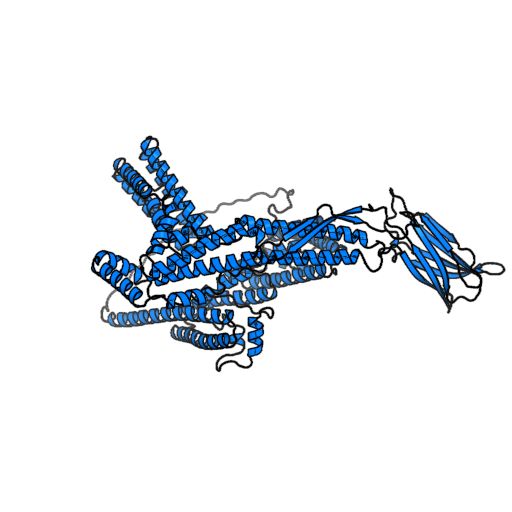0 36.233 1.00 41.25 689 ASN A CA 1
ATOM 5738 C C . ASN A 1 689 ? -34.877 46.000 36.756 1.00 41.25 689 ASN A C 1
ATOM 5740 O O . ASN A 1 689 ? -35.373 46.907 36.090 1.00 41.25 689 ASN A O 1
ATOM 5744 N N . ILE A 1 690 ? -35.321 45.712 37.983 1.00 44.66 690 ILE A N 1
ATOM 5745 C CA . ILE A 1 690 ? -36.084 46.654 38.814 1.00 44.66 690 ILE A CA 1
ATOM 5746 C C . ILE A 1 690 ? -35.448 46.640 40.202 1.00 44.66 690 ILE A C 1
ATOM 5748 O O . ILE A 1 690 ? -35.959 45.990 41.108 1.00 44.66 690 ILE A O 1
ATOM 5752 N N . ASN A 1 691 ? -34.278 47.260 40.334 1.00 42.31 691 ASN A N 1
ATOM 5753 C CA . ASN A 1 691 ? -33.779 47.946 41.529 1.00 42.31 691 ASN A CA 1
ATOM 5754 C C . ASN A 1 691 ? -32.320 48.346 41.291 1.00 42.31 691 ASN A C 1
ATOM 5756 O O . ASN A 1 691 ? -31.568 47.594 40.686 1.00 42.31 691 ASN A O 1
ATOM 5760 N N . GLU A 1 692 ? -31.954 49.499 41.850 1.00 37.09 692 GLU A N 1
ATOM 5761 C CA . GLU A 1 692 ? -30.606 50.085 41.908 1.00 37.09 692 GLU A CA 1
ATOM 5762 C C . GLU A 1 692 ? -30.241 51.034 40.754 1.00 37.09 692 GLU A C 1
ATOM 5764 O O . GLU A 1 692 ? -29.238 50.896 40.062 1.00 37.09 692 GLU A O 1
ATOM 5769 N N . ASP A 1 693 ? -31.037 52.104 40.654 1.00 37.88 693 ASP A N 1
ATOM 5770 C CA . ASP A 1 693 ? -30.461 53.446 40.554 1.00 37.88 693 ASP A CA 1
ATOM 5771 C C . ASP A 1 693 ? -29.802 53.792 41.902 1.00 37.88 693 ASP A C 1
ATOM 5773 O O . ASP A 1 693 ? -30.478 53.781 42.930 1.00 37.88 693 ASP A O 1
ATOM 5777 N N . GLU A 1 694 ? -28.496 54.074 41.895 1.00 36.31 694 GLU A N 1
ATOM 5778 C CA . GLU A 1 694 ? -27.839 55.236 42.527 1.00 36.31 694 GLU A CA 1
ATOM 5779 C C . GLU A 1 694 ? -26.350 54.976 42.852 1.00 36.31 694 GLU A C 1
ATOM 5781 O O . GLU A 1 694 ? -25.970 53.975 43.450 1.00 36.31 694 GLU A O 1
ATOM 5786 N N . ASN A 1 695 ? -25.545 56.008 42.564 1.00 31.95 695 ASN A N 1
ATOM 5787 C CA . ASN A 1 695 ? -24.292 56.418 43.216 1.00 31.95 695 ASN A CA 1
ATOM 5788 C C . ASN A 1 695 ? -22.886 55.977 42.719 1.00 31.95 695 ASN A C 1
ATOM 5790 O O . ASN A 1 695 ? -22.365 54.922 43.052 1.00 31.95 695 ASN A O 1
ATOM 5794 N N . ILE A 1 696 ? -22.218 56.990 42.132 1.00 35.38 696 ILE A N 1
ATOM 5795 C CA . ILE A 1 696 ? -20.958 57.645 42.578 1.00 35.38 696 ILE A CA 1
ATOM 5796 C C . ILE A 1 696 ? -19.581 57.073 42.151 1.00 35.38 696 ILE A C 1
ATOM 5798 O O . ILE A 1 696 ? -19.100 56.067 42.647 1.00 35.38 696 ILE A O 1
ATOM 5802 N N . GLN A 1 697 ? -18.942 57.879 41.282 1.00 32.22 697 GLN A N 1
ATOM 5803 C CA . GLN A 1 697 ? -17.607 58.527 41.327 1.00 32.22 697 GLN A CA 1
ATOM 5804 C C . GLN A 1 697 ? -16.277 57.753 41.551 1.00 32.22 697 GLN A C 1
ATOM 5806 O O . GLN A 1 697 ? -16.059 57.112 42.568 1.00 32.22 697 GLN A O 1
ATOM 5811 N N . THR A 1 698 ? -15.353 58.036 40.607 1.00 34.09 698 THR A N 1
ATOM 5812 C CA . THR A 1 698 ? -13.920 58.450 40.712 1.00 34.09 698 THR A CA 1
ATOM 5813 C C . THR A 1 698 ? -12.902 57.633 41.527 1.00 34.09 698 THR A C 1
ATOM 5815 O O . THR A 1 698 ? -13.046 57.506 42.732 1.00 34.09 698 THR A O 1
ATOM 5818 N N . GLU A 1 699 ? -11.771 57.248 40.915 1.00 32.31 699 GLU A N 1
ATOM 5819 C CA . GLU A 1 699 ? -10.453 57.940 40.956 1.00 32.31 699 GLU A CA 1
ATOM 5820 C C . GLU A 1 699 ? -9.335 57.075 40.315 1.00 32.31 699 GLU A C 1
ATOM 5822 O O . GLU A 1 699 ? -9.188 55.894 40.607 1.00 32.31 699 GLU A O 1
ATOM 5827 N N . ASP A 1 700 ? -8.642 57.688 39.353 1.00 33.00 700 ASP A N 1
ATOM 5828 C CA . ASP A 1 700 ? -7.194 57.928 39.207 1.00 33.00 700 ASP A CA 1
ATOM 5829 C C . ASP A 1 700 ? -6.044 56.931 39.546 1.00 33.00 700 ASP A C 1
ATOM 5831 O O . ASP A 1 700 ? -6.096 56.081 40.425 1.00 33.00 700 ASP A O 1
ATOM 5835 N N . GLU A 1 701 ? -4.934 57.224 38.846 1.00 32.22 701 GLU A N 1
ATOM 5836 C CA . GLU A 1 701 ? -3.502 56.948 39.097 1.00 32.22 701 GLU A CA 1
ATOM 5837 C C . GLU A 1 701 ? -2.743 55.741 38.469 1.00 32.22 701 GLU A C 1
ATOM 5839 O O . GLU A 1 701 ? -2.705 54.603 38.928 1.00 32.22 701 GLU A O 1
ATOM 5844 N N . THR A 1 702 ? -2.001 56.116 37.415 1.00 33.53 702 THR A N 1
ATOM 5845 C CA . THR A 1 702 ? -0.620 55.783 36.994 1.00 33.53 702 THR A CA 1
ATOM 5846 C C . THR A 1 702 ? 0.274 54.857 37.835 1.00 33.53 702 THR A C 1
ATOM 5848 O O . THR A 1 702 ? 0.452 55.094 39.017 1.00 33.53 702 THR A O 1
ATOM 5851 N N . PHE A 1 703 ? 1.101 54.033 37.159 1.00 29.38 703 PHE A N 1
ATOM 5852 C CA . PHE A 1 703 ? 2.552 53.944 37.447 1.00 29.38 703 PHE A CA 1
ATOM 5853 C C . PHE A 1 703 ? 3.377 53.406 36.252 1.00 29.38 703 PHE A C 1
ATOM 5855 O O . PHE A 1 703 ? 3.085 52.361 35.674 1.00 29.38 703 PHE A O 1
ATOM 5862 N N . LYS A 1 704 ? 4.440 54.142 35.888 1.00 37.38 704 LYS A N 1
ATOM 5863 C CA . LYS A 1 704 ? 5.502 53.777 34.925 1.00 37.38 704 LYS A CA 1
ATOM 5864 C C . LYS A 1 704 ? 6.532 52.849 35.577 1.00 37.38 704 LYS A C 1
ATOM 5866 O O . LYS A 1 704 ? 6.823 53.020 36.755 1.00 37.38 704 LYS A O 1
ATOM 5871 N N . SER A 1 705 ? 7.226 52.022 34.788 1.00 30.77 705 SER A N 1
ATOM 5872 C CA . SER A 1 705 ? 8.632 51.645 35.047 1.00 30.77 705 SER A CA 1
ATOM 5873 C C . SER A 1 705 ? 9.339 51.157 33.774 1.00 30.77 705 SER A C 1
ATOM 5875 O O . SER A 1 705 ? 8.869 50.254 33.091 1.00 30.77 705 SER A O 1
ATOM 5877 N N . GLN A 1 706 ? 10.471 51.796 33.471 1.00 31.09 706 GLN A N 1
ATOM 5878 C CA . GLN A 1 706 ? 11.457 51.456 32.437 1.00 31.09 706 GLN A CA 1
ATOM 5879 C C . GLN A 1 706 ? 12.420 50.375 32.943 1.00 31.09 706 GLN A C 1
ATOM 5881 O O . GLN A 1 706 ? 12.810 50.458 34.103 1.00 31.09 706 GLN A O 1
ATOM 5886 N N . VAL A 1 707 ? 12.942 49.506 32.065 1.00 27.67 707 VAL A N 1
ATOM 5887 C CA . VAL A 1 707 ? 14.301 48.934 32.199 1.00 27.67 707 VAL A CA 1
ATOM 5888 C C . VAL A 1 707 ? 14.921 48.703 30.809 1.00 27.67 707 VAL A C 1
ATOM 5890 O O . VAL A 1 707 ? 14.369 47.990 29.977 1.00 27.67 707 VAL A O 1
ATOM 5893 N N . ASN A 1 708 ? 16.086 49.318 30.584 1.00 30.52 708 ASN A N 1
ATOM 5894 C CA . ASN A 1 708 ? 17.040 49.063 29.495 1.00 30.52 708 ASN A CA 1
ATOM 5895 C C . ASN A 1 708 ? 17.758 47.716 29.684 1.00 30.52 708 ASN A C 1
ATOM 5897 O O . ASN A 1 708 ? 18.101 47.391 30.816 1.00 30.52 708 ASN A O 1
ATOM 5901 N N . THR A 1 709 ? 18.167 47.041 28.602 1.00 29.66 709 THR A N 1
ATOM 5902 C CA . THR A 1 709 ? 19.586 46.668 28.365 1.00 29.66 709 THR A CA 1
ATOM 5903 C C . THR A 1 709 ? 19.810 45.972 27.016 1.00 29.66 709 THR A C 1
ATOM 5905 O O . THR A 1 709 ? 19.070 45.087 26.605 1.00 29.66 709 THR A O 1
ATOM 5908 N N . VAL A 1 710 ? 20.892 46.393 26.355 1.00 31.23 710 VAL A N 1
ATOM 5909 C CA . VAL A 1 710 ? 21.567 45.773 25.200 1.00 31.23 710 VAL A CA 1
ATOM 5910 C C . VAL A 1 710 ? 22.542 44.696 25.716 1.00 31.23 710 VAL A C 1
ATOM 5912 O O . VAL A 1 710 ? 23.008 44.807 26.853 1.00 31.23 710 VAL A O 1
ATOM 5915 N N . PRO A 1 711 ? 22.940 43.711 24.889 1.00 37.56 711 PRO A N 1
ATOM 5916 C CA . PRO A 1 711 ? 24.375 43.626 24.597 1.00 37.56 711 PRO A CA 1
ATOM 5917 C C . PRO A 1 711 ? 24.713 43.353 23.119 1.00 37.56 711 PRO A C 1
ATOM 5919 O O . PRO A 1 711 ? 24.033 42.621 22.405 1.00 37.56 711 PRO A O 1
ATOM 5922 N N . GLN A 1 712 ? 25.832 43.948 22.699 1.00 33.91 712 GLN A N 1
ATOM 5923 C CA . GLN A 1 712 ? 26.548 43.728 21.442 1.00 33.91 712 GLN A CA 1
ATOM 5924 C C . GLN A 1 712 ? 27.076 42.290 21.323 1.00 33.91 712 GLN A C 1
ATOM 5926 O O . GLN A 1 712 ? 27.635 41.780 22.291 1.00 33.91 712 GLN A O 1
ATOM 5931 N N . GLN A 1 713 ? 27.092 41.731 20.105 1.00 28.86 713 GLN A N 1
ATOM 5932 C CA . GLN A 1 713 ? 28.193 40.871 19.643 1.00 28.86 713 GLN A CA 1
ATOM 5933 C C . GLN A 1 713 ? 28.493 41.112 18.154 1.00 28.86 713 GLN A C 1
ATOM 5935 O O . GLN A 1 713 ? 27.722 40.746 17.274 1.00 28.86 713 GLN A O 1
ATOM 5940 N N . GLN A 1 714 ? 29.658 41.710 17.889 1.00 32.75 714 GLN A N 1
ATOM 5941 C CA . GLN A 1 714 ? 30.403 41.556 16.639 1.00 32.75 714 GLN A CA 1
ATOM 5942 C C . GLN A 1 714 ? 31.167 40.226 16.693 1.00 32.75 714 GLN A C 1
ATOM 5944 O O . GLN A 1 714 ? 31.858 39.964 17.679 1.00 32.75 714 GLN A O 1
ATOM 5949 N N . LYS A 1 715 ? 31.124 39.425 15.621 1.00 30.94 715 LYS A N 1
ATOM 5950 C CA . LYS A 1 715 ? 32.115 38.367 15.370 1.00 30.94 715 LYS A CA 1
ATOM 5951 C C . LYS A 1 715 ? 32.452 38.247 13.881 1.00 30.94 715 LYS A C 1
ATOM 5953 O O . LYS A 1 715 ? 31.650 37.808 13.072 1.00 30.94 715 LYS A O 1
ATOM 5958 N N . GLN A 1 716 ? 33.663 38.718 13.598 1.00 29.59 716 GLN A N 1
ATOM 5959 C CA . GLN A 1 716 ? 34.687 38.252 12.658 1.00 29.59 716 GLN A CA 1
ATOM 5960 C C . GLN A 1 716 ? 34.293 37.346 11.478 1.00 29.59 716 GLN A C 1
ATOM 5962 O O . GLN A 1 716 ? 33.912 36.189 11.627 1.00 29.59 716 GLN A O 1
ATOM 5967 N N . ILE A 1 717 ? 34.604 37.883 10.299 1.00 33.69 717 ILE A N 1
ATOM 5968 C CA . ILE A 1 717 ? 34.879 37.203 9.034 1.00 33.69 717 ILE A CA 1
ATOM 5969 C C . ILE A 1 717 ? 36.218 36.455 9.162 1.00 33.69 717 ILE A C 1
ATOM 5971 O O . ILE A 1 717 ? 37.243 37.096 9.386 1.00 33.69 717 ILE A O 1
ATOM 5975 N N . ASN A 1 718 ? 36.200 35.122 9.047 1.00 31.77 718 ASN A N 1
ATOM 5976 C CA . ASN A 1 718 ? 37.245 34.284 8.428 1.00 31.77 718 ASN A CA 1
ATOM 5977 C C . ASN A 1 718 ? 36.914 32.791 8.611 1.00 31.77 718 ASN A C 1
ATOM 5979 O O . ASN A 1 718 ? 37.078 32.258 9.705 1.00 31.77 718 ASN A O 1
ATOM 5983 N N . ASN A 1 719 ? 36.468 32.127 7.537 1.00 30.00 719 ASN A N 1
ATOM 5984 C CA . ASN A 1 719 ? 36.835 30.745 7.183 1.00 30.00 719 ASN A CA 1
ATOM 5985 C C . ASN A 1 719 ? 36.144 30.327 5.874 1.00 30.00 719 ASN A C 1
ATOM 5987 O O . ASN A 1 719 ? 35.114 29.656 5.857 1.00 30.00 719 ASN A O 1
ATOM 5991 N N . SER A 1 720 ? 36.754 30.704 4.753 1.00 36.41 720 SER A N 1
ATOM 5992 C CA . SER A 1 720 ? 36.427 30.179 3.429 1.00 36.41 720 SER A CA 1
ATOM 5993 C C . SER A 1 720 ? 37.059 28.796 3.263 1.00 36.41 720 SER A C 1
ATOM 5995 O O . SER A 1 720 ? 38.117 28.692 2.655 1.00 36.41 720 SER A O 1
ATOM 5997 N N . GLN A 1 721 ? 36.465 27.740 3.834 1.00 38.78 721 GLN A N 1
ATOM 5998 C CA . GLN A 1 721 ? 36.820 26.360 3.445 1.00 38.78 721 GLN A CA 1
ATOM 5999 C C . GLN A 1 721 ? 35.779 25.262 3.736 1.00 38.78 721 GLN A C 1
ATOM 6001 O O . GLN A 1 721 ? 36.075 24.089 3.544 1.00 38.78 721 GLN A O 1
ATOM 6006 N N . ASN A 1 722 ? 34.536 25.604 4.087 1.00 45.22 722 ASN A N 1
ATOM 6007 C CA . ASN A 1 722 ? 33.410 24.663 4.012 1.00 45.22 722 ASN A CA 1
ATOM 6008 C C . ASN A 1 722 ? 32.211 25.365 3.365 1.00 45.22 722 ASN A C 1
ATOM 6010 O O . ASN A 1 722 ? 31.355 25.916 4.042 1.00 45.22 722 ASN A O 1
ATOM 6014 N N . LEU A 1 723 ? 32.199 25.391 2.030 1.00 49.12 723 LEU A N 1
ATOM 6015 C CA . LEU A 1 723 ? 31.183 26.066 1.205 1.00 49.12 723 LEU A CA 1
ATOM 6016 C C . LEU A 1 723 ? 29.919 25.220 0.961 1.00 49.12 723 LEU A C 1
ATOM 6018 O O . LEU A 1 723 ? 29.105 25.580 0.117 1.00 49.12 723 LEU A O 1
ATOM 6022 N N . TYR A 1 724 ? 29.747 24.103 1.671 1.00 51.50 724 TYR A N 1
ATOM 6023 C CA . TYR A 1 724 ? 28.559 23.260 1.544 1.00 51.50 724 TYR A CA 1
ATOM 6024 C C . TYR A 1 724 ? 27.654 23.385 2.778 1.00 51.50 724 TYR A C 1
ATOM 6026 O O . TYR A 1 724 ? 28.170 23.363 3.900 1.00 51.50 724 TYR A O 1
ATOM 6034 N N . PRO A 1 725 ? 26.320 23.467 2.597 1.00 58.97 725 PRO A N 1
ATOM 6035 C CA . PRO A 1 725 ? 25.365 23.454 3.701 1.00 58.97 725 PRO A CA 1
ATOM 6036 C C . PRO A 1 725 ? 25.603 22.231 4.597 1.00 58.97 725 PRO A C 1
ATOM 6038 O O . PRO A 1 725 ? 25.677 21.102 4.104 1.00 58.97 725 PRO A O 1
ATOM 6041 N N . GLN A 1 726 ? 25.712 22.439 5.914 1.00 52.06 726 GLN A N 1
ATOM 6042 C CA . GLN A 1 726 ? 25.954 21.353 6.879 1.00 52.06 726 GLN A CA 1
ATOM 6043 C C . GLN A 1 726 ? 24.761 20.392 7.019 1.00 52.06 726 GLN A C 1
ATOM 6045 O O . GLN A 1 726 ? 24.924 19.276 7.510 1.00 52.06 726 GLN A O 1
ATOM 6050 N N . LYS A 1 727 ? 23.572 20.806 6.567 1.00 66.31 727 LYS A N 1
ATOM 6051 C CA . LYS A 1 727 ? 22.344 20.010 6.550 1.00 66.31 727 LYS A CA 1
ATOM 6052 C C . LYS A 1 727 ? 21.769 20.046 5.137 1.00 66.31 727 LYS A C 1
ATOM 6054 O O . LYS A 1 727 ? 21.533 21.130 4.608 1.00 66.31 727 LYS A O 1
ATOM 6059 N N . GLN A 1 728 ? 21.605 18.880 4.519 1.00 81.12 728 GLN A N 1
ATOM 6060 C CA . GLN A 1 728 ? 21.065 18.724 3.166 1.00 81.12 728 GLN A CA 1
ATOM 6061 C C . GLN A 1 728 ? 19.755 17.957 3.290 1.00 81.12 728 GLN A C 1
ATOM 6063 O O . GLN A 1 728 ? 19.749 16.734 3.403 1.00 81.12 728 GLN A O 1
ATOM 6068 N N . GLU A 1 729 ? 18.651 18.692 3.358 1.00 83.38 729 GLU A N 1
ATOM 6069 C CA . GLU A 1 729 ? 17.310 18.126 3.472 1.00 83.38 729 GLU A CA 1
ATOM 6070 C C . GLU A 1 729 ? 16.415 18.748 2.405 1.00 83.38 729 GLU A C 1
ATOM 6072 O O . GLU A 1 729 ? 16.484 19.949 2.140 1.00 83.38 729 GLU A O 1
ATOM 6077 N N . LEU A 1 730 ? 15.568 17.921 1.789 1.00 92.50 730 LEU A N 1
ATOM 6078 C CA . LEU A 1 730 ? 14.448 18.454 1.031 1.00 92.50 730 LEU A CA 1
ATOM 6079 C C . LEU A 1 730 ? 13.489 19.118 2.023 1.00 92.50 730 LEU A C 1
ATOM 6081 O O . LEU A 1 730 ? 13.135 18.536 3.049 1.00 92.50 730 LEU A O 1
ATOM 6085 N N . GLN A 1 731 ? 13.086 20.338 1.709 1.00 91.62 731 GLN A N 1
ATOM 6086 C CA . GLN A 1 731 ? 12.233 21.174 2.539 1.00 91.62 731 GLN A CA 1
ATOM 6087 C C . GLN A 1 731 ? 11.378 22.057 1.641 1.00 91.62 731 GLN A C 1
ATOM 6089 O O . GLN A 1 731 ? 11.666 22.204 0.454 1.00 91.62 731 GLN A O 1
ATOM 6094 N N . ILE A 1 732 ? 10.340 22.654 2.212 1.00 91.25 732 ILE A N 1
ATOM 6095 C CA . ILE A 1 732 ? 9.508 23.610 1.488 1.00 91.25 732 ILE A CA 1
ATOM 6096 C C . ILE A 1 732 ? 10.258 24.935 1.390 1.00 91.25 732 ILE A C 1
ATOM 6098 O O . ILE A 1 732 ? 10.790 25.422 2.395 1.00 91.25 732 ILE A O 1
ATOM 6102 N N . LEU A 1 733 ? 10.316 25.503 0.188 1.00 93.81 733 LEU A N 1
ATOM 6103 C CA . LEU A 1 733 ? 10.858 26.837 -0.016 1.00 93.81 733 LEU A CA 1
ATOM 6104 C C . LEU A 1 733 ? 9.729 27.868 0.110 1.00 93.81 733 LEU A C 1
ATOM 6106 O O . LEU A 1 733 ? 8.608 27.603 -0.322 1.00 93.81 733 LEU A O 1
ATOM 6110 N N . PRO A 1 734 ? 9.989 29.026 0.733 1.00 92.44 734 PRO A N 1
ATOM 6111 C CA . PRO A 1 734 ? 9.033 30.122 0.753 1.00 92.44 734 PRO A CA 1
ATOM 6112 C C . PRO A 1 734 ? 9.040 30.845 -0.596 1.00 92.44 734 PRO A C 1
ATOM 6114 O O . PRO A 1 734 ? 10.113 31.089 -1.144 1.00 92.44 734 PRO A O 1
ATOM 6117 N N . HIS A 1 735 ? 7.872 31.252 -1.081 1.00 91.25 735 HIS A N 1
ATOM 6118 C CA . HIS A 1 735 ? 7.665 31.964 -2.345 1.00 91.25 735 HIS A CA 1
ATOM 6119 C C . HIS A 1 735 ? 6.955 33.312 -2.183 1.00 91.25 735 HIS A C 1
ATOM 6121 O O . HIS A 1 735 ? 6.917 34.101 -3.130 1.00 91.25 735 HIS A O 1
ATOM 6127 N N . SER A 1 736 ? 6.409 33.593 -0.999 1.00 86.69 736 SER A N 1
ATOM 6128 C CA . SER A 1 736 ? 5.690 34.831 -0.725 1.00 86.69 736 SER A CA 1
ATOM 6129 C C . SER A 1 736 ? 6.605 36.045 -0.848 1.00 86.69 736 SER A C 1
ATOM 6131 O O . SER A 1 736 ? 7.768 36.029 -0.429 1.00 86.69 736 SER A O 1
ATOM 6133 N N . GLU A 1 737 ? 6.058 37.143 -1.371 1.00 85.50 737 GLU A N 1
ATOM 6134 C CA . GLU A 1 737 ? 6.794 38.402 -1.553 1.00 85.50 737 GLU A CA 1
ATOM 6135 C C . GLU A 1 737 ? 7.321 38.993 -0.239 1.00 85.50 737 GLU A C 1
ATOM 6137 O O . GLU A 1 737 ? 8.276 39.773 -0.236 1.00 85.50 737 GLU A O 1
ATOM 6142 N N . ASN A 1 738 ? 6.726 38.598 0.885 1.00 84.94 738 ASN A N 1
ATOM 6143 C CA . ASN A 1 738 ? 7.113 39.050 2.216 1.00 84.94 738 ASN A CA 1
ATOM 6144 C C . ASN A 1 738 ? 8.350 38.321 2.766 1.00 84.94 738 ASN A C 1
ATOM 6146 O O . ASN A 1 738 ? 8.885 38.718 3.800 1.00 84.94 738 ASN A O 1
ATOM 6150 N N . ASN A 1 739 ? 8.824 37.263 2.101 1.00 91.75 739 ASN A N 1
ATOM 6151 C CA . ASN A 1 739 ? 10.000 36.526 2.540 1.00 91.75 739 ASN A CA 1
ATOM 6152 C C . ASN A 1 739 ? 11.305 37.210 2.083 1.00 91.75 739 ASN A C 1
ATOM 6154 O O . ASN A 1 739 ? 11.504 37.478 0.898 1.00 91.75 739 ASN A O 1
ATOM 6158 N N . GLU A 1 740 ? 12.237 37.436 3.015 1.00 92.75 740 GLU A N 1
ATOM 6159 C CA . GLU A 1 740 ? 13.513 38.119 2.741 1.00 92.75 740 GLU A CA 1
ATOM 6160 C C . GLU A 1 740 ? 14.340 37.426 1.641 1.00 92.75 740 GLU A C 1
ATOM 6162 O O . GLU A 1 740 ? 14.969 38.089 0.815 1.00 92.75 740 GLU A O 1
ATOM 6167 N N . GLN A 1 741 ? 14.329 36.091 1.595 1.00 93.56 741 GLN A N 1
ATOM 6168 C CA . GLN A 1 741 ? 15.070 35.321 0.594 1.00 93.56 741 GLN A CA 1
ATOM 6169 C C . GLN A 1 741 ? 14.467 35.512 -0.802 1.00 93.56 741 GLN A C 1
ATOM 6171 O O . GLN A 1 741 ? 15.194 35.789 -1.755 1.00 93.56 741 GLN A O 1
ATOM 6176 N N . VAL A 1 742 ? 13.136 35.471 -0.912 1.00 92.06 742 VAL A N 1
ATOM 6177 C CA . VAL A 1 742 ? 12.409 35.708 -2.171 1.00 92.06 742 VAL A CA 1
ATOM 6178 C C . VAL A 1 742 ? 12.653 37.125 -2.681 1.00 92.06 742 VAL A C 1
ATOM 6180 O O . VAL A 1 742 ? 12.880 37.326 -3.873 1.00 92.06 742 VAL A O 1
ATOM 6183 N N . GLN A 1 743 ? 12.690 38.118 -1.790 1.00 92.38 743 GLN A N 1
ATOM 6184 C CA . GLN A 1 743 ? 13.018 39.495 -2.164 1.00 92.38 743 GLN A CA 1
ATOM 6185 C C . GLN A 1 743 ? 14.447 39.637 -2.701 1.00 92.38 743 GLN A C 1
ATOM 6187 O O . GLN A 1 743 ? 14.676 40.443 -3.603 1.00 92.38 743 GLN A O 1
ATOM 6192 N N . LYS A 1 744 ? 15.415 38.868 -2.179 1.00 94.75 744 LYS A N 1
ATOM 6193 C CA . LYS A 1 744 ? 16.779 38.821 -2.736 1.00 94.75 744 LYS A CA 1
ATOM 6194 C C . LYS A 1 744 ? 16.779 38.213 -4.139 1.00 94.75 744 LYS A C 1
ATOM 6196 O O . LYS A 1 744 ? 17.403 38.785 -5.027 1.00 94.75 744 LYS A O 1
ATOM 6201 N N . LEU A 1 745 ? 16.036 37.127 -4.358 1.00 94.00 745 LEU A N 1
ATOM 6202 C CA . LEU A 1 745 ? 15.918 36.484 -5.674 1.00 94.00 745 LEU A CA 1
ATOM 6203 C C . LEU A 1 745 ? 15.226 37.382 -6.705 1.00 94.00 745 LEU A C 1
ATOM 6205 O O . LEU A 1 745 ? 15.701 37.501 -7.828 1.00 94.00 745 LEU A O 1
ATOM 6209 N N . LYS A 1 746 ? 14.154 38.083 -6.320 1.00 90.62 746 LYS A N 1
ATOM 6210 C CA . LYS A 1 746 ? 13.416 38.999 -7.207 1.00 90.62 746 LYS A CA 1
ATOM 6211 C C . LYS A 1 746 ? 14.214 40.238 -7.630 1.00 90.62 746 LYS A C 1
ATOM 6213 O O . LYS A 1 746 ? 13.841 40.887 -8.602 1.00 90.62 746 LYS A O 1
ATOM 6218 N N . LYS A 1 747 ? 15.295 40.580 -6.919 1.00 93.56 747 LYS A N 1
ATOM 6219 C CA . LYS A 1 747 ? 16.207 41.676 -7.296 1.00 93.56 747 LYS A CA 1
ATOM 6220 C C . LYS A 1 747 ? 17.217 41.274 -8.371 1.00 93.56 747 LYS A C 1
ATOM 6222 O O . LYS A 1 747 ? 17.871 42.159 -8.916 1.00 93.56 747 LYS A O 1
ATOM 6227 N N . LEU A 1 748 ? 17.356 39.979 -8.657 1.00 94.12 748 LEU A N 1
ATOM 6228 C CA . LEU A 1 748 ? 18.253 39.494 -9.698 1.00 94.12 748 LEU A CA 1
ATOM 6229 C C . LEU A 1 748 ? 17.725 39.873 -11.079 1.00 94.12 748 LEU A C 1
ATOM 6231 O O . LEU A 1 748 ? 16.533 39.783 -11.373 1.00 94.12 748 LEU A O 1
ATOM 6235 N N . THR A 1 749 ? 18.644 40.234 -11.958 1.00 92.81 749 THR A N 1
ATOM 6236 C CA . THR A 1 749 ? 18.410 40.380 -13.389 1.00 92.81 749 THR A CA 1
ATOM 6237 C C . THR A 1 749 ? 18.974 39.172 -14.134 1.00 92.81 749 THR A C 1
ATOM 6239 O O . THR A 1 749 ? 19.736 38.374 -13.590 1.00 92.81 749 THR A O 1
ATOM 6242 N N . GLN A 1 750 ? 18.641 39.027 -15.419 1.00 91.38 750 GLN A N 1
ATOM 6243 C CA . GLN A 1 750 ? 19.188 37.940 -16.242 1.00 91.38 750 GLN A CA 1
ATOM 6244 C C . GLN A 1 750 ? 20.727 37.999 -16.367 1.00 91.38 750 GLN A C 1
ATOM 6246 O O . GLN A 1 750 ? 21.342 36.988 -16.686 1.00 91.38 750 GLN A O 1
ATOM 6251 N N . GLN A 1 751 ? 21.350 39.159 -16.120 1.00 92.31 751 GLN A N 1
ATOM 6252 C CA . GLN A 1 751 ? 22.810 39.317 -16.127 1.00 92.31 751 GLN A CA 1
ATOM 6253 C C . GLN A 1 751 ? 23.469 38.781 -14.849 1.00 92.31 751 GLN A C 1
ATOM 6255 O O . GLN A 1 751 ? 24.652 38.451 -14.872 1.00 92.31 751 GLN A O 1
ATOM 6260 N N . ASP A 1 752 ? 22.704 38.674 -13.760 1.00 91.56 752 ASP A N 1
ATOM 6261 C CA . ASP A 1 752 ? 23.186 38.208 -12.458 1.00 91.56 752 ASP A CA 1
ATOM 6262 C C . ASP A 1 752 ? 23.127 36.679 -12.326 1.00 91.56 752 ASP A C 1
ATOM 6264 O O . ASP A 1 752 ? 23.695 36.116 -11.390 1.00 91.56 752 ASP A O 1
ATOM 6268 N N . ILE A 1 753 ? 22.440 35.993 -13.249 1.00 93.31 753 ILE A N 1
ATOM 6269 C CA . ILE A 1 753 ? 22.262 34.538 -13.212 1.00 93.31 753 ILE A CA 1
ATOM 6270 C C . ILE A 1 753 ? 23.160 33.838 -14.248 1.00 93.31 753 ILE A C 1
ATOM 6272 O O . ILE A 1 753 ? 23.339 34.350 -15.354 1.00 93.31 753 ILE A O 1
ATOM 6276 N N . PRO A 1 754 ? 23.721 32.653 -13.935 1.00 92.81 754 PRO A N 1
ATOM 6277 C CA . PRO A 1 754 ? 24.497 31.867 -14.892 1.00 92.81 754 PRO A CA 1
ATOM 6278 C C . PRO A 1 754 ? 23.741 31.636 -16.208 1.00 92.81 754 PRO A C 1
ATOM 6280 O O . PRO A 1 754 ? 22.562 31.301 -16.187 1.00 92.81 754 PRO A O 1
ATOM 6283 N N . ASN A 1 755 ? 24.428 31.730 -17.352 1.00 90.62 755 ASN A N 1
ATOM 6284 C CA . ASN A 1 755 ? 23.815 31.643 -18.692 1.00 90.62 755 ASN A CA 1
ATOM 6285 C C . ASN A 1 755 ? 23.032 30.341 -18.962 1.00 90.62 755 ASN A C 1
ATOM 6287 O O . ASN A 1 755 ? 22.256 30.269 -19.912 1.00 90.62 755 ASN A O 1
ATOM 6291 N N . GLN A 1 756 ? 23.274 29.289 -18.180 1.00 91.50 756 GLN A N 1
ATOM 6292 C CA . GLN A 1 756 ? 22.593 27.996 -18.277 1.00 91.50 756 GLN A CA 1
ATOM 6293 C C . GLN A 1 756 ? 21.319 27.917 -17.420 1.00 91.50 756 GLN A C 1
ATOM 6295 O O . GLN A 1 756 ? 20.607 26.915 -17.481 1.00 91.50 756 GLN A O 1
ATOM 6300 N N . LEU A 1 757 ? 21.043 28.947 -16.620 1.00 92.31 757 LEU A N 1
ATOM 6301 C CA . LEU A 1 757 ? 19.851 29.086 -15.800 1.00 92.31 757 LEU A CA 1
ATOM 6302 C C . LEU A 1 757 ? 18.959 30.192 -16.367 1.00 92.31 757 LEU A C 1
ATOM 6304 O O . LEU A 1 757 ? 19.415 31.174 -16.954 1.00 92.31 757 LEU A O 1
ATOM 6308 N N . ASN A 1 758 ? 17.659 30.029 -16.173 1.00 93.12 758 ASN A N 1
ATOM 6309 C CA . ASN A 1 758 ? 16.680 31.077 -16.431 1.00 93.12 758 ASN A CA 1
ATOM 6310 C C . ASN A 1 758 ? 16.075 31.539 -15.101 1.00 93.12 758 ASN A C 1
ATOM 6312 O O . ASN A 1 758 ? 16.152 30.835 -14.095 1.00 93.12 758 ASN A O 1
ATOM 6316 N N . MET A 1 759 ? 15.449 32.716 -15.101 1.00 93.50 759 MET A N 1
ATOM 6317 C CA . MET A 1 759 ? 14.897 33.294 -13.874 1.00 93.50 759 MET A CA 1
ATOM 6318 C C . MET A 1 759 ? 13.840 32.397 -13.209 1.00 93.50 759 MET A C 1
ATOM 6320 O O . MET A 1 759 ? 13.749 32.355 -11.985 1.00 93.50 759 MET A O 1
ATOM 6324 N N . LYS A 1 760 ? 13.070 31.631 -13.994 1.00 92.12 760 LYS A N 1
ATOM 6325 C CA . LYS A 1 760 ? 12.075 30.697 -13.451 1.00 92.12 760 LYS A CA 1
ATOM 6326 C C . LYS A 1 760 ? 12.745 29.575 -12.651 1.00 92.12 760 LYS A C 1
ATOM 6328 O O . LYS A 1 760 ? 12.300 29.305 -11.544 1.00 92.12 760 LYS A O 1
ATOM 6333 N N . ASP A 1 761 ? 13.822 28.985 -13.169 1.00 91.12 761 ASP A N 1
ATOM 6334 C CA . ASP A 1 761 ? 14.597 27.940 -12.479 1.00 91.12 761 ASP A CA 1
ATOM 6335 C C . ASP A 1 761 ? 15.280 28.477 -11.201 1.00 91.12 761 ASP A C 1
ATOM 6337 O O . ASP A 1 761 ? 15.537 27.712 -10.277 1.00 91.12 761 ASP A O 1
ATOM 6341 N N . VAL A 1 762 ? 15.562 29.786 -11.134 1.00 94.69 762 VAL A N 1
ATOM 6342 C CA . VAL A 1 762 ? 16.167 30.446 -9.960 1.00 94.69 762 VAL A CA 1
ATOM 6343 C C . VAL A 1 762 ? 15.136 30.776 -8.878 1.00 94.69 762 VAL A C 1
ATOM 6345 O O . VAL A 1 762 ? 15.454 30.677 -7.695 1.00 94.69 762 VAL A O 1
ATOM 6348 N N . ILE A 1 763 ? 13.921 31.180 -9.253 1.00 92.19 763 ILE A N 1
ATOM 6349 C CA . ILE A 1 763 ? 12.865 31.531 -8.288 1.00 92.19 763 ILE A CA 1
ATOM 6350 C C . ILE A 1 763 ? 12.104 30.287 -7.816 1.00 92.19 763 ILE A C 1
ATOM 6352 O O . ILE A 1 763 ? 11.751 30.211 -6.647 1.00 92.19 763 ILE A O 1
ATOM 6356 N N . PHE A 1 764 ? 11.876 29.321 -8.708 1.00 94.00 764 PHE A N 1
ATOM 6357 C CA . PHE A 1 764 ? 11.105 28.104 -8.441 1.00 94.00 764 PHE A CA 1
ATOM 6358 C C . PHE A 1 764 ? 11.951 26.860 -8.734 1.00 94.00 764 PHE A C 1
ATOM 6360 O O . PHE A 1 764 ? 11.625 26.096 -9.661 1.00 94.00 764 PHE A O 1
ATOM 6367 N N . PRO A 1 765 ? 13.068 26.655 -8.011 1.00 95.75 765 PRO A N 1
ATOM 6368 C CA . PRO A 1 765 ? 13.960 25.546 -8.289 1.00 95.75 765 PRO A CA 1
ATOM 6369 C C . PRO A 1 765 ? 13.240 24.203 -8.199 1.00 95.75 765 PRO A C 1
ATOM 6371 O O . PRO A 1 765 ? 13.610 23.324 -8.959 1.00 95.75 765 PRO A O 1
ATOM 6374 N N . GLU A 1 766 ? 12.208 24.023 -7.372 1.00 94.56 766 GLU A N 1
ATOM 6375 C CA . GLU A 1 766 ? 11.417 22.793 -7.191 1.00 94.56 766 GLU A CA 1
ATOM 6376 C C . GLU A 1 766 ? 10.425 22.459 -8.318 1.00 94.56 766 GLU A C 1
ATOM 6378 O O . GLU A 1 766 ? 9.761 21.427 -8.243 1.00 94.56 766 GLU A O 1
ATOM 6383 N N . THR A 1 767 ? 10.329 23.280 -9.371 1.00 94.69 767 THR A N 1
ATOM 6384 C CA . THR A 1 767 ? 9.373 23.071 -10.476 1.00 94.69 767 THR A CA 1
ATOM 6385 C C . THR A 1 767 ? 9.495 21.654 -11.076 1.00 94.69 767 THR A C 1
ATOM 6387 O O . THR A 1 767 ? 10.549 21.331 -11.637 1.00 94.69 767 THR A O 1
ATOM 6390 N N . PRO A 1 768 ? 8.446 20.810 -11.037 1.00 95.44 768 PRO A N 1
ATOM 6391 C CA . PRO A 1 768 ? 8.540 19.410 -11.459 1.00 95.44 768 PRO A CA 1
ATOM 6392 C C . PRO A 1 768 ? 8.909 19.208 -12.932 1.00 95.44 768 PRO A C 1
ATOM 6394 O O . PRO A 1 768 ? 9.761 18.374 -13.240 1.00 95.44 768 PRO A O 1
ATOM 6397 N N . SER A 1 769 ? 8.359 20.013 -13.850 1.00 91.69 769 SER A N 1
ATOM 6398 C CA . SER A 1 769 ? 8.687 19.908 -15.283 1.00 91.69 769 SER A CA 1
ATOM 6399 C C . SER A 1 769 ? 10.149 20.231 -15.609 1.00 91.69 769 SER A C 1
ATOM 6401 O O . SER A 1 769 ? 10.693 19.680 -16.568 1.00 91.69 769 SER A O 1
ATOM 6403 N N . SER A 1 770 ? 10.813 21.070 -14.805 1.00 90.38 770 SER A N 1
ATOM 6404 C CA . SER A 1 770 ? 12.249 21.359 -14.943 1.00 90.38 770 SER A CA 1
ATOM 6405 C C . SER A 1 770 ? 13.134 20.276 -14.306 1.00 90.38 770 SER A C 1
ATOM 6407 O O . SER A 1 770 ? 14.328 20.231 -14.599 1.00 90.38 770 SER A O 1
ATOM 6409 N N . ASN A 1 771 ? 12.570 19.410 -13.453 1.00 92.88 771 ASN A N 1
ATOM 6410 C CA . ASN A 1 771 ? 13.299 18.463 -12.603 1.00 92.88 771 ASN A CA 1
ATOM 6411 C C . ASN A 1 771 ? 12.701 17.049 -12.672 1.00 92.88 771 ASN A C 1
ATOM 6413 O O . ASN A 1 771 ? 12.351 16.455 -11.652 1.00 92.88 771 ASN A O 1
ATOM 6417 N N . ARG A 1 772 ? 12.587 16.501 -13.885 1.00 93.00 772 ARG A N 1
ATOM 6418 C CA . ARG A 1 772 ? 11.964 15.194 -14.167 1.00 93.00 772 ARG A CA 1
ATOM 6419 C C . ARG A 1 772 ? 12.816 13.993 -13.700 1.00 93.00 772 ARG A C 1
ATOM 6421 O O . ARG A 1 772 ? 13.211 13.160 -14.503 1.00 93.00 772 ARG A O 1
ATOM 6428 N N . SER A 1 773 ? 13.100 13.895 -12.403 1.00 95.69 773 SER A N 1
ATOM 6429 C CA . SER A 1 773 ? 13.741 12.744 -11.745 1.00 95.69 773 SER A CA 1
ATOM 6430 C C . SER A 1 773 ? 12.702 11.973 -10.936 1.00 95.69 773 SER A C 1
ATOM 6432 O O . SER A 1 773 ? 12.088 12.524 -10.023 1.00 95.69 773 SER A O 1
ATOM 6434 N N . LEU A 1 774 ? 12.501 10.690 -11.241 1.00 91.62 774 LEU A N 1
ATOM 6435 C CA . LEU A 1 774 ? 11.454 9.892 -10.603 1.00 91.62 774 LEU A CA 1
ATOM 6436 C C . LEU A 1 774 ? 11.686 9.716 -9.092 1.00 91.62 774 LEU A C 1
ATOM 6438 O O . LEU A 1 774 ? 10.728 9.767 -8.319 1.00 91.62 774 LEU A O 1
ATOM 6442 N N . GLU A 1 775 ? 12.936 9.527 -8.651 1.00 94.62 775 GLU A N 1
ATOM 6443 C CA . GLU A 1 775 ? 13.265 9.435 -7.216 1.00 94.62 775 GLU A CA 1
ATOM 6444 C C . GLU A 1 775 ? 13.040 10.768 -6.492 1.00 94.62 775 GLU A C 1
ATOM 6446 O O . GLU A 1 775 ? 12.509 10.774 -5.378 1.00 94.62 775 GLU A O 1
ATOM 6451 N N . PHE A 1 776 ? 13.416 11.893 -7.111 1.00 97.00 776 PHE A N 1
ATOM 6452 C CA . PHE A 1 776 ? 13.194 13.222 -6.543 1.00 97.00 776 PHE A CA 1
ATOM 6453 C C . PHE A 1 776 ? 11.701 13.524 -6.401 1.00 97.00 776 PHE A C 1
ATOM 6455 O O . PHE A 1 776 ? 11.253 13.816 -5.293 1.00 97.00 776 PHE A O 1
ATOM 6462 N N . LEU A 1 777 ? 10.925 13.379 -7.478 1.00 95.31 777 LEU A N 1
ATOM 6463 C CA . LEU A 1 777 ? 9.494 13.697 -7.486 1.00 95.31 777 LEU A CA 1
ATOM 6464 C C . LEU A 1 777 ? 8.719 12.872 -6.441 1.00 95.31 777 LEU A C 1
ATOM 6466 O O . LEU A 1 777 ? 7.877 13.404 -5.716 1.00 95.31 777 LEU A O 1
ATOM 6470 N N . LYS A 1 778 ? 9.060 11.583 -6.280 1.00 91.31 778 LYS A N 1
ATOM 6471 C CA . LYS A 1 778 ? 8.462 10.705 -5.254 1.00 91.31 778 LYS A CA 1
ATOM 6472 C C . LYS A 1 778 ? 8.818 11.107 -3.826 1.00 91.31 778 LYS A C 1
ATOM 6474 O O . LYS A 1 778 ? 8.010 10.941 -2.918 1.00 91.31 778 LYS A O 1
ATOM 6479 N N . LYS A 1 779 ? 10.031 11.612 -3.599 1.00 92.94 779 LYS A N 1
ATOM 6480 C CA . LYS A 1 779 ? 10.438 12.127 -2.282 1.00 92.94 779 LYS A CA 1
ATOM 6481 C C . LYS A 1 779 ? 9.845 13.497 -1.983 1.00 92.94 779 LYS A C 1
ATOM 6483 O O . LYS A 1 779 ? 9.689 13.827 -0.811 1.00 92.94 779 LYS A O 1
ATOM 6488 N N . MET A 1 780 ? 9.515 14.262 -3.019 1.00 95.12 780 MET A N 1
ATOM 6489 C CA . MET A 1 780 ? 8.913 15.581 -2.890 1.00 95.12 780 MET A CA 1
ATOM 6490 C C . MET A 1 780 ? 7.412 15.513 -2.560 1.00 95.12 780 MET A C 1
ATOM 6492 O O . MET A 1 780 ? 6.935 16.361 -1.816 1.00 95.12 780 MET A O 1
ATOM 6496 N N . GLU A 1 781 ? 6.689 14.477 -3.008 1.00 92.19 781 GLU A N 1
ATOM 6497 C CA . GLU A 1 781 ? 5.248 14.267 -2.737 1.00 92.19 781 GLU A CA 1
ATOM 6498 C C . GLU A 1 781 ? 4.857 14.457 -1.248 1.00 92.19 781 GLU A C 1
ATOM 6500 O O . GLU A 1 781 ? 4.062 15.355 -0.956 1.00 92.19 781 GLU A O 1
ATOM 6505 N N . PRO A 1 782 ? 5.450 13.742 -0.264 1.00 87.00 782 PRO A N 1
ATOM 6506 C CA . PRO A 1 782 ? 5.099 13.938 1.146 1.00 87.00 782 PRO A CA 1
ATOM 6507 C C . PRO A 1 782 ? 5.521 15.306 1.707 1.00 87.00 782 PRO A C 1
ATOM 6509 O O . PRO A 1 782 ? 4.966 15.752 2.709 1.00 87.00 782 PRO A O 1
ATOM 6512 N N . ILE A 1 783 ? 6.505 15.971 1.098 1.00 92.38 783 ILE A N 1
ATOM 6513 C CA . ILE A 1 783 ? 7.005 17.282 1.536 1.00 92.38 783 ILE A CA 1
ATOM 6514 C C . ILE A 1 783 ? 6.051 18.385 1.080 1.00 92.38 783 ILE A C 1
ATOM 6516 O O . ILE A 1 783 ? 5.753 19.295 1.853 1.00 92.38 783 ILE A O 1
ATOM 6520 N N . LEU A 1 784 ? 5.528 18.277 -0.143 1.00 90.31 784 LEU A N 1
ATOM 6521 C CA . LEU A 1 784 ? 4.513 19.185 -0.675 1.00 90.31 784 LEU A CA 1
ATOM 6522 C C . LEU A 1 784 ? 3.214 19.077 0.126 1.00 90.31 784 LEU A C 1
ATOM 6524 O O . LEU A 1 784 ? 2.669 20.105 0.520 1.00 90.31 784 LEU A O 1
ATOM 6528 N N . ASP A 1 785 ? 2.780 17.859 0.466 1.00 80.56 785 ASP A N 1
ATOM 6529 C CA . ASP A 1 785 ? 1.611 17.646 1.330 1.00 80.56 785 ASP A CA 1
ATOM 6530 C C . ASP A 1 785 ? 1.817 18.261 2.731 1.00 80.56 785 ASP A C 1
ATOM 6532 O O . ASP A 1 785 ? 0.923 18.920 3.269 1.00 80.56 785 ASP A O 1
ATOM 6536 N N . GLN A 1 786 ? 3.003 18.095 3.331 1.00 84.38 786 GLN A N 1
ATOM 6537 C CA . GLN A 1 786 ? 3.330 18.716 4.622 1.00 84.38 786 GLN A CA 1
ATOM 6538 C C . GLN A 1 786 ? 3.343 20.246 4.544 1.00 84.38 786 GLN A C 1
ATOM 6540 O O . GLN A 1 786 ? 2.811 20.907 5.437 1.00 84.38 786 GLN A O 1
ATOM 6545 N N . GLY A 1 787 ? 3.914 20.811 3.479 1.00 85.00 787 GLY A N 1
ATOM 6546 C CA . GLY A 1 787 ? 3.956 22.257 3.275 1.00 85.00 787 GLY A CA 1
ATOM 6547 C C . GLY A 1 787 ? 2.585 22.850 3.058 1.00 85.00 787 GLY A C 1
ATOM 6548 O O . GLY A 1 787 ? 2.248 23.866 3.662 1.00 85.00 787 GLY A O 1
ATOM 6549 N N . TYR A 1 788 ? 1.760 22.163 2.278 1.00 83.00 788 TYR A N 1
ATOM 6550 C CA . TYR A 1 788 ? 0.380 22.545 2.064 1.00 83.00 788 TYR A CA 1
ATOM 6551 C C . TYR A 1 788 ? -0.390 22.643 3.390 1.00 83.00 788 TYR A C 1
ATOM 6553 O O . TYR A 1 788 ? -1.018 23.666 3.676 1.00 83.00 788 TYR A O 1
ATOM 6561 N N . LYS A 1 789 ? -0.281 21.620 4.252 1.00 77.12 789 LYS A N 1
ATOM 6562 C CA . LYS A 1 789 ? -0.894 21.631 5.592 1.00 77.12 789 LYS A CA 1
ATOM 6563 C C . LYS A 1 789 ? -0.353 22.762 6.463 1.00 77.12 789 LYS A C 1
ATOM 6565 O O . LYS A 1 789 ? -1.132 23.458 7.110 1.00 77.12 789 LYS A O 1
ATOM 6570 N N . PHE A 1 790 ? 0.963 22.963 6.458 1.00 83.75 790 PHE A N 1
ATOM 6571 C CA . PHE A 1 790 ? 1.618 24.017 7.228 1.00 83.75 790 PHE A CA 1
ATOM 6572 C C . PHE A 1 790 ? 1.095 25.412 6.857 1.00 83.75 790 PHE A C 1
ATOM 6574 O O . PHE A 1 790 ? 0.662 26.156 7.736 1.00 83.75 790 PHE A O 1
ATOM 6581 N N . TYR A 1 791 ? 1.054 25.759 5.568 1.00 84.38 791 TYR A N 1
ATOM 6582 C CA . TYR A 1 791 ? 0.578 27.079 5.139 1.00 84.38 791 TYR A CA 1
ATOM 6583 C C . TYR A 1 791 ? -0.939 27.243 5.237 1.00 84.38 791 TYR A C 1
ATOM 6585 O O . TYR A 1 791 ? -1.408 28.357 5.474 1.00 84.38 791 TYR A O 1
ATOM 6593 N N . THR A 1 792 ? -1.700 26.147 5.163 1.00 74.56 792 THR A N 1
ATOM 6594 C CA . THR A 1 792 ? -3.136 26.154 5.483 1.00 74.56 792 THR A CA 1
ATOM 6595 C C . THR A 1 792 ? -3.367 26.549 6.943 1.00 74.56 792 THR A C 1
ATOM 6597 O O . THR A 1 792 ? -4.174 27.433 7.215 1.00 74.56 792 THR A O 1
ATOM 6600 N N . GLN A 1 793 ? -2.605 25.979 7.883 1.00 74.88 793 GLN A N 1
ATOM 6601 C CA . GLN A 1 793 ? -2.686 26.332 9.308 1.00 74.88 793 GLN A CA 1
ATOM 6602 C C . GLN A 1 793 ? -2.245 27.773 9.597 1.00 74.88 793 GLN A C 1
ATOM 6604 O O . GLN A 1 793 ? -2.731 28.384 10.544 1.00 74.88 793 GLN A O 1
ATOM 6609 N N . GLN A 1 794 ? -1.333 28.324 8.791 1.00 77.19 794 GLN A N 1
ATOM 6610 C CA . GLN A 1 794 ? -0.907 29.721 8.904 1.00 77.19 794 GLN A CA 1
ATOM 6611 C C . GLN A 1 794 ? -1.846 30.718 8.208 1.00 77.19 794 GLN A C 1
ATOM 6613 O O . GLN A 1 794 ? -1.630 31.922 8.328 1.00 77.19 794 GLN A O 1
ATOM 6618 N N . GLY A 1 795 ? -2.852 30.252 7.461 1.00 80.62 795 GLY A N 1
ATOM 6619 C CA . GLY A 1 795 ? -3.719 31.120 6.659 1.00 80.62 795 GLY A CA 1
ATOM 6620 C C . GLY A 1 795 ? -2.997 31.821 5.498 1.00 80.62 795 GLY A C 1
ATOM 6621 O O . GLY A 1 795 ? -3.479 32.838 5.003 1.00 80.62 795 GLY A O 1
ATOM 6622 N N . ASN A 1 796 ? -1.842 31.311 5.053 1.00 84.94 796 ASN A N 1
ATOM 6623 C CA . ASN A 1 796 ? -1.070 31.911 3.962 1.00 84.94 796 ASN A CA 1
ATOM 6624 C C . ASN A 1 796 ? -1.536 31.363 2.604 1.00 84.94 796 ASN A C 1
ATOM 6626 O O . ASN A 1 796 ? -1.032 30.355 2.107 1.00 84.94 796 ASN A O 1
ATOM 6630 N N . GLN A 1 797 ? -2.523 32.039 2.018 1.00 82.75 797 GLN A N 1
ATOM 6631 C CA . GLN A 1 797 ? -3.182 31.602 0.788 1.00 82.75 797 GLN A CA 1
ATOM 6632 C C . GLN A 1 797 ? -2.254 31.611 -0.442 1.00 82.75 797 GLN A C 1
ATOM 6634 O O . GLN A 1 797 ? -2.349 30.711 -1.271 1.00 82.75 797 GLN A O 1
ATOM 6639 N N . GLU A 1 798 ? -1.333 32.577 -0.541 1.00 88.56 798 GLU A N 1
ATOM 6640 C CA . GLU A 1 798 ? -0.395 32.698 -1.670 1.00 88.56 798 GLU A CA 1
ATOM 6641 C C . GLU A 1 798 ? 0.526 31.469 -1.767 1.00 88.56 798 GLU A C 1
ATOM 6643 O O . GLU A 1 798 ? 0.596 30.816 -2.808 1.00 88.56 798 GLU A O 1
ATOM 6648 N N . GLU A 1 799 ? 1.178 31.104 -0.659 1.00 90.94 799 GLU A N 1
ATOM 6649 C CA . GLU A 1 799 ? 2.044 29.916 -0.589 1.00 90.94 799 GLU A CA 1
ATOM 6650 C C . GLU A 1 799 ? 1.255 28.631 -0.840 1.00 90.94 799 GLU A C 1
ATOM 6652 O O . GLU A 1 799 ? 1.727 27.717 -1.517 1.00 90.94 799 GLU A O 1
ATOM 6657 N N . LYS A 1 800 ? 0.021 28.570 -0.328 1.00 88.50 800 LYS A N 1
ATOM 6658 C CA . LYS A 1 800 ? -0.867 27.421 -0.504 1.00 88.50 800 LYS A CA 1
ATOM 6659 C C . LYS A 1 800 ? -1.157 27.156 -1.982 1.00 88.50 800 LYS A C 1
ATOM 6661 O O . LYS A 1 800 ? -1.041 26.016 -2.436 1.00 88.50 800 LYS A O 1
ATOM 6666 N N . ASP A 1 801 ? -1.498 28.197 -2.735 1.00 85.06 801 ASP A N 1
ATOM 6667 C CA . ASP A 1 801 ? -1.830 28.079 -4.156 1.00 85.06 801 ASP A CA 1
ATOM 6668 C C . ASP A 1 801 ? -0.601 27.707 -4.998 1.00 85.06 801 ASP A C 1
ATOM 6670 O O . ASP A 1 801 ? -0.695 26.886 -5.919 1.00 85.06 801 ASP A O 1
ATOM 6674 N N . ILE A 1 802 ? 0.573 28.239 -4.643 1.00 89.50 802 ILE A N 1
ATOM 6675 C CA . ILE A 1 802 ? 1.848 27.879 -5.275 1.00 89.50 802 ILE A CA 1
ATOM 6676 C C . ILE A 1 802 ? 2.178 26.405 -5.020 1.00 89.50 802 ILE A C 1
ATOM 6678 O O . ILE A 1 802 ? 2.421 25.661 -5.973 1.00 89.50 802 ILE A O 1
ATOM 6682 N N . LEU A 1 803 ? 2.123 25.948 -3.766 1.00 90.62 803 LEU A N 1
ATOM 6683 C CA . LEU A 1 803 ? 2.409 24.554 -3.421 1.00 90.62 803 LEU A CA 1
ATOM 6684 C C . LEU A 1 803 ? 1.419 23.582 -4.042 1.00 90.62 803 LEU A C 1
ATOM 6686 O O . LEU A 1 803 ? 1.828 22.522 -4.508 1.00 90.62 803 LEU A O 1
ATOM 6690 N N . ARG A 1 804 ? 0.135 23.944 -4.110 1.00 87.31 804 ARG A N 1
ATOM 6691 C CA . ARG A 1 804 ? -0.874 23.130 -4.788 1.00 87.31 804 ARG A CA 1
ATOM 6692 C C . ARG A 1 804 ? -0.562 22.975 -6.271 1.00 87.31 804 ARG A C 1
ATOM 6694 O O . ARG A 1 804 ? -0.651 21.871 -6.799 1.00 87.31 804 ARG A O 1
ATOM 6701 N N . LYS A 1 805 ? -0.150 24.055 -6.937 1.00 90.81 805 LYS A N 1
ATOM 6702 C CA . LYS A 1 805 ? 0.264 24.002 -8.343 1.00 90.81 805 LYS A CA 1
ATOM 6703 C C . LYS A 1 805 ? 1.497 23.117 -8.538 1.00 90.81 805 LYS A C 1
ATOM 6705 O O . LYS A 1 805 ? 1.520 22.321 -9.472 1.00 90.81 805 LYS A O 1
ATOM 6710 N N . ILE A 1 806 ? 2.489 23.231 -7.653 1.00 92.00 806 ILE A N 1
ATOM 6711 C CA . ILE A 1 806 ? 3.693 22.390 -7.677 1.00 92.00 806 ILE A CA 1
ATOM 6712 C C . ILE A 1 806 ? 3.325 20.920 -7.431 1.00 92.00 806 ILE A C 1
ATOM 6714 O O . ILE A 1 806 ? 3.817 20.056 -8.146 1.00 92.00 806 ILE A O 1
ATOM 6718 N N . ALA A 1 807 ? 2.428 20.623 -6.489 1.00 88.50 807 ALA A N 1
ATOM 6719 C CA . ALA A 1 807 ? 1.954 19.266 -6.208 1.00 88.50 807 ALA A CA 1
ATOM 6720 C C . ALA A 1 807 ? 1.195 18.647 -7.390 1.00 88.50 807 ALA A C 1
ATOM 6722 O O . ALA A 1 807 ? 1.501 17.526 -7.792 1.00 88.50 807 ALA A O 1
ATOM 6723 N N . ASP A 1 808 ? 0.267 19.391 -7.998 1.00 84.88 808 ASP A N 1
ATOM 6724 C CA . ASP A 1 808 ? -0.470 18.938 -9.183 1.00 84.88 808 ASP A CA 1
ATOM 6725 C C . ASP A 1 808 ? 0.483 18.655 -10.363 1.00 84.88 808 ASP A C 1
ATOM 6727 O O . ASP A 1 808 ? 0.312 17.676 -11.093 1.00 84.88 808 ASP A O 1
ATOM 6731 N N . GLU A 1 809 ? 1.499 19.503 -10.552 1.00 93.38 809 GLU A N 1
ATOM 6732 C CA . GLU A 1 809 ? 2.529 19.318 -11.580 1.00 93.38 809 GLU A CA 1
ATOM 6733 C C . GLU A 1 809 ? 3.449 18.126 -11.255 1.00 93.38 809 GLU A C 1
ATOM 6735 O O . GLU A 1 809 ? 3.828 17.380 -12.158 1.00 93.38 809 GLU A O 1
ATOM 6740 N N . ASN A 1 810 ? 3.767 17.903 -9.976 1.00 93.62 810 ASN A N 1
ATOM 6741 C CA . ASN A 1 810 ? 4.591 16.790 -9.502 1.00 93.62 810 ASN A CA 1
ATOM 6742 C C . ASN A 1 810 ? 3.912 15.452 -9.796 1.00 93.62 810 ASN A C 1
ATOM 6744 O O . ASN A 1 810 ? 4.530 14.564 -10.382 1.00 93.62 810 ASN A O 1
ATOM 6748 N N . ASP A 1 811 ? 2.623 15.339 -9.473 1.00 84.25 811 ASP A N 1
ATOM 6749 C CA . ASP A 1 811 ? 1.829 14.138 -9.733 1.00 84.25 811 ASP A CA 1
ATOM 6750 C C . ASP A 1 811 ? 1.734 13.831 -11.235 1.00 84.25 811 ASP A C 1
ATOM 6752 O O . ASP A 1 811 ? 1.892 12.676 -11.646 1.00 84.25 811 ASP A O 1
ATOM 6756 N N . LEU A 1 812 ? 1.532 14.868 -12.056 1.00 89.19 812 LEU A N 1
ATOM 6757 C CA . LEU A 1 812 ? 1.471 14.748 -13.512 1.00 89.19 812 LEU A CA 1
ATOM 6758 C C . LEU A 1 812 ? 2.805 14.277 -14.109 1.00 89.19 812 LEU A C 1
ATOM 6760 O O . LEU A 1 812 ? 2.820 13.436 -15.007 1.00 89.19 812 LEU A O 1
ATOM 6764 N N . GLU A 1 813 ? 3.934 14.812 -13.647 1.00 93.12 813 GLU A N 1
ATOM 6765 C CA . GLU A 1 813 ? 5.246 14.417 -14.168 1.00 93.12 813 GLU A CA 1
ATOM 6766 C C . GLU A 1 813 ? 5.663 13.012 -13.713 1.00 93.12 813 GLU A C 1
ATOM 6768 O O . GLU A 1 813 ? 6.269 12.283 -14.505 1.00 93.12 813 GLU A O 1
ATOM 6773 N N . ILE A 1 814 ? 5.281 12.582 -12.502 1.00 89.06 814 ILE A N 1
ATOM 6774 C CA . ILE A 1 814 ? 5.432 11.180 -12.077 1.00 89.06 814 ILE A CA 1
ATOM 6775 C C . ILE A 1 814 ? 4.627 10.261 -13.004 1.00 89.06 814 ILE A C 1
ATOM 6777 O O . ILE A 1 814 ? 5.159 9.248 -13.452 1.00 89.06 814 ILE A O 1
ATOM 6781 N N . GLU A 1 815 ? 3.366 10.600 -13.302 1.00 86.19 815 GLU A N 1
ATOM 6782 C CA . GLU A 1 815 ? 2.505 9.830 -14.216 1.00 86.19 815 GLU A CA 1
ATOM 6783 C C . GLU A 1 815 ? 3.148 9.681 -15.592 1.00 86.19 815 GLU A C 1
ATOM 6785 O O . GLU A 1 815 ? 3.389 8.556 -16.025 1.00 86.19 815 GLU A O 1
ATOM 6790 N N . LYS A 1 816 ? 3.560 10.792 -16.211 1.00 88.25 816 LYS A N 1
ATOM 6791 C CA . LYS A 1 816 ? 4.225 10.766 -17.521 1.00 88.25 816 LYS A CA 1
ATOM 6792 C C . LYS A 1 816 ? 5.487 9.910 -17.527 1.00 88.25 816 LYS A C 1
ATOM 6794 O O . LYS A 1 816 ? 5.710 9.175 -18.481 1.00 88.25 816 LYS A O 1
ATOM 6799 N N . LEU A 1 817 ? 6.344 10.018 -16.508 1.00 87.00 817 LEU A N 1
ATOM 6800 C CA . LEU A 1 817 ? 7.583 9.235 -16.455 1.00 87.00 817 LEU A CA 1
ATOM 6801 C C . LEU A 1 817 ? 7.310 7.738 -16.267 1.00 87.00 817 LEU A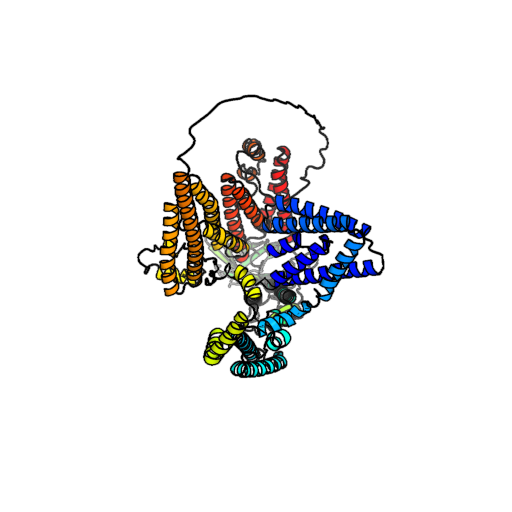 C 1
ATOM 6803 O O . LEU A 1 817 ? 7.991 6.915 -16.876 1.00 87.00 817 LEU A O 1
ATOM 6807 N N . GLU A 1 818 ? 6.326 7.376 -15.442 1.00 87.06 818 GLU A N 1
ATOM 6808 C CA . GLU A 1 818 ? 5.951 5.977 -15.226 1.00 87.06 818 GLU A CA 1
ATOM 6809 C C . GLU A 1 818 ? 5.271 5.364 -16.456 1.00 87.06 818 GLU A C 1
ATOM 6811 O O . GLU A 1 818 ? 5.595 4.228 -16.800 1.00 87.06 818 GLU A O 1
ATOM 6816 N N . GLU A 1 819 ? 4.395 6.103 -17.140 1.00 81.50 819 GLU A N 1
ATOM 6817 C CA . GLU A 1 819 ? 3.779 5.688 -18.408 1.00 81.50 819 GLU A CA 1
ATOM 6818 C C . GLU A 1 819 ? 4.842 5.498 -19.494 1.00 81.50 819 GLU A C 1
ATOM 6820 O O . GLU A 1 819 ? 4.974 4.400 -20.035 1.00 81.50 819 GLU A O 1
ATOM 6825 N N . GLN A 1 820 ? 5.700 6.503 -19.715 1.00 83.00 820 GLN A N 1
ATOM 6826 C CA . GLN A 1 820 ? 6.798 6.420 -20.685 1.00 83.00 820 GLN A CA 1
ATOM 6827 C C . GLN A 1 820 ? 7.725 5.228 -20.397 1.00 83.00 820 GLN A C 1
ATOM 6829 O O . GLN A 1 820 ? 8.201 4.566 -21.321 1.00 83.00 820 GLN A O 1
ATOM 6834 N N . ALA A 1 821 ? 7.984 4.917 -19.123 1.00 80.44 821 ALA A N 1
ATOM 6835 C CA . ALA A 1 821 ? 8.790 3.760 -18.741 1.00 80.44 821 ALA A CA 1
ATOM 6836 C C . ALA A 1 821 ? 8.073 2.419 -18.986 1.00 80.44 821 ALA A C 1
ATOM 6838 O O . ALA A 1 821 ? 8.713 1.456 -19.411 1.00 80.44 821 ALA A O 1
ATOM 6839 N N . GLN A 1 822 ? 6.766 2.334 -18.723 1.00 74.75 822 GLN A N 1
ATOM 6840 C CA . GLN A 1 822 ? 5.968 1.121 -18.941 1.00 74.75 822 GLN A CA 1
ATOM 6841 C C . GLN A 1 822 ? 5.776 0.810 -20.427 1.00 74.75 822 GLN A C 1
ATOM 6843 O O . GLN A 1 822 ? 5.854 -0.353 -20.825 1.00 74.75 822 GLN A O 1
ATOM 6848 N N . GLU A 1 823 ? 5.567 1.843 -21.239 1.00 79.75 823 GLU A N 1
ATOM 6849 C CA . GLU A 1 823 ? 5.389 1.740 -22.689 1.00 79.75 823 GLU A CA 1
ATOM 6850 C C . GLU A 1 823 ? 6.723 1.552 -23.431 1.00 79.75 823 GLU A C 1
ATOM 6852 O O . GLU A 1 823 ? 6.746 1.200 -24.610 1.00 79.75 823 GLU A O 1
ATOM 6857 N N . GLY A 1 824 ? 7.853 1.728 -22.735 1.00 75.06 824 GLY A N 1
ATOM 6858 C CA . GLY A 1 824 ? 9.189 1.658 -23.327 1.00 75.06 824 GLY A CA 1
ATOM 6859 C C . GLY A 1 824 ? 9.532 2.867 -24.203 1.00 75.06 824 GLY A C 1
ATOM 6860 O O . GLY A 1 824 ? 10.498 2.811 -24.962 1.00 75.06 824 GLY A O 1
ATOM 6861 N N . GLU A 1 825 ? 8.762 3.952 -24.099 1.00 79.94 825 GLU A N 1
ATOM 6862 C CA . GLU A 1 825 ? 8.999 5.226 -24.785 1.00 79.94 825 GLU A CA 1
ATOM 6863 C C . GLU A 1 825 ? 10.069 6.084 -24.092 1.00 79.94 825 GLU A C 1
ATOM 6865 O O . GLU A 1 825 ? 10.634 7.002 -24.695 1.00 79.94 825 GLU A O 1
ATOM 6870 N N . LEU A 1 826 ? 10.380 5.783 -22.826 1.00 85.44 826 LEU A N 1
ATOM 6871 C CA . LEU A 1 826 ? 11.454 6.438 -22.091 1.00 85.44 826 LEU A CA 1
ATOM 6872 C C . LEU A 1 826 ? 12.815 5.909 -22.556 1.00 85.44 826 LEU A C 1
ATOM 6874 O O . LEU A 1 826 ? 13.320 4.904 -22.057 1.00 85.44 826 LEU A O 1
ATOM 6878 N N . ASP A 1 827 ? 13.416 6.615 -23.509 1.00 86.81 827 ASP A N 1
ATOM 6879 C CA . ASP A 1 827 ? 14.788 6.379 -23.961 1.00 86.81 827 ASP A CA 1
ATOM 6880 C C . ASP A 1 827 ? 15.776 6.508 -22.777 1.00 86.81 827 ASP A C 1
ATOM 6882 O O . ASP A 1 827 ? 15.926 7.609 -22.225 1.00 86.81 827 ASP A O 1
ATOM 6886 N N . PRO A 1 828 ? 16.467 5.418 -22.378 1.00 84.88 828 PRO A N 1
ATOM 6887 C CA . PRO A 1 828 ? 17.355 5.426 -21.219 1.00 84.88 828 PRO A CA 1
ATOM 6888 C C . PRO A 1 828 ? 18.496 6.439 -21.330 1.00 84.88 828 PRO A C 1
ATOM 6890 O O . PRO A 1 828 ? 18.862 7.054 -20.330 1.00 84.88 828 PRO A O 1
ATOM 6893 N N . GLU A 1 829 ? 19.048 6.653 -22.528 1.00 87.56 829 GLU A N 1
ATOM 6894 C CA . GLU A 1 829 ? 20.169 7.580 -22.720 1.00 87.56 829 GLU A CA 1
ATOM 6895 C C . GLU A 1 829 ? 19.712 9.029 -22.553 1.00 87.56 829 GLU A C 1
ATOM 6897 O O . GLU A 1 829 ? 20.380 9.824 -21.886 1.00 87.56 829 GLU A O 1
ATOM 6902 N N . LYS A 1 830 ? 18.532 9.364 -23.089 1.00 88.00 830 LYS A N 1
ATOM 6903 C CA . LYS A 1 830 ? 17.927 10.690 -22.900 1.00 88.00 830 LYS A CA 1
ATOM 6904 C C . LYS A 1 830 ? 17.544 10.934 -21.449 1.00 88.00 830 LYS A C 1
ATOM 6906 O O . LYS A 1 830 ? 17.758 12.039 -20.954 1.00 88.00 830 LYS A O 1
ATOM 6911 N N . TYR A 1 831 ? 17.013 9.922 -20.762 1.00 91.62 831 TYR A N 1
ATOM 6912 C CA . TYR A 1 831 ? 16.681 10.030 -19.344 1.00 91.62 831 TYR A CA 1
ATOM 6913 C C . TYR A 1 831 ? 17.937 10.288 -18.502 1.00 91.62 831 TYR A C 1
ATOM 6915 O O . TYR A 1 831 ? 17.978 11.240 -17.727 1.00 91.62 831 TYR A O 1
ATOM 6923 N N . VAL A 1 832 ? 19.013 9.529 -18.731 1.00 90.25 832 VAL A N 1
ATOM 6924 C CA . VAL A 1 832 ? 20.309 9.741 -18.066 1.00 90.25 832 VAL A CA 1
ATOM 6925 C C . VAL A 1 832 ? 20.882 11.126 -18.367 1.00 90.25 832 VAL A C 1
ATOM 6927 O O . VAL A 1 832 ? 21.391 11.784 -17.458 1.00 90.25 832 VAL A O 1
ATOM 6930 N N . GLN A 1 833 ? 20.801 11.595 -19.615 1.00 91.19 833 GLN A N 1
ATOM 6931 C CA . GLN A 1 833 ? 21.269 12.935 -19.969 1.00 91.19 833 GLN A CA 1
ATOM 6932 C C . GLN A 1 833 ? 20.480 14.022 -19.229 1.00 91.19 833 GLN A C 1
ATOM 6934 O O . GLN A 1 833 ? 21.078 14.939 -18.675 1.00 91.19 833 GLN A O 1
ATOM 6939 N N . MET A 1 834 ? 19.160 13.875 -19.137 1.00 94.00 834 MET A N 1
ATOM 6940 C CA . MET A 1 834 ? 18.305 14.787 -18.383 1.00 94.00 834 MET A CA 1
ATOM 6941 C C . MET A 1 834 ? 18.665 14.814 -16.889 1.00 94.00 834 MET A C 1
ATOM 6943 O O . MET A 1 834 ? 18.760 15.894 -16.310 1.00 94.00 834 MET A O 1
ATOM 6947 N N . LEU A 1 835 ? 18.941 13.661 -16.265 1.00 93.62 835 LEU A N 1
ATOM 6948 C CA . LEU A 1 835 ? 19.404 13.610 -14.871 1.00 93.62 835 LEU A CA 1
ATOM 6949 C C . LEU A 1 835 ? 20.763 14.315 -14.688 1.00 93.62 835 LEU A C 1
ATOM 6951 O O . LEU A 1 835 ? 20.949 15.053 -13.721 1.00 93.62 835 LEU A O 1
ATOM 6955 N N . LYS A 1 836 ? 21.702 14.151 -15.631 1.00 94.00 836 LYS A N 1
ATOM 6956 C CA . LYS A 1 836 ? 22.989 14.878 -15.624 1.00 94.00 836 LYS A CA 1
ATOM 6957 C C . LYS A 1 836 ? 22.798 16.388 -15.756 1.00 94.00 836 LYS A C 1
ATOM 6959 O O . LYS A 1 836 ? 23.500 17.153 -15.093 1.00 94.00 836 LYS A O 1
ATOM 6964 N N . ASP A 1 837 ? 21.848 16.817 -16.581 1.00 93.88 837 ASP A N 1
ATOM 6965 C CA . ASP A 1 837 ? 21.523 18.231 -16.750 1.00 93.88 837 ASP A CA 1
ATOM 6966 C C . ASP A 1 837 ? 20.933 18.825 -15.460 1.00 93.88 837 ASP A C 1
ATOM 6968 O O . ASP A 1 837 ? 21.302 19.941 -15.095 1.00 93.88 837 ASP A O 1
ATOM 6972 N N . ILE A 1 838 ? 20.105 18.070 -14.721 1.00 95.75 838 ILE A N 1
ATOM 6973 C CA . ILE A 1 838 ? 19.605 18.474 -13.393 1.00 95.75 838 ILE A CA 1
ATOM 6974 C C . ILE A 1 838 ? 20.767 18.646 -12.407 1.00 95.75 838 ILE A C 1
ATOM 6976 O O . ILE A 1 838 ? 20.876 19.700 -11.785 1.00 95.75 838 ILE A O 1
ATOM 6980 N N . VAL A 1 839 ? 21.684 17.673 -12.315 1.00 95.88 839 VAL A N 1
ATOM 6981 C CA . VAL A 1 839 ? 22.867 17.766 -11.432 1.00 95.88 839 VAL A CA 1
ATOM 6982 C C . VAL A 1 839 ? 23.690 19.017 -11.741 1.00 95.88 839 VAL A C 1
ATOM 6984 O O . VAL A 1 839 ? 24.060 19.762 -10.833 1.00 95.88 839 VAL A O 1
ATOM 6987 N N . LYS A 1 840 ? 23.938 19.286 -13.026 1.00 94.94 840 LYS A N 1
ATOM 6988 C CA . LYS A 1 840 ? 24.689 20.466 -13.466 1.00 94.94 840 LYS A CA 1
ATOM 6989 C C . LYS A 1 840 ? 23.962 21.773 -13.141 1.00 94.94 840 LYS A C 1
ATOM 6991 O O . LYS A 1 840 ? 24.605 22.744 -12.744 1.00 94.94 840 LYS A O 1
ATOM 6996 N N . LYS A 1 841 ? 22.637 21.823 -13.310 1.00 96.12 841 LYS A N 1
ATOM 6997 C CA . LYS A 1 841 ? 21.829 22.984 -12.910 1.00 96.12 841 LYS A CA 1
ATOM 6998 C C . LYS A 1 841 ? 21.896 23.213 -11.402 1.00 96.12 841 LYS A C 1
ATOM 7000 O O . LYS A 1 841 ? 22.103 24.349 -10.985 1.00 96.12 841 LYS A O 1
ATOM 7005 N N . ASP A 1 842 ? 21.792 22.155 -10.602 1.00 96.88 842 ASP A N 1
ATOM 7006 C CA . ASP A 1 842 ? 21.857 22.253 -9.143 1.00 96.88 842 ASP A CA 1
ATOM 7007 C C . ASP A 1 842 ? 23.214 22.764 -8.657 1.00 96.88 842 ASP A C 1
ATOM 7009 O O . ASP A 1 842 ? 23.258 23.580 -7.742 1.00 96.88 842 ASP A O 1
ATOM 7013 N N . GLU A 1 843 ? 24.321 22.388 -9.299 1.00 95.38 843 GLU A N 1
ATOM 7014 C CA . GLU A 1 843 ? 25.639 22.962 -8.991 1.00 95.38 843 GLU A CA 1
ATOM 7015 C C . GLU A 1 843 ? 25.680 24.482 -9.175 1.00 95.38 843 GLU A C 1
ATOM 7017 O O . GLU A 1 843 ? 26.225 25.193 -8.328 1.00 95.38 843 GLU A O 1
ATOM 7022 N N . LEU A 1 844 ? 25.082 24.982 -10.259 1.00 95.50 844 LEU A N 1
ATOM 7023 C CA . LEU A 1 844 ? 25.008 26.414 -10.545 1.00 95.50 844 LEU A CA 1
ATOM 7024 C C . LEU A 1 844 ? 24.069 27.138 -9.571 1.00 95.50 844 LEU A C 1
ATOM 7026 O O . LEU A 1 844 ? 24.411 28.215 -9.083 1.00 95.50 844 LEU A O 1
ATOM 7030 N N . LEU A 1 845 ? 22.917 26.539 -9.253 1.00 96.88 845 LEU A N 1
ATOM 7031 C CA . LEU A 1 845 ? 21.957 27.090 -8.293 1.00 96.88 845 LEU A CA 1
ATOM 7032 C C . LEU A 1 845 ? 22.552 27.163 -6.883 1.00 96.88 845 LEU A C 1
ATOM 7034 O O . LEU A 1 845 ? 22.451 28.200 -6.235 1.00 96.88 845 LEU A O 1
ATOM 7038 N N . ILE A 1 846 ? 23.235 26.110 -6.422 1.00 96.19 846 ILE A N 1
ATOM 7039 C CA . ILE A 1 846 ? 23.911 26.096 -5.116 1.00 96.19 846 ILE A CA 1
ATOM 7040 C C . ILE A 1 846 ? 24.940 27.227 -5.041 1.00 96.19 846 ILE A C 1
ATOM 7042 O O . ILE A 1 846 ? 24.957 27.967 -4.061 1.00 96.19 846 ILE A O 1
ATOM 7046 N N . GLN A 1 847 ? 25.773 27.401 -6.073 1.00 93.12 847 GLN A N 1
ATOM 7047 C CA . GLN A 1 847 ? 26.760 28.487 -6.108 1.00 93.12 847 GLN A CA 1
ATOM 7048 C C . GLN A 1 847 ? 26.097 29.866 -6.033 1.00 93.12 847 GLN A C 1
ATOM 7050 O O . GLN A 1 847 ? 26.514 30.693 -5.221 1.00 93.12 847 GLN A O 1
ATOM 7055 N N . LEU A 1 848 ? 25.048 30.090 -6.829 1.00 95.88 848 LEU A N 1
ATOM 7056 C CA . LEU A 1 848 ? 24.295 31.343 -6.840 1.00 95.88 848 LEU A CA 1
ATOM 7057 C C . LEU A 1 848 ? 23.666 31.634 -5.468 1.00 95.88 848 LEU A C 1
ATOM 7059 O O . LEU A 1 848 ? 23.859 32.712 -4.909 1.00 95.88 848 LEU A O 1
ATOM 7063 N N . TYR A 1 849 ? 22.960 30.670 -4.878 1.00 96.69 849 TYR A N 1
ATOM 7064 C CA . TYR A 1 849 ? 22.299 30.859 -3.586 1.00 96.69 849 TYR A CA 1
ATOM 7065 C C . TYR A 1 849 ? 23.290 31.064 -2.438 1.00 96.69 849 TYR A C 1
ATOM 7067 O O . TYR A 1 849 ? 23.038 31.888 -1.559 1.00 96.69 849 TYR A O 1
ATOM 7075 N N . MET A 1 850 ? 24.446 30.394 -2.464 1.00 91.44 850 MET A N 1
ATOM 7076 C CA . MET A 1 850 ? 25.517 30.629 -1.491 1.00 91.44 850 MET A CA 1
ATOM 7077 C C . MET A 1 850 ? 26.104 32.043 -1.618 1.00 91.44 850 MET A C 1
ATOM 7079 O O . MET A 1 850 ? 26.350 32.686 -0.600 1.00 91.44 850 MET A O 1
ATOM 7083 N N . GLN A 1 851 ? 26.280 32.562 -2.840 1.00 93.25 851 GLN A N 1
ATOM 7084 C CA . GLN A 1 851 ? 26.730 33.945 -3.065 1.00 93.25 851 GLN A CA 1
ATOM 7085 C C . GLN A 1 851 ? 25.726 34.981 -2.542 1.00 93.25 851 GLN A C 1
ATOM 7087 O O . GLN A 1 851 ? 26.127 36.030 -2.042 1.00 93.25 851 GLN A O 1
ATOM 7092 N N . LEU A 1 852 ? 24.430 34.674 -2.620 1.00 92.81 852 LEU A N 1
ATOM 7093 C CA . LEU A 1 852 ? 23.350 35.542 -2.145 1.00 92.81 852 LEU A CA 1
ATOM 7094 C C . LEU A 1 852 ? 23.049 35.393 -0.643 1.00 92.81 852 LEU A C 1
ATOM 7096 O O . LEU A 1 852 ? 22.228 36.142 -0.107 1.00 92.81 852 LEU A O 1
ATOM 7100 N N . GLY A 1 853 ? 23.688 34.438 0.043 1.00 91.88 853 GLY A N 1
ATOM 7101 C CA . GLY A 1 853 ? 23.412 34.128 1.449 1.00 91.88 853 GLY A CA 1
ATOM 7102 C C . GLY A 1 853 ? 22.018 33.530 1.673 1.00 91.88 853 GLY A C 1
ATOM 7103 O O . GLY A 1 853 ? 21.369 33.832 2.673 1.00 91.88 853 GLY A O 1
ATOM 7104 N N . ILE A 1 854 ? 21.531 32.727 0.723 1.00 94.56 854 ILE A N 1
ATOM 7105 C CA . ILE A 1 854 ? 20.209 32.086 0.737 1.00 94.56 854 ILE A CA 1
ATOM 7106 C C . ILE A 1 854 ? 20.383 30.590 1.039 1.00 94.56 854 ILE A C 1
ATOM 7108 O O . ILE A 1 854 ? 20.246 29.718 0.179 1.00 94.56 854 ILE A O 1
ATOM 7112 N N . GLU A 1 855 ? 20.739 30.285 2.287 1.00 91.00 855 GLU A N 1
ATOM 7113 C CA . GLU A 1 855 ? 21.152 28.935 2.699 1.00 91.00 855 GLU A CA 1
ATOM 7114 C C . GLU A 1 855 ? 20.050 27.877 2.534 1.00 91.00 855 GLU A C 1
ATOM 7116 O O . GLU A 1 855 ? 20.347 26.725 2.215 1.00 91.00 855 GLU A O 1
ATOM 7121 N N . GLN A 1 856 ? 18.777 28.253 2.708 1.00 92.56 856 GLN A N 1
ATOM 7122 C CA . GLN A 1 856 ? 17.642 27.328 2.609 1.00 92.56 856 GLN A CA 1
ATOM 7123 C C . GLN A 1 856 ? 17.484 26.770 1.185 1.00 92.56 856 GLN A C 1
ATOM 7125 O O . GLN A 1 856 ? 17.346 25.558 1.004 1.00 92.56 856 GLN A O 1
ATOM 7130 N N . TYR A 1 857 ? 17.580 27.643 0.179 1.00 95.75 857 TYR A N 1
ATOM 7131 C CA . TYR A 1 857 ? 17.531 27.267 -1.234 1.00 95.75 857 TYR A CA 1
ATOM 7132 C C . TYR A 1 857 ? 18.778 26.466 -1.641 1.00 95.75 857 TYR A C 1
ATOM 7134 O O . TYR A 1 857 ? 18.671 25.449 -2.326 1.00 95.75 857 TYR A O 1
ATOM 7142 N N . ALA A 1 858 ? 19.964 26.862 -1.159 1.00 94.75 858 ALA A N 1
ATOM 7143 C CA . ALA A 1 858 ? 21.199 26.109 -1.394 1.00 94.75 858 ALA A CA 1
ATOM 7144 C C . ALA A 1 858 ? 21.127 24.684 -0.811 1.00 94.75 858 ALA A C 1
ATOM 7146 O O . ALA A 1 858 ? 21.525 23.721 -1.468 1.00 94.75 858 ALA A O 1
ATOM 7147 N N . SER A 1 859 ? 20.592 24.539 0.405 1.00 92.69 859 SER A N 1
ATOM 7148 C CA . SER A 1 859 ? 20.384 23.246 1.068 1.00 92.69 859 SER A CA 1
ATOM 7149 C C . SER A 1 859 ? 19.404 22.356 0.300 1.00 92.69 859 SER A C 1
ATOM 7151 O O . SER A 1 859 ? 19.695 21.177 0.086 1.00 92.69 859 SER A O 1
ATOM 7153 N N . PHE A 1 860 ? 18.300 22.929 -0.190 1.00 96.31 860 PHE A N 1
ATOM 7154 C CA . PHE A 1 860 ? 17.320 22.215 -1.008 1.00 96.31 860 PHE A CA 1
ATOM 7155 C C . PHE A 1 860 ? 17.941 21.659 -2.297 1.00 96.31 860 PHE A C 1
ATOM 7157 O O . PHE A 1 860 ? 17.842 20.458 -2.560 1.00 96.31 860 PHE A O 1
ATOM 7164 N N . CYS A 1 861 ? 18.645 22.495 -3.071 1.00 96.94 861 CYS A N 1
ATOM 7165 C CA . CYS A 1 861 ? 19.296 22.050 -4.308 1.00 96.94 861 CYS A CA 1
ATOM 7166 C C . CYS A 1 861 ? 20.400 21.019 -4.040 1.00 96.94 861 CYS A C 1
ATOM 7168 O O . CYS A 1 861 ? 20.559 20.076 -4.810 1.00 96.94 861 CYS A O 1
ATOM 7170 N N . ALA A 1 862 ? 21.133 21.137 -2.926 1.00 93.44 862 ALA A N 1
ATOM 7171 C CA . ALA A 1 862 ? 22.115 20.129 -2.529 1.00 93.44 862 ALA A CA 1
ATOM 7172 C C . ALA A 1 862 ? 21.456 18.771 -2.227 1.00 93.44 862 ALA A C 1
ATOM 7174 O O . ALA A 1 862 ? 21.933 17.737 -2.696 1.00 93.44 862 ALA A O 1
ATOM 7175 N N . ALA A 1 863 ? 20.329 18.769 -1.509 1.00 94.31 863 ALA A N 1
ATOM 7176 C CA . ALA A 1 863 ? 19.571 17.555 -1.221 1.00 94.31 863 ALA A CA 1
ATOM 7177 C C . ALA A 1 863 ? 19.001 16.912 -2.496 1.00 94.31 863 ALA A C 1
ATOM 7179 O O . ALA A 1 863 ? 19.112 15.695 -2.673 1.00 94.31 863 ALA A O 1
ATOM 7180 N N . ARG A 1 864 ? 18.444 17.713 -3.416 1.00 97.31 864 ARG A N 1
ATOM 7181 C CA . ARG A 1 864 ? 17.993 17.212 -4.721 1.00 97.31 864 ARG A CA 1
ATOM 7182 C C . ARG A 1 864 ? 19.147 16.615 -5.519 1.00 97.31 864 ARG A C 1
ATOM 7184 O O . ARG A 1 864 ? 19.019 15.479 -5.972 1.00 97.31 864 ARG A O 1
ATOM 7191 N N . LYS A 1 865 ? 20.274 17.321 -5.634 1.00 96.69 865 LYS A N 1
ATOM 7192 C CA . LYS A 1 865 ? 21.466 16.829 -6.332 1.00 96.69 865 LYS A CA 1
ATOM 7193 C C . LYS A 1 865 ? 21.875 15.442 -5.831 1.00 96.69 865 LYS A C 1
ATOM 7195 O O . LYS A 1 865 ? 22.052 14.541 -6.644 1.00 96.69 865 LYS A O 1
ATOM 7200 N N . GLN A 1 866 ? 21.937 15.231 -4.513 1.00 94.88 866 GLN A N 1
ATOM 7201 C CA . GLN A 1 866 ? 22.266 13.919 -3.938 1.00 94.88 866 GLN A CA 1
ATOM 7202 C C . GLN A 1 866 ? 21.272 12.816 -4.329 1.00 94.88 866 GLN A C 1
ATOM 7204 O O . GLN A 1 866 ? 21.668 11.676 -4.579 1.00 94.88 866 GLN A O 1
ATOM 7209 N N . ILE A 1 867 ? 19.974 13.132 -4.364 1.00 95.50 867 ILE A N 1
ATOM 7210 C CA . ILE A 1 867 ? 18.932 12.180 -4.767 1.00 95.50 867 ILE A CA 1
ATOM 7211 C C . ILE A 1 867 ? 19.109 11.794 -6.238 1.00 95.50 867 ILE A C 1
ATOM 7213 O O . ILE A 1 867 ? 19.084 10.606 -6.561 1.00 95.50 867 ILE A O 1
ATOM 7217 N N . VAL A 1 868 ? 19.346 12.777 -7.105 1.00 95.31 868 VAL A N 1
ATOM 7218 C CA . VAL A 1 868 ? 19.521 12.570 -8.548 1.00 95.31 868 VAL A CA 1
ATOM 7219 C C . VAL A 1 868 ? 20.825 11.826 -8.856 1.00 95.31 868 VAL A C 1
ATOM 7221 O O . VAL A 1 868 ? 20.829 10.910 -9.673 1.00 95.31 868 VAL A O 1
ATOM 7224 N N . GLU A 1 869 ? 21.929 12.142 -8.172 1.00 94.31 869 GLU A N 1
ATOM 7225 C CA . GLU A 1 869 ? 23.202 11.412 -8.294 1.00 94.31 869 GLU A CA 1
ATOM 7226 C C . GLU A 1 869 ? 23.064 9.945 -7.877 1.00 94.31 869 GLU A C 1
ATOM 7228 O O . GLU A 1 869 ? 23.634 9.049 -8.506 1.00 94.31 869 GLU A O 1
ATOM 7233 N N . LYS A 1 870 ? 22.279 9.680 -6.829 1.00 92.88 870 LYS A N 1
ATOM 7234 C CA . LYS A 1 870 ? 21.966 8.313 -6.423 1.00 92.88 870 LYS A CA 1
ATOM 7235 C C . LYS A 1 870 ? 21.144 7.592 -7.496 1.00 92.88 870 LYS A C 1
ATOM 7237 O O . LYS A 1 870 ? 21.470 6.456 -7.826 1.00 92.88 870 LYS A O 1
ATOM 7242 N N . GLU A 1 871 ? 20.128 8.244 -8.061 1.00 94.00 871 GLU A N 1
ATOM 7243 C CA . GLU A 1 871 ? 19.318 7.672 -9.143 1.00 94.00 871 GLU A CA 1
ATOM 7244 C C . GLU A 1 871 ? 20.158 7.371 -10.396 1.00 94.00 871 GLU A C 1
ATOM 7246 O O . GLU A 1 871 ? 20.009 6.305 -10.993 1.00 94.00 871 GLU A O 1
ATOM 7251 N N . LEU A 1 872 ? 21.087 8.258 -10.769 1.00 91.31 872 LEU A N 1
ATOM 7252 C CA . LEU A 1 872 ? 22.050 8.024 -11.852 1.00 91.31 872 LEU A CA 1
ATOM 7253 C C . LEU A 1 872 ? 22.871 6.748 -11.613 1.00 91.31 872 LEU A C 1
ATOM 7255 O O . LEU A 1 872 ? 22.948 5.885 -12.489 1.00 91.31 872 LEU A O 1
ATOM 7259 N N . LYS A 1 873 ? 23.410 6.598 -10.398 1.00 90.56 873 LYS A N 1
ATOM 7260 C CA . LYS A 1 873 ? 24.211 5.435 -10.001 1.00 90.56 873 LYS A CA 1
ATOM 7261 C C . LYS A 1 873 ? 23.399 4.137 -10.004 1.00 90.56 873 LYS A C 1
ATOM 7263 O O . LYS A 1 873 ? 23.888 3.106 -10.466 1.00 90.56 873 LYS A O 1
ATOM 7268 N N . ASP A 1 874 ? 22.168 4.179 -9.496 1.00 82.81 874 ASP A N 1
ATOM 7269 C CA . ASP A 1 874 ? 21.279 3.013 -9.413 1.00 82.81 874 ASP A CA 1
ATOM 7270 C C . ASP A 1 874 ? 20.832 2.530 -10.809 1.00 82.81 874 ASP A C 1
ATOM 7272 O O . ASP A 1 874 ? 20.596 1.335 -11.001 1.00 82.81 874 ASP A O 1
ATOM 7276 N N . ASN A 1 875 ? 20.798 3.424 -11.804 1.00 76.75 875 ASN A N 1
ATOM 7277 C CA . ASN A 1 875 ? 20.513 3.094 -13.204 1.00 76.75 875 ASN A CA 1
ATOM 7278 C C . ASN A 1 875 ? 21.743 2.618 -14.008 1.00 76.75 875 ASN A C 1
ATOM 7280 O O . ASN A 1 875 ? 21.617 2.332 -15.199 1.00 76.75 875 ASN A O 1
ATOM 7284 N N . GLY A 1 876 ? 22.905 2.447 -13.365 1.00 51.12 876 GLY A N 1
ATOM 7285 C CA . GLY A 1 876 ? 24.065 1.765 -13.950 1.00 51.12 876 GLY A CA 1
ATOM 7286 C C . GLY A 1 876 ? 25.008 2.639 -14.781 1.00 51.12 876 GLY A C 1
ATOM 7287 O O . GLY A 1 876 ? 25.655 2.102 -15.684 1.00 51.12 876 GLY A O 1
ATOM 7288 N N . PHE A 1 877 ? 25.108 3.938 -14.473 1.00 44.94 877 PHE A N 1
ATOM 7289 C CA . PHE A 1 877 ? 26.011 4.886 -15.139 1.00 44.94 877 PHE A CA 1
ATOM 7290 C C . PHE A 1 877 ? 26.947 5.616 -14.177 1.00 44.94 877 PHE A C 1
ATOM 7292 O O . PHE A 1 877 ? 26.514 5.950 -13.050 1.00 44.94 877 PHE A O 1
#

Sequence (877 aa):
MEILQLEKQYSQVTDIQSVMQLKQEVGFINKGLLSKLPEELKAFFISQLKLISQIMTLYINKYQSKELTWDKYALSLKQALQKQQNFLQEVTAKKNQAYQTRIQKRVENITKEIQFLQKEQVQGFAKVIEMAKQIIRSDPSKYSSSQSNMIDVIDKLLVTDKVTKLATRYKQYYNLAVYFRNNMPDKQSARISTIMQYLAKFKESVTELKKNPNFSIGQLLIEEAKEITVQEFHQMTQKQYLDRIKMYNQKFKDCMKKEMEFKKLTINAKKQGMINPSQQSMDRITKYNQDRSYLQEFPKNPYTFFPEIQYDKDEIRELILQNNDVEPFQLKIKFFRLVGAKSDKYQIHWNIKLNNDVISQKTDFTDSTCVFNYEHVLTTGNKKKPCYGLHENSIQIQLFSKGFFSNSSIGQATLPLTGIKDNCSYEGQLEIKHKSHTYKLEYGLYQREAEFPKKIPVESIKILRTFPPFDLNEGVKEYVQKHLQEIDPALIQQEQAQREKLKQENPQQYQQQQAQQQAQQQQTSTNYKLVYIWHTEKDEEFQNLKKNLNNLPQGLTQEDVINADDPVKNRSFQFIEAYIPIIEDFLQNNADRKEKKITRQLNDELLKQQIILPREIQEGDIDLEEYVEILNGIIKRDKLMAQFFQQINCTQRYQFVMARSHIVQQELAQSGQAQQQEDEQENNNQQQNINEDENIQTEDETFKSQVNTVPQQQKQINNSQNLYPQKQELQILPHSENNEQVQKLKKLTQQDIPNQLNMKDVIFPETPSSNRSLEFLKKMEPILDQGYKFYTQQGNQEEKDILRKIADENDLEIEKLEEQAQEGELDPEKYVQMLKDIVKKDELLIQLYMQLGIEQYASFCAARKQIVEKELKDNGF

pLDDT: mean 83.58, std 16.11, range [27.67, 98.06]

Radius of gyration: 41.2 Å; chains: 1; bounding box: 84×92×134 Å